Protein AF-0000000080483595 (afdb_homodimer)

pLDDT: mean 94.9, std 5.56, range [59.84, 98.88]

Solvent-accessible surface area (backbone atoms only — not comparable to full-atom values): 43414 Å² total; per-residue (Å²): 59,29,66,49,85,62,24,38,60,50,48,51,39,41,36,75,59,68,49,91,39,63,42,36,32,87,47,64,68,60,42,52,37,42,74,71,21,39,42,90,70,71,69,78,39,37,67,53,45,58,70,50,84,60,48,69,38,67,58,65,70,67,46,45,77,36,62,65,46,54,37,34,45,68,54,54,57,46,96,86,48,42,72,38,57,61,51,48,47,52,50,24,33,56,45,16,64,30,55,36,79,67,19,35,38,29,43,29,43,75,53,32,54,44,38,63,72,70,46,38,46,54,40,22,25,68,45,48,72,44,47,81,78,72,34,29,44,46,32,34,37,54,77,79,57,42,89,85,36,80,80,34,26,69,37,52,33,52,38,48,40,14,16,78,42,72,69,50,27,54,52,49,50,56,57,49,53,60,49,25,74,54,38,76,44,78,36,94,29,47,41,35,43,32,40,13,58,28,48,51,41,36,56,54,41,40,50,37,16,49,38,37,50,44,28,56,40,22,60,59,69,73,42,60,43,62,59,19,49,54,56,30,48,58,41,93,85,48,81,92,65,64,40,56,73,65,29,41,78,50,57,77,41,38,43,34,25,49,48,52,48,30,41,76,53,72,38,79,59,57,55,66,53,41,20,51,53,50,44,69,42,39,26,46,49,53,23,49,52,49,52,50,44,38,48,77,49,71,49,58,53,64,77,33,30,35,37,36,34,26,55,26,25,46,56,81,44,49,55,47,66,61,20,35,53,53,46,22,50,53,49,36,43,75,56,45,32,45,56,34,35,35,39,96,59,37,56,60,68,58,46,30,66,74,64,68,38,53,64,48,93,62,95,75,51,70,73,22,40,29,38,34,39,63,17,73,30,74,79,61,71,71,61,52,57,67,60,45,51,70,38,27,35,81,55,20,29,35,40,30,38,68,70,82,66,79,86,70,46,82,86,48,71,49,48,76,42,65,84,59,29,65,48,84,62,24,37,57,50,48,52,39,41,36,76,58,69,48,92,39,62,42,36,31,87,48,62,67,59,41,52,37,43,75,71,22,39,41,90,73,70,68,79,40,37,67,54,44,58,70,48,84,60,50,69,36,66,58,66,71,69,46,46,76,37,62,65,47,53,36,35,46,67,54,54,56,45,97,86,49,41,72,39,58,63,51,48,47,52,51,23,33,56,44,16,66,32,56,36,81,67,19,35,39,29,42,28,42,75,53,31,55,46,39,61,71,71,46,40,46,53,39,23,26,68,46,47,73,45,47,82,78,71,33,30,43,45,31,34,37,55,78,78,56,44,89,84,35,82,77,35,27,69,36,54,34,52,36,48,40,14,15,77,42,72,70,51,25,54,53,49,50,57,57,49,54,61,48,26,72,55,37,75,44,76,35,93,30,47,41,34,44,30,40,14,57,29,47,52,42,35,55,53,41,39,50,37,16,49,38,38,51,44,28,56,41,20,60,59,70,73,41,62,41,62,60,20,51,53,57,28,49,58,40,93,86,46,80,92,66,64,41,56,72,65,29,41,78,50,56,76,40,39,43,34,24,48,48,52,47,30,42,75,53,73,37,79,62,56,54,66,52,41,21,52,53,50,42,69,42,40,26,46,50,54,24,50,52,50,52,51,44,38,48,77,47,70,49,57,52,64,76,33,30,34,36,35,34,26,56,27,25,46,57,79,44,48,54,48,65,62,20,34,53,53,46,21,51,53,48,36,41,74,56,47,32,43,58,35,35,36,41,96,59,37,56,60,67,58,47,30,65,74,65,66,39,54,64,48,92,61,95,74,50,69,73,23,39,28,39,35,39,62,18,74,30,74,79,61,73,70,60,53,60,69,61,44,53,70,38,26,33,80,55,19,29,35,40,30,39,67,68,82,66,80,85,70,45,81,85,48,71,50,46,75,43,66,84

InterPro domains:
  IPR001732 UDP-glucose/GDP-mannose dehydrogenase, N-terminal [PF03721] (1-170)
  IPR008927 6-phosphogluconate dehydrogenase-like, C-terminal domain superfamily [SSF48179] (191-281)
  IPR014026 UDP-glucose/GDP-mannose dehydrogenase, dimerisation [PF00984] (192-280)
  IPR014027 UDP-glucose/GDP-mannose dehydrogenase, C-terminal [PF03720] (307-405)
  IPR014027 UDP-glucose/GDP-mannose dehydrogenase, C-terminal [SM00984] (307-407)
  IPR017476 UDP-glucose/GDP-mannose dehydrogenase [PIRSF000124] (1-412)
  IPR017476 UDP-glucose/GDP-mannose dehydrogenase [TIGR03026] (1-401)
  IPR028359 UDP-N-acetyl-D-mannosamine/glucosamine dehydrogenase [PIRSF500136] (1-414)
  IPR028359 UDP-N-acetyl-D-mannosamine/glucosamine dehydrogenase [PTHR43491] (1-405)
  IPR036220 UDP-glucose/GDP-mannose dehydrogenase, C-terminal domain superfamily [SSF52413] (299-407)
  IPR036291 NAD(P)-binding domain superfamily [SSF51735] (1-184)

Organism: Haloferax mediterranei (strain ATCC 33500 / DSM 1411 / JCM 8866 / NBRC 14739 / NCIMB 2177 / R-4) (NCBI:txid523841)

Nearest PDB structures (foldseek):
  4xrr-assembly1_A  TM=8.941E-01  e=2.251E-34  Micromonospora echinospora
  4xr9-assembly1_A  TM=8.999E-01  e=9.905E-34  Micromonospora echinospora
  4xr9-assembly1_B  TM=8.778E-01  e=1.914E-33  Micromonospora echinospora
  3g79-assembly1_B  TM=8.755E-01  e=2.988E-30  Methanosarcina mazei Go1
  3gg2-assembly1_C  TM=8.746E-01  e=1.848E-24  Porphyromonas gingivalis

Sequence (838 aa):
MGLGYVGLPLAVGFDQAGHNVRGYDISKATISRLEEGEDPTKDLGDDTIQNSDINFGTDPELITDAEYVIITVPTPVSDEKDPNLDYVKSAARTVGENLSPGSTVVLESTVFPGATREVLAPVIEEASNYTLGDEFSVGYSPERLVPGDEKHSLENVVKIVSGCNKETLDDLVELYSSVIDAGIHEAPSLEVAEAAKCIENIQRDINIALVNELAIACDYLGVDSNAVLEAAGTKWNFHDYRPGLVGGHCIPVDPFFFIYKAKKQGFNPNLIETAREVNEYIPEHVAKQTIKGLNLSGKVLQESKVLILGLTYKPNVEDIRTSAIGGTIKGLEEFGIEVTGHDPQADNDEVRCEFEIAVQNELDFDNFDAVILGAAHDEYESIDIKTMSEELGENPVFIDTEDIFEGDLKETNIKYYRLMGLGYVGLPLAVGFDQAGHNVRGYDISKATISRLEEGEDPTKDLGDDTIQNSDINFGTDPELITDAEYVIITVPTPVSDEKDPNLDYVKSAARTVGENLSPGSTVVLESTVFPGATREVLAPVIEEASNYTLGDEFSVGYSPERLVPGDEKHSLENVVKIVSGCNKETLDDLVELYSSVIDAGIHEAPSLEVAEAAKCIENIQRDINIALVNELAIACDYLGVDSNAVLEAAGTKWNFHDYRPGLVGGHCIPVDPFFFIYKAKKQGFNPNLIETAREVNEYIPEHVAKQTIKGLNLSGKVLQESKVLILGLTYKPNVEDIRTSAIGGTIKGLEEFGIEVTGHDPQADNDEVRCEFEIAVQNELDFDNFDAVILGAAHDEYESIDIKTMSEELGENPVFIDTEDIFEGDLKETNIKYYRL

Radius of gyration: 30.66 Å; Cα contacts (8 Å, |Δi|>4): 1768; chains: 2; bounding box: 79×86×60 Å

Secondary structure (DSSP, 8-state):
---STTHHHHHHHHHHTT---EEE-S-HHHHHHHHTT--TTSSS-HHHHHT---EEES-GGGGTT-SEEEE-----B-TT--B--HHHHHHHHHHHHHPPTT-EEEE-S---TTHIIIIIHHHHHHHH---BTTTBEEEE------TT-GGG-TTTSPEEEEESSHHHHHHHHHHHHTT-SS-EEE-SSHHHHHHHHHHHHHHHHHHHHHHHHHHHHHHHHT--HHHHHHHHTTSTT----------SSSTTTHHHHHHHHHHHTT---HHHHHHHHHHHHHHHHHHHHHHHHHHHTT--GGG-EEEEE--SSSTT----TT-THHHHHHHHHTTT-EEEEE-SSS-HHHHHHHH-SEE-SS---TT-SEEEE-S--GGGGG--HHHHHHHS-SS-EEEETT---GGG-TTSS-EEEE-/---STTHHHHHHHHHHTT---EEE-S-HHHHHHHHTT--TTSSS-HHHHHT---EEES-GGGGTT-SEEEE-----B-TT--B--HHHHHHHHHHHHHPPTT-EEEE-S---TTHIIIIIHHHHHHHH---BTTTBEEEE------TT-GGG-TTTSPEEEEESSHHHHHHHHHHHHTT-SS-EEE-SSHHHHHHHHHHHHHHHHHHHHHHHHHHHHHHHHT--HHHHHHHHTTSTT----------SSSTTTHHHHHHHHHHHTT---HHHHHHHHHHHHHHHHHHHHHHHHHHHTT--GGG-EEEEE--SSSTT----TT-THHHHHHHHHTTT-EEEEE-SSS-HHHHHHHH-SEEESS---TT-SEEEE-S--GGGGG--HHHHHHHS-SS-EEEETT---GGG-TTSS-EEEE-

Structure (mmCIF, N/CA/C/O backbone):
data_AF-0000000080483595-model_v1
#
loop_
_entity.id
_entity.type
_entity.pdbx_description
1 polymer 'UDP-N-acetyl-D-mannosamine dehydrogenase'
#
loop_
_atom_site.group_PDB
_atom_site.id
_atom_site.type_symbol
_atom_site.label_atom_id
_atom_site.label_alt_id
_atom_site.label_comp_id
_atom_site.label_asym_id
_atom_site.label_entity_id
_atom_site.label_seq_id
_atom_site.pdbx_PDB_ins_code
_atom_site.Cartn_x
_atom_site.Cartn_y
_atom_site.Cartn_z
_atom_site.occupancy
_atom_site.B_iso_or_equiv
_atom_site.auth_seq_id
_atom_site.auth_comp_id
_atom_site.auth_asym_id
_atom_site.auth_atom_id
_atom_site.pdbx_PDB_model_num
ATOM 1 N N . MET A 1 1 ? -17.781 -24.578 -18.547 1 96.06 1 MET A N 1
ATOM 2 C CA . MET A 1 1 ? -18.328 -25.156 -17.312 1 96.06 1 MET A CA 1
ATOM 3 C C . MET A 1 1 ? -18.484 -24.078 -16.234 1 96.06 1 MET A C 1
ATOM 5 O O . MET A 1 1 ? -17.516 -23.438 -15.844 1 96.06 1 MET A O 1
ATOM 9 N N . GLY A 1 2 ? -19.672 -23.859 -15.695 1 94.75 2 GLY A N 1
ATOM 10 C CA . GLY A 1 2 ? -20.031 -22.703 -14.898 1 94.75 2 GLY A CA 1
ATOM 11 C C . GLY A 1 2 ? -20.516 -21.531 -15.734 1 94.75 2 GLY A C 1
ATOM 12 O O . GLY A 1 2 ? -19.766 -20.984 -16.547 1 94.75 2 GLY A O 1
ATOM 13 N N . LEU A 1 3 ? -21.766 -21.172 -15.625 1 96.06 3 LEU A N 1
ATOM 14 C CA . LEU A 1 3 ? -22.359 -20.125 -16.453 1 96.06 3 LEU A CA 1
ATOM 15 C C . LEU A 1 3 ? -22.812 -18.953 -15.602 1 96.06 3 LEU A C 1
ATOM 17 O O . LEU A 1 3 ? -23.938 -18.453 -15.766 1 96.06 3 LEU A O 1
ATOM 21 N N . GLY A 1 4 ? -21.922 -18.578 -14.672 1 90.94 4 GLY A N 1
ATOM 22 C CA . GLY A 1 4 ? -22.141 -17.375 -13.867 1 90.94 4 GLY A CA 1
ATOM 23 C C . GLY A 1 4 ? -21.562 -16.125 -14.492 1 90.94 4 GLY A C 1
ATOM 24 O O . GLY A 1 4 ? -21.562 -15.984 -15.719 1 90.94 4 GLY A O 1
ATOM 25 N N . TYR A 1 5 ? -21.156 -15.219 -13.695 1 87.12 5 TYR A N 1
ATOM 26 C CA . TYR A 1 5 ? -20.719 -13.883 -14.094 1 87.12 5 TYR A CA 1
ATOM 27 C C . TYR A 1 5 ? -19.469 -13.945 -14.961 1 87.12 5 TYR A C 1
ATOM 29 O O . TYR A 1 5 ? -19.188 -13.023 -15.727 1 87.12 5 TYR A O 1
ATOM 37 N N . VAL A 1 6 ? -18.734 -15.055 -14.812 1 90.5 6 VAL A N 1
ATOM 38 C CA . VAL A 1 6 ? -17.484 -15.188 -15.57 1 90.5 6 VAL A CA 1
ATOM 39 C C . VAL A 1 6 ? -17.719 -16.078 -16.781 1 90.5 6 VAL A C 1
ATOM 41 O O . VAL A 1 6 ? -17.375 -15.719 -17.906 1 90.5 6 VAL A O 1
ATOM 44 N N . GLY A 1 7 ? -18.344 -17.156 -16.625 1 95.31 7 GLY A N 1
ATOM 45 C CA . GLY A 1 7 ? -18.484 -18.172 -17.641 1 95.31 7 GLY A CA 1
ATOM 46 C C . GLY A 1 7 ? -19.438 -17.781 -18.766 1 95.31 7 GLY A C 1
ATOM 47 O O . GLY A 1 7 ? -19.156 -18.062 -19.938 1 95.31 7 GLY A O 1
ATOM 48 N N . LEU A 1 8 ? -20.531 -17.125 -18.391 1 95.44 8 LEU A N 1
ATOM 49 C CA . LEU A 1 8 ? -21.531 -16.812 -19.406 1 95.44 8 LEU A CA 1
ATOM 50 C C . LEU A 1 8 ? -21 -15.766 -20.391 1 95.44 8 LEU A C 1
ATOM 52 O O . LEU A 1 8 ? -21.125 -15.945 -21.609 1 95.44 8 LEU A O 1
ATOM 56 N N . PRO A 1 9 ? -20.375 -14.688 -19.906 1 93.62 9 PRO A N 1
ATOM 57 C CA . PRO A 1 9 ? -19.781 -13.742 -20.859 1 93.62 9 PRO A CA 1
ATOM 58 C C . PRO A 1 9 ? -18.734 -14.398 -21.766 1 93.62 9 PRO A C 1
ATOM 60 O O . PRO A 1 9 ? -18.641 -14.062 -22.953 1 93.62 9 PRO A O 1
ATOM 63 N N . LEU A 1 10 ? -17.969 -15.297 -21.266 1 95.62 10 LEU A N 1
ATOM 64 C CA . LEU A 1 10 ? -16.969 -16.016 -22.047 1 95.62 10 LEU A CA 1
ATOM 65 C C . LEU A 1 10 ? -17.641 -16.875 -23.125 1 95.62 10 LEU A C 1
ATOM 67 O O . LEU A 1 10 ? -17.219 -16.875 -24.281 1 95.62 10 LEU A O 1
ATOM 71 N N . ALA A 1 11 ? -18.656 -17.641 -22.719 1 97.44 11 ALA A N 1
ATOM 72 C CA . ALA A 1 11 ? -19.391 -18.484 -23.641 1 97.44 11 ALA A CA 1
ATOM 73 C C . ALA A 1 11 ? -19.969 -17.672 -24.797 1 97.44 11 ALA A C 1
ATOM 75 O O . ALA A 1 11 ? -19.828 -18.047 -25.969 1 97.44 11 ALA A O 1
ATOM 76 N N . VAL A 1 12 ? -20.609 -16.562 -24.438 1 96.5 12 VAL A N 1
ATOM 77 C CA . VAL A 1 12 ? -21.219 -15.68 -25.422 1 96.5 12 VAL A CA 1
ATOM 78 C C . VAL A 1 12 ? -20.141 -15.102 -26.344 1 96.5 12 VAL A C 1
ATOM 80 O O . VAL A 1 12 ? -20.328 -15.031 -27.562 1 96.5 12 VAL A O 1
ATOM 83 N N . GLY A 1 13 ? -19.031 -14.664 -25.766 1 95.94 13 GLY A N 1
ATOM 84 C CA . GLY A 1 13 ? -17.938 -14.133 -26.562 1 95.94 13 GLY A CA 1
ATOM 85 C C . GLY A 1 13 ? -17.422 -15.117 -27.594 1 95.94 13 GLY A C 1
ATOM 86 O O . GLY A 1 13 ? -17.219 -14.758 -28.75 1 95.94 13 GLY A O 1
ATOM 87 N N . PHE A 1 14 ? -17.156 -16.344 -27.219 1 98 14 PHE A N 1
ATOM 88 C CA . PHE A 1 14 ? -16.656 -17.359 -28.125 1 98 14 PHE A CA 1
ATOM 89 C C . PHE A 1 14 ? -17.688 -17.703 -29.188 1 98 14 PHE A C 1
ATOM 91 O O . PHE A 1 14 ? -17.344 -17.938 -30.359 1 98 14 PHE A O 1
ATOM 98 N N . ASP A 1 15 ? -18.922 -17.75 -28.766 1 98.19 15 ASP A N 1
ATOM 99 C CA . ASP A 1 15 ? -20 -17.984 -29.719 1 98.19 15 ASP A CA 1
ATOM 100 C C . ASP A 1 15 ? -20.031 -16.906 -30.797 1 98.19 15 ASP A C 1
ATOM 102 O O . ASP A 1 15 ? -20.094 -17.203 -31.984 1 98.19 15 ASP A O 1
ATOM 106 N N . GLN A 1 16 ? -20 -15.68 -30.359 1 96.94 16 GLN A N 1
ATOM 107 C CA . GLN A 1 16 ? -20.031 -14.539 -31.266 1 96.94 16 GLN A CA 1
ATOM 108 C C . GLN A 1 16 ? -18.812 -14.523 -32.188 1 96.94 16 GLN A C 1
ATOM 110 O O . GLN A 1 16 ? -18.875 -14.031 -33.312 1 96.94 16 GLN A O 1
ATOM 115 N N . ALA A 1 17 ? -17.75 -15.07 -31.734 1 97.06 17 ALA A N 1
ATOM 116 C CA . ALA A 1 17 ? -16.516 -15.141 -32.531 1 97.06 17 ALA A CA 1
ATOM 117 C C . ALA A 1 17 ? -16.578 -16.297 -33.531 1 97.06 17 ALA A C 1
ATOM 119 O O . ALA A 1 17 ? -15.656 -16.469 -34.312 1 97.06 17 ALA A O 1
ATOM 120 N N . GLY A 1 18 ? -17.562 -17.141 -33.438 1 97.62 18 GLY A N 1
ATOM 121 C CA . GLY A 1 18 ? -17.781 -18.141 -34.469 1 97.62 18 GLY A CA 1
ATOM 122 C C . GLY A 1 18 ? -17.438 -19.547 -34 1 97.62 18 GLY A C 1
ATOM 123 O O . GLY A 1 18 ? -17.469 -20.484 -34.812 1 97.62 18 GLY A O 1
ATOM 124 N N . HIS A 1 19 ? -17.156 -19.734 -32.781 1 98.06 19 HIS A N 1
ATOM 125 C CA . HIS A 1 19 ? -16.844 -21.062 -32.25 1 98.06 19 HIS A CA 1
ATOM 126 C C . HIS A 1 19 ? -18.125 -21.828 -31.938 1 98.06 19 HIS A C 1
ATOM 128 O O . HIS A 1 19 ? -19.188 -21.234 -31.719 1 98.06 19 HIS A O 1
ATOM 134 N N . ASN A 1 20 ? -18.047 -23.125 -32.031 1 98.38 20 ASN A N 1
ATOM 135 C CA . ASN A 1 20 ? -19.109 -23.984 -31.5 1 98.38 20 ASN A CA 1
ATOM 136 C C . ASN A 1 20 ? -19.031 -24.109 -29.984 1 98.38 20 ASN A C 1
ATOM 138 O O . ASN A 1 20 ? -18.109 -24.75 -29.453 1 98.38 20 ASN A O 1
ATOM 142 N N . VAL A 1 21 ? -19.984 -23.516 -29.297 1 98.62 21 VAL A N 1
ATOM 143 C CA . VAL A 1 21 ? -19.875 -23.391 -27.844 1 98.62 21 VAL A CA 1
ATOM 144 C C . VAL A 1 21 ? -20.969 -24.219 -27.172 1 98.62 21 VAL A C 1
ATOM 146 O O . VAL A 1 21 ? -22.125 -24.188 -27.594 1 98.62 21 VAL A O 1
ATOM 149 N N . ARG A 1 22 ? -20.594 -25 -26.25 1 98.56 22 ARG A N 1
ATOM 150 C CA . ARG A 1 22 ? -21.484 -25.703 -25.344 1 98.56 22 ARG A CA 1
ATOM 151 C C . ARG A 1 22 ? -21.344 -25.156 -23.922 1 98.56 22 ARG A C 1
ATOM 153 O O . ARG A 1 22 ? -20.234 -24.969 -23.438 1 98.56 22 ARG A O 1
ATOM 160 N N . GLY A 1 23 ? -22.5 -24.812 -23.297 1 98.31 23 GLY A N 1
ATOM 161 C CA . GLY A 1 23 ? -22.5 -24.266 -21.953 1 98.31 23 GLY A CA 1
ATOM 162 C C . GLY A 1 23 ? -23.031 -25.234 -20.922 1 98.31 23 GLY A C 1
ATOM 163 O O . GLY A 1 23 ? -24.219 -25.562 -20.906 1 98.31 23 GLY A O 1
ATOM 164 N N . TYR A 1 24 ? -22.172 -25.688 -20 1 98.12 24 TYR A N 1
ATOM 165 C CA . TYR A 1 24 ? -22.531 -26.641 -18.953 1 98.12 24 TYR A CA 1
ATOM 166 C C . TYR A 1 24 ? -22.625 -25.938 -17.609 1 98.12 24 TYR A C 1
ATOM 168 O O . TYR A 1 24 ? -21.75 -25.156 -17.234 1 98.12 24 TYR A O 1
ATOM 176 N N . ASP A 1 25 ? -23.688 -26.203 -16.906 1 97.88 25 ASP A N 1
ATOM 177 C CA . ASP A 1 25 ? -23.859 -25.781 -15.516 1 97.88 25 ASP A CA 1
ATOM 178 C C . ASP A 1 25 ? -24.609 -26.844 -14.711 1 97.88 25 ASP A C 1
ATOM 180 O O . ASP A 1 25 ? -25.531 -27.5 -15.227 1 97.88 25 ASP A O 1
ATOM 184 N N . ILE A 1 26 ? -24.234 -26.969 -13.438 1 96.56 26 ILE A N 1
ATOM 185 C CA . ILE A 1 26 ? -24.875 -27.984 -12.594 1 96.56 26 ILE A CA 1
ATOM 186 C C . ILE A 1 26 ? -26.266 -27.5 -12.172 1 96.56 26 ILE A C 1
ATOM 188 O O . ILE A 1 26 ? -27.109 -28.297 -11.758 1 96.56 26 ILE A O 1
ATOM 192 N N . SER A 1 27 ? -26.453 -26.219 -12.164 1 96.12 27 SER A N 1
ATOM 193 C CA . SER A 1 27 ? -27.719 -25.625 -11.727 1 96.12 27 SER A CA 1
ATOM 194 C C . SER A 1 27 ? -28.781 -25.75 -12.805 1 96.12 27 SER A C 1
ATOM 196 O O . SER A 1 27 ? -28.766 -25.031 -13.797 1 96.12 27 SER A O 1
ATOM 198 N N . LYS A 1 28 ? -29.828 -26.531 -12.547 1 97 28 LYS A N 1
ATOM 199 C CA . LYS A 1 28 ? -30.953 -26.672 -13.469 1 97 28 LYS A CA 1
ATOM 200 C C . LYS A 1 28 ? -31.703 -25.359 -13.633 1 97 28 LYS A C 1
ATOM 202 O O . LYS A 1 28 ? -32.219 -25.062 -14.711 1 97 28 LYS A O 1
ATOM 207 N N . ALA A 1 29 ? -31.719 -24.672 -12.547 1 95.56 29 ALA A N 1
ATOM 208 C CA . ALA A 1 29 ? -32.406 -23.375 -12.57 1 95.56 29 ALA A CA 1
ATOM 209 C C . ALA A 1 29 ? -31.734 -22.406 -13.539 1 95.56 29 ALA A C 1
ATOM 211 O O . ALA A 1 29 ? -32.406 -21.719 -14.297 1 95.56 29 ALA A O 1
ATOM 212 N N . THR A 1 30 ? -30.422 -22.375 -13.461 1 96.06 30 THR A N 1
ATOM 213 C CA . THR A 1 30 ? -29.656 -21.516 -14.352 1 96.06 30 THR A CA 1
ATOM 214 C C . THR A 1 30 ? -29.891 -21.922 -15.812 1 96.06 30 THR A C 1
ATOM 216 O O . THR A 1 30 ? -30.156 -21.062 -16.656 1 96.06 30 THR A O 1
ATOM 219 N N . ILE A 1 31 ? -29.875 -23.172 -16.125 1 97.56 31 ILE A N 1
ATOM 220 C CA . ILE A 1 31 ? -30 -23.672 -17.5 1 97.56 31 ILE A CA 1
ATOM 221 C C . ILE A 1 31 ? -31.406 -23.375 -18.016 1 97.56 31 ILE A C 1
ATOM 223 O O . ILE A 1 31 ? -31.562 -22.969 -19.172 1 97.56 31 ILE A O 1
ATOM 227 N N . SER A 1 32 ? -32.375 -23.578 -17.141 1 97.56 32 SER A N 1
ATOM 228 C CA . SER A 1 32 ? -33.75 -23.312 -17.547 1 97.56 32 SER A CA 1
ATOM 229 C C . SER A 1 32 ? -33.938 -21.859 -17.969 1 97.56 32 SER A C 1
ATOM 231 O O . SER A 1 32 ? -34.562 -21.578 -18.984 1 97.56 32 SER A O 1
ATOM 233 N N . ARG A 1 33 ? -33.375 -20.969 -17.234 1 96.94 33 ARG A N 1
ATOM 234 C CA . ARG A 1 33 ? -33.469 -19.547 -17.562 1 96.94 33 ARG A CA 1
ATOM 235 C C . ARG A 1 33 ? -32.75 -19.234 -18.875 1 96.94 33 ARG A C 1
ATOM 237 O O . ARG A 1 33 ? -33.281 -18.5 -19.703 1 96.94 33 ARG A O 1
ATOM 244 N N . LEU A 1 34 ? -31.641 -19.812 -19.031 1 97.69 34 LEU A N 1
ATOM 245 C CA . LEU A 1 34 ? -30.875 -19.578 -20.25 1 97.69 34 LEU A CA 1
ATOM 246 C C . LEU A 1 34 ? -31.594 -20.141 -21.469 1 97.69 34 LEU A C 1
ATOM 248 O O . LEU A 1 34 ? -31.609 -19.516 -22.531 1 97.69 34 LEU A O 1
ATOM 252 N N . GLU A 1 35 ? -32.188 -21.297 -21.312 1 97 35 GLU A N 1
ATOM 253 C CA . GLU A 1 35 ? -32.938 -21.906 -22.422 1 97 35 GLU A CA 1
ATOM 254 C C . GLU A 1 35 ? -34.156 -21.078 -22.781 1 97 35 GLU A C 1
ATOM 256 O O . GLU A 1 35 ? -34.562 -21.078 -23.938 1 97 35 GLU A O 1
ATOM 261 N N . GLU A 1 36 ? -34.625 -20.359 -21.797 1 97 36 GLU A N 1
ATOM 262 C CA . GLU A 1 36 ? -35.781 -19.484 -22.031 1 97 36 GLU A CA 1
ATOM 263 C C . GLU A 1 36 ? -35.344 -18.125 -22.562 1 97 36 GLU A C 1
ATOM 265 O O . GLU A 1 36 ? -36.188 -17.25 -22.812 1 97 36 GLU A O 1
ATOM 270 N N . GLY A 1 37 ? -34.062 -17.984 -22.719 1 96.69 37 GLY A N 1
ATOM 271 C CA . GLY A 1 37 ? -33.531 -16.75 -23.297 1 96.69 37 GLY A CA 1
ATOM 272 C C . GLY A 1 37 ? -33.312 -15.656 -22.266 1 96.69 37 GLY A C 1
ATOM 273 O O . GLY A 1 37 ? -33.156 -14.492 -22.641 1 96.69 37 GLY A O 1
ATOM 274 N N . GLU A 1 38 ? -33.281 -16.047 -21.047 1 96.44 38 GLU A N 1
ATOM 275 C CA . GLU A 1 38 ? -33.062 -15.078 -19.969 1 96.44 38 GLU A CA 1
ATOM 276 C C . GLU A 1 38 ? -31.609 -15.062 -19.516 1 96.44 38 GLU A C 1
ATOM 278 O O . GLU A 1 38 ? -30.984 -16.109 -19.359 1 96.44 38 GLU A O 1
ATOM 283 N N . ASP A 1 39 ? -31.125 -13.867 -19.359 1 94.19 39 ASP A N 1
ATOM 284 C CA . ASP A 1 39 ? -29.797 -13.703 -18.797 1 94.19 39 ASP A CA 1
ATOM 285 C C . ASP A 1 39 ? -29.828 -13.703 -17.281 1 94.19 39 ASP A C 1
ATOM 287 O O . ASP A 1 39 ? -30.188 -12.703 -16.656 1 94.19 39 ASP A O 1
ATOM 291 N N . PRO A 1 40 ? -29.344 -14.727 -16.688 1 89.44 40 PRO A N 1
ATOM 292 C CA . PRO A 1 40 ? -29.406 -14.789 -15.227 1 89.44 40 PRO A CA 1
ATOM 293 C C . PRO A 1 40 ? -28.453 -13.812 -14.555 1 89.44 40 PRO A C 1
ATOM 295 O O . PRO A 1 40 ? -28.594 -13.516 -13.367 1 89.44 40 PRO A O 1
ATOM 298 N N . THR A 1 41 ? -27.406 -13.289 -15.195 1 84.75 41 THR A N 1
ATOM 299 C CA . THR A 1 41 ? -26.422 -12.398 -14.609 1 84.75 41 THR A CA 1
ATOM 300 C C . THR A 1 41 ? -26.875 -10.945 -14.711 1 84.75 41 THR A C 1
ATOM 302 O O . THR A 1 41 ? -26.328 -10.07 -14.039 1 84.75 41 THR A O 1
ATOM 305 N N . LYS A 1 42 ? -27.766 -10.633 -15.562 1 79.75 42 LYS A N 1
ATOM 306 C CA . LYS A 1 42 ? -28.281 -9.297 -15.82 1 79.75 42 LYS A CA 1
ATOM 307 C C . LYS A 1 42 ? -27.203 -8.359 -16.328 1 79.75 42 LYS A C 1
ATOM 309 O O . LYS A 1 42 ? -27.266 -7.145 -16.141 1 79.75 42 LYS A O 1
ATOM 314 N N . ASP A 1 43 ? -26.219 -8.906 -16.875 1 82.69 43 ASP A N 1
ATOM 315 C CA . ASP A 1 43 ? -25.078 -8.125 -17.344 1 82.69 43 ASP A CA 1
ATOM 316 C C . ASP A 1 43 ? -25.031 -8.078 -18.875 1 82.69 43 ASP A C 1
ATOM 318 O O . ASP A 1 43 ? -24.656 -7.062 -19.453 1 82.69 43 ASP A O 1
ATOM 322 N N . LEU A 1 44 ? -25.453 -9.156 -19.578 1 88.94 44 LEU A N 1
ATOM 323 C CA . LEU A 1 44 ? -25.344 -9.289 -21.031 1 88.94 44 LEU A CA 1
ATOM 324 C C . LEU A 1 44 ? -26.641 -8.883 -21.703 1 88.94 44 LEU A C 1
ATOM 326 O O . LEU A 1 44 ? -26.625 -8.453 -22.875 1 88.94 44 LEU A O 1
ATOM 330 N N . GLY A 1 45 ? -27.781 -9.055 -20.984 1 91.31 45 GLY A N 1
ATOM 331 C CA . GLY A 1 45 ? -29.094 -8.781 -21.547 1 91.31 45 GLY A CA 1
ATOM 332 C C . GLY A 1 45 ? -29.734 -10 -22.172 1 91.31 45 GLY A C 1
ATOM 333 O O . GLY A 1 45 ? -29.062 -10.844 -22.75 1 91.31 45 GLY A O 1
ATOM 334 N N . ASP A 1 46 ? -31.031 -10.031 -22.109 1 95.81 46 ASP A N 1
ATOM 335 C CA . ASP A 1 46 ? -31.797 -11.164 -22.594 1 95.81 46 ASP A CA 1
ATOM 336 C C . ASP A 1 46 ? -31.656 -11.32 -24.109 1 95.81 46 ASP A C 1
ATOM 338 O O . ASP A 1 46 ? -31.609 -12.445 -24.625 1 95.81 46 ASP A O 1
ATOM 342 N N . ASP A 1 47 ? -31.562 -10.258 -24.781 1 96.94 47 ASP A N 1
ATOM 343 C CA . ASP A 1 47 ? -31.422 -10.289 -26.234 1 96.94 47 ASP A CA 1
ATOM 344 C C . ASP A 1 47 ? -30.156 -11.047 -26.641 1 96.94 47 ASP A C 1
ATOM 346 O O . ASP A 1 47 ? -30.172 -11.812 -27.609 1 96.94 47 ASP A O 1
ATOM 350 N N . THR A 1 48 ? -29.156 -10.867 -25.906 1 96.25 48 THR A N 1
ATOM 351 C CA . THR A 1 48 ? -27.891 -11.523 -26.203 1 96.25 48 THR A CA 1
ATOM 352 C C . THR A 1 48 ? -28.016 -13.039 -26.047 1 96.25 48 THR A C 1
ATOM 354 O O . THR A 1 48 ? -27.484 -13.797 -26.859 1 96.25 48 THR A O 1
ATOM 357 N N . ILE A 1 49 ? -28.734 -13.469 -25.062 1 97.31 49 ILE A N 1
ATOM 358 C CA . ILE A 1 49 ? -28.922 -14.891 -24.797 1 97.31 49 ILE A CA 1
ATOM 359 C C . ILE A 1 49 ? -29.828 -15.492 -25.875 1 97.31 49 ILE A C 1
ATOM 361 O O . ILE A 1 49 ? -29.547 -16.578 -26.406 1 97.31 49 ILE A O 1
ATOM 365 N N . GLN A 1 50 ? -30.875 -14.75 -26.156 1 97.44 50 GLN A N 1
ATOM 366 C CA . GLN A 1 50 ? -31.859 -15.234 -27.141 1 97.44 50 GLN A CA 1
ATOM 367 C C . GLN A 1 50 ? -31.219 -15.391 -28.516 1 97.44 50 GLN A C 1
ATOM 369 O O . GLN A 1 50 ? -31.594 -16.281 -29.281 1 97.44 50 GLN A O 1
ATOM 374 N N . ASN A 1 51 ? -30.266 -14.617 -28.812 1 97.06 51 ASN A N 1
ATOM 375 C CA . ASN A 1 51 ? -29.641 -14.633 -30.125 1 97.06 51 ASN A CA 1
ATOM 376 C C . ASN A 1 51 ? -28.391 -15.516 -30.156 1 97.06 51 ASN A C 1
ATOM 378 O O . ASN A 1 51 ? -27.734 -15.625 -31.188 1 97.06 51 ASN A O 1
ATOM 382 N N . SER A 1 52 ? -28.078 -16.156 -29.062 1 97.19 52 SER A N 1
ATOM 383 C CA . SER A 1 52 ? -26.891 -17 -29.016 1 97.19 52 SER A CA 1
ATOM 384 C C . SER A 1 52 ? -27.172 -18.391 -29.578 1 97.19 52 SER A C 1
ATOM 386 O O . SER A 1 52 ? -28.312 -18.844 -29.578 1 97.19 52 SER A O 1
ATOM 388 N N . ASP A 1 53 ? -26.141 -19.047 -30.156 1 97.62 53 ASP A N 1
ATOM 389 C CA . ASP A 1 53 ? -26.25 -20.406 -30.656 1 97.62 53 ASP A CA 1
ATOM 390 C C . ASP A 1 53 ? -25.609 -21.391 -29.688 1 97.62 53 ASP A C 1
ATOM 392 O O . ASP A 1 53 ? -25.219 -22.5 -30.078 1 97.62 53 ASP A O 1
ATOM 396 N N . ILE A 1 54 ? -25.484 -21.016 -28.453 1 98.31 54 ILE A N 1
ATOM 397 C CA . ILE A 1 54 ? -24.844 -21.828 -27.422 1 98.31 54 ILE A CA 1
ATOM 398 C C . ILE A 1 54 ? -25.766 -22.984 -27.031 1 98.31 54 ILE A C 1
ATOM 400 O O . ILE A 1 54 ? -26.969 -22.797 -26.859 1 98.31 54 ILE A O 1
ATOM 404 N N . ASN A 1 55 ? -25.234 -24.172 -26.984 1 98.25 55 ASN A N 1
ATOM 405 C CA . ASN A 1 55 ? -25.969 -25.328 -26.484 1 98.25 55 ASN A CA 1
ATOM 406 C C . ASN A 1 55 ? -25.828 -25.453 -24.969 1 98.25 55 ASN A C 1
ATOM 408 O O . ASN A 1 55 ? -24.828 -26 -24.484 1 98.25 55 ASN A O 1
ATOM 412 N N . PHE A 1 56 ? -26.875 -25.016 -24.25 1 98.19 56 PHE A N 1
ATOM 413 C CA . PHE A 1 56 ? -26.859 -25.047 -22.781 1 98.19 56 PHE A CA 1
ATOM 414 C C . PHE A 1 56 ? -27.344 -26.391 -22.266 1 98.19 56 PHE A C 1
ATOM 416 O O . PHE A 1 56 ? -28.219 -27.016 -22.859 1 98.19 56 PHE A O 1
ATOM 423 N N . GLY A 1 57 ? -26.828 -26.844 -21.094 1 97.88 57 GLY A N 1
ATOM 424 C CA . GLY A 1 57 ? -27.344 -28.062 -20.5 1 97.88 57 GLY A CA 1
ATOM 425 C C . GLY A 1 57 ? -26.656 -28.422 -19.188 1 97.88 57 GLY A C 1
ATOM 426 O O . GLY A 1 57 ? -25.688 -27.766 -18.797 1 97.88 57 GLY A O 1
ATOM 427 N N . THR A 1 58 ? -27.188 -29.438 -18.547 1 98.12 58 THR A N 1
ATOM 428 C CA . THR A 1 58 ? -26.625 -29.922 -17.281 1 98.12 58 THR A CA 1
ATOM 429 C C . THR A 1 58 ? -25.984 -31.297 -17.469 1 98.12 58 THR A C 1
ATOM 431 O O . THR A 1 58 ? -25.438 -31.875 -16.531 1 98.12 58 THR A O 1
ATOM 434 N N . ASP A 1 59 ? -26.047 -31.828 -18.672 1 97.69 59 ASP A N 1
ATOM 435 C CA . ASP A 1 59 ? -25.5 -33.156 -18.953 1 97.69 59 ASP A CA 1
ATOM 436 C C . ASP A 1 59 ? -24.016 -33.062 -19.266 1 97.69 59 ASP A C 1
ATOM 438 O O . ASP A 1 59 ? -23.609 -32.438 -20.234 1 97.69 59 ASP A O 1
ATOM 442 N N . PRO A 1 60 ? -23.188 -33.844 -18.469 1 97.56 60 PRO A N 1
ATOM 443 C CA . PRO A 1 60 ? -21.75 -33.781 -18.672 1 97.56 60 PRO A CA 1
ATOM 444 C C . PRO A 1 60 ? -21.328 -34.25 -20.062 1 97.56 60 PRO A C 1
ATOM 446 O O . PRO A 1 60 ? -20.188 -34.031 -20.484 1 97.56 60 PRO A O 1
ATOM 449 N N . GLU A 1 61 ? -22.172 -34.906 -20.781 1 96.62 61 GLU A N 1
ATOM 450 C CA . GLU A 1 61 ? -21.891 -35.344 -22.156 1 96.62 61 GLU A CA 1
ATOM 451 C C . GLU A 1 61 ? -21.531 -34.156 -23.031 1 96.62 61 GLU A C 1
ATOM 453 O O . GLU A 1 61 ? -20.891 -34.312 -24.078 1 96.62 61 GLU A O 1
ATOM 458 N N . LEU A 1 62 ? -21.953 -32.969 -22.641 1 97.25 62 LEU A N 1
ATOM 459 C CA . LEU A 1 62 ? -21.641 -31.75 -23.359 1 97.25 62 LEU A CA 1
ATOM 460 C C . LEU A 1 62 ? -20.141 -31.531 -23.453 1 97.25 62 LEU A C 1
ATOM 462 O O . LEU A 1 62 ? -19.656 -30.797 -24.312 1 97.25 62 LEU A O 1
ATOM 466 N N . ILE A 1 63 ? -19.391 -32.219 -22.578 1 97.38 63 ILE A N 1
ATOM 467 C CA . ILE A 1 63 ? -17.938 -32.031 -22.5 1 97.38 63 ILE A CA 1
ATOM 468 C C . ILE A 1 63 ? -17.25 -32.938 -23.516 1 97.38 63 ILE A C 1
ATOM 470 O O . ILE A 1 63 ? -16.141 -32.656 -23.969 1 97.38 63 ILE A O 1
ATOM 474 N N . THR A 1 64 ? -17.922 -34 -23.891 1 96.69 64 THR A N 1
ATOM 475 C CA . THR A 1 64 ? -17.328 -35 -24.781 1 96.69 64 THR A CA 1
ATOM 476 C C . THR A 1 64 ? -16.969 -34.406 -26.125 1 96.69 64 THR A C 1
ATOM 478 O O . THR A 1 64 ? -17.75 -33.594 -26.688 1 96.69 64 THR A O 1
ATOM 481 N N . ASP A 1 65 ? -15.758 -34.656 -26.625 1 96.44 65 ASP A N 1
ATOM 482 C CA . ASP A 1 65 ? -15.227 -34.25 -27.922 1 96.44 65 ASP A CA 1
ATOM 483 C C . ASP A 1 65 ? -14.93 -32.75 -27.984 1 96.44 65 ASP A C 1
ATOM 485 O O . ASP A 1 65 ? -14.695 -32.219 -29.062 1 96.44 65 ASP A O 1
ATOM 489 N N . ALA A 1 66 ? -15.008 -32.094 -26.891 1 97.75 66 ALA A N 1
ATOM 490 C CA . ALA A 1 66 ? -14.617 -30.688 -26.859 1 97.75 66 ALA A CA 1
ATOM 491 C C . ALA A 1 66 ? -13.109 -30.531 -27.031 1 97.75 66 ALA A C 1
ATOM 493 O O . ALA A 1 66 ? -12.328 -31.312 -26.484 1 97.75 66 ALA A O 1
ATOM 494 N N . GLU A 1 67 ? -12.703 -29.531 -27.844 1 98.12 67 GLU A N 1
ATOM 495 C CA . GLU A 1 67 ? -11.289 -29.219 -28 1 98.12 67 GLU A CA 1
ATOM 496 C C . GLU A 1 67 ? -10.75 -28.469 -26.781 1 98.12 67 GLU A C 1
ATOM 498 O O . GLU A 1 67 ? -9.617 -28.703 -26.359 1 98.12 67 GLU A O 1
ATOM 503 N N . TYR A 1 68 ? -11.57 -27.562 -26.297 1 98.62 68 TYR A N 1
ATOM 504 C CA . TYR A 1 68 ? -11.258 -26.781 -25.094 1 98.62 68 TYR A CA 1
ATOM 505 C C . TYR A 1 68 ? -12.359 -26.906 -24.062 1 98.62 68 TYR A C 1
ATOM 507 O O . TYR A 1 68 ? -13.547 -26.906 -24.406 1 98.62 68 TYR A O 1
ATOM 515 N N . VAL A 1 69 ? -12.016 -27.047 -22.859 1 98.75 69 VAL A N 1
ATOM 516 C CA . VAL A 1 69 ? -12.945 -26.984 -21.734 1 98.75 69 VAL A CA 1
ATOM 517 C C . VAL A 1 69 ? -12.508 -25.875 -20.766 1 98.75 69 VAL A C 1
ATOM 519 O O . VAL A 1 69 ? -11.445 -25.969 -20.156 1 98.75 69 VAL A O 1
ATOM 522 N N . ILE A 1 70 ? -13.312 -24.828 -20.594 1 98.81 70 ILE A N 1
ATOM 523 C CA . ILE A 1 70 ? -13 -23.703 -19.719 1 98.81 70 ILE A CA 1
ATOM 524 C C . ILE A 1 70 ? -13.836 -23.797 -18.438 1 98.81 70 ILE A C 1
ATOM 526 O O . ILE A 1 70 ? -15.07 -23.844 -18.5 1 98.81 70 ILE A O 1
ATOM 530 N N . ILE A 1 71 ? -13.156 -23.859 -17.312 1 98.69 71 ILE A N 1
ATOM 531 C CA . ILE A 1 71 ? -13.812 -24.031 -16.016 1 98.69 71 ILE A CA 1
ATOM 532 C C . ILE A 1 71 ? -13.867 -22.688 -15.305 1 98.69 71 ILE A C 1
ATOM 534 O O . ILE A 1 71 ? -12.836 -22.047 -15.078 1 98.69 71 ILE A O 1
ATOM 538 N N . THR A 1 72 ? -15.047 -22.234 -14.922 1 97.69 72 THR A N 1
ATOM 539 C CA . THR A 1 72 ? -15.258 -20.969 -14.242 1 97.69 72 THR A CA 1
ATOM 540 C C . THR A 1 72 ? -16.125 -21.156 -13 1 97.69 72 THR A C 1
ATOM 542 O O . THR A 1 72 ? -17.094 -20.422 -12.805 1 97.69 72 THR A O 1
ATOM 545 N N . VAL A 1 73 ? -15.797 -22 -12.086 1 96.88 73 VAL A N 1
ATOM 546 C CA . VAL A 1 73 ? -16.578 -22.312 -10.891 1 96.88 73 VAL A CA 1
ATOM 547 C C . VAL A 1 73 ? -16.078 -21.469 -9.727 1 96.88 73 VAL A C 1
ATOM 549 O O . VAL A 1 73 ? -14.969 -20.922 -9.766 1 96.88 73 VAL A O 1
ATOM 552 N N . PRO A 1 74 ? -16.891 -21.297 -8.695 1 93.62 74 PRO A N 1
ATOM 553 C CA . PRO A 1 74 ? -16.5 -20.469 -7.551 1 93.62 74 PRO A CA 1
ATOM 554 C C . PRO A 1 74 ? -15.375 -21.109 -6.734 1 93.62 74 PRO A C 1
ATOM 556 O O . PRO A 1 74 ? -15.227 -22.328 -6.715 1 93.62 74 PRO A O 1
ATOM 559 N N . THR A 1 75 ? -14.609 -20.297 -6.172 1 95.69 75 THR A N 1
ATOM 560 C CA . THR A 1 75 ? -13.562 -20.688 -5.234 1 95.69 75 THR A CA 1
ATOM 561 C C . THR A 1 75 ? -13.695 -19.922 -3.924 1 95.69 75 THR A C 1
ATOM 563 O O . THR A 1 75 ? -12.898 -19.031 -3.633 1 95.69 75 THR A O 1
ATOM 566 N N . PRO A 1 76 ? -14.633 -20.297 -3.057 1 93.75 76 PRO A N 1
ATOM 567 C CA . PRO A 1 76 ? -14.836 -19.594 -1.791 1 93.75 76 PRO A CA 1
ATOM 568 C C . PRO A 1 76 ? -13.727 -19.859 -0.78 1 93.75 76 PRO A C 1
ATOM 570 O O . PRO A 1 76 ? -12.805 -20.625 -1.059 1 93.75 76 PRO A O 1
ATOM 573 N N . VAL A 1 77 ? -13.703 -19.109 0.308 1 93.31 77 VAL A N 1
ATOM 574 C CA . VAL A 1 77 ? -12.82 -19.375 1.439 1 93.31 77 VAL A CA 1
ATOM 575 C C . VAL A 1 77 ? -13.633 -19.875 2.631 1 93.31 77 VAL A C 1
ATOM 577 O O . VAL A 1 77 ? -14.82 -19.562 2.75 1 93.31 77 VAL A O 1
ATOM 580 N N . SER A 1 78 ? -13.008 -20.688 3.482 1 92.31 78 SER A N 1
ATOM 581 C CA . SER A 1 78 ? -13.648 -21.172 4.703 1 92.31 78 SER A CA 1
ATOM 582 C C . SER A 1 78 ? -13.781 -20.047 5.734 1 92.31 78 SER A C 1
ATOM 584 O O . SER A 1 78 ? -13.352 -18.922 5.496 1 92.31 78 SER A O 1
ATOM 586 N N . ASP A 1 79 ? -14.422 -20.359 6.824 1 86.75 79 ASP A N 1
ATOM 587 C CA . ASP A 1 79 ? -14.531 -19.422 7.941 1 86.75 79 ASP A CA 1
ATOM 588 C C . ASP A 1 79 ? -13.156 -19.062 8.492 1 86.75 79 ASP A C 1
ATOM 590 O O . ASP A 1 79 ? -12.953 -17.953 9 1 86.75 79 ASP A O 1
ATOM 594 N N . GLU A 1 80 ? -12.242 -19.969 8.352 1 90.94 80 GLU A N 1
ATOM 595 C CA . GLU A 1 80 ? -10.875 -19.75 8.805 1 90.94 80 GLU A CA 1
ATOM 596 C C . GLU A 1 80 ? -10.039 -19.062 7.727 1 90.94 80 GLU A C 1
ATOM 598 O O . GLU A 1 80 ? -8.828 -18.891 7.883 1 90.94 80 GLU A O 1
ATOM 603 N N . LYS A 1 81 ? -10.711 -18.688 6.574 1 92.06 81 LYS A N 1
ATOM 604 C CA . LYS A 1 81 ? -10.133 -17.922 5.48 1 92.06 81 LYS A CA 1
ATOM 605 C C . LYS A 1 81 ? -9.188 -18.766 4.641 1 92.06 81 LYS A C 1
ATOM 607 O O . LYS A 1 81 ? -8.305 -18.234 3.957 1 92.06 81 LYS A O 1
ATOM 612 N N . ASP A 1 82 ? -9.391 -20.062 4.711 1 95.38 82 ASP A N 1
ATOM 613 C CA . ASP A 1 82 ? -8.633 -20.953 3.836 1 95.38 82 ASP A CA 1
ATOM 614 C C . ASP A 1 82 ? -9.328 -21.125 2.49 1 95.38 82 ASP A C 1
ATOM 616 O O . ASP A 1 82 ? -10.555 -21.219 2.432 1 95.38 82 ASP A O 1
ATOM 620 N N . PRO A 1 83 ? -8.508 -21.203 1.431 1 96.44 83 PRO A N 1
ATOM 621 C CA . PRO A 1 83 ? -9.117 -21.469 0.126 1 96.44 83 PRO A CA 1
ATOM 622 C C . PRO A 1 83 ? -9.867 -22.797 0.086 1 96.44 83 PRO A C 1
ATOM 624 O O . PRO A 1 83 ? -9.367 -23.812 0.601 1 96.44 83 PRO A O 1
ATOM 627 N N . ASN A 1 84 ? -11.055 -22.797 -0.454 1 96.62 84 ASN A N 1
ATOM 628 C CA . ASN A 1 84 ? -11.844 -24 -0.72 1 96.62 84 ASN A CA 1
ATOM 629 C C . ASN A 1 84 ? -11.953 -24.281 -2.217 1 96.62 84 ASN A C 1
ATOM 631 O O . ASN A 1 84 ? -12.68 -23.594 -2.932 1 96.62 84 ASN A O 1
ATOM 635 N N . LEU A 1 85 ? -11.25 -25.391 -2.629 1 97.69 85 LEU A N 1
ATOM 636 C CA . LEU A 1 85 ? -11.211 -25.703 -4.055 1 97.69 85 LEU A CA 1
ATOM 637 C C . LEU A 1 85 ? -12.109 -26.891 -4.375 1 97.69 85 LEU A C 1
ATOM 639 O O . LEU A 1 85 ? -11.898 -27.578 -5.379 1 97.69 85 LEU A O 1
ATOM 643 N N . ASP A 1 86 ? -13.109 -27.141 -3.535 1 97.56 86 ASP A N 1
ATOM 644 C CA . ASP A 1 86 ? -13.984 -28.297 -3.727 1 97.56 86 ASP A CA 1
ATOM 645 C C . ASP A 1 86 ? -14.75 -28.188 -5.043 1 97.56 86 ASP A C 1
ATOM 647 O O . ASP A 1 86 ? -14.969 -29.203 -5.723 1 97.56 86 ASP A O 1
ATOM 651 N N . TYR A 1 87 ? -15.188 -27 -5.379 1 97.5 87 TYR A N 1
ATOM 652 C CA . TYR A 1 87 ? -15.914 -26.828 -6.629 1 97.5 87 TYR A CA 1
ATOM 653 C C . TYR A 1 87 ? -15 -27.031 -7.828 1 97.5 87 TYR A C 1
ATOM 655 O O . TYR A 1 87 ? -15.422 -27.594 -8.844 1 97.5 87 TYR A O 1
ATOM 663 N N . VAL A 1 88 ? -13.766 -26.625 -7.715 1 98.44 88 VAL A N 1
ATOM 664 C CA . VAL A 1 88 ? -12.781 -26.844 -8.766 1 98.44 88 VAL A CA 1
ATOM 665 C C . VAL A 1 88 ? -12.508 -28.328 -8.922 1 98.44 88 VAL A C 1
ATOM 667 O O . VAL A 1 88 ? -12.477 -28.859 -10.039 1 98.44 88 VAL A O 1
ATOM 670 N N . LYS A 1 89 ? -12.359 -29.016 -7.82 1 98.69 89 LYS A N 1
ATOM 671 C CA . LYS A 1 89 ? -12.117 -30.469 -7.84 1 98.69 89 LYS A CA 1
ATOM 672 C C . LYS A 1 89 ? -13.305 -31.203 -8.445 1 98.69 89 LYS A C 1
ATOM 674 O O . LYS A 1 89 ? -13.117 -32.156 -9.227 1 98.69 89 LYS A O 1
ATOM 679 N N . SER A 1 90 ? -14.453 -30.797 -7.98 1 98.5 90 SER A N 1
ATOM 680 C CA . SER A 1 90 ? -15.656 -31.422 -8.516 1 98.5 90 SER A CA 1
ATOM 681 C C . SER A 1 90 ? -15.766 -31.219 -10.023 1 98.5 90 SER A C 1
ATOM 683 O O . SER A 1 90 ? -16.078 -32.156 -10.758 1 98.5 90 SER A O 1
ATOM 685 N N . ALA A 1 91 ? -15.555 -30 -10.477 1 98.5 91 ALA A N 1
ATOM 686 C CA . ALA A 1 91 ? -15.555 -29.719 -11.906 1 98.5 91 ALA A CA 1
ATOM 687 C C . ALA A 1 91 ? -14.484 -30.531 -12.633 1 98.5 91 ALA A C 1
ATOM 689 O O . ALA A 1 91 ? -14.727 -31.078 -13.711 1 98.5 91 ALA A O 1
ATOM 690 N N . ALA A 1 92 ? -13.312 -30.609 -12.062 1 98.75 92 ALA A N 1
ATOM 691 C CA . ALA A 1 92 ? -12.203 -31.359 -12.641 1 98.75 92 ALA A CA 1
ATOM 692 C C . ALA A 1 92 ? -12.562 -32.844 -12.812 1 98.75 92 ALA A C 1
ATOM 694 O O . ALA A 1 92 ? -12.219 -33.438 -13.828 1 98.75 92 ALA A O 1
ATOM 695 N N . ARG A 1 93 ? -13.188 -33.406 -11.82 1 98.62 93 ARG A N 1
ATOM 696 C CA . ARG A 1 93 ? -13.609 -34.812 -11.891 1 98.62 93 ARG A CA 1
ATOM 697 C C . ARG A 1 93 ? -14.602 -35.031 -13.031 1 98.62 93 ARG A C 1
ATOM 699 O O . ARG A 1 93 ? -14.477 -35.969 -13.797 1 98.62 93 ARG A O 1
ATOM 706 N N . THR A 1 94 ? -15.586 -34.125 -13.062 1 98.56 94 THR A N 1
ATOM 707 C CA . THR A 1 94 ? -16.578 -34.188 -14.125 1 98.56 94 THR A CA 1
ATOM 708 C C . THR A 1 94 ? -15.906 -34.094 -15.492 1 98.56 94 THR A C 1
ATOM 710 O O . THR A 1 94 ? -16.234 -34.875 -16.406 1 98.56 94 THR A O 1
ATOM 713 N N . VAL A 1 95 ? -15 -33.188 -15.695 1 98.56 95 VAL A N 1
ATOM 714 C CA . VAL A 1 95 ? -14.273 -33.031 -16.953 1 98.56 95 VAL A CA 1
ATOM 715 C C . VAL A 1 95 ? -13.469 -34.281 -17.266 1 98.56 95 VAL A C 1
ATOM 717 O O . VAL A 1 95 ? -13.523 -34.812 -18.375 1 98.56 95 VAL A O 1
ATOM 720 N N . GLY A 1 96 ? -12.727 -34.781 -16.266 1 98.5 96 GLY A N 1
ATOM 721 C CA . GLY A 1 96 ? -11.906 -35.969 -16.469 1 98.5 96 GLY A CA 1
ATOM 722 C C . GLY A 1 96 ? -12.695 -37.156 -16.938 1 98.5 96 GLY A C 1
ATOM 723 O O . GLY A 1 96 ? -12.234 -37.906 -17.797 1 98.5 96 GLY A O 1
ATOM 724 N N . GLU A 1 97 ? -13.875 -37.375 -16.375 1 98.31 97 GLU A N 1
ATOM 725 C CA . GLU A 1 97 ? -14.719 -38.5 -16.672 1 98.31 97 GLU A CA 1
ATOM 726 C C . GLU A 1 97 ? -15.273 -38.438 -18.094 1 98.31 97 GLU A C 1
ATOM 728 O O . GLU A 1 97 ? -15.742 -39.438 -18.641 1 98.31 97 GLU A O 1
ATOM 733 N N . ASN A 1 98 ? -15.25 -37.25 -18.656 1 98.19 98 ASN A N 1
ATOM 734 C CA . ASN A 1 98 ? -15.914 -37.062 -19.953 1 98.19 98 ASN A CA 1
ATOM 735 C C . ASN A 1 98 ? -14.953 -36.5 -21 1 98.19 98 ASN A C 1
ATOM 737 O O . ASN A 1 98 ? -15.336 -36.281 -22.141 1 98.19 98 ASN A O 1
ATOM 741 N N . LEU A 1 99 ? -13.719 -36.312 -20.641 1 97 99 LEU A N 1
ATOM 742 C CA . LEU A 1 99 ? -12.711 -35.625 -21.453 1 97 99 LEU A CA 1
ATOM 743 C C . LEU A 1 99 ? -12.273 -36.531 -22.609 1 97 99 LEU A C 1
ATOM 745 O O . LEU A 1 99 ? -12.109 -37.75 -22.438 1 97 99 LEU A O 1
ATOM 749 N N . SER A 1 100 ? -12.062 -35.938 -23.75 1 97.38 100 SER A N 1
ATOM 750 C CA . SER A 1 100 ? -11.5 -36.656 -24.891 1 97.38 100 SER A CA 1
ATOM 751 C C . SER A 1 100 ? -10 -36.406 -25.016 1 97.38 100 SER A C 1
ATOM 753 O O . SER A 1 100 ? -9.516 -35.312 -24.672 1 97.38 100 SER A O 1
ATOM 755 N N . PRO A 1 101 ? -9.289 -37.406 -25.516 1 97.25 101 PRO A N 1
ATOM 756 C CA . PRO A 1 101 ? -7.852 -37.188 -25.703 1 97.25 101 PRO A CA 1
ATOM 757 C C . PRO A 1 101 ? -7.547 -36 -26.625 1 97.25 101 PRO A C 1
ATOM 759 O O . PRO A 1 101 ? -8.234 -35.812 -27.641 1 97.25 101 PRO A O 1
ATOM 762 N N . GLY A 1 102 ? -6.527 -35.219 -26.203 1 97.31 102 GLY A N 1
ATOM 763 C CA . GLY A 1 102 ? -6.109 -34.094 -27.016 1 97.31 102 GLY A CA 1
ATOM 764 C C . GLY A 1 102 ? -6.707 -32.781 -26.547 1 97.31 102 GLY A C 1
ATOM 765 O O . GLY A 1 102 ? -6.266 -31.719 -26.984 1 97.31 102 GLY A O 1
ATOM 766 N N . SER A 1 103 ? -7.645 -32.844 -25.641 1 98.06 103 SER A N 1
ATOM 767 C CA . SER A 1 103 ? -8.336 -31.641 -25.172 1 98.06 103 SER A CA 1
ATOM 768 C C . SER A 1 103 ? -7.441 -30.812 -24.266 1 98.06 103 SER A C 1
ATOM 770 O O . SER A 1 103 ? -6.523 -31.328 -23.641 1 98.06 103 SER A O 1
ATOM 772 N N . THR A 1 104 ? -7.676 -29.516 -24.297 1 98.75 104 THR A N 1
ATOM 773 C CA . THR A 1 104 ? -7.051 -28.578 -23.375 1 98.75 104 THR A CA 1
ATOM 774 C C . THR A 1 104 ? -8.062 -28.078 -22.344 1 98.75 104 THR A C 1
ATOM 776 O O . THR A 1 104 ? -9.141 -27.594 -22.719 1 98.75 104 THR A O 1
ATOM 779 N N . VAL A 1 105 ? -7.746 -28.25 -21.062 1 98.88 105 VAL A N 1
ATOM 780 C CA . VAL A 1 105 ? -8.602 -27.75 -19.984 1 98.88 105 VAL A CA 1
ATOM 781 C C . VAL A 1 105 ? -8.023 -26.453 -19.422 1 98.88 105 VAL A C 1
ATOM 783 O O . VAL A 1 105 ? -6.863 -26.406 -19.016 1 98.88 105 VAL A O 1
ATOM 786 N N . VAL A 1 106 ? -8.852 -25.391 -19.406 1 98.88 106 VAL A N 1
ATOM 787 C CA . VAL A 1 106 ? -8.398 -24.078 -18.938 1 98.88 106 VAL A CA 1
ATOM 788 C C . VAL A 1 106 ? -9.164 -23.688 -17.672 1 98.88 106 VAL A C 1
ATOM 790 O O . VAL A 1 106 ? -10.398 -23.703 -17.656 1 98.88 106 VAL A O 1
ATOM 793 N N . LEU A 1 107 ? -8.469 -23.422 -16.609 1 98.88 107 LEU A N 1
ATOM 794 C CA . LEU A 1 107 ? -9.078 -22.891 -15.398 1 98.88 107 LEU A CA 1
ATOM 795 C C . LEU A 1 107 ? -9.086 -21.359 -15.414 1 98.88 107 LEU A C 1
ATOM 797 O O . LEU A 1 107 ? -8.047 -20.734 -15.648 1 98.88 107 LEU A O 1
ATOM 801 N N . GLU A 1 108 ? -10.266 -20.75 -15.195 1 98.12 108 GLU A N 1
ATOM 802 C CA . GLU A 1 108 ? -10.375 -19.297 -15.117 1 98.12 108 GLU A CA 1
ATOM 803 C C . GLU A 1 108 ? -10.742 -18.844 -13.711 1 98.12 108 GLU A C 1
ATOM 805 O O . GLU A 1 108 ? -10.672 -17.656 -13.398 1 98.12 108 GLU A O 1
ATOM 810 N N . SER A 1 109 ? -11.094 -19.797 -12.852 1 97.12 109 SER A N 1
ATOM 811 C CA . SER A 1 109 ? -11.375 -19.484 -11.453 1 97.12 109 SER A CA 1
ATOM 812 C C . SER A 1 109 ? -10.133 -18.953 -10.742 1 97.12 109 SER A C 1
ATOM 814 O O . SER A 1 109 ? -9.016 -19.406 -11.016 1 97.12 109 SER A O 1
ATOM 816 N N . THR A 1 110 ? -10.344 -17.984 -9.844 1 96.75 110 THR A N 1
ATOM 817 C CA . THR A 1 110 ? -9.227 -17.469 -9.07 1 96.75 110 THR A CA 1
ATOM 818 C C . THR A 1 110 ? -8.75 -18.5 -8.055 1 96.75 110 THR A C 1
ATOM 820 O O . THR A 1 110 ? -9.547 -19.031 -7.281 1 96.75 110 THR A O 1
ATOM 823 N N . VAL A 1 111 ? -7.48 -18.766 -8.062 1 98.19 111 VAL A N 1
ATOM 824 C CA . VAL A 1 111 ? -6.906 -19.781 -7.191 1 98.19 111 VAL A CA 1
ATOM 825 C C . VAL A 1 111 ? -5.539 -19.328 -6.691 1 98.19 111 VAL A C 1
ATOM 827 O O . VAL A 1 111 ? -5.039 -18.281 -7.109 1 98.19 111 VAL A O 1
ATOM 830 N N . PHE A 1 112 ? -4.949 -20.109 -5.656 1 98.38 112 PHE A N 1
ATOM 831 C CA . PHE A 1 112 ? -3.596 -19.828 -5.203 1 98.38 112 PHE A CA 1
ATOM 832 C C . PHE A 1 112 ? -2.57 -20.281 -6.23 1 98.38 112 PHE A C 1
ATOM 834 O O . PHE A 1 112 ? -2.854 -21.172 -7.043 1 98.38 112 PHE A O 1
ATOM 841 N N . PRO A 1 113 ? -1.316 -19.641 -6.289 1 98.5 113 PRO A N 1
ATOM 842 C CA . PRO A 1 113 ? -0.279 -20.062 -7.23 1 98.5 113 PRO A CA 1
ATOM 843 C C . PRO A 1 113 ? 0.058 -21.547 -7.102 1 98.5 113 PRO A C 1
ATOM 845 O O . PRO A 1 113 ? 0.438 -22.016 -6.023 1 98.5 113 PRO A O 1
ATOM 848 N N . GLY A 1 114 ? -0.114 -22.219 -8.227 1 98.44 114 GLY A N 1
ATOM 849 C CA . GLY A 1 114 ? 0.183 -23.641 -8.234 1 98.44 114 GLY A CA 1
ATOM 850 C C . GLY A 1 114 ? -1.059 -24.5 -8.312 1 98.44 114 GLY A C 1
ATOM 851 O O . GLY A 1 114 ? -0.971 -25.703 -8.617 1 98.44 114 GLY A O 1
ATOM 852 N N . ALA A 1 115 ? -2.246 -23.984 -8.156 1 98.69 115 ALA A N 1
ATOM 853 C CA . ALA A 1 115 ? -3.484 -24.75 -8.031 1 98.69 115 ALA A CA 1
ATOM 854 C C . ALA A 1 115 ? -3.797 -25.516 -9.312 1 98.69 115 ALA A C 1
ATOM 856 O O . ALA A 1 115 ? -4.277 -26.641 -9.273 1 98.69 115 ALA A O 1
ATOM 857 N N . THR A 1 116 ? -3.602 -24.922 -10.469 1 98.81 116 THR A N 1
ATOM 858 C CA . THR A 1 116 ? -3.891 -25.594 -11.727 1 98.81 116 THR A CA 1
ATOM 859 C C . THR A 1 116 ? -3.035 -26.859 -11.883 1 98.81 116 THR A C 1
ATOM 861 O O . THR A 1 116 ? -3.547 -27.922 -12.227 1 98.81 116 THR A O 1
ATOM 864 N N . ARG A 1 117 ? -1.812 -26.734 -11.617 1 98.19 117 ARG A N 1
ATOM 865 C CA . ARG A 1 117 ? -0.875 -27.844 -11.789 1 98.19 117 ARG A CA 1
ATOM 866 C C . ARG A 1 117 ? -1.007 -28.859 -10.648 1 98.19 117 ARG A C 1
ATOM 868 O O . ARG A 1 117 ? -0.906 -30.062 -10.867 1 98.19 117 ARG A O 1
ATOM 875 N N . GLU A 1 118 ? -1.244 -28.359 -9.422 1 98.25 118 GLU A N 1
ATOM 876 C CA . GLU A 1 118 ? -1.136 -29.203 -8.234 1 98.25 118 GLU A CA 1
ATOM 877 C C . GLU A 1 118 ? -2.492 -29.797 -7.844 1 98.25 118 GLU A C 1
ATOM 879 O O . GLU A 1 118 ? -2.562 -30.75 -7.078 1 98.25 118 GLU A O 1
ATOM 884 N N . VAL A 1 119 ? -3.564 -29.203 -8.297 1 98.62 119 VAL A N 1
ATOM 885 C CA . VAL A 1 119 ? -4.887 -29.625 -7.84 1 98.62 119 VAL A CA 1
ATOM 886 C C . VAL A 1 119 ? -5.738 -30.031 -9.039 1 98.62 119 VAL A C 1
ATOM 888 O O . VAL A 1 119 ? -6.164 -31.188 -9.141 1 98.62 119 VAL A O 1
ATOM 891 N N . LEU A 1 120 ? -5.895 -29.156 -9.992 1 98.81 120 LEU A N 1
ATOM 892 C CA . LEU A 1 120 ? -6.77 -29.422 -11.133 1 98.81 120 LEU A CA 1
ATOM 893 C C . LEU A 1 120 ? -6.258 -30.609 -11.945 1 98.81 120 LEU A C 1
ATOM 895 O O . LEU A 1 120 ? -7.004 -31.547 -12.203 1 98.81 120 LEU A O 1
ATOM 899 N N . ALA A 1 121 ? -5.012 -30.578 -12.375 1 98.81 121 ALA A N 1
ATOM 900 C CA . ALA A 1 121 ? -4.438 -31.562 -13.289 1 98.81 121 ALA A CA 1
ATOM 901 C C . ALA A 1 121 ? -4.465 -32.969 -12.672 1 98.81 121 ALA A C 1
ATOM 903 O O . ALA A 1 121 ? -4.898 -33.906 -13.312 1 98.81 121 ALA A O 1
ATOM 904 N N . PRO A 1 122 ? -4.043 -33.094 -11.375 1 98.75 122 PRO A N 1
ATOM 905 C CA . PRO A 1 122 ? -4.062 -34.438 -10.781 1 98.75 122 PRO A CA 1
ATOM 906 C C . PRO A 1 122 ? -5.469 -35.031 -10.695 1 98.75 122 PRO A C 1
ATOM 908 O O . PRO A 1 122 ? -5.652 -36.25 -10.883 1 98.75 122 PRO A O 1
ATOM 911 N N . VAL A 1 123 ? -6.473 -34.219 -10.398 1 98.88 123 VAL A N 1
ATOM 912 C CA . VAL A 1 123 ? -7.844 -34.719 -10.312 1 98.88 123 VAL A CA 1
ATOM 913 C C . VAL A 1 123 ? -8.312 -35.188 -11.688 1 98.88 123 VAL A C 1
ATOM 915 O O . VAL A 1 123 ? -8.992 -36.219 -11.805 1 98.88 123 VAL A O 1
ATOM 918 N N . ILE A 1 124 ? -7.965 -34.438 -12.75 1 98.81 124 ILE A N 1
ATOM 919 C CA . ILE A 1 124 ? -8.328 -34.812 -14.109 1 98.81 124 ILE A CA 1
ATOM 920 C C . ILE A 1 124 ? -7.629 -36.125 -14.484 1 98.81 124 ILE A C 1
ATOM 922 O O . ILE A 1 124 ? -8.234 -37 -15.094 1 98.81 124 ILE A O 1
ATOM 926 N N . GLU A 1 125 ? -6.359 -36.219 -14.164 1 98.81 125 GLU A N 1
ATOM 927 C CA . GLU A 1 125 ? -5.617 -37.438 -14.438 1 98.81 125 GLU A CA 1
ATOM 928 C C . GLU A 1 125 ? -6.281 -38.656 -13.781 1 98.81 125 GLU A C 1
ATOM 930 O O . GLU A 1 125 ? -6.461 -39.688 -14.422 1 98.81 125 GLU A O 1
ATOM 935 N N . GLU A 1 126 ? -6.625 -38.5 -12.562 1 98.62 126 GLU A N 1
ATOM 936 C CA . GLU A 1 126 ? -7.238 -39.594 -11.812 1 98.62 126 GLU A CA 1
ATOM 937 C C . GLU A 1 126 ? -8.578 -40 -12.422 1 98.62 126 GLU A C 1
ATOM 939 O O . GLU A 1 126 ? -8.867 -41.188 -12.555 1 98.62 126 GLU A O 1
ATOM 944 N N . ALA A 1 127 ? -9.352 -39.031 -12.766 1 98.62 127 ALA A N 1
ATOM 945 C CA . ALA A 1 127 ? -10.711 -39.281 -13.242 1 98.62 127 ALA A CA 1
ATOM 946 C C . ALA A 1 127 ? -10.703 -39.781 -14.68 1 98.62 127 ALA A C 1
ATOM 948 O O . ALA A 1 127 ? -11.586 -40.562 -15.078 1 98.62 127 ALA A O 1
ATOM 949 N N . SER A 1 128 ? -9.773 -39.406 -15.492 1 98.12 128 SER A N 1
ATOM 950 C CA . SER A 1 128 ? -9.742 -39.719 -16.922 1 98.12 128 SER A CA 1
ATOM 951 C C . SER A 1 128 ? -8.805 -40.906 -17.203 1 98.12 128 SER A C 1
ATOM 953 O O . SER A 1 128 ? -8.898 -41.531 -18.266 1 98.12 128 SER A O 1
ATOM 955 N N . ASN A 1 129 ? -7.855 -41.156 -16.312 1 98 129 ASN A N 1
ATOM 956 C CA . ASN A 1 129 ? -6.734 -42.062 -16.531 1 98 129 ASN A CA 1
ATOM 957 C C . ASN A 1 129 ? -5.828 -41.562 -17.656 1 98 129 ASN A C 1
ATOM 959 O O . ASN A 1 129 ? -5.172 -42.375 -18.328 1 98 129 ASN A O 1
ATOM 963 N N . TYR A 1 130 ? -5.879 -40.281 -18 1 98.25 130 TYR A N 1
ATOM 964 C CA . TYR A 1 130 ? -4.984 -39.625 -18.953 1 98.25 130 TYR A CA 1
ATOM 965 C C . TYR A 1 130 ? -3.783 -39 -18.234 1 98.25 130 TYR A C 1
ATOM 967 O O . TYR A 1 130 ? -3.811 -38.812 -17.031 1 98.25 130 TYR A O 1
ATOM 975 N N . THR A 1 131 ? -2.74 -38.812 -19 1 98.19 131 THR A N 1
ATOM 976 C CA . THR A 1 131 ? -1.536 -38.188 -18.469 1 98.19 131 THR A CA 1
ATOM 977 C C . THR A 1 131 ? -1.386 -36.781 -19.031 1 98.19 131 THR A C 1
ATOM 979 O O . THR A 1 131 ? -1.496 -36.562 -20.234 1 98.19 131 THR A O 1
ATOM 982 N N . LEU A 1 132 ? -1.16 -35.844 -18.188 1 98.31 132 LEU A N 1
ATOM 983 C CA . LEU A 1 132 ? -0.912 -34.438 -18.578 1 98.31 132 LEU A CA 1
ATOM 984 C C . LEU A 1 132 ? 0.253 -34.375 -19.562 1 98.31 132 LEU A C 1
ATOM 986 O O . LEU A 1 132 ? 1.317 -34.938 -19.312 1 98.31 132 LEU A O 1
ATOM 990 N N . GLY A 1 133 ? 0.068 -33.594 -20.609 1 95.81 133 GLY A N 1
ATOM 991 C CA . GLY A 1 133 ? 1.115 -33.438 -21.609 1 95.81 133 GLY A CA 1
ATOM 992 C C . GLY A 1 133 ? 1.052 -34.469 -22.703 1 95.81 133 GLY A C 1
ATOM 993 O O . GLY A 1 133 ? 1.633 -34.281 -23.781 1 95.81 133 GLY A O 1
ATOM 994 N N . ASP A 1 134 ? 0.38 -35.594 -22.453 1 96.88 134 ASP A N 1
ATOM 995 C CA . ASP A 1 134 ? 0.22 -36.656 -23.438 1 96.88 134 ASP A CA 1
ATOM 996 C C . ASP A 1 134 ? -1.187 -36.625 -24.031 1 96.88 134 ASP A C 1
ATOM 998 O O . ASP A 1 134 ? -1.39 -36.156 -25.156 1 96.88 134 ASP A O 1
ATOM 1002 N N . GLU A 1 135 ? -2.168 -36.969 -23.172 1 97.62 135 GLU A N 1
ATOM 1003 C CA . GLU A 1 135 ? -3.527 -37.062 -23.688 1 97.62 135 GLU A CA 1
ATOM 1004 C C . GLU A 1 135 ? -4.293 -35.75 -23.5 1 97.62 135 GLU A C 1
ATOM 1006 O O . GLU A 1 135 ? -5.312 -35.531 -24.156 1 97.62 135 GLU A O 1
ATOM 1011 N N . PHE A 1 136 ? -3.891 -34.969 -22.594 1 98.44 136 PHE A N 1
ATOM 1012 C CA . PHE A 1 136 ? -4.559 -33.688 -22.406 1 98.44 136 PHE A CA 1
ATOM 1013 C C . PHE A 1 136 ? -3.578 -32.625 -21.891 1 98.44 136 PHE A C 1
ATOM 1015 O O . PHE A 1 136 ? -2.461 -32.969 -21.484 1 98.44 136 PHE A O 1
ATOM 1022 N N . SER A 1 137 ? -3.912 -31.312 -21.984 1 98.69 137 SER A N 1
ATOM 1023 C CA . SER A 1 137 ? -3.131 -30.188 -21.484 1 98.69 137 SER A CA 1
ATOM 1024 C C . SER A 1 137 ? -3.98 -29.266 -20.609 1 98.69 137 SER A C 1
ATOM 1026 O O . SER A 1 137 ? -5.207 -29.375 -20.594 1 98.69 137 SER A O 1
ATOM 1028 N N . VAL A 1 138 ? -3.271 -28.438 -19.828 1 98.88 138 VAL A N 1
ATOM 1029 C CA . VAL A 1 138 ? -4 -27.5 -18.969 1 98.88 138 VAL A CA 1
ATOM 1030 C C . VAL A 1 138 ? -3.471 -26.078 -19.188 1 98.88 138 VAL A C 1
ATOM 1032 O O . VAL A 1 138 ? -2.309 -25.891 -19.562 1 98.88 138 VAL A O 1
ATOM 1035 N N . GLY A 1 139 ? -4.305 -25.125 -19.078 1 98.88 139 GLY A N 1
ATOM 1036 C CA . GLY A 1 139 ? -3.98 -23.719 -19.078 1 98.88 139 GLY A CA 1
ATOM 1037 C C . GLY A 1 139 ? -4.668 -22.938 -17.969 1 98.88 139 GLY A C 1
ATOM 1038 O O . GLY A 1 139 ? -5.492 -23.484 -17.25 1 98.88 139 GLY A O 1
ATOM 1039 N N . TYR A 1 140 ? -4.199 -21.797 -17.766 1 98.81 140 TYR A N 1
ATOM 1040 C CA . TYR A 1 140 ? -4.805 -20.859 -16.828 1 98.81 140 TYR A CA 1
ATOM 1041 C C . TYR A 1 140 ? -4.934 -19.469 -17.453 1 98.81 140 TYR A C 1
ATOM 1043 O O . TYR A 1 140 ? -3.99 -18.969 -18.062 1 98.81 140 TYR A O 1
ATOM 1051 N N . SER A 1 141 ? -6.102 -18.875 -17.25 1 98.75 141 SER A N 1
ATOM 1052 C CA . SER A 1 141 ? -6.391 -17.531 -17.734 1 98.75 141 SER A CA 1
ATOM 1053 C C . SER A 1 141 ? -7.41 -16.828 -16.844 1 98.75 141 SER A C 1
ATOM 1055 O O . SER A 1 141 ? -8.617 -16.969 -17.047 1 98.75 141 SER A O 1
ATOM 1057 N N . PRO A 1 142 ? -6.961 -16.062 -15.906 1 97.06 142 PRO A N 1
ATOM 1058 C CA . PRO A 1 142 ? -7.879 -15.477 -14.922 1 97.06 142 PRO A CA 1
ATOM 1059 C C . PRO A 1 142 ? -8.82 -14.438 -15.539 1 97.06 142 PRO A C 1
ATOM 1061 O O . PRO A 1 142 ? -8.445 -13.758 -16.484 1 97.06 142 PRO A O 1
ATOM 1064 N N . GLU A 1 143 ? -9.984 -14.359 -14.953 1 92.75 143 GLU A N 1
ATOM 1065 C CA . GLU A 1 143 ? -10.922 -13.312 -15.328 1 92.75 143 GLU A CA 1
ATOM 1066 C C . GLU A 1 143 ? -10.492 -11.961 -14.773 1 92.75 143 GLU A C 1
ATOM 1068 O O . GLU A 1 143 ? -10.102 -11.852 -13.609 1 92.75 143 GLU A O 1
ATOM 1073 N N . ARG A 1 144 ? -10.57 -10.922 -15.625 1 91.94 144 ARG A N 1
ATOM 1074 C CA . ARG A 1 144 ? -10.133 -9.594 -15.219 1 91.94 144 ARG A CA 1
ATOM 1075 C C . ARG A 1 144 ? -11.172 -8.539 -15.586 1 91.94 144 ARG A C 1
ATOM 1077 O O . ARG A 1 144 ? -10.906 -7.34 -15.492 1 91.94 144 ARG A O 1
ATOM 1084 N N . LEU A 1 145 ? -12.336 -8.992 -16 1 84.12 145 LEU A N 1
ATOM 1085 C CA . LEU A 1 145 ? -13.391 -8.055 -16.391 1 84.12 145 LEU A CA 1
ATOM 1086 C C . LEU A 1 145 ? -14.109 -7.508 -15.156 1 84.12 145 LEU A C 1
ATOM 1088 O O . LEU A 1 145 ? -13.945 -8.031 -14.055 1 84.12 145 LEU A O 1
ATOM 1092 N N . VAL A 1 146 ? -14.742 -6.391 -15.273 1 77.88 146 VAL A N 1
ATOM 1093 C CA . VAL A 1 146 ? -15.594 -5.789 -14.25 1 77.88 146 VAL A CA 1
ATOM 1094 C C . VAL A 1 146 ? -17.047 -5.82 -14.711 1 77.88 146 VAL A C 1
ATOM 1096 O O . VAL A 1 146 ? -17.438 -5.102 -15.633 1 77.88 146 VAL A O 1
ATOM 1099 N N . PRO A 1 147 ? -17.766 -6.566 -13.992 1 72.44 147 PRO A N 1
ATOM 1100 C CA . PRO A 1 147 ? -19.172 -6.641 -14.398 1 72.44 147 PRO A CA 1
ATOM 1101 C C . PRO A 1 147 ? -19.859 -5.273 -14.43 1 72.44 147 PRO A C 1
ATOM 1103 O O . PRO A 1 147 ? -19.672 -4.465 -13.516 1 72.44 147 PRO A O 1
ATOM 1106 N N . GLY A 1 148 ? -20.531 -4.977 -15.453 1 69.88 148 GLY A N 1
ATOM 1107 C CA . GLY A 1 148 ? -21.297 -3.742 -15.562 1 69.88 148 GLY A CA 1
ATOM 1108 C C . GLY A 1 148 ? -20.469 -2.578 -16.062 1 69.88 148 GLY A C 1
ATOM 1109 O O . GLY A 1 148 ? -21 -1.493 -16.312 1 69.88 148 GLY A O 1
ATOM 1110 N N . ASP A 1 149 ? -19.188 -2.75 -16.188 1 78.69 149 ASP A N 1
ATOM 1111 C CA . ASP A 1 149 ? -18.281 -1.725 -16.688 1 78.69 149 ASP A CA 1
ATOM 1112 C C . ASP A 1 149 ? -18 -1.923 -18.172 1 78.69 149 ASP A C 1
ATOM 1114 O O . ASP A 1 149 ? -17.172 -2.754 -18.547 1 78.69 149 ASP A O 1
ATOM 1118 N N . GLU A 1 150 ? -18.609 -1.143 -18.922 1 78.19 150 GLU A N 1
ATOM 1119 C CA . GLU A 1 150 ? -18.484 -1.287 -20.375 1 78.19 150 GLU A CA 1
ATOM 1120 C C . GLU A 1 150 ? -17.078 -0.959 -20.844 1 78.19 150 GLU A C 1
ATOM 1122 O O . GLU A 1 150 ? -16.641 -1.445 -21.891 1 78.19 150 GLU A O 1
ATOM 1127 N N . LYS A 1 151 ? -16.375 -0.094 -20.109 1 85.12 151 LYS A N 1
ATOM 1128 C CA . LYS A 1 151 ? -15.016 0.289 -20.484 1 85.12 151 LYS A CA 1
ATOM 1129 C C . LYS A 1 151 ? -14.031 -0.851 -20.234 1 85.12 151 LYS A C 1
ATOM 1131 O O . LYS A 1 151 ? -13 -0.947 -20.891 1 85.12 151 LYS A O 1
ATOM 1136 N N . HIS A 1 152 ? -14.398 -1.708 -19.359 1 88.5 152 HIS A N 1
ATOM 1137 C CA . HIS A 1 152 ? -13.523 -2.814 -18.969 1 88.5 152 HIS A CA 1
ATOM 1138 C C . HIS A 1 152 ? -14.258 -4.148 -19.062 1 88.5 152 HIS A C 1
ATOM 1140 O O . HIS A 1 152 ? -14.375 -4.863 -18.062 1 88.5 152 HIS A O 1
ATOM 1146 N N . SER A 1 153 ? -14.672 -4.434 -20.297 1 87.75 153 SER A N 1
ATOM 1147 C CA . SER A 1 153 ? -15.367 -5.676 -20.625 1 87.75 153 SER A CA 1
ATOM 1148 C C . SER A 1 153 ? -14.391 -6.758 -21.062 1 87.75 153 SER A C 1
ATOM 1150 O O . SER A 1 153 ? -13.172 -6.547 -21.047 1 87.75 153 SER A O 1
ATOM 1152 N N . LEU A 1 154 ? -14.922 -7.902 -21.359 1 89.62 154 LEU A N 1
ATOM 1153 C CA . LEU A 1 154 ? -14.141 -9.062 -21.781 1 89.62 154 LEU A CA 1
ATOM 1154 C C . LEU A 1 154 ? -13.195 -8.703 -22.922 1 89.62 154 LEU A C 1
ATOM 1156 O O . LEU A 1 154 ? -12.016 -9.055 -22.891 1 89.62 154 LEU A O 1
ATOM 1160 N N . GLU A 1 155 ? -13.703 -7.875 -23.844 1 91.62 155 GLU A N 1
ATOM 1161 C CA . GLU A 1 155 ? -12.945 -7.578 -25.062 1 91.62 155 GLU A CA 1
ATOM 1162 C C . GLU A 1 155 ? -11.898 -6.5 -24.812 1 91.62 155 GLU A C 1
ATOM 1164 O O . GLU A 1 155 ? -10.883 -6.438 -25.5 1 91.62 155 GLU A O 1
ATOM 1169 N N . ASN A 1 156 ? -12.133 -5.691 -23.734 1 93.62 156 ASN A N 1
ATOM 1170 C CA . ASN A 1 156 ? -11.383 -4.441 -23.641 1 93.62 156 ASN A CA 1
ATOM 1171 C C . ASN A 1 156 ? -10.328 -4.496 -22.531 1 93.62 156 ASN A C 1
ATOM 1173 O O . ASN A 1 156 ? -9.672 -3.494 -22.25 1 93.62 156 ASN A O 1
ATOM 1177 N N . VAL A 1 157 ? -10.188 -5.621 -21.953 1 95.06 157 VAL A N 1
ATOM 1178 C CA . VAL A 1 157 ? -9.156 -5.777 -20.922 1 95.06 157 VAL A CA 1
ATOM 1179 C C . VAL A 1 157 ? -8.141 -6.82 -21.375 1 95.06 157 VAL A C 1
ATOM 1181 O O . VAL A 1 157 ? -8.508 -7.91 -21.812 1 95.06 157 VAL A O 1
ATOM 1184 N N . VAL A 1 158 ? -6.852 -6.43 -21.281 1 97.62 158 VAL A N 1
ATOM 1185 C CA . VAL A 1 158 ? -5.793 -7.367 -21.641 1 97.62 158 VAL A CA 1
ATOM 1186 C C . VAL A 1 158 ? -5.973 -8.672 -20.859 1 97.62 158 VAL A C 1
ATOM 1188 O O . VAL A 1 158 ? -6.203 -8.648 -19.641 1 97.62 158 VAL A O 1
ATOM 1191 N N . LYS A 1 159 ? -5.926 -9.781 -21.578 1 97.81 159 LYS A N 1
ATOM 1192 C CA . LYS A 1 159 ? -6.094 -11.094 -20.953 1 97.81 159 LYS A CA 1
ATOM 1193 C C . LYS A 1 159 ? -4.742 -11.742 -20.672 1 97.81 159 LYS A C 1
ATOM 1195 O O . LYS A 1 159 ? -3.832 -11.695 -21.5 1 97.81 159 LYS A O 1
ATOM 1200 N N . ILE A 1 160 ? -4.598 -12.203 -19.453 1 98.69 160 ILE A N 1
ATOM 1201 C CA . ILE A 1 160 ? -3.43 -13.016 -19.109 1 98.69 160 ILE A CA 1
ATOM 1202 C C . ILE A 1 160 ? -3.695 -14.477 -19.469 1 98.69 160 ILE A C 1
ATOM 1204 O O . ILE A 1 160 ? -4.742 -15.023 -19.125 1 98.69 160 ILE A O 1
ATOM 1208 N N . VAL A 1 161 ? -2.738 -15.102 -20.219 1 98.88 161 VAL A N 1
ATOM 1209 C CA . VAL A 1 161 ? -2.885 -16.5 -20.609 1 98.88 161 VAL A CA 1
ATOM 1210 C C . VAL A 1 161 ? -1.585 -17.25 -20.344 1 98.88 161 VAL A C 1
ATOM 1212 O O . VAL A 1 161 ? -0.495 -16.719 -20.562 1 98.88 161 VAL A O 1
ATOM 1215 N N . SER A 1 162 ? -1.749 -18.406 -19.75 1 98.81 162 SER A N 1
ATOM 1216 C CA . SER A 1 162 ? -0.606 -19.297 -19.594 1 98.81 162 SER A CA 1
ATOM 1217 C C . SER A 1 162 ? -0.987 -20.734 -19.891 1 98.81 162 SER A C 1
ATOM 1219 O O . SER A 1 162 ? -2.17 -21.078 -19.906 1 98.81 162 SER A O 1
ATOM 1221 N N . GLY A 1 163 ? -0.014 -21.562 -20.297 1 98.75 163 GLY A N 1
ATOM 1222 C CA . GLY A 1 163 ? -0.173 -22.984 -20.531 1 98.75 163 GLY A CA 1
ATOM 1223 C C . GLY A 1 163 ? 0.858 -23.828 -19.812 1 98.75 163 GLY A C 1
ATOM 1224 O O . GLY A 1 163 ? 1.886 -23.328 -19.359 1 98.75 163 GLY A O 1
ATOM 1225 N N . CYS A 1 164 ? 0.487 -25.094 -19.688 1 98.25 164 CYS A N 1
ATOM 1226 C CA . CYS A 1 164 ? 1.39 -26.016 -19.016 1 98.25 164 CYS A CA 1
ATOM 1227 C C . CYS A 1 164 ? 2.678 -26.219 -19.812 1 98.25 164 CYS A C 1
ATOM 1229 O O . CYS A 1 164 ? 3.678 -26.688 -19.266 1 98.25 164 CYS A O 1
ATOM 1231 N N . ASN A 1 165 ? 2.656 -25.891 -21.062 1 97.38 165 ASN A N 1
ATOM 1232 C CA . ASN A 1 165 ? 3.814 -25.859 -21.953 1 97.38 165 ASN A CA 1
ATOM 1233 C C . ASN A 1 165 ? 3.635 -24.828 -23.078 1 97.38 165 ASN A C 1
ATOM 1235 O O . ASN A 1 165 ? 2.582 -24.203 -23.188 1 97.38 165 ASN A O 1
ATOM 1239 N N . LYS A 1 166 ? 4.723 -24.594 -23.812 1 97.69 166 LYS A N 1
ATOM 1240 C CA . LYS A 1 166 ? 4.727 -23.547 -24.828 1 97.69 166 LYS A CA 1
ATOM 1241 C C . LYS A 1 166 ? 3.676 -23.828 -25.906 1 97.69 166 LYS A C 1
ATOM 1243 O O . LYS A 1 166 ? 3.008 -22.906 -26.375 1 97.69 166 LYS A O 1
ATOM 1248 N N . GLU A 1 167 ? 3.52 -25.062 -26.297 1 98 167 GLU A N 1
ATOM 1249 C CA . GLU A 1 167 ? 2.539 -25.438 -27.312 1 98 167 GLU A CA 1
ATOM 1250 C C . GLU A 1 167 ? 1.121 -25.094 -26.859 1 98 167 GLU A C 1
ATOM 1252 O O . GLU A 1 167 ? 0.335 -24.531 -27.625 1 98 167 GLU A O 1
ATOM 1257 N N . THR A 1 168 ? 0.82 -25.5 -25.641 1 98.56 168 THR A N 1
ATOM 1258 C CA . THR A 1 168 ? -0.49 -25.203 -25.078 1 98.56 168 THR A CA 1
ATOM 1259 C C . THR A 1 168 ? -0.708 -23.688 -24.984 1 98.56 168 THR A C 1
ATOM 1261 O O . THR A 1 168 ? -1.793 -23.188 -25.297 1 98.56 168 THR A O 1
ATOM 1264 N N . LEU A 1 169 ? 0.284 -22.969 -24.516 1 98.75 169 LEU A N 1
ATOM 1265 C CA . LEU A 1 169 ? 0.194 -21.516 -24.438 1 98.75 169 LEU A CA 1
ATOM 1266 C C . LEU A 1 169 ? -0.117 -20.906 -25.797 1 98.75 169 LEU A C 1
ATOM 1268 O O . LEU A 1 169 ? -1.007 -20.062 -25.922 1 98.75 169 LEU A O 1
ATOM 1272 N N . ASP A 1 170 ? 0.608 -21.312 -26.812 1 98.56 170 ASP A N 1
ATOM 1273 C CA . ASP A 1 170 ? 0.402 -20.781 -28.156 1 98.56 170 ASP A CA 1
ATOM 1274 C C . ASP A 1 170 ? -1.027 -21.031 -28.641 1 98.56 170 ASP A C 1
ATOM 1276 O O . ASP A 1 170 ? -1.654 -20.156 -29.234 1 98.56 170 ASP A O 1
ATOM 1280 N N . ASP A 1 171 ? -1.483 -22.234 -28.391 1 98.31 171 ASP A N 1
ATOM 1281 C CA . ASP A 1 171 ? -2.84 -22.609 -28.781 1 98.31 171 ASP A CA 1
ATOM 1282 C C . ASP A 1 171 ? -3.875 -21.75 -28.062 1 98.31 171 ASP A C 1
ATOM 1284 O O . ASP A 1 171 ? -4.844 -21.297 -28.672 1 98.31 171 ASP A O 1
ATOM 1288 N N . LEU A 1 172 ? -3.686 -21.547 -26.781 1 98.69 172 LEU A N 1
ATOM 1289 C CA . LEU A 1 172 ? -4.629 -20.766 -25.984 1 98.69 172 LEU A CA 1
ATOM 1290 C C . LEU A 1 172 ? -4.582 -19.297 -26.375 1 98.69 172 LEU A C 1
ATOM 1292 O O . LEU A 1 172 ? -5.605 -18.609 -26.328 1 98.69 172 LEU A O 1
ATOM 1296 N N . VAL A 1 173 ? -3.404 -18.797 -26.672 1 98.69 173 VAL A N 1
ATOM 1297 C CA . VAL A 1 173 ? -3.277 -17.422 -27.156 1 98.69 173 VAL A CA 1
ATOM 1298 C C . VAL A 1 173 ? -4.121 -17.234 -28.406 1 98.69 173 VAL A C 1
ATOM 1300 O O . VAL A 1 173 ? -4.824 -16.219 -28.547 1 98.69 173 VAL A O 1
ATOM 1303 N N . GLU A 1 174 ? -4.023 -18.172 -29.297 1 98.25 174 GLU A N 1
ATOM 1304 C CA . GLU A 1 174 ? -4.832 -18.109 -30.516 1 98.25 174 GLU A CA 1
ATOM 1305 C C . GLU A 1 174 ? -6.324 -18.141 -30.188 1 98.25 174 GLU A C 1
ATOM 1307 O O . GLU A 1 174 ? -7.098 -17.344 -30.734 1 98.25 174 GLU A O 1
ATOM 1312 N N . LEU A 1 175 ? -6.727 -19.016 -29.344 1 98.31 175 LEU A N 1
ATOM 1313 C CA . LEU A 1 175 ? -8.125 -19.125 -28.953 1 98.31 175 LEU A CA 1
ATOM 1314 C C . LEU A 1 175 ? -8.633 -17.812 -28.359 1 98.31 175 LEU A C 1
ATOM 1316 O O . LEU A 1 175 ? -9.633 -17.266 -28.844 1 98.31 175 LEU A O 1
ATOM 1320 N N . TYR A 1 176 ? -7.969 -17.328 -27.344 1 98.25 176 TYR A N 1
ATOM 1321 C CA . TYR A 1 176 ? -8.453 -16.156 -26.625 1 98.25 176 TYR A CA 1
ATOM 1322 C C . TYR A 1 176 ? -8.352 -14.906 -27.484 1 98.25 176 TYR A C 1
ATOM 1324 O O . TYR A 1 176 ? -9.148 -13.977 -27.344 1 98.25 176 TYR A O 1
ATOM 1332 N N . SER A 1 177 ? -7.375 -14.844 -28.406 1 97.94 177 SER A N 1
ATOM 1333 C CA . SER A 1 177 ? -7.242 -13.711 -29.312 1 97.94 177 SER A CA 1
ATOM 1334 C C . SER A 1 177 ? -8.492 -13.539 -30.188 1 97.94 177 SER A C 1
ATOM 1336 O O . SER A 1 177 ? -8.75 -12.453 -30.703 1 97.94 177 SER A O 1
ATOM 1338 N N . SER A 1 178 ? -9.211 -14.617 -30.344 1 97.38 178 SER A N 1
ATOM 1339 C CA . SER A 1 178 ? -10.422 -14.555 -31.156 1 97.38 178 SER A CA 1
ATOM 1340 C C . SER A 1 178 ? -11.523 -13.758 -30.469 1 97.38 178 SER A C 1
ATOM 1342 O O . SER A 1 178 ? -12.477 -13.32 -31.109 1 97.38 178 SER A O 1
ATOM 1344 N N . VAL A 1 179 ? -11.398 -13.508 -29.109 1 96.12 179 VAL A N 1
ATOM 1345 C CA . VAL A 1 179 ? -12.5 -12.875 -28.375 1 96.12 179 VAL A CA 1
ATOM 1346 C C . VAL A 1 179 ? -11.984 -11.648 -27.641 1 96.12 179 VAL A C 1
ATOM 1348 O O . VAL A 1 179 ? -12.773 -10.805 -27.203 1 96.12 179 VAL A O 1
ATOM 1351 N N . ILE A 1 180 ? -10.688 -11.531 -27.484 1 96.25 180 ILE A N 1
ATOM 1352 C CA . ILE A 1 180 ? -10.102 -10.414 -26.75 1 96.25 180 ILE A CA 1
ATOM 1353 C C . ILE A 1 180 ? -9.484 -9.422 -27.734 1 96.25 180 ILE A C 1
ATOM 1355 O O . ILE A 1 180 ? -8.5 -9.727 -28.406 1 96.25 180 ILE A O 1
ATOM 1359 N N . ASP A 1 181 ? -9.961 -8.188 -27.75 1 95.75 181 ASP A N 1
ATOM 1360 C CA . ASP A 1 181 ? -9.453 -7.164 -28.656 1 95.75 181 ASP A CA 1
ATOM 1361 C C . ASP A 1 181 ? -8.258 -6.434 -28.047 1 95.75 181 ASP A C 1
ATOM 1363 O O . ASP A 1 181 ? -7.348 -6.016 -28.766 1 95.75 181 ASP A O 1
ATOM 1367 N N . ALA A 1 182 ? -8.211 -6.266 -26.688 1 95.38 182 ALA A N 1
ATOM 1368 C CA . ALA A 1 182 ? -7.246 -5.43 -25.984 1 95.38 182 ALA A CA 1
ATOM 1369 C C . ALA A 1 182 ? -5.855 -6.059 -26.016 1 95.38 182 ALA A C 1
ATOM 1371 O O . ALA A 1 182 ? -4.855 -5.387 -25.75 1 95.38 182 ALA A O 1
ATOM 1372 N N . GLY A 1 183 ? -5.805 -7.402 -26.359 1 96.56 183 GLY A N 1
ATOM 1373 C CA . GL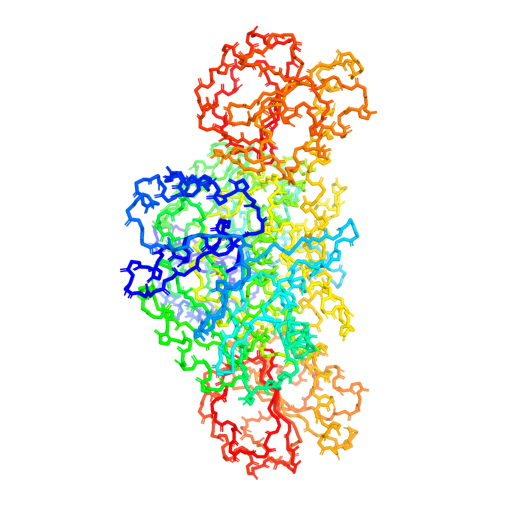Y A 1 183 ? -4.516 -8.078 -26.438 1 96.56 183 GLY A CA 1
ATOM 1374 C C . GLY A 1 183 ? -4.332 -9.133 -25.359 1 96.56 183 GLY A C 1
ATOM 1375 O O . GLY A 1 183 ? -5.133 -9.227 -24.438 1 96.56 183 GLY A O 1
ATOM 1376 N N . ILE A 1 184 ? -3.277 -9.992 -25.594 1 98.12 184 ILE A N 1
ATOM 1377 C CA . ILE A 1 184 ? -2.988 -11.109 -24.703 1 98.12 184 ILE A CA 1
ATOM 1378 C C . ILE A 1 184 ? -1.593 -10.953 -24.109 1 98.12 184 ILE A C 1
ATOM 1380 O O . ILE A 1 184 ? -0.642 -10.617 -24.812 1 98.12 184 ILE A O 1
ATOM 1384 N N . HIS A 1 185 ? -1.517 -11 -22.828 1 98.69 185 HIS A N 1
ATOM 1385 C CA . HIS A 1 185 ? -0.224 -11.133 -22.156 1 98.69 185 HIS A CA 1
ATOM 1386 C C . HIS A 1 185 ? 0.09 -12.594 -21.859 1 98.69 185 HIS A C 1
ATOM 1388 O O . HIS A 1 185 ? -0.641 -13.25 -21.109 1 98.69 185 HIS A O 1
ATOM 1394 N N . GLU A 1 186 ? 1.181 -13.023 -22.438 1 98.81 186 GLU A N 1
ATOM 1395 C CA . GLU A 1 186 ? 1.607 -14.406 -22.234 1 98.81 186 GLU A CA 1
ATOM 1396 C C . GLU A 1 186 ? 2.424 -14.539 -20.953 1 98.81 186 GLU A C 1
ATOM 1398 O O . GLU A 1 186 ? 3.584 -14.125 -20.906 1 98.81 186 GLU A O 1
ATOM 1403 N N . ALA A 1 187 ? 1.832 -15.07 -19.938 1 98.5 187 ALA A N 1
ATOM 1404 C CA . ALA A 1 187 ? 2.578 -15.344 -18.719 1 98.5 187 ALA A CA 1
ATOM 1405 C C . ALA A 1 187 ? 3.498 -16.547 -18.891 1 98.5 187 ALA A C 1
ATOM 1407 O O . ALA A 1 187 ? 3.1 -17.562 -19.469 1 98.5 187 ALA A O 1
ATOM 1408 N N . PRO A 1 188 ? 4.703 -16.516 -18.359 1 97.25 188 PRO A N 1
ATOM 1409 C CA . PRO A 1 188 ? 5.684 -17.562 -18.641 1 97.25 188 PRO A CA 1
ATOM 1410 C C . PRO A 1 188 ? 5.348 -18.875 -17.953 1 97.25 188 PRO A C 1
ATOM 1412 O O . PRO A 1 188 ? 5.895 -19.922 -18.312 1 97.25 188 PRO A O 1
ATOM 1415 N N . SER A 1 189 ? 4.496 -18.891 -16.938 1 98.12 189 SER A N 1
ATOM 1416 C CA . SER A 1 189 ? 4.066 -20.109 -16.281 1 98.12 189 SER A CA 1
ATOM 1417 C C . SER A 1 189 ? 2.662 -19.969 -15.703 1 98.12 189 SER A C 1
ATOM 1419 O O . SER A 1 189 ? 2.162 -18.859 -15.547 1 98.12 189 SER A O 1
ATOM 1421 N N . LEU A 1 190 ? 2.086 -21.156 -15.406 1 98.75 190 LEU A N 1
ATOM 1422 C CA . LEU A 1 190 ? 0.765 -21.156 -14.789 1 98.75 190 LEU A CA 1
ATOM 1423 C C . LEU A 1 190 ? 0.787 -20.422 -13.445 1 98.75 190 LEU A C 1
ATOM 1425 O O . LEU A 1 190 ? -0.121 -19.656 -13.148 1 98.75 190 LEU A O 1
ATOM 1429 N N . GLU A 1 191 ? 1.825 -20.625 -12.648 1 98.56 191 GLU A N 1
ATOM 1430 C CA . GLU A 1 191 ? 1.976 -20.047 -11.32 1 98.56 191 GLU A CA 1
ATOM 1431 C C . GLU A 1 191 ? 2.066 -18.516 -11.398 1 98.56 191 GLU A C 1
ATOM 1433 O O . GLU A 1 191 ? 1.516 -17.812 -10.547 1 98.56 191 GLU A O 1
ATOM 1438 N N . VAL A 1 192 ? 2.746 -17.984 -12.43 1 98.38 192 VAL A N 1
ATOM 1439 C CA . VAL A 1 192 ? 2.873 -16.547 -12.617 1 98.38 192 VAL A CA 1
ATOM 1440 C C . VAL A 1 192 ? 1.498 -15.938 -12.883 1 98.38 192 VAL A C 1
ATOM 1442 O O . VAL A 1 192 ? 1.14 -14.914 -12.297 1 98.38 192 VAL A O 1
ATOM 1445 N N . ALA A 1 193 ? 0.737 -16.578 -13.75 1 98.81 193 ALA A N 1
ATOM 1446 C CA . ALA A 1 193 ? -0.594 -16.078 -14.086 1 98.81 193 ALA A CA 1
ATOM 1447 C C . ALA A 1 193 ? -1.514 -16.109 -12.867 1 98.81 193 ALA A C 1
ATOM 1449 O O . ALA A 1 193 ? -2.266 -15.156 -12.625 1 98.81 193 ALA A O 1
ATOM 1450 N N . GLU A 1 194 ? -1.434 -17.219 -12.133 1 98.81 194 GLU A N 1
ATOM 1451 C CA . GLU A 1 194 ? -2.248 -17.359 -10.93 1 98.81 194 GLU A CA 1
ATOM 1452 C C . GLU A 1 194 ? -1.885 -16.297 -9.891 1 98.81 194 GLU A C 1
ATOM 1454 O O . GLU A 1 194 ? -2.768 -15.68 -9.289 1 98.81 194 GLU A O 1
ATOM 1459 N N . ALA A 1 195 ? -0.636 -16.078 -9.688 1 98.5 195 ALA A N 1
ATOM 1460 C CA . ALA A 1 195 ? -0.162 -15.078 -8.734 1 98.5 195 ALA A CA 1
ATOM 1461 C C . ALA A 1 195 ? -0.58 -13.672 -9.156 1 98.5 195 ALA A C 1
ATOM 1463 O O . ALA A 1 195 ? -0.95 -12.852 -8.312 1 98.5 195 ALA A O 1
ATOM 1464 N N . ALA A 1 196 ? -0.48 -13.398 -10.438 1 98.38 196 ALA A N 1
ATOM 1465 C CA . ALA A 1 196 ? -0.804 -12.07 -10.969 1 98.38 196 ALA A CA 1
ATOM 1466 C C . ALA A 1 196 ? -2.232 -11.672 -10.609 1 98.38 196 ALA A C 1
ATOM 1468 O O . ALA A 1 196 ? -2.482 -10.539 -10.203 1 98.38 196 ALA A O 1
ATOM 1469 N N . LYS A 1 197 ? -3.143 -12.586 -10.734 1 98 197 LYS A N 1
ATOM 1470 C CA . LYS A 1 197 ? -4.535 -12.297 -10.406 1 98 197 LYS A CA 1
ATOM 1471 C C . LYS A 1 197 ? -4.691 -11.977 -8.922 1 98 197 LYS A C 1
ATOM 1473 O O . LYS A 1 197 ? -5.41 -11.039 -8.555 1 98 197 LYS A O 1
ATOM 1478 N N . CYS A 1 198 ? -4.047 -12.758 -8.047 1 97.75 198 CYS A N 1
ATOM 1479 C CA . CYS A 1 198 ? -4.102 -12.492 -6.613 1 97.75 198 CYS A CA 1
ATOM 1480 C C . CYS A 1 198 ? -3.562 -11.102 -6.297 1 97.75 198 CYS A C 1
ATOM 1482 O O . CYS A 1 198 ? -4.172 -10.359 -5.527 1 97.75 198 CYS A O 1
ATOM 1484 N N . ILE A 1 199 ? -2.471 -10.742 -6.914 1 97.69 199 ILE A N 1
ATOM 1485 C CA . ILE A 1 199 ? -1.728 -9.531 -6.586 1 97.69 199 ILE A CA 1
ATOM 1486 C C . ILE A 1 199 ? -2.533 -8.305 -7 1 97.69 199 ILE A C 1
ATOM 1488 O O . ILE A 1 199 ? -2.5 -7.273 -6.32 1 97.69 199 ILE A O 1
ATOM 1492 N N . GLU A 1 200 ? -3.281 -8.391 -8.094 1 97.19 200 GLU A N 1
ATOM 1493 C CA . GLU A 1 200 ? -4.141 -7.293 -8.531 1 97.19 200 GLU A CA 1
ATOM 1494 C C . GLU A 1 200 ? -5.113 -6.887 -7.43 1 97.19 200 GLU A C 1
ATOM 1496 O O . GLU A 1 200 ? -5.207 -5.707 -7.082 1 97.19 200 GLU A O 1
ATOM 1501 N N . ASN A 1 201 ? -5.754 -7.805 -6.824 1 96.56 201 ASN A N 1
ATOM 1502 C CA . ASN A 1 201 ? -6.746 -7.516 -5.793 1 96.56 201 ASN A CA 1
ATOM 1503 C C . ASN A 1 201 ? -6.09 -7.219 -4.449 1 96.56 201 ASN A C 1
ATOM 1505 O O . ASN A 1 201 ? -6.621 -6.445 -3.65 1 96.56 201 ASN A O 1
ATOM 1509 N N . ILE A 1 202 ? -4.883 -7.785 -4.23 1 98.12 202 ILE A N 1
ATOM 1510 C CA . ILE A 1 202 ? -4.133 -7.5 -3.01 1 98.12 202 ILE A CA 1
ATOM 1511 C C . ILE A 1 202 ? -3.711 -6.035 -2.99 1 98.12 202 ILE A C 1
ATOM 1513 O O . ILE A 1 202 ? -3.797 -5.371 -1.956 1 98.12 202 ILE A O 1
ATOM 1517 N N . GLN A 1 203 ? -3.211 -5.527 -4.129 1 98.38 203 GLN A N 1
ATOM 1518 C CA . GLN A 1 203 ? -2.812 -4.125 -4.176 1 98.38 203 GLN A CA 1
ATOM 1519 C C . GLN A 1 203 ? -3.998 -3.205 -3.896 1 98.38 203 GLN A C 1
ATOM 1521 O O . GLN A 1 203 ? -3.867 -2.221 -3.164 1 98.38 203 GLN A O 1
ATOM 1526 N N . ARG A 1 204 ? -5.184 -3.484 -4.461 1 96.94 204 ARG A N 1
ATOM 1527 C CA . ARG A 1 204 ? -6.383 -2.703 -4.172 1 96.94 204 ARG A CA 1
ATOM 1528 C C . ARG A 1 204 ? -6.746 -2.779 -2.691 1 96.94 204 ARG A C 1
ATOM 1530 O O . ARG A 1 204 ? -7.066 -1.763 -2.072 1 96.94 204 ARG A O 1
ATOM 1537 N N . ASP A 1 205 ? -6.652 -3.979 -2.166 1 97.56 205 ASP A N 1
ATOM 1538 C CA . ASP A 1 205 ? -7.004 -4.219 -0.77 1 97.56 205 ASP A CA 1
ATOM 1539 C C . ASP A 1 205 ? -6.117 -3.4 0.167 1 97.56 205 ASP A C 1
ATOM 1541 O O . ASP A 1 205 ? -6.605 -2.791 1.12 1 97.56 205 ASP A O 1
ATOM 1545 N N . ILE A 1 206 ? -4.852 -3.391 -0.077 1 98.38 206 ILE A N 1
ATOM 1546 C CA . ILE A 1 206 ? -3.891 -2.715 0.791 1 98.38 206 ILE A CA 1
ATOM 1547 C C . ILE A 1 206 ? -4.109 -1.205 0.724 1 98.38 206 ILE A C 1
ATOM 1549 O O . ILE A 1 206 ? -4.008 -0.513 1.739 1 98.38 206 ILE A O 1
ATOM 1553 N N . ASN A 1 207 ? -4.34 -0.695 -0.439 1 98.38 207 ASN A N 1
ATOM 1554 C CA . ASN A 1 207 ? -4.559 0.742 -0.569 1 98.38 207 ASN A CA 1
ATOM 1555 C C . ASN A 1 207 ? -5.879 1.168 0.067 1 98.38 207 ASN A C 1
ATOM 1557 O O . ASN A 1 207 ? -5.977 2.256 0.638 1 98.38 207 ASN A O 1
ATOM 1561 N N . ILE A 1 208 ? -6.945 0.349 -0.034 1 97.44 208 ILE A N 1
ATOM 1562 C CA . ILE A 1 208 ? -8.188 0.629 0.679 1 97.44 208 ILE A CA 1
ATOM 1563 C C . ILE A 1 208 ? -7.941 0.577 2.186 1 97.44 208 ILE A C 1
ATOM 1565 O O . ILE A 1 208 ? -8.422 1.433 2.93 1 97.44 208 ILE A O 1
ATOM 1569 N N . ALA A 1 209 ? -7.176 -0.436 2.602 1 98.38 209 ALA A N 1
ATOM 1570 C CA . ALA A 1 209 ? -6.836 -0.56 4.016 1 98.38 209 ALA A CA 1
ATOM 1571 C C . ALA A 1 209 ? -6.098 0.68 4.516 1 98.38 209 ALA A C 1
ATOM 1573 O O . ALA A 1 209 ? -6.324 1.134 5.637 1 98.38 209 ALA A O 1
ATOM 1574 N N . LEU A 1 210 ? -5.184 1.198 3.699 1 98.56 210 LEU A N 1
ATOM 1575 C CA . LEU A 1 210 ? -4.426 2.385 4.082 1 98.56 210 LEU A CA 1
ATOM 1576 C C . LEU A 1 210 ? -5.359 3.555 4.371 1 98.56 210 LEU A C 1
ATOM 1578 O O . LEU A 1 210 ? -5.254 4.195 5.422 1 98.56 210 LEU A O 1
ATOM 1582 N N . VAL A 1 211 ? -6.258 3.863 3.434 1 98 211 VAL A N 1
ATOM 1583 C CA . VAL A 1 211 ? -7.121 5.023 3.617 1 98 211 VAL A CA 1
ATOM 1584 C C . VAL A 1 211 ? -8.117 4.758 4.742 1 98 211 VAL A C 1
ATOM 1586 O O . VAL A 1 211 ? -8.523 5.68 5.457 1 98 211 VAL A O 1
ATOM 1589 N N . ASN A 1 212 ? -8.492 3.465 4.961 1 97.88 212 ASN A N 1
ATOM 1590 C CA . ASN A 1 212 ? -9.32 3.113 6.113 1 97.88 212 ASN A CA 1
ATOM 1591 C C . ASN A 1 212 ? -8.578 3.367 7.426 1 97.88 212 ASN A C 1
ATOM 1593 O O . ASN A 1 212 ? -9.141 3.943 8.359 1 97.88 212 ASN A O 1
ATOM 1597 N N . GLU A 1 213 ? -7.363 2.928 7.484 1 98.25 213 GLU A N 1
ATOM 1598 C CA . GLU A 1 213 ? -6.562 3.18 8.68 1 98.25 213 GLU A CA 1
ATOM 1599 C C . GLU A 1 213 ? -6.363 4.676 8.906 1 98.25 213 GLU A C 1
ATOM 1601 O O . GLU A 1 213 ? -6.414 5.152 10.039 1 98.25 213 GLU A O 1
ATOM 1606 N N . LEU A 1 214 ? -6.129 5.395 7.828 1 97.69 214 LEU A N 1
ATOM 1607 C CA . LEU A 1 214 ? -5.992 6.848 7.902 1 97.69 214 LEU A CA 1
ATOM 1608 C C . LEU A 1 214 ? -7.262 7.484 8.453 1 97.69 214 LEU A C 1
ATOM 1610 O O . LEU A 1 214 ? -7.195 8.414 9.258 1 97.69 214 LEU A O 1
ATOM 1614 N N . ALA A 1 215 ? -8.398 7.004 7.953 1 95.88 215 ALA A N 1
ATOM 1615 C CA . ALA A 1 215 ? -9.672 7.535 8.43 1 95.88 215 ALA A CA 1
ATOM 1616 C C . ALA A 1 215 ? -9.812 7.375 9.938 1 95.88 215 ALA A C 1
ATOM 1618 O O . ALA A 1 215 ? -10.219 8.312 10.633 1 95.88 215 ALA A O 1
ATOM 1619 N N . ILE A 1 216 ? -9.492 6.23 10.469 1 96.31 216 ILE A N 1
ATOM 1620 C CA . ILE A 1 216 ? -9.555 5.973 11.906 1 96.31 216 ILE A CA 1
ATOM 1621 C C . ILE A 1 216 ? -8.57 6.879 12.633 1 96.31 216 ILE A C 1
ATOM 1623 O O . ILE A 1 216 ? -8.922 7.512 13.633 1 96.31 216 ILE A O 1
ATOM 1627 N N . ALA A 1 217 ? -7.324 6.941 12.102 1 97.25 217 ALA A N 1
ATOM 1628 C CA . ALA A 1 217 ? -6.289 7.766 12.719 1 97.25 217 ALA A CA 1
ATOM 1629 C C . ALA A 1 217 ? -6.715 9.227 12.781 1 97.25 217 ALA A C 1
ATOM 1631 O O . ALA A 1 217 ? -6.5 9.898 13.797 1 97.25 217 ALA A O 1
ATOM 1632 N N . CYS A 1 218 ? -7.258 9.719 11.68 1 95.38 218 CYS A N 1
ATOM 1633 C CA . CYS A 1 218 ? -7.676 11.117 11.602 1 95.38 218 CYS A CA 1
ATOM 1634 C C . CYS A 1 218 ? -8.766 11.414 12.625 1 95.38 218 CYS A C 1
ATOM 1636 O O . CYS A 1 218 ? -8.828 12.523 13.164 1 95.38 218 CYS A O 1
ATOM 1638 N N . ASP A 1 219 ? -9.656 10.422 12.867 1 91.88 219 ASP A N 1
ATOM 1639 C CA . ASP A 1 219 ? -10.656 10.586 13.914 1 91.88 219 ASP A CA 1
ATOM 1640 C C . ASP A 1 219 ? -10 10.844 15.266 1 91.88 219 ASP A C 1
ATOM 1642 O O . ASP A 1 219 ? -10.438 11.711 16.016 1 91.88 219 ASP A O 1
ATOM 1646 N N . TYR A 1 220 ? -8.969 10.102 15.602 1 93.12 220 TYR A N 1
ATOM 1647 C CA . TYR A 1 220 ? -8.234 10.266 16.844 1 93.12 220 TYR A CA 1
ATOM 1648 C C . TYR A 1 220 ? -7.516 11.609 16.891 1 93.12 220 TYR A C 1
ATOM 1650 O O . TYR A 1 220 ? -7.375 12.219 17.953 1 93.12 220 TYR A O 1
ATOM 1658 N N . LEU A 1 221 ? -7.098 12.141 15.719 1 95.56 221 LEU A N 1
ATOM 1659 C CA . LEU A 1 221 ? -6.332 13.375 15.617 1 95.56 221 LEU A CA 1
ATOM 1660 C C . LEU A 1 221 ? -7.254 14.586 15.586 1 95.56 221 LEU A C 1
ATOM 1662 O O . LEU A 1 221 ? -6.801 15.719 15.758 1 95.56 221 LEU A O 1
ATOM 1666 N N . GLY A 1 222 ? -8.547 14.352 15.344 1 92.19 222 GLY A N 1
ATOM 1667 C CA . GLY A 1 222 ? -9.484 15.453 15.172 1 92.19 222 GLY A CA 1
ATOM 1668 C C . GLY A 1 222 ? -9.312 16.172 13.844 1 92.19 222 GLY A C 1
ATOM 1669 O O . GLY A 1 222 ? -9.461 17.391 13.773 1 92.19 222 GLY A O 1
ATOM 1670 N N . VAL A 1 223 ? -8.875 15.469 12.859 1 94.88 223 VAL A N 1
ATOM 1671 C CA . VAL A 1 223 ? -8.633 16 11.523 1 94.88 223 VAL A CA 1
ATOM 1672 C C . VAL A 1 223 ? -9.586 15.352 10.523 1 94.88 223 VAL A C 1
ATOM 1674 O O . VAL A 1 223 ? -9.867 14.156 10.625 1 94.88 223 VAL A O 1
ATOM 1677 N N . ASP A 1 224 ? -10.078 16.078 9.539 1 91.88 224 ASP A N 1
ATOM 1678 C CA . ASP A 1 224 ? -10.961 15.562 8.508 1 91.88 224 ASP A CA 1
ATOM 1679 C C . ASP A 1 224 ? -10.18 14.742 7.484 1 91.88 224 ASP A C 1
ATOM 1681 O O . ASP A 1 224 ? -9.445 15.297 6.66 1 91.88 224 ASP A O 1
ATOM 1685 N N . SER A 1 225 ? -10.453 13.445 7.512 1 93.94 225 SER A N 1
ATOM 1686 C CA . SER A 1 225 ? -9.703 12.547 6.637 1 93.94 225 SER A CA 1
ATOM 1687 C C . SER A 1 225 ? -9.969 12.867 5.168 1 93.94 225 SER A C 1
ATOM 1689 O O . SER A 1 225 ? -9.07 12.734 4.328 1 93.94 225 SER A O 1
ATOM 1691 N N . ASN A 1 226 ? -11.195 13.227 4.836 1 92.75 226 ASN A N 1
ATOM 1692 C CA . ASN A 1 226 ? -11.508 13.57 3.453 1 92.75 226 ASN A CA 1
ATOM 1693 C C . ASN A 1 226 ? -10.727 14.797 2.984 1 92.75 226 ASN A C 1
ATOM 1695 O O . ASN A 1 226 ? -10.273 14.844 1.841 1 92.75 226 ASN A O 1
ATOM 1699 N N . ALA A 1 227 ? -10.617 15.781 3.861 1 95.31 227 ALA A N 1
ATOM 1700 C CA . ALA A 1 227 ? -9.828 16.953 3.531 1 95.31 227 ALA A CA 1
ATOM 1701 C C . ALA A 1 227 ? -8.359 16.594 3.314 1 95.31 227 ALA A C 1
ATOM 1703 O O . ALA A 1 227 ? -7.699 17.156 2.434 1 95.31 227 ALA A O 1
ATOM 1704 N N . VAL A 1 228 ? -7.871 15.695 4.129 1 97.62 228 VAL A N 1
ATOM 1705 C CA . VAL A 1 228 ? -6.492 15.234 4.004 1 97.62 228 VAL A CA 1
ATOM 1706 C C . VAL A 1 228 ? -6.293 14.555 2.652 1 97.62 228 VAL A C 1
ATOM 1708 O O . VAL A 1 228 ? -5.328 14.836 1.94 1 97.62 228 VAL A O 1
ATOM 1711 N N . LEU A 1 229 ? -7.203 13.68 2.305 1 97.12 229 LEU A N 1
ATOM 1712 C CA . LEU A 1 229 ? -7.109 12.922 1.059 1 97.12 229 LEU A CA 1
ATOM 1713 C C . LEU A 1 229 ? -7.254 13.844 -0.146 1 97.12 229 LEU A C 1
ATOM 1715 O O . LEU A 1 229 ? -6.594 13.648 -1.169 1 97.12 229 LEU A O 1
ATOM 1719 N N . GLU A 1 230 ? -8.141 14.797 -0.016 1 96.38 230 GLU A N 1
ATOM 1720 C CA . GLU A 1 230 ? -8.297 15.773 -1.086 1 96.38 230 GLU A CA 1
ATOM 1721 C C . GLU A 1 230 ? -7.008 16.562 -1.314 1 96.38 230 GLU A C 1
ATOM 1723 O O . GLU A 1 230 ? -6.59 16.75 -2.457 1 96.38 230 GLU A O 1
ATOM 1728 N N . ALA A 1 231 ? -6.387 17.016 -0.262 1 98.25 231 ALA A N 1
ATOM 1729 C CA . ALA A 1 231 ? -5.125 17.734 -0.352 1 98.25 231 ALA A CA 1
ATOM 1730 C C . ALA A 1 231 ? -4.02 16.859 -0.939 1 98.25 231 ALA A C 1
ATOM 1732 O O . ALA A 1 231 ? -3.355 17.25 -1.9 1 98.25 231 ALA A O 1
ATOM 1733 N N . ALA A 1 232 ? -3.842 15.656 -0.39 1 97.88 232 ALA A N 1
ATOM 1734 C CA . ALA A 1 232 ? -2.822 14.734 -0.883 1 97.88 232 ALA A CA 1
ATOM 1735 C C . ALA A 1 232 ? -3.074 14.367 -2.344 1 97.88 232 ALA A C 1
ATOM 1737 O O . ALA A 1 232 ? -2.131 14.211 -3.121 1 97.88 232 ALA A O 1
ATOM 1738 N N . GLY A 1 233 ? -4.367 14.297 -2.688 1 97.62 233 GLY A N 1
ATOM 1739 C CA . GLY A 1 233 ? -4.785 13.883 -4.02 1 97.62 233 GLY A CA 1
ATOM 1740 C C . GLY A 1 233 ? -4.406 14.883 -5.098 1 97.62 233 GLY A C 1
ATOM 1741 O O . GLY A 1 233 ? -4.441 14.57 -6.285 1 97.62 233 GLY A O 1
ATOM 1742 N N . THR A 1 234 ? -3.969 16.094 -4.738 1 97.25 234 THR A N 1
ATOM 1743 C CA . THR A 1 234 ? -3.574 17.109 -5.711 1 97.25 234 THR A CA 1
ATOM 1744 C C . THR A 1 234 ? -2.176 16.812 -6.254 1 97.25 234 THR A C 1
ATOM 1746 O O . THR A 1 234 ? -1.736 17.453 -7.215 1 97.25 234 THR A O 1
ATOM 1749 N N . LYS A 1 235 ? -1.476 15.906 -5.625 1 95.44 235 LYS A N 1
ATOM 1750 C CA . LYS A 1 235 ? -0.181 15.492 -6.16 1 95.44 235 LYS A CA 1
ATOM 1751 C C . LYS A 1 235 ? -0.352 14.539 -7.336 1 95.44 235 LYS A C 1
ATOM 1753 O O . LYS A 1 235 ? -1.212 13.656 -7.305 1 95.44 235 LYS A O 1
ATOM 1758 N N . TRP A 1 236 ? 0.519 14.562 -8.305 1 92 236 TRP A N 1
ATOM 1759 C CA . TRP A 1 236 ? 0.37 13.883 -9.586 1 92 236 TRP A CA 1
ATOM 1760 C C . TRP A 1 236 ? 0.507 12.375 -9.422 1 92 236 TRP A C 1
ATOM 1762 O O . TRP A 1 236 ? -0.007 11.602 -10.242 1 92 236 TRP A O 1
ATOM 1772 N N . ASN A 1 237 ? 1.184 11.938 -8.422 1 92.06 237 ASN A N 1
ATOM 1773 C CA . ASN A 1 237 ? 1.453 10.508 -8.297 1 92.06 237 ASN A CA 1
ATOM 1774 C C . ASN A 1 237 ? 0.702 9.898 -7.113 1 92.06 237 ASN A C 1
ATOM 1776 O O . ASN A 1 237 ? 1.024 8.789 -6.672 1 92.06 237 ASN A O 1
ATOM 1780 N N . PHE A 1 238 ? -0.203 10.633 -6.527 1 96.06 238 PHE A N 1
ATOM 1781 C CA . PHE A 1 238 ? -1.026 10.102 -5.441 1 96.06 238 PHE A CA 1
ATOM 1782 C C . PHE A 1 238 ? -2.221 9.336 -5.996 1 96.06 238 PHE A C 1
ATOM 1784 O O . PHE A 1 238 ? -2.893 9.805 -6.918 1 96.06 238 PHE A O 1
ATOM 1791 N N . HIS A 1 239 ? -2.467 8.109 -5.445 1 96.75 239 HIS A N 1
ATOM 1792 C CA . HIS A 1 239 ? -3.547 7.258 -5.934 1 96.75 239 HIS A CA 1
ATOM 1793 C C . HIS A 1 239 ? -4.848 7.539 -5.191 1 96.75 239 HIS A C 1
ATOM 1795 O O . HIS A 1 239 ? -4.863 7.605 -3.959 1 96.75 239 HIS A O 1
ATOM 1801 N N . ASP A 1 240 ? -5.883 7.664 -5.91 1 95.06 240 ASP A N 1
ATOM 1802 C CA . ASP A 1 240 ? -7.164 8.102 -5.359 1 95.06 240 ASP A CA 1
ATOM 1803 C C . ASP A 1 240 ? -7.957 6.91 -4.812 1 95.06 240 ASP A C 1
ATOM 1805 O O . ASP A 1 240 ? -8.648 6.223 -5.566 1 95.06 240 ASP A O 1
ATOM 1809 N N . TYR A 1 241 ? -7.875 6.594 -3.615 1 95.56 241 TYR A N 1
ATOM 1810 C CA . TYR A 1 241 ? -8.688 5.645 -2.863 1 95.56 241 TYR A CA 1
ATOM 1811 C C . TYR A 1 241 ? -9.484 6.355 -1.775 1 95.56 241 TYR A C 1
ATOM 1813 O O . TYR A 1 241 ? -9.086 7.418 -1.295 1 95.56 241 TYR A O 1
ATOM 1821 N N . ARG A 1 242 ? -10.594 5.867 -1.393 1 93.56 242 ARG A N 1
ATOM 1822 C CA . ARG A 1 242 ? -11.445 6.422 -0.35 1 93.56 242 ARG A CA 1
ATOM 1823 C C . ARG A 1 242 ? -11.797 5.367 0.69 1 93.56 242 ARG A C 1
ATOM 1825 O O . ARG A 1 242 ? -11.891 4.18 0.371 1 93.56 242 ARG A O 1
ATOM 1832 N N . PRO A 1 243 ? -11.938 5.84 1.884 1 94.69 243 PRO A N 1
ATOM 1833 C CA . PRO A 1 243 ? -12.328 4.875 2.916 1 94.69 243 PRO A CA 1
ATOM 1834 C C . PRO A 1 243 ? -13.734 4.316 2.695 1 94.69 243 PRO A C 1
ATOM 1836 O O . PRO A 1 243 ? -14.555 4.941 2.021 1 94.69 243 PRO A O 1
ATOM 1839 N N . GLY A 1 244 ? -13.992 3.154 3.221 1 93.25 244 GLY A N 1
ATOM 1840 C CA . GLY A 1 244 ? -15.32 2.562 3.115 1 93.25 244 GLY A CA 1
ATOM 1841 C C . GLY A 1 244 ? -15.359 1.109 3.549 1 93.25 244 GLY A C 1
ATOM 1842 O O . GLY A 1 244 ? -14.344 0.557 3.979 1 93.25 244 GLY A O 1
ATOM 1843 N N . LEU A 1 245 ? -16.547 0.593 3.533 1 92.94 245 LEU A N 1
ATOM 1844 C CA . LEU A 1 245 ? -16.781 -0.822 3.807 1 92.94 245 LEU A CA 1
ATOM 1845 C C . LEU A 1 245 ? -16.312 -1.683 2.635 1 92.94 245 LEU A C 1
ATOM 1847 O O . LEU A 1 245 ? -16.547 -1.33 1.475 1 92.94 245 LEU A O 1
ATOM 1851 N N . VAL A 1 246 ? -15.586 -2.67 2.973 1 88.38 246 VAL A N 1
ATOM 1852 C CA . VAL A 1 246 ? -15.078 -3.547 1.924 1 88.38 246 VAL A CA 1
ATOM 1853 C C . VAL A 1 246 ? -15.828 -4.875 1.95 1 88.38 246 VAL A C 1
ATOM 1855 O O . VAL A 1 246 ? -15.727 -5.637 2.916 1 88.38 246 VAL A O 1
ATOM 1858 N N . GLY A 1 247 ? -16.609 -5.152 0.912 1 87.5 247 GLY A N 1
ATOM 1859 C CA . GLY A 1 247 ? -17.344 -6.398 0.764 1 87.5 247 GLY A CA 1
ATOM 1860 C C . GLY A 1 247 ? -17.219 -7.008 -0.618 1 87.5 247 GLY A C 1
ATOM 1861 O O . GLY A 1 247 ? -16.281 -6.68 -1.362 1 87.5 247 GLY A O 1
ATOM 1862 N N . GLY A 1 248 ? -18 -8.086 -0.833 1 81.38 248 GLY A N 1
ATOM 1863 C CA . GLY A 1 248 ? -17.969 -8.742 -2.131 1 81.38 248 GLY A CA 1
ATOM 1864 C C . GLY A 1 248 ? -17.125 -10 -2.154 1 81.38 248 GLY A C 1
ATOM 1865 O O . GLY A 1 248 ? -16.703 -10.484 -1.105 1 81.38 248 GLY A O 1
ATOM 1866 N N . HIS A 1 249 ? -16.859 -10.438 -3.338 1 77.31 249 HIS A N 1
ATOM 1867 C CA . HIS A 1 249 ? -16.328 -11.789 -3.465 1 77.31 249 HIS A CA 1
ATOM 1868 C C . HIS A 1 249 ? -14.867 -11.781 -3.902 1 77.31 249 HIS A C 1
ATOM 1870 O O . HIS A 1 249 ? -14.219 -12.828 -3.92 1 77.31 249 HIS A O 1
ATOM 1876 N N . CYS A 1 250 ? -14.344 -10.68 -4.238 1 85.06 250 CYS A N 1
ATOM 1877 C CA . CYS A 1 250 ? -12.984 -10.664 -4.773 1 85.06 250 CYS A CA 1
ATOM 1878 C C . CYS A 1 250 ? -12 -10.148 -3.734 1 85.06 250 CYS A C 1
ATOM 1880 O O . CYS A 1 250 ? -11.156 -10.906 -3.242 1 85.06 250 CYS A O 1
ATOM 1882 N N . ILE A 1 251 ? -12.195 -8.953 -3.262 1 85.62 251 ILE A N 1
ATOM 1883 C CA . ILE A 1 251 ? -11.227 -8.305 -2.389 1 85.62 251 ILE A CA 1
ATOM 1884 C C . ILE A 1 251 ? -11.18 -9.016 -1.04 1 85.62 251 ILE A C 1
ATOM 1886 O O . ILE A 1 251 ? -10.102 -9.336 -0.533 1 85.62 251 ILE A O 1
ATOM 1890 N N . PRO A 1 252 ? -12.328 -9.422 -0.526 1 88.69 252 PRO A N 1
ATOM 1891 C CA . PRO A 1 252 ? -12.273 -10.078 0.782 1 88.69 252 PRO A CA 1
ATOM 1892 C C . PRO A 1 252 ? -11.82 -11.531 0.695 1 88.69 252 PRO A C 1
ATOM 1894 O O . PRO A 1 252 ? -11.617 -12.18 1.724 1 88.69 252 PRO A O 1
ATOM 1897 N N . VAL A 1 253 ? -11.609 -12.023 -0.509 1 91.38 253 VAL A N 1
ATOM 1898 C CA . VAL A 1 253 ? -11.359 -13.453 -0.662 1 91.38 253 VAL A CA 1
ATOM 1899 C C . VAL A 1 253 ? -10 -13.68 -1.313 1 91.38 253 VAL A C 1
ATOM 1901 O O . VAL A 1 253 ? -9.18 -14.461 -0.814 1 91.38 253 VAL A O 1
ATOM 1904 N N . ASP A 1 254 ? -9.656 -12.977 -2.316 1 94.38 254 ASP A N 1
ATOM 1905 C CA . ASP A 1 254 ? -8.523 -13.25 -3.197 1 94.38 254 ASP A CA 1
ATOM 1906 C C . ASP A 1 254 ? -7.203 -13.188 -2.432 1 94.38 254 ASP A C 1
ATOM 1908 O O . ASP A 1 254 ? -6.309 -14 -2.66 1 94.38 254 ASP A O 1
ATOM 1912 N N . PRO A 1 255 ? -7.039 -12.211 -1.533 1 96.75 255 PRO A N 1
ATOM 1913 C CA . PRO A 1 255 ? -5.758 -12.141 -0.827 1 96.75 255 PRO A CA 1
ATOM 1914 C C . PRO A 1 255 ? -5.438 -13.43 -0.063 1 96.75 255 PRO A C 1
ATOM 1916 O O . PRO A 1 255 ? -4.266 -13.789 0.071 1 96.75 255 PRO A O 1
ATOM 1919 N N . PHE A 1 256 ? -6.441 -14.133 0.371 1 96.81 256 PHE A N 1
ATOM 1920 C CA . PHE A 1 256 ? -6.234 -15.297 1.222 1 96.81 256 PHE A CA 1
ATOM 1921 C C . PHE A 1 256 ? -5.676 -16.469 0.414 1 96.81 256 PHE A C 1
ATOM 1923 O O . PHE A 1 256 ? -5.059 -17.375 0.974 1 96.81 256 PHE A O 1
ATOM 1930 N N . PHE A 1 257 ? -5.891 -16.469 -0.931 1 97.94 257 PHE A N 1
ATOM 1931 C CA . PHE A 1 257 ? -5.258 -17.484 -1.77 1 97.94 257 PHE A CA 1
ATOM 1932 C C . PHE A 1 257 ? -3.74 -17.344 -1.724 1 97.94 257 PHE A C 1
ATOM 1934 O O . PHE A 1 257 ? -3.033 -18.344 -1.533 1 97.94 257 PHE A O 1
ATOM 1941 N N . PHE A 1 258 ? -3.275 -16.141 -1.873 1 98.06 258 PHE A N 1
ATOM 1942 C CA . PHE A 1 258 ? -1.841 -15.875 -1.853 1 98.06 258 PHE A CA 1
ATOM 1943 C C . PHE A 1 258 ? -1.27 -16.094 -0.458 1 98.06 258 PHE A C 1
ATOM 1945 O O . PHE A 1 258 ? -0.2 -16.688 -0.308 1 98.06 258 PHE A O 1
ATOM 1952 N N . ILE A 1 259 ? -1.969 -15.609 0.594 1 97.94 259 ILE A N 1
ATOM 1953 C CA . ILE A 1 259 ? -1.549 -15.789 1.979 1 97.94 259 ILE A CA 1
ATOM 1954 C C . ILE A 1 259 ? -1.394 -17.281 2.279 1 97.94 259 ILE A C 1
ATOM 1956 O O . ILE A 1 259 ? -0.374 -17.703 2.826 1 97.94 259 ILE A O 1
ATOM 1960 N N . TYR A 1 260 ? -2.381 -18.078 1.938 1 97.88 260 TYR A N 1
ATOM 1961 C CA . TYR A 1 260 ? -2.4 -19.516 2.164 1 97.88 260 TYR A CA 1
ATOM 1962 C C . TYR A 1 260 ? -1.165 -20.172 1.567 1 97.88 260 TYR A C 1
ATOM 1964 O O . TYR A 1 260 ? -0.451 -20.906 2.258 1 97.88 260 TYR A O 1
ATOM 1972 N N . LYS A 1 261 ? -0.93 -19.891 0.259 1 98.12 261 LYS A N 1
ATOM 1973 C CA . LYS A 1 261 ? 0.168 -20.562 -0.433 1 98.12 261 LYS A CA 1
ATOM 1974 C C . LYS A 1 261 ? 1.52 -20.109 0.105 1 98.12 261 LYS A C 1
ATOM 1976 O O . LYS A 1 261 ? 2.443 -20.906 0.249 1 98.12 261 LYS A O 1
ATOM 1981 N N . ALA A 1 262 ? 1.695 -18.812 0.354 1 97.81 262 ALA A N 1
ATOM 1982 C CA . ALA A 1 262 ? 2.934 -18.281 0.919 1 97.81 262 ALA A CA 1
ATOM 1983 C C . ALA A 1 262 ? 3.256 -18.953 2.254 1 97.81 262 ALA A C 1
ATOM 1985 O O . ALA A 1 262 ? 4.387 -19.391 2.48 1 97.81 262 ALA A O 1
ATOM 1986 N N . LYS A 1 263 ? 2.262 -19.062 3.119 1 97.75 263 LYS A N 1
ATOM 1987 C CA . LYS A 1 263 ? 2.451 -19.688 4.426 1 97.75 263 LYS A CA 1
ATOM 1988 C C . LYS A 1 263 ? 2.818 -21.156 4.281 1 97.75 263 LYS A C 1
ATOM 1990 O O . LYS A 1 263 ? 3.68 -21.672 5.004 1 97.75 263 LYS A O 1
ATOM 1995 N N . LYS A 1 264 ? 2.141 -21.812 3.439 1 97.31 264 LYS A N 1
ATOM 1996 C CA . LYS A 1 264 ? 2.449 -23.219 3.186 1 97.31 264 LYS A CA 1
ATOM 1997 C C . LYS A 1 264 ? 3.906 -23.391 2.768 1 97.31 264 LYS A C 1
ATOM 1999 O O . LYS A 1 264 ? 4.523 -24.422 3.059 1 97.31 264 LYS A O 1
ATOM 2004 N N . GLN A 1 265 ? 4.438 -22.391 2.102 1 96.81 265 GLN A N 1
ATOM 2005 C CA . GLN A 1 265 ? 5.816 -22.453 1.633 1 96.81 265 GLN A CA 1
ATOM 2006 C C . GLN A 1 265 ? 6.777 -21.859 2.66 1 96.81 265 GLN A C 1
ATOM 2008 O O . GLN A 1 265 ? 7.969 -21.703 2.383 1 96.81 265 GLN A O 1
ATOM 2013 N N . GLY A 1 266 ? 6.281 -21.422 3.832 1 95.94 266 GLY A N 1
ATOM 2014 C CA . GLY A 1 266 ? 7.137 -21.047 4.945 1 95.94 266 GLY A CA 1
ATOM 2015 C C . GLY A 1 266 ? 7.32 -19.547 5.078 1 95.94 266 GLY A C 1
ATOM 2016 O O . GLY A 1 266 ? 8.219 -19.078 5.785 1 95.94 266 GLY A O 1
ATOM 2017 N N . PHE A 1 267 ? 6.562 -18.781 4.375 1 96.5 267 PHE A N 1
ATOM 2018 C CA . PHE A 1 267 ? 6.676 -17.328 4.469 1 96.5 267 PHE A CA 1
ATOM 2019 C C . PHE A 1 267 ? 5.363 -16.719 4.945 1 96.5 267 PHE A C 1
ATOM 2021 O O . PHE A 1 267 ? 4.305 -16.984 4.379 1 96.5 267 PHE A O 1
ATOM 2028 N N . ASN A 1 268 ? 5.438 -15.898 5.926 1 97.56 268 ASN A N 1
ATOM 2029 C CA . ASN A 1 268 ? 4.266 -15.172 6.406 1 97.56 268 ASN A CA 1
ATOM 2030 C C . ASN A 1 268 ? 4.199 -13.766 5.82 1 97.56 268 ASN A C 1
ATOM 2032 O O . ASN A 1 268 ? 4.992 -12.898 6.188 1 97.56 268 ASN A O 1
ATOM 2036 N N . PRO A 1 269 ? 3.23 -13.508 4.93 1 98.06 269 PRO A N 1
ATOM 2037 C CA . PRO A 1 269 ? 3.104 -12.164 4.363 1 98.06 269 PRO A CA 1
ATOM 2038 C C . PRO A 1 269 ? 2.391 -11.195 5.301 1 98.06 269 PRO A C 1
ATOM 2040 O O . PRO A 1 269 ? 1.229 -10.844 5.07 1 98.06 269 PRO A O 1
ATOM 2043 N N . ASN A 1 270 ? 3.041 -10.617 6.199 1 98.31 270 ASN A N 1
ATOM 2044 C CA . ASN A 1 270 ? 2.498 -9.852 7.32 1 98.31 270 ASN A CA 1
ATOM 2045 C C . ASN A 1 270 ? 1.774 -8.594 6.844 1 98.31 270 ASN A C 1
ATOM 2047 O O . ASN A 1 270 ? 0.751 -8.211 7.41 1 98.31 270 ASN A O 1
ATOM 2051 N N . LEU A 1 271 ? 2.355 -7.895 5.906 1 98.75 271 LEU A N 1
ATOM 2052 C CA . LEU A 1 271 ? 1.736 -6.664 5.418 1 98.75 271 LEU 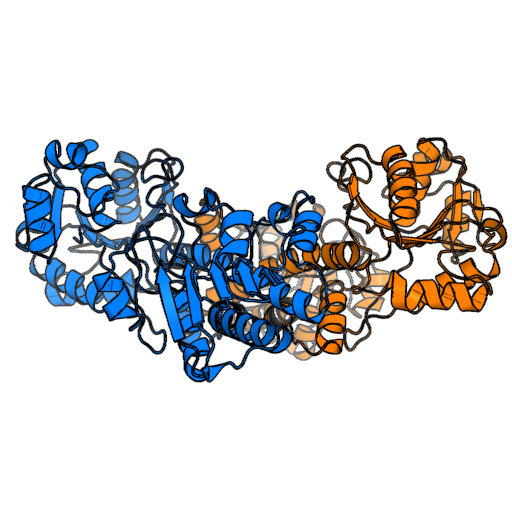A CA 1
ATOM 2053 C C . LEU A 1 271 ? 0.361 -6.949 4.824 1 98.75 271 LEU A C 1
ATOM 2055 O O . LEU A 1 271 ? -0.609 -6.25 5.129 1 98.75 271 LEU A O 1
ATOM 2059 N N . ILE A 1 272 ? 0.272 -7.977 3.936 1 98.62 272 ILE A N 1
ATOM 2060 C CA . ILE A 1 272 ? -0.979 -8.367 3.293 1 98.62 272 ILE A CA 1
ATOM 2061 C C . ILE A 1 272 ? -2 -8.773 4.352 1 98.62 272 ILE A C 1
ATOM 2063 O O . ILE A 1 272 ? -3.166 -8.375 4.285 1 98.62 272 ILE A O 1
ATOM 2067 N N . GLU A 1 273 ? -1.552 -9.523 5.34 1 98.38 273 GLU A N 1
ATOM 2068 C CA . GLU A 1 273 ? -2.439 -9.961 6.414 1 98.38 273 GLU A CA 1
ATOM 2069 C C . GLU A 1 273 ? -2.941 -8.773 7.23 1 98.38 273 GLU A C 1
ATOM 2071 O O . GLU A 1 273 ? -4.117 -8.719 7.594 1 98.38 273 GLU A O 1
ATOM 2076 N N . THR A 1 274 ? -2.066 -7.84 7.578 1 98.56 274 THR A N 1
ATOM 2077 C CA . THR A 1 274 ? -2.438 -6.664 8.352 1 98.56 274 THR A CA 1
ATOM 2078 C C . THR A 1 274 ? -3.467 -5.82 7.605 1 98.56 274 THR A C 1
ATOM 2080 O O . THR A 1 274 ? -4.375 -5.254 8.211 1 98.56 274 THR A O 1
ATOM 2083 N N . ALA A 1 275 ? -3.297 -5.707 6.27 1 98.44 275 ALA A N 1
ATOM 2084 C CA . ALA A 1 275 ? -4.273 -4.98 5.461 1 98.44 275 ALA A CA 1
ATOM 2085 C C . ALA A 1 275 ? -5.664 -5.594 5.594 1 98.44 275 ALA A C 1
ATOM 2087 O O . ALA A 1 275 ? -6.656 -4.871 5.73 1 98.44 275 ALA A O 1
ATOM 2088 N N . ARG A 1 276 ? -5.754 -6.949 5.547 1 97.06 276 ARG A N 1
ATOM 2089 C CA . ARG A 1 276 ? -7.023 -7.648 5.73 1 97.06 276 ARG A CA 1
ATOM 2090 C C . ARG A 1 276 ? -7.633 -7.324 7.09 1 97.06 276 ARG A C 1
ATOM 2092 O O . ARG A 1 276 ? -8.836 -7.062 7.191 1 97.06 276 ARG A O 1
ATOM 2099 N N . GLU A 1 277 ? -6.809 -7.285 8.102 1 97.12 277 GLU A N 1
ATOM 2100 C CA . GLU A 1 277 ? -7.273 -7.004 9.453 1 97.12 277 GLU A CA 1
ATOM 2101 C C . GLU A 1 277 ? -7.875 -5.605 9.555 1 97.12 277 GLU A C 1
ATOM 2103 O O . GLU A 1 277 ? -8.922 -5.414 10.172 1 97.12 277 GLU A O 1
ATOM 2108 N N . VAL A 1 278 ? -7.199 -4.629 8.969 1 97.88 278 VAL A N 1
ATOM 2109 C CA . VAL A 1 278 ? -7.672 -3.246 8.992 1 97.88 278 VAL A CA 1
ATOM 2110 C C . VAL A 1 278 ? -9.023 -3.146 8.297 1 97.88 278 VAL A C 1
ATOM 2112 O O . VAL A 1 278 ? -9.977 -2.584 8.852 1 97.88 278 VAL A O 1
ATOM 2115 N N . ASN A 1 279 ? -9.125 -3.693 7.109 1 97.19 279 ASN A N 1
ATOM 2116 C CA . ASN A 1 279 ? -10.367 -3.613 6.34 1 97.19 279 ASN A CA 1
ATOM 2117 C C . ASN A 1 279 ? -11.516 -4.324 7.051 1 97.19 279 ASN A C 1
ATOM 2119 O O . ASN A 1 279 ? -12.648 -3.85 7.027 1 97.19 279 ASN A O 1
ATOM 2123 N N . GLU A 1 280 ? -11.234 -5.461 7.691 1 95.38 280 GLU A N 1
ATOM 2124 C CA . GLU A 1 280 ? -12.258 -6.25 8.367 1 95.38 280 GLU A CA 1
ATOM 2125 C C . GLU A 1 280 ? -12.727 -5.57 9.656 1 95.38 280 GLU A C 1
ATOM 2127 O O . GLU A 1 280 ? -13.789 -5.898 10.188 1 95.38 280 GLU A O 1
ATOM 2132 N N . TYR A 1 281 ? -11.953 -4.633 10.141 1 96.44 281 TYR A N 1
ATOM 2133 C CA . TYR A 1 281 ? -12.273 -3.922 11.367 1 96.44 281 TYR A CA 1
ATOM 2134 C C . TYR A 1 281 ? -13.227 -2.766 11.102 1 96.44 281 TYR A C 1
ATOM 2136 O O . TYR A 1 281 ? -13.875 -2.264 12.023 1 96.44 281 TYR A O 1
ATOM 2144 N N . ILE A 1 282 ? -13.398 -2.273 9.875 1 96.75 282 ILE A N 1
ATOM 2145 C CA . ILE A 1 282 ? -14.086 -1.029 9.547 1 96.75 282 ILE A CA 1
ATOM 2146 C C . ILE A 1 282 ? -15.547 -1.12 9.977 1 96.75 282 ILE A C 1
ATOM 2148 O O . ILE A 1 282 ? -16.094 -0.171 10.547 1 96.75 282 ILE A O 1
ATOM 2152 N N . PRO A 1 283 ? -16.234 -2.277 9.734 1 96.94 283 PRO A N 1
ATOM 2153 C CA . PRO A 1 283 ? -17.609 -2.365 10.211 1 96.94 283 PRO A CA 1
ATOM 2154 C C . PRO A 1 283 ? -17.734 -2.127 11.711 1 96.94 283 PRO A C 1
ATOM 2156 O O . PRO A 1 283 ? -18.656 -1.429 12.156 1 96.94 283 PRO A O 1
ATOM 2159 N N . GLU A 1 284 ? -16.875 -2.684 12.445 1 96.5 284 GLU A N 1
ATOM 2160 C CA . GLU A 1 284 ? -16.859 -2.469 13.891 1 96.5 284 GLU A CA 1
ATOM 2161 C C . GLU A 1 284 ? -16.625 -1.001 14.227 1 96.5 284 GLU A C 1
ATOM 2163 O O . GLU A 1 284 ? -17.234 -0.461 15.148 1 96.5 284 GLU A O 1
ATOM 2168 N N . HIS A 1 285 ? -15.695 -0.397 13.523 1 95.5 285 HIS A N 1
ATOM 2169 C CA . HIS A 1 285 ? -15.414 1.02 13.734 1 95.5 285 HIS A CA 1
ATOM 2170 C C . HIS A 1 285 ? -16.656 1.869 13.469 1 95.5 285 HIS A C 1
ATOM 2172 O O . HIS A 1 285 ? -16.938 2.807 14.219 1 95.5 285 HIS A O 1
ATOM 2178 N N . VAL A 1 286 ? -17.391 1.598 12.406 1 96.62 286 VAL A N 1
ATOM 2179 C CA . VAL A 1 286 ? -18.609 2.32 12.062 1 96.62 286 VAL A CA 1
ATOM 2180 C C . VAL A 1 286 ? -19.641 2.168 13.188 1 96.62 286 VAL A C 1
ATOM 2182 O O . VAL A 1 286 ? -20.281 3.143 13.578 1 96.62 286 VAL A O 1
ATOM 2185 N N . ALA A 1 287 ? -19.797 0.959 13.719 1 97.81 287 ALA A N 1
ATOM 2186 C CA . ALA A 1 287 ? -20.688 0.73 14.852 1 97.81 287 ALA A CA 1
ATOM 2187 C C . ALA A 1 287 ? -20.281 1.563 16.062 1 97.81 287 ALA A C 1
ATOM 2189 O O . ALA A 1 287 ? -21.109 2.221 16.688 1 97.81 287 ALA A O 1
ATOM 2190 N N . LYS A 1 288 ? -19.016 1.546 16.328 1 96 288 LYS A N 1
ATOM 2191 C CA . LYS A 1 288 ? -18.5 2.295 17.469 1 96 288 LYS A CA 1
ATOM 2192 C C . LYS A 1 288 ? -18.734 3.793 17.297 1 96 288 LYS A C 1
ATOM 2194 O O . LYS A 1 288 ? -19.078 4.484 18.25 1 96 288 LYS A O 1
ATOM 2199 N N . GLN A 1 289 ? -18.469 4.266 16.109 1 94.75 289 GLN A N 1
ATOM 2200 C CA . GLN A 1 289 ? -18.719 5.676 15.828 1 94.75 289 GLN A CA 1
ATOM 2201 C C . GLN A 1 289 ? -20.188 6.035 16.031 1 94.75 289 GLN A C 1
ATOM 2203 O O . GLN A 1 289 ? -20.5 7.105 16.562 1 94.75 289 GLN A O 1
ATOM 2208 N N . THR A 1 290 ? -21.062 5.195 15.617 1 97.06 290 THR A N 1
ATOM 2209 C CA . THR A 1 290 ? -22.5 5.395 15.789 1 97.06 290 THR A CA 1
ATOM 2210 C C . THR A 1 290 ? -22.875 5.434 17.266 1 97.06 290 THR A C 1
ATOM 2212 O O . THR A 1 290 ? -23.594 6.328 17.703 1 97.06 290 THR A O 1
ATOM 2215 N N . ILE A 1 291 ? -22.375 4.484 18 1 97.44 291 ILE A N 1
ATOM 2216 C CA . ILE A 1 291 ? -22.641 4.379 19.438 1 97.44 291 ILE A CA 1
ATOM 2217 C C . ILE A 1 291 ? -22.141 5.641 20.141 1 97.44 291 ILE A C 1
ATOM 2219 O O . ILE A 1 291 ? -22.859 6.223 20.953 1 97.44 291 ILE A O 1
ATOM 2223 N N . LYS A 1 292 ? -20.953 6.02 19.797 1 95 292 LYS A N 1
ATOM 2224 C CA . LYS A 1 292 ? -20.391 7.238 20.359 1 95 292 LYS A CA 1
ATOM 2225 C C . LYS A 1 292 ? -21.25 8.453 20.031 1 95 292 LYS A C 1
ATOM 2227 O O . LYS A 1 292 ? -21.5 9.297 20.891 1 95 292 LYS A O 1
ATOM 2232 N N . GLY A 1 293 ? -21.625 8.547 18.75 1 95.06 293 GLY A N 1
ATOM 2233 C CA . GLY A 1 293 ? -22.484 9.641 18.344 1 95.06 293 GLY A CA 1
ATOM 2234 C C . GLY A 1 293 ? -23.797 9.688 19.094 1 95.06 293 GLY A C 1
ATOM 2235 O O . GLY A 1 293 ? -24.234 10.758 19.531 1 95.06 293 GLY A O 1
ATOM 2236 N N . LEU A 1 294 ? -24.438 8.555 19.234 1 96.88 294 LEU A N 1
ATOM 2237 C CA . LEU A 1 294 ? -25.688 8.453 19.969 1 96.88 294 LEU A CA 1
ATOM 2238 C C . LEU A 1 294 ? -25.516 8.891 21.422 1 96.88 294 LEU A C 1
ATOM 2240 O O . LEU A 1 294 ? -26.328 9.641 21.953 1 96.88 294 LEU A O 1
ATOM 2244 N N . ASN A 1 295 ? -24.453 8.438 22.016 1 95.88 295 ASN A N 1
ATOM 2245 C CA . ASN A 1 295 ? -24.156 8.797 23.391 1 95.88 295 ASN A CA 1
ATOM 2246 C C . ASN A 1 295 ? -23.969 10.297 23.562 1 95.88 295 ASN A C 1
ATOM 2248 O O . ASN A 1 295 ? -24.516 10.906 24.469 1 95.88 295 ASN A O 1
ATOM 2252 N N . LEU A 1 296 ? -23.203 10.875 22.719 1 94.06 296 LEU A N 1
ATOM 2253 C CA . LEU A 1 296 ? -22.906 12.305 22.781 1 94.06 296 LEU A CA 1
ATOM 2254 C C . LEU A 1 296 ? -24.172 13.125 22.531 1 94.06 296 LEU A C 1
ATOM 2256 O O . LEU A 1 296 ? -24.266 14.273 22.953 1 94.06 296 LEU A O 1
ATOM 2260 N N . SER A 1 297 ? -25.125 12.516 21.844 1 94.69 297 SER A N 1
ATOM 2261 C CA . SER A 1 297 ? -26.391 13.188 21.531 1 94.69 297 SER A CA 1
ATOM 2262 C C . SER A 1 297 ? -27.406 12.992 22.656 1 94.69 297 SER A C 1
ATOM 2264 O O . SER A 1 297 ? -28.562 13.414 22.516 1 94.69 297 SER A O 1
ATOM 2266 N N . GLY A 1 298 ? -27 12.328 23.688 1 94.75 298 GLY A N 1
ATOM 2267 C CA . GLY A 1 298 ? -27.844 12.172 24.875 1 94.75 298 GLY A CA 1
ATOM 2268 C C . GLY A 1 298 ? -28.859 11.047 24.734 1 94.75 298 GLY A C 1
ATOM 2269 O O . GLY A 1 298 ? -29.875 11.039 25.422 1 94.75 298 GLY A O 1
ATOM 2270 N N . LYS A 1 299 ? -28.578 10.102 23.875 1 95.12 299 LYS A N 1
ATOM 2271 C CA . LYS A 1 299 ? -29.516 8.992 23.672 1 95.12 299 LYS A CA 1
ATOM 2272 C C . LYS A 1 299 ? -29.172 7.809 24.562 1 95.12 299 LYS A C 1
ATOM 2274 O O . LYS A 1 299 ? -28 7.566 24.859 1 95.12 299 LYS A O 1
ATOM 2279 N N . VAL A 1 300 ? -30.266 7.125 24.984 1 95.69 300 VAL A N 1
ATOM 2280 C CA . VAL A 1 300 ? -30.078 5.832 25.641 1 95.69 300 VAL A CA 1
ATOM 2281 C C . VAL A 1 300 ? -29.953 4.738 24.578 1 95.69 300 VAL A C 1
ATOM 2283 O O . VAL A 1 300 ? -30.859 4.531 23.781 1 95.69 300 VAL A O 1
ATOM 2286 N N . LEU A 1 301 ? -28.859 4.031 24.609 1 96.56 301 LEU A N 1
ATOM 2287 C CA . LEU A 1 301 ? -28.516 3.1 23.531 1 96.56 301 LEU A CA 1
ATOM 2288 C C . LEU A 1 301 ? -29.578 2.02 23.391 1 96.56 301 LEU A C 1
ATOM 2290 O O . LEU A 1 301 ? -30.047 1.743 22.281 1 96.56 301 LEU A O 1
ATOM 2294 N N . GLN A 1 302 ? -30.031 1.423 24.469 1 95.88 302 GLN A N 1
ATOM 2295 C CA . GLN A 1 302 ? -30.984 0.316 24.438 1 95.88 302 GLN A CA 1
ATOM 2296 C C . GLN A 1 302 ? -32.344 0.777 23.922 1 95.88 302 GLN A C 1
ATOM 2298 O O . GLN A 1 302 ? -33.188 -0.044 23.547 1 95.88 302 GLN A O 1
ATOM 2303 N N . GLU A 1 303 ? -32.562 2.049 23.875 1 96.25 303 GLU A N 1
ATOM 2304 C CA . GLU A 1 303 ? -33.844 2.607 23.391 1 96.25 303 GLU A CA 1
ATOM 2305 C C . GLU A 1 303 ? -33.688 3.24 22.016 1 96.25 303 GLU A C 1
ATOM 2307 O O . GLU A 1 303 ? -34.625 3.758 21.453 1 96.25 303 GLU A O 1
ATOM 2312 N N . SER A 1 304 ? -32.469 3.172 21.516 1 97.5 304 SER A N 1
ATOM 2313 C CA . SER A 1 304 ? -32.156 3.855 20.266 1 97.5 304 SER A CA 1
ATOM 2314 C C . SER A 1 304 ? -32.531 2.998 19.062 1 97.5 304 SER A C 1
ATOM 2316 O O . SER A 1 304 ? -32.469 1.77 19.109 1 97.5 304 SER A O 1
ATOM 2318 N N . LYS A 1 305 ? -32.969 3.699 18 1 98.06 305 LYS A N 1
ATOM 2319 C CA . LYS A 1 305 ? -33.312 3.094 16.719 1 98.06 305 LYS A CA 1
ATOM 2320 C C . LYS A 1 305 ? -32.406 3.613 15.609 1 98.06 305 LYS A C 1
ATOM 2322 O O . LYS A 1 305 ? -32.281 4.824 15.422 1 98.06 305 LYS A O 1
ATOM 2327 N N . VAL A 1 306 ? -31.797 2.666 14.891 1 98.5 306 VAL A N 1
ATOM 2328 C CA . VAL A 1 306 ? -30.875 3.037 13.82 1 98.5 306 VAL A CA 1
ATOM 2329 C C . VAL A 1 306 ? -31.391 2.521 12.484 1 98.5 306 VAL A C 1
ATOM 2331 O O . VAL A 1 306 ? -31.797 1.361 12.375 1 98.5 306 VAL A O 1
ATOM 2334 N N . LEU A 1 307 ? -31.438 3.402 11.508 1 98.5 307 LEU A N 1
ATOM 2335 C CA . LEU A 1 307 ? -31.781 3.045 10.133 1 98.5 307 LEU A CA 1
ATOM 2336 C C . LEU A 1 307 ? -30.531 2.906 9.273 1 98.5 307 LEU A C 1
ATOM 2338 O O . LEU A 1 307 ? -29.703 3.822 9.219 1 98.5 307 LEU A O 1
ATOM 2342 N N . ILE A 1 308 ? -30.359 1.775 8.641 1 98.5 308 ILE A N 1
ATOM 2343 C CA . ILE A 1 308 ? -29.234 1.567 7.734 1 98.5 308 ILE A CA 1
ATOM 2344 C C . ILE A 1 308 ? -29.734 1.635 6.289 1 98.5 308 ILE A C 1
ATOM 2346 O O . ILE A 1 308 ? -30.625 0.884 5.895 1 98.5 308 ILE A O 1
ATOM 2350 N N . LEU A 1 309 ? -29.141 2.598 5.582 1 97.88 309 LEU A N 1
ATOM 2351 C CA . LEU A 1 309 ? -29.406 2.742 4.156 1 97.88 309 LEU A CA 1
ATOM 2352 C C . LEU A 1 309 ? -28.359 2.01 3.332 1 97.88 309 LEU A C 1
ATOM 2354 O O . LEU A 1 309 ? -27.156 2.27 3.473 1 97.88 309 LEU A O 1
ATOM 2358 N N . GLY A 1 310 ? -28.828 1.153 2.383 1 97.62 310 GLY A N 1
ATOM 2359 C CA . GLY A 1 310 ? -27.891 0.393 1.575 1 97.62 310 GLY A CA 1
ATOM 2360 C C . GLY A 1 310 ? -27.281 -0.78 2.316 1 97.62 310 GLY A C 1
ATOM 2361 O O . GLY A 1 310 ? -26.391 -0.597 3.158 1 97.62 310 GLY A O 1
ATOM 2362 N N . LEU A 1 311 ? -27.672 -1.995 1.935 1 97.56 311 LEU A N 1
ATOM 2363 C CA . LEU A 1 311 ? -27.234 -3.186 2.662 1 97.56 311 LEU A CA 1
ATOM 2364 C C . LEU A 1 311 ? -26.453 -4.121 1.757 1 97.56 311 LEU A C 1
ATOM 2366 O O . LEU A 1 311 ? -25.859 -5.102 2.229 1 97.56 311 LEU A O 1
ATOM 2370 N N . THR A 1 312 ? -26.328 -3.736 0.495 1 95.06 312 THR A N 1
ATOM 2371 C CA . THR A 1 312 ? -25.562 -4.539 -0.454 1 95.06 312 THR A CA 1
ATOM 2372 C C . THR A 1 312 ? -24.062 -4.336 -0.25 1 95.06 312 THR A C 1
ATOM 2374 O O . THR A 1 312 ? -23.656 -3.459 0.511 1 95.06 312 THR A O 1
ATOM 2377 N N . TYR A 1 313 ? -23.281 -5.23 -0.854 1 91.38 313 TYR A N 1
ATOM 2378 C CA . TYR A 1 313 ? -21.844 -5.148 -0.601 1 91.38 313 TYR A CA 1
ATOM 2379 C C . TYR A 1 313 ? -21.219 -3.975 -1.351 1 91.38 313 TYR A C 1
ATOM 2381 O O . TYR A 1 313 ? -20.109 -3.545 -1.035 1 91.38 313 TYR A O 1
ATOM 2389 N N . LYS A 1 314 ? -21.922 -3.432 -2.363 1 89.62 314 LYS A N 1
ATOM 2390 C CA . LYS A 1 314 ? -21.516 -2.225 -3.078 1 89.62 314 LYS A CA 1
ATOM 2391 C C . LYS A 1 314 ? -22.734 -1.491 -3.643 1 89.62 314 LYS A C 1
ATOM 2393 O O . LYS A 1 314 ? -23.828 -2.061 -3.732 1 89.62 314 LYS A O 1
ATOM 2398 N N . PRO A 1 315 ? -22.531 -0.198 -4.039 1 92.12 315 PRO A N 1
ATOM 2399 C CA . PRO A 1 315 ? -23.656 0.582 -4.559 1 92.12 315 PRO A CA 1
ATOM 2400 C C . PRO A 1 315 ? -24.188 0.035 -5.883 1 92.12 315 PRO A C 1
ATOM 2402 O O . PRO A 1 315 ? -23.406 -0.451 -6.711 1 92.12 315 PRO A O 1
ATOM 2405 N N . ASN A 1 316 ? -25.484 0.026 -6.062 1 89.69 316 ASN A N 1
ATOM 2406 C CA . ASN A 1 316 ? -26.219 -0.185 -7.309 1 89.69 316 ASN A CA 1
ATOM 2407 C C . ASN A 1 316 ? -26.141 -1.639 -7.766 1 89.69 316 ASN A C 1
ATOM 2409 O O . ASN A 1 316 ? -26.078 -1.913 -8.969 1 89.69 316 ASN A O 1
ATOM 2413 N N . VAL A 1 317 ? -26.016 -2.545 -6.812 1 86.06 317 VAL A N 1
ATOM 2414 C CA . VAL A 1 317 ? -26.156 -3.977 -7.043 1 86.06 317 VAL A CA 1
ATOM 2415 C C . VAL A 1 317 ? -27.188 -4.555 -6.078 1 86.06 317 VAL A C 1
ATOM 2417 O O . VAL A 1 317 ? -27.578 -3.895 -5.113 1 86.06 317 VAL A O 1
ATOM 2420 N N . GLU A 1 318 ? -27.625 -5.742 -6.316 1 88.69 318 GLU A N 1
ATOM 2421 C CA . GLU A 1 318 ? -28.641 -6.367 -5.48 1 88.69 318 GLU A CA 1
ATOM 2422 C C . GLU A 1 318 ? -28.031 -7.344 -4.488 1 88.69 318 GLU A C 1
ATOM 2424 O O . GLU A 1 318 ? -28.688 -7.777 -3.539 1 88.69 318 GLU A O 1
ATOM 2429 N N . ASP A 1 319 ? -26.734 -7.57 -4.66 1 87.25 319 ASP A N 1
ATOM 2430 C CA . ASP A 1 319 ? -26.062 -8.664 -3.965 1 87.25 319 ASP A CA 1
ATOM 2431 C C . ASP A 1 319 ? -25.734 -8.273 -2.525 1 87.25 319 ASP A C 1
ATOM 2433 O O . ASP A 1 319 ? -24.984 -7.316 -2.293 1 87.25 319 ASP A O 1
ATOM 2437 N N . ILE A 1 320 ? -26.281 -9.062 -1.609 1 91.56 320 ILE A N 1
ATOM 2438 C CA . ILE A 1 320 ? -26.031 -8.758 -0.204 1 91.56 320 ILE A CA 1
ATOM 2439 C C . ILE A 1 320 ? -25.016 -9.75 0.369 1 91.56 320 ILE A C 1
ATOM 2441 O O . ILE A 1 320 ? -24.609 -9.633 1.527 1 91.56 320 ILE A O 1
ATOM 2445 N N . ARG A 1 321 ? -24.672 -10.727 -0.394 1 81.44 321 ARG A N 1
ATOM 2446 C CA . ARG A 1 321 ? -23.719 -11.727 0.087 1 81.44 321 ARG A CA 1
ATOM 2447 C C . ARG A 1 321 ? -22.375 -11.094 0.399 1 81.44 321 ARG A C 1
ATOM 2449 O O . ARG A 1 321 ? -21.859 -10.289 -0.385 1 81.44 321 ARG A O 1
ATOM 2456 N N . THR A 1 322 ? -21.766 -11.391 1.579 1 85.62 322 THR A N 1
ATOM 2457 C CA . THR A 1 322 ? -20.469 -10.93 2.07 1 85.62 322 THR A CA 1
ATOM 2458 C C . THR A 1 322 ? -20.469 -9.406 2.225 1 85.62 322 THR A C 1
ATOM 2460 O O . THR A 1 322 ? -19.438 -8.766 2.057 1 85.62 322 THR A O 1
ATOM 2463 N N . SER A 1 323 ? -21.703 -8.844 2.395 1 93 323 SER A N 1
ATOM 2464 C CA . SER A 1 323 ? -21.75 -7.41 2.674 1 93 323 SER A CA 1
ATOM 2465 C C . SER A 1 323 ? -21.125 -7.094 4.035 1 93 323 SER A C 1
ATOM 2467 O O . SER A 1 323 ? -21.469 -7.727 5.035 1 93 323 SER A O 1
ATOM 2469 N N . ALA A 1 324 ? -20.297 -6.141 4.047 1 93.94 324 ALA A N 1
ATOM 2470 C CA . ALA A 1 324 ? -19.578 -5.773 5.266 1 93.94 324 ALA A CA 1
ATOM 2471 C C . ALA A 1 324 ? -20.516 -5.137 6.285 1 93.94 324 ALA A C 1
ATOM 2473 O O . ALA A 1 324 ? -20.219 -5.074 7.477 1 93.94 324 ALA A O 1
ATOM 2474 N N . ILE A 1 325 ? -21.719 -4.684 5.855 1 96.62 325 ILE A N 1
ATOM 2475 C CA . ILE A 1 325 ? -22.656 -3.979 6.711 1 96.62 325 ILE A CA 1
ATOM 2476 C C . ILE A 1 325 ? -23.125 -4.902 7.836 1 96.62 325 ILE A C 1
ATOM 2478 O O . ILE A 1 325 ? -23.594 -4.438 8.875 1 96.62 325 ILE A O 1
ATOM 2482 N N . GLY A 1 326 ? -23.078 -6.223 7.609 1 96.44 326 GLY A N 1
ATOM 2483 C CA . GLY A 1 326 ? -23.438 -7.188 8.633 1 96.44 326 GLY A CA 1
ATOM 2484 C C . GLY A 1 326 ? -22.656 -7.023 9.922 1 96.44 326 GLY A C 1
ATOM 2485 O O . GLY A 1 326 ? -23.203 -7.176 11.016 1 96.44 326 GLY A O 1
ATOM 2486 N N . GLY A 1 327 ? -21.344 -6.75 9.766 1 96.25 327 GLY A N 1
ATOM 2487 C CA . GLY A 1 327 ? -20.531 -6.508 10.938 1 96.25 327 GLY A CA 1
ATOM 2488 C C . GLY A 1 327 ? -20.953 -5.289 11.734 1 96.25 327 GLY A C 1
ATOM 2489 O O . GLY A 1 327 ? -20.891 -5.289 12.969 1 96.25 327 GLY A O 1
ATOM 2490 N N . THR A 1 328 ? -21.391 -4.25 11.047 1 98.06 328 THR A N 1
ATOM 2491 C CA . THR A 1 328 ? -21.891 -3.047 11.703 1 98.06 328 THR A CA 1
ATOM 2492 C C . THR A 1 328 ? -23.172 -3.348 12.484 1 98.06 328 THR A C 1
ATOM 2494 O O . THR A 1 328 ? -23.328 -2.928 13.633 1 98.06 328 THR A O 1
ATOM 2497 N N . ILE A 1 329 ? -24.047 -4.082 11.844 1 98.31 329 ILE A N 1
ATOM 2498 C CA . ILE A 1 329 ? -25.328 -4.449 12.445 1 98.31 329 ILE A CA 1
ATOM 2499 C C . ILE A 1 329 ? -25.078 -5.223 13.734 1 98.31 329 ILE A C 1
ATOM 2501 O O . ILE A 1 329 ? -25.641 -4.895 14.781 1 98.31 329 ILE A O 1
ATOM 2505 N N . LYS A 1 330 ? -24.219 -6.227 13.695 1 97.56 330 LYS A N 1
ATOM 2506 C CA . LYS A 1 330 ? -23.906 -7.043 14.867 1 97.56 330 LYS A CA 1
ATOM 2507 C C . LYS A 1 330 ? -23.328 -6.191 15.992 1 97.56 330 LYS A C 1
ATOM 2509 O O . LYS A 1 330 ? -23.672 -6.383 17.156 1 97.56 330 LYS A O 1
ATOM 2514 N N . GLY A 1 331 ? -22.438 -5.277 15.602 1 97.56 331 GLY A N 1
ATOM 2515 C CA . GLY A 1 331 ? -21.844 -4.387 16.578 1 97.56 331 GLY A CA 1
ATOM 2516 C C . GLY A 1 331 ? -22.859 -3.508 17.297 1 97.56 331 GLY A C 1
ATOM 2517 O O . GLY A 1 331 ? -22.75 -3.27 18.5 1 97.56 331 GLY A O 1
ATOM 2518 N N . LEU A 1 332 ? -23.844 -3.029 16.594 1 98.44 332 LEU A N 1
ATOM 2519 C CA . L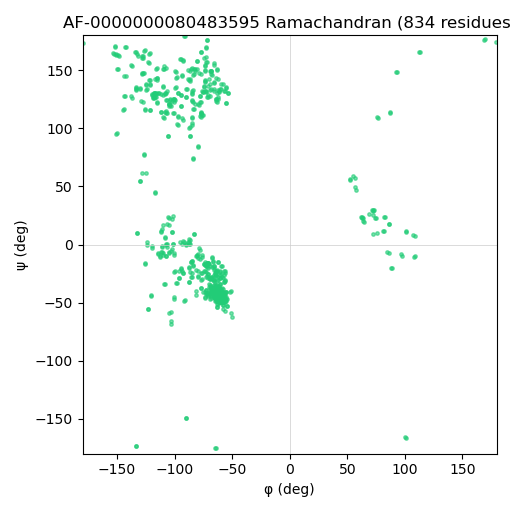EU A 1 332 ? -24.891 -2.189 17.172 1 98.44 332 LEU A CA 1
ATOM 2520 C C . LEU A 1 332 ? -25.828 -3.01 18.062 1 98.44 332 LEU A C 1
ATOM 2522 O O . LEU A 1 332 ? -26.172 -2.58 19.156 1 98.44 332 LEU A O 1
ATOM 2526 N N . GLU A 1 333 ? -26.156 -4.18 17.594 1 97.88 333 GLU A N 1
ATOM 2527 C CA . GLU A 1 333 ? -27.094 -5.039 18.312 1 97.88 333 GLU A CA 1
ATOM 2528 C C . GLU A 1 333 ? -26.5 -5.512 19.625 1 97.88 333 GLU A C 1
ATOM 2530 O O . GLU A 1 333 ? -27.234 -5.746 20.594 1 97.88 333 GLU A O 1
ATOM 2535 N N . GLU A 1 334 ? -25.25 -5.648 19.672 1 97 334 GLU A N 1
ATOM 2536 C CA . GLU A 1 334 ? -24.562 -6.027 20.906 1 97 334 GLU A CA 1
ATOM 2537 C C . GLU A 1 334 ? -24.875 -5.039 22.016 1 97 334 GLU A C 1
ATOM 2539 O O . GLU A 1 334 ? -24.812 -5.395 23.203 1 97 334 GLU A O 1
ATOM 2544 N N . PHE A 1 335 ? -25.203 -3.838 21.688 1 97.06 335 PHE A N 1
ATOM 2545 C CA . PHE A 1 335 ? -25.484 -2.807 22.688 1 97.06 335 PHE A CA 1
ATOM 2546 C C . PHE A 1 335 ? -27 -2.6 22.844 1 97.06 335 PHE A C 1
ATOM 2548 O O . PHE A 1 335 ? -27.438 -1.618 23.438 1 97.06 335 PHE A O 1
ATOM 2555 N N . GLY A 1 336 ? -27.75 -3.49 22.25 1 97.19 336 GLY A N 1
ATOM 2556 C CA . GLY A 1 336 ? -29.188 -3.457 22.406 1 97.19 336 GLY A CA 1
ATOM 2557 C C . GLY A 1 336 ? -29.859 -2.457 21.484 1 97.19 336 GLY A C 1
ATOM 2558 O O . GLY A 1 336 ? -31.031 -2.115 21.672 1 97.19 336 GLY A O 1
ATOM 2559 N N . ILE A 1 337 ? -29.172 -1.911 20.516 1 98.19 337 ILE A N 1
ATOM 2560 C CA . ILE A 1 337 ? -29.719 -0.941 19.562 1 98.19 337 ILE A CA 1
ATOM 2561 C C . ILE A 1 337 ? -30.594 -1.653 18.547 1 98.19 337 ILE A C 1
ATOM 2563 O O . ILE A 1 337 ? -30.234 -2.723 18.047 1 98.19 337 ILE A O 1
ATOM 2567 N N . GLU A 1 338 ? -31.797 -1.115 18.328 1 98.06 338 GLU A N 1
ATOM 2568 C CA . GLU A 1 338 ? -32.688 -1.655 17.297 1 98.06 338 GLU A CA 1
ATOM 2569 C C . GLU A 1 338 ? -32.25 -1.185 15.898 1 98.06 338 GLU A C 1
ATOM 2571 O O . GLU A 1 338 ? -32.062 0.014 15.672 1 98.06 338 GLU A O 1
ATOM 2576 N N . VAL A 1 339 ? -32.094 -2.15 15.016 1 98.56 339 VAL A N 1
ATOM 2577 C CA . VAL A 1 339 ? -31.609 -1.819 13.68 1 98.56 339 VAL A CA 1
ATOM 2578 C C . VAL A 1 339 ? -32.688 -2.156 12.648 1 98.56 339 VAL A C 1
ATOM 2580 O O . VAL A 1 339 ? -33.312 -3.219 12.711 1 98.56 339 VAL A O 1
ATOM 2583 N N . THR A 1 340 ? -33 -1.218 11.773 1 98.56 340 THR A N 1
ATOM 2584 C CA . THR A 1 340 ? -33.875 -1.404 10.617 1 98.56 340 THR A CA 1
ATOM 2585 C C . THR A 1 340 ? -33.125 -1.066 9.328 1 98.56 340 THR A C 1
ATOM 2587 O O . THR A 1 340 ? -32.344 -0.111 9.281 1 98.56 340 THR A O 1
ATOM 2590 N N . GLY A 1 341 ? -33.312 -1.893 8.305 1 98.31 341 GLY A N 1
ATOM 2591 C CA . GLY A 1 341 ? -32.656 -1.656 7.043 1 98.31 341 GLY A CA 1
ATOM 2592 C C . GLY A 1 341 ? -33.562 -1.172 5.941 1 98.31 341 GLY A C 1
ATOM 2593 O O . GLY A 1 341 ? -34.781 -1.385 6.004 1 98.31 341 GLY A O 1
ATOM 2594 N N . HIS A 1 342 ? -33.031 -0.461 5.047 1 98.31 342 HIS A N 1
ATOM 2595 C CA . HIS A 1 342 ? -33.656 -0.111 3.783 1 98.31 342 HIS A CA 1
ATOM 2596 C C . HIS A 1 342 ? -32.688 -0.234 2.621 1 98.31 342 HIS A C 1
ATOM 2598 O O . HIS A 1 342 ? -31.594 0.337 2.66 1 98.31 342 HIS A O 1
ATOM 2604 N N . ASP A 1 343 ? -33.062 -0.958 1.651 1 97.88 343 ASP A N 1
ATOM 2605 C CA . ASP A 1 343 ? -32.281 -1.083 0.425 1 97.88 343 ASP A CA 1
ATOM 2606 C C . ASP A 1 343 ? -33.188 -1.2 -0.796 1 97.88 343 ASP A C 1
ATOM 2608 O O . ASP A 1 343 ? -33.906 -2.189 -0.948 1 97.88 343 ASP A O 1
ATOM 2612 N N . PRO A 1 344 ? -33.094 -0.189 -1.688 1 96.38 344 PRO A N 1
ATOM 2613 C CA . PRO A 1 344 ? -34 -0.215 -2.846 1 96.38 344 PRO A CA 1
ATOM 2614 C C . PRO A 1 344 ? -33.594 -1.266 -3.879 1 96.38 344 PRO A C 1
ATOM 2616 O O . PRO A 1 344 ? -34.375 -1.583 -4.777 1 96.38 344 PRO A O 1
ATOM 2619 N N . GLN A 1 345 ? -32.375 -1.761 -3.766 1 94.06 345 GLN A N 1
ATOM 2620 C CA . GLN A 1 345 ? -31.859 -2.699 -4.758 1 94.06 345 GLN A CA 1
ATOM 2621 C C . GLN A 1 345 ? -31.984 -4.137 -4.262 1 94.06 345 GLN A C 1
ATOM 2623 O O . GLN A 1 345 ? -32.25 -5.051 -5.051 1 94.06 345 GLN A O 1
ATOM 2628 N N . ALA A 1 346 ? -31.859 -4.355 -3.027 1 95.31 346 ALA A N 1
ATOM 2629 C CA . ALA A 1 346 ? -31.812 -5.699 -2.457 1 95.31 346 ALA A CA 1
ATOM 2630 C C . ALA A 1 346 ? -33.219 -6.242 -2.221 1 95.31 346 ALA A C 1
ATOM 2632 O O . ALA A 1 346 ? -34.156 -5.477 -2.029 1 95.31 346 ALA A O 1
ATOM 2633 N N . ASP A 1 347 ? -33.312 -7.551 -2.281 1 94.38 347 ASP A N 1
ATOM 2634 C CA . ASP A 1 347 ? -34.562 -8.211 -1.931 1 94.38 347 ASP A CA 1
ATOM 2635 C C . ASP A 1 347 ? -34.812 -8.156 -0.425 1 94.38 347 ASP A C 1
ATOM 2637 O O . ASP A 1 347 ? -34 -8.633 0.363 1 94.38 347 ASP A O 1
ATOM 2641 N N . ASN A 1 348 ? -35.938 -7.691 -0.101 1 97.12 348 ASN A N 1
ATOM 2642 C CA . ASN A 1 348 ? -36.25 -7.469 1.308 1 97.12 348 ASN A CA 1
ATOM 2643 C C . ASN A 1 348 ? -36.25 -8.773 2.094 1 97.12 348 ASN A C 1
ATOM 2645 O O . ASN A 1 348 ? -35.781 -8.82 3.238 1 97.12 348 ASN A O 1
ATOM 2649 N N . ASP A 1 349 ? -36.781 -9.758 1.516 1 96 349 ASP A N 1
ATOM 2650 C CA . ASP A 1 349 ? -36.812 -11.039 2.209 1 96 349 ASP A CA 1
ATOM 2651 C C . ASP A 1 349 ? -35.438 -11.609 2.434 1 96 349 ASP A C 1
ATOM 2653 O O . ASP A 1 349 ? -35.125 -12.164 3.496 1 96 349 ASP A O 1
ATOM 2657 N N . GLU A 1 350 ? -34.625 -11.469 1.426 1 94.81 350 GLU A N 1
ATOM 2658 C CA . GLU A 1 350 ? -33.219 -11.914 1.564 1 94.81 350 GLU A CA 1
ATOM 2659 C C . GLU A 1 350 ? -32.5 -11.133 2.658 1 94.81 350 GLU A C 1
ATOM 2661 O O . GLU A 1 350 ? -31.734 -11.703 3.43 1 94.81 350 GLU A O 1
ATOM 2666 N N . VAL A 1 351 ? -32.781 -9.875 2.717 1 96.56 351 VAL A N 1
ATOM 2667 C CA . VAL A 1 351 ? -32.156 -9 3.705 1 96.56 351 VAL A CA 1
ATOM 2668 C C . VAL A 1 351 ? -32.594 -9.414 5.109 1 96.56 351 VAL A C 1
ATOM 2670 O O . VAL A 1 351 ? -31.75 -9.539 6.012 1 96.56 351 VAL A O 1
ATOM 2673 N N . ARG A 1 352 ? -33.906 -9.656 5.281 1 97.06 352 ARG A N 1
ATOM 2674 C CA . ARG A 1 352 ? -34.438 -10.062 6.578 1 97.06 352 ARG A CA 1
ATOM 2675 C C . ARG A 1 352 ? -33.812 -11.375 7.035 1 97.06 352 ARG A C 1
ATOM 2677 O O . ARG A 1 352 ? -33.469 -11.531 8.211 1 97.06 352 ARG A O 1
ATOM 2684 N N . CYS A 1 353 ? -33.656 -12.18 6.121 1 95.44 353 CYS A N 1
ATOM 2685 C CA . CYS A 1 353 ? -33.125 -13.5 6.434 1 95.44 353 CYS A CA 1
ATOM 2686 C C . CYS A 1 353 ? -31.625 -13.422 6.738 1 95.44 353 CYS A C 1
ATOM 2688 O O . CYS A 1 353 ? -31.156 -13.984 7.734 1 95.44 353 CYS A O 1
ATOM 2690 N N . GLU A 1 354 ? -30.875 -12.711 5.934 1 94.81 354 GLU A N 1
ATOM 2691 C CA . GLU A 1 354 ? -29.422 -12.672 6.023 1 94.81 354 GLU A CA 1
ATOM 2692 C C . GLU A 1 354 ? -28.969 -11.891 7.25 1 94.81 354 GLU A C 1
ATOM 2694 O O . GLU A 1 354 ? -28.047 -12.32 7.961 1 94.81 354 GLU A O 1
ATOM 2699 N N . PHE A 1 355 ? -29.609 -10.789 7.508 1 97 355 PHE A N 1
ATOM 2700 C CA . PHE A 1 355 ? -29.109 -9.898 8.547 1 97 355 PHE A CA 1
ATOM 2701 C C . PHE A 1 355 ? -30 -9.961 9.781 1 97 355 PHE A C 1
ATOM 2703 O O . PHE A 1 355 ? -29.656 -9.414 10.836 1 97 355 PHE A O 1
ATOM 2710 N N . GLU A 1 356 ? -31.156 -10.617 9.68 1 96.69 356 GLU A N 1
ATOM 2711 C CA . GLU A 1 356 ? -32.062 -10.805 10.797 1 96.69 356 GLU A CA 1
ATOM 2712 C C . GLU A 1 356 ? -32.5 -9.461 11.398 1 96.69 356 GLU A C 1
ATOM 2714 O O . GLU A 1 356 ? -32.406 -9.273 12.617 1 96.69 356 GLU A O 1
ATOM 2719 N N . ILE A 1 357 ? -32.875 -8.594 10.539 1 97.88 357 ILE A N 1
ATOM 2720 C CA . ILE A 1 357 ? -33.344 -7.277 10.961 1 97.88 357 ILE A CA 1
ATOM 2721 C C . ILE A 1 357 ? -34.656 -6.938 10.258 1 97.88 357 ILE A C 1
ATOM 2723 O O . ILE A 1 357 ? -35.031 -7.594 9.281 1 97.88 357 ILE A O 1
ATOM 2727 N N . ALA A 1 358 ? -35.375 -5.934 10.836 1 97.56 358 ALA A N 1
ATOM 2728 C CA . ALA A 1 358 ? -36.531 -5.387 10.125 1 97.56 358 ALA A CA 1
ATOM 2729 C C . ALA A 1 358 ? -36.094 -4.633 8.875 1 97.56 358 ALA A C 1
ATOM 2731 O O . ALA A 1 358 ? -34.969 -4.133 8.805 1 97.56 358 ALA A O 1
ATOM 2732 N N . VAL A 1 359 ? -36.906 -4.691 7.832 1 98.06 359 VAL A N 1
ATOM 2733 C CA . VAL A 1 359 ? -36.594 -4.016 6.578 1 98.06 359 VAL A CA 1
ATOM 2734 C C . VAL A 1 359 ? -37.812 -3.178 6.129 1 98.06 359 VAL A C 1
ATOM 2736 O O . VAL A 1 359 ? -38.938 -3.625 6.215 1 98.06 359 VAL A O 1
ATOM 2739 N N . GLN A 1 360 ? -37.469 -1.964 5.742 1 96.94 360 GLN A N 1
ATOM 2740 C CA . GLN A 1 360 ? -38.5 -1.087 5.207 1 96.94 360 GLN A CA 1
ATOM 2741 C C . GLN A 1 360 ? -38.688 -1.31 3.709 1 96.94 360 GLN A C 1
ATOM 2743 O O . GLN A 1 360 ? -37.719 -1.448 2.967 1 96.94 360 GLN A O 1
ATOM 2748 N N . ASN A 1 361 ? -39.969 -1.265 3.301 1 95.25 361 ASN A N 1
ATOM 2749 C CA . ASN A 1 361 ? -40.25 -1.294 1.869 1 95.25 361 ASN A CA 1
ATOM 2750 C C . ASN A 1 361 ? -40.094 0.087 1.238 1 95.25 361 ASN A C 1
ATOM 2752 O O . ASN A 1 361 ? -39.594 0.207 0.115 1 95.25 361 ASN A O 1
ATOM 2756 N N . GLU A 1 362 ? -40.562 1.076 1.974 1 95.5 362 GLU A N 1
ATOM 2757 C CA . GLU A 1 362 ? -40.406 2.467 1.559 1 95.5 362 GLU A CA 1
ATOM 2758 C C . GLU A 1 362 ? -39.562 3.254 2.553 1 95.5 362 GLU A C 1
ATOM 2760 O O . GLU A 1 362 ? -39.656 3.049 3.764 1 95.5 362 GLU A O 1
ATOM 2765 N N . LEU A 1 363 ? -38.812 4.066 1.987 1 95.81 363 LEU A N 1
ATOM 2766 C CA . LEU A 1 363 ? -37.906 4.848 2.822 1 95.81 363 LEU A CA 1
ATOM 2767 C C . LEU A 1 363 ? -38.688 5.754 3.768 1 95.81 363 LEU A C 1
ATOM 2769 O O . LEU A 1 363 ? -39.531 6.539 3.33 1 95.81 363 LEU A O 1
ATOM 2773 N N . ASP A 1 364 ? -38.469 5.633 5.043 1 94.62 364 ASP A N 1
ATOM 2774 C CA . ASP A 1 364 ? -39.094 6.398 6.117 1 94.62 364 ASP A CA 1
ATOM 2775 C C . ASP A 1 364 ? -38.094 6.68 7.242 1 94.62 364 ASP A C 1
ATOM 2777 O O . ASP A 1 364 ? -37.406 5.773 7.711 1 94.62 364 ASP A O 1
ATOM 2781 N N . PHE A 1 365 ? -37.969 7.926 7.625 1 96.56 365 PHE A N 1
ATOM 2782 C CA . PHE A 1 365 ? -36.969 8.312 8.625 1 96.56 365 PHE A CA 1
ATOM 2783 C C . PHE A 1 365 ? -37.656 8.492 9.992 1 96.56 365 PHE A C 1
ATOM 2785 O O . PHE A 1 365 ? -36.969 8.758 10.984 1 96.56 365 PHE A O 1
ATOM 2792 N N . ASP A 1 366 ? -38.875 8.305 10.109 1 93.5 366 ASP A N 1
ATOM 2793 C CA . ASP A 1 366 ? -39.656 8.625 11.305 1 93.5 366 ASP A CA 1
ATOM 2794 C C . ASP A 1 366 ? -39.188 7.809 12.5 1 93.5 366 ASP A C 1
ATOM 2796 O O . ASP A 1 366 ? -39.125 6.578 12.438 1 93.5 366 ASP A O 1
ATOM 2800 N N . ASN A 1 367 ? -38.844 8.516 13.578 1 88.44 367 ASN A N 1
ATOM 2801 C CA . ASN A 1 367 ? -38.562 7.977 14.898 1 88.44 367 ASN A CA 1
ATOM 2802 C C . ASN A 1 367 ? -37.219 7.25 14.922 1 88.44 367 ASN A C 1
ATOM 2804 O O . ASN A 1 367 ? -37.031 6.289 15.68 1 88.44 367 ASN A O 1
ATOM 2808 N N . PHE A 1 368 ? -36.281 7.523 14.102 1 97.38 368 PHE A N 1
ATOM 2809 C CA . PHE A 1 368 ? -34.938 6.973 14.188 1 97.38 368 PHE A CA 1
ATOM 2810 C C . PHE A 1 368 ? -34 7.965 14.859 1 97.38 368 PHE A C 1
ATOM 2812 O O . PHE A 1 368 ? -34.188 9.18 14.727 1 97.38 368 PHE A O 1
ATOM 2819 N N . ASP A 1 369 ? -33.125 7.41 15.609 1 97.31 369 ASP A N 1
ATOM 2820 C CA . ASP A 1 369 ? -32.156 8.219 16.328 1 97.31 369 ASP A CA 1
ATOM 2821 C C . ASP A 1 369 ? -30.875 8.391 15.523 1 97.31 369 ASP A C 1
ATOM 2823 O O . ASP A 1 369 ? -30.109 9.336 15.75 1 97.31 369 ASP A O 1
ATOM 2827 N N . ALA A 1 370 ? -30.609 7.461 14.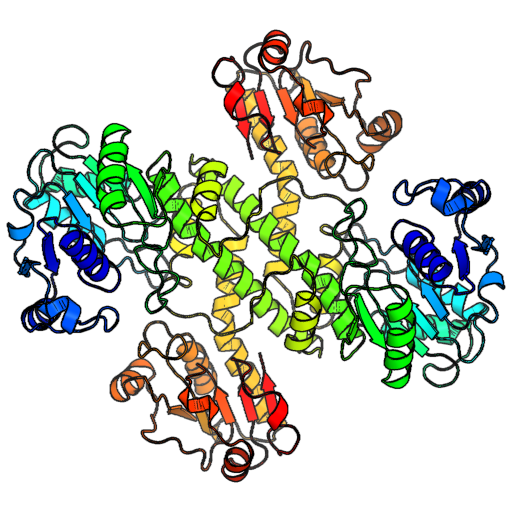617 1 97.56 370 ALA A N 1
ATOM 2828 C CA . ALA A 1 370 ? -29.422 7.523 13.781 1 97.56 370 ALA A CA 1
ATOM 2829 C C . ALA A 1 370 ? -29.672 6.879 12.422 1 97.56 370 ALA A C 1
ATOM 2831 O O . ALA A 1 370 ? -30.547 6.012 12.289 1 97.56 370 ALA A O 1
ATOM 2832 N N . VAL A 1 371 ? -28.953 7.395 11.477 1 97.06 371 VAL A N 1
ATOM 2833 C CA . VAL A 1 371 ? -28.938 6.828 10.125 1 97.06 371 VAL A CA 1
ATOM 2834 C C . VAL A 1 371 ? -27.516 6.492 9.719 1 97.06 371 VAL A C 1
ATOM 2836 O O . VAL A 1 371 ? -26.578 7.258 10 1 97.06 371 VAL A O 1
ATOM 2839 N N . ILE A 1 372 ? -27.297 5.312 9.156 1 97.38 372 ILE A N 1
ATOM 2840 C CA . ILE A 1 372 ? -26.016 4.91 8.586 1 97.38 372 ILE A CA 1
ATOM 2841 C C . ILE A 1 372 ? -26.188 4.668 7.086 1 97.38 372 ILE A C 1
ATOM 2843 O O . ILE A 1 372 ? -27.078 3.938 6.66 1 97.38 372 ILE A O 1
ATOM 2847 N N . LEU A 1 373 ? -25.359 5.309 6.324 1 96.5 373 LEU A N 1
ATOM 2848 C CA . LEU A 1 373 ? -25.312 5.004 4.898 1 96.5 373 LEU A CA 1
ATOM 2849 C C . LEU A 1 373 ? -24.234 3.961 4.605 1 96.5 373 LEU A C 1
ATOM 2851 O O . LEU A 1 373 ? -23.047 4.277 4.602 1 96.5 373 LEU A O 1
ATOM 2855 N N . GLY A 1 374 ? -24.672 2.764 4.277 1 95.94 374 GLY A N 1
ATOM 2856 C CA . GLY A 1 374 ? -23.766 1.658 4.047 1 95.94 374 GLY A CA 1
ATOM 2857 C C . GLY A 1 374 ? -23.344 1.515 2.592 1 95.94 374 GLY A C 1
ATOM 2858 O O . GLY A 1 374 ? -22.172 1.28 2.291 1 95.94 374 GLY A O 1
ATOM 2859 N N . ALA A 1 375 ? -24.281 1.538 1.707 1 95.5 375 ALA A N 1
ATOM 2860 C CA . ALA A 1 375 ? -24.047 1.523 0.267 1 95.5 375 ALA A CA 1
ATOM 2861 C C . ALA A 1 375 ? -24.781 2.662 -0.426 1 95.5 375 ALA A C 1
ATOM 2863 O O . ALA A 1 375 ? -26.016 2.75 -0.344 1 95.5 375 ALA A O 1
ATOM 2864 N N . ALA A 1 376 ? -24.062 3.498 -1.134 1 94.81 376 ALA A N 1
ATOM 2865 C CA . ALA A 1 376 ? -24.609 4.719 -1.716 1 94.81 376 ALA A CA 1
ATOM 2866 C C . ALA A 1 376 ? -25.281 4.434 -3.051 1 94.81 376 ALA A C 1
ATOM 2868 O O . ALA A 1 376 ? -24.828 4.883 -4.102 1 94.81 376 ALA A O 1
ATOM 2869 N N . HIS A 1 377 ? -26.484 3.805 -2.979 1 95.56 377 HIS A N 1
ATOM 2870 C CA . HIS A 1 377 ? -27.266 3.627 -4.195 1 95.56 377 HIS A CA 1
ATOM 2871 C C . HIS A 1 377 ? -27.672 4.973 -4.785 1 95.56 377 HIS A C 1
ATOM 2873 O O . HIS A 1 377 ? -27.891 5.938 -4.051 1 95.56 377 HIS A O 1
ATOM 2879 N N . ASP A 1 378 ? -27.828 4.969 -6.109 1 93.94 378 ASP A N 1
ATOM 2880 C CA . ASP A 1 378 ? -28.188 6.199 -6.801 1 93.94 378 ASP A CA 1
ATOM 2881 C C . ASP A 1 378 ? -29.5 6.773 -6.25 1 93.94 378 ASP A C 1
ATOM 2883 O O . ASP A 1 378 ? -29.672 7.992 -6.207 1 93.94 378 ASP A O 1
ATOM 2887 N N . GLU A 1 379 ? -30.406 5.941 -5.809 1 93.69 379 GLU A N 1
ATOM 2888 C CA . GLU A 1 379 ? -31.703 6.344 -5.27 1 93.69 379 GLU A CA 1
ATOM 2889 C C . GLU A 1 379 ? -31.531 7.234 -4.043 1 93.69 379 GLU A C 1
ATOM 2891 O O . GLU A 1 379 ? -32.406 8.07 -3.756 1 93.69 379 GLU A O 1
ATOM 2896 N N . TYR A 1 380 ? -30.469 7.152 -3.316 1 94.5 380 TYR A N 1
ATOM 2897 C CA . TYR A 1 380 ? -30.281 7.879 -2.068 1 94.5 380 TYR A CA 1
ATOM 2898 C C . TYR A 1 380 ? -29.75 9.289 -2.332 1 94.5 380 TYR A C 1
ATOM 2900 O O . TYR A 1 380 ? -29.75 10.133 -1.435 1 94.5 380 TYR A O 1
ATOM 2908 N N . GLU A 1 381 ? -29.281 9.508 -3.551 1 89.44 381 GLU A N 1
ATOM 2909 C CA . GLU A 1 381 ? -28.797 10.836 -3.912 1 89.44 381 GLU A CA 1
ATOM 2910 C C . GLU A 1 381 ? -29.922 11.867 -3.852 1 89.44 381 GLU A C 1
ATOM 2912 O O . GLU A 1 381 ? -29.672 13.062 -3.695 1 89.44 381 GLU A O 1
ATOM 2917 N N . SER A 1 382 ? -31.156 11.43 -3.949 1 88.44 382 SER A N 1
ATOM 2918 C CA . SER A 1 382 ? -32.312 12.32 -4.008 1 88.44 382 SER A CA 1
ATOM 2919 C C . SER A 1 382 ? -32.844 12.617 -2.615 1 88.44 382 SER A C 1
ATOM 2921 O O . SER A 1 382 ? -33.781 13.398 -2.463 1 88.44 382 SER A O 1
ATOM 2923 N N . ILE A 1 383 ? -32.219 12.062 -1.648 1 90.12 383 ILE A N 1
ATOM 2924 C CA . ILE A 1 383 ? -32.688 12.305 -0.289 1 90.12 383 ILE A CA 1
ATOM 2925 C C . ILE A 1 383 ? -32.531 13.781 0.062 1 90.12 383 ILE A C 1
ATOM 2927 O O . ILE A 1 383 ? -31.453 14.352 -0.099 1 90.12 383 ILE A O 1
ATOM 2931 N N . ASP A 1 384 ? -33.594 14.375 0.471 1 86.44 384 ASP A N 1
ATOM 2932 C CA . ASP A 1 384 ? -33.562 15.75 0.958 1 86.44 384 ASP A CA 1
ATOM 2933 C C . ASP A 1 384 ? -33.156 15.805 2.43 1 86.44 384 ASP A C 1
ATOM 2935 O O . ASP A 1 384 ? -33.906 15.367 3.303 1 86.44 384 ASP A O 1
ATOM 2939 N N . ILE A 1 385 ? -32.125 16.375 2.748 1 86.19 385 ILE A N 1
ATOM 2940 C CA . ILE A 1 385 ? -31.5 16.359 4.07 1 86.19 385 ILE A CA 1
ATOM 2941 C C . ILE A 1 385 ? -32.375 17.125 5.055 1 86.19 385 ILE A C 1
ATOM 2943 O O . ILE A 1 385 ? -32.469 16.75 6.227 1 86.19 385 ILE A O 1
ATOM 2947 N N . LYS A 1 386 ? -32.875 18.219 4.605 1 84.75 386 LYS A N 1
ATOM 2948 C CA . LYS A 1 386 ? -33.75 19 5.473 1 84.75 386 LYS A CA 1
ATOM 2949 C C . LYS A 1 386 ? -34.969 18.188 5.914 1 84.75 386 LYS A C 1
ATOM 2951 O O . LYS A 1 386 ? -35.312 18.156 7.102 1 84.75 386 LYS A O 1
ATOM 2956 N N . THR A 1 387 ? -35.594 17.578 4.918 1 87.19 387 THR A N 1
ATOM 2957 C CA . THR A 1 387 ? -36.75 16.734 5.227 1 87.19 387 THR A CA 1
ATOM 2958 C C . THR A 1 387 ? -36.344 15.594 6.16 1 87.19 387 THR A C 1
ATOM 2960 O O . THR A 1 387 ? -37.062 15.281 7.109 1 87.19 387 THR A O 1
ATOM 2963 N N . MET A 1 388 ? -35.25 14.93 5.902 1 91.19 388 MET A N 1
ATOM 2964 C CA . MET A 1 388 ? -34.719 13.867 6.758 1 91.19 388 MET A CA 1
ATOM 2965 C C . MET A 1 388 ? -34.531 14.367 8.188 1 91.19 388 MET A C 1
ATOM 2967 O O . MET A 1 388 ? -34.938 13.695 9.141 1 91.19 388 MET A O 1
ATOM 2971 N N . SER A 1 389 ? -33.938 15.531 8.266 1 89.62 389 SER A N 1
ATOM 2972 C CA . SER A 1 389 ? -33.656 16.109 9.57 1 89.62 389 SER A CA 1
ATOM 2973 C C . SER A 1 389 ? -34.938 16.344 10.367 1 89.62 389 SER A C 1
ATOM 2975 O O . SER A 1 389 ? -34.969 16.172 11.586 1 89.62 389 SER A O 1
ATOM 2977 N N . GLU A 1 390 ? -35.969 16.781 9.68 1 89.38 390 GLU A N 1
ATOM 2978 C CA . GLU A 1 390 ? -37.25 17.078 10.312 1 89.38 390 GLU A CA 1
ATOM 2979 C C . GLU A 1 390 ? -37.969 15.805 10.758 1 89.38 390 GLU A C 1
ATOM 2981 O O . GLU A 1 390 ? -38.719 15.82 11.727 1 89.38 390 GLU A O 1
ATOM 2986 N N . GLU A 1 391 ? -37.688 14.789 10.039 1 92.44 391 GLU A N 1
ATOM 2987 C CA . GLU A 1 391 ? -38.344 13.523 10.32 1 92.44 391 GLU A CA 1
ATOM 2988 C C . GLU A 1 391 ? -37.625 12.742 11.414 1 92.44 391 GLU A C 1
ATOM 2990 O O . GLU A 1 391 ? -38.25 12.031 12.195 1 92.44 391 GLU A O 1
ATOM 2995 N N . LEU A 1 392 ? -36.406 12.938 11.531 1 93.44 392 LEU A N 1
ATOM 2996 C CA . LEU A 1 392 ? -35.594 12.211 12.5 1 93.44 392 LEU A CA 1
ATOM 2997 C C . LEU A 1 392 ? -35.844 12.711 13.922 1 93.44 392 LEU A C 1
ATOM 2999 O O . LEU A 1 392 ? -36.5 13.75 14.102 1 93.44 392 LEU A O 1
ATOM 3003 N N . GLY A 1 393 ? -35.5 11.898 14.859 1 86 393 GLY A N 1
ATOM 3004 C CA . GLY A 1 393 ? -35.656 12.289 16.25 1 86 393 GLY A CA 1
ATOM 3005 C C . GLY A 1 393 ? -34.781 13.477 16.641 1 86 393 GLY A C 1
ATOM 3006 O O . GLY A 1 393 ? -34.219 14.141 15.773 1 86 393 GLY A O 1
ATOM 3007 N N . GLU A 1 394 ? -34.844 13.781 17.969 1 88.19 394 GLU A N 1
ATOM 3008 C CA . GLU A 1 394 ? -34.062 14.906 18.484 1 88.19 394 GLU A CA 1
ATOM 3009 C C . GLU A 1 394 ? -32.562 14.617 18.438 1 88.19 394 GLU A C 1
ATOM 3011 O O . GLU A 1 394 ? -32.156 13.523 18.797 1 88.19 394 GLU A O 1
ATOM 3016 N N . ASN A 1 395 ? -31.812 15.5 17.984 1 91.19 395 ASN A N 1
ATOM 3017 C CA . ASN A 1 395 ? -30.359 15.422 17.922 1 91.19 395 ASN A CA 1
ATOM 3018 C C . ASN A 1 395 ? -29.906 14.133 17.25 1 91.19 395 ASN A C 1
ATOM 3020 O O . ASN A 1 395 ? -29.094 13.391 17.812 1 91.19 395 ASN A O 1
ATOM 3024 N N . PRO A 1 396 ? -30.359 13.883 16.031 1 94.75 396 PRO A N 1
ATOM 3025 C CA . PRO A 1 396 ? -30.031 12.625 15.352 1 94.75 396 PRO A CA 1
ATOM 3026 C C . PRO A 1 396 ? -28.578 12.578 14.898 1 94.75 396 PRO A C 1
ATOM 3028 O O . PRO A 1 396 ? -27.922 13.617 14.773 1 94.75 396 PRO A O 1
ATOM 3031 N N . VAL A 1 397 ? -28.141 11.336 14.742 1 94.56 397 VAL A N 1
ATOM 3032 C CA . VAL A 1 397 ? -26.781 11.078 14.281 1 94.56 397 VAL A CA 1
ATOM 3033 C C . VAL A 1 397 ? -26.812 10.5 12.867 1 94.56 397 VAL A C 1
ATOM 3035 O O . VAL A 1 397 ? -27.672 9.688 12.547 1 94.56 397 VAL A O 1
ATOM 3038 N N . PHE A 1 398 ? -25.953 10.977 12.016 1 94.88 398 PHE A N 1
ATOM 3039 C CA . PHE A 1 398 ? -25.844 10.445 10.656 1 94.88 398 PHE A CA 1
ATOM 3040 C C . PHE A 1 398 ? -24.406 10.031 10.359 1 94.88 398 PHE A C 1
ATOM 3042 O O . PHE A 1 398 ? -23.5 10.867 10.398 1 94.88 398 PHE A O 1
ATOM 3049 N N . ILE A 1 399 ? -24.203 8.727 10.117 1 94.44 399 ILE A N 1
ATOM 3050 C CA . ILE A 1 399 ? -22.906 8.188 9.719 1 94.44 399 ILE A CA 1
ATOM 3051 C C . ILE A 1 399 ? -22.891 7.945 8.211 1 94.44 399 ILE A C 1
ATOM 3053 O O . ILE A 1 399 ? -23.578 7.051 7.711 1 94.44 399 ILE A O 1
ATOM 3057 N N . ASP A 1 400 ? -22.094 8.695 7.484 1 92.94 400 ASP A N 1
ATOM 3058 C CA . ASP A 1 400 ? -21.969 8.586 6.035 1 92.94 400 ASP A CA 1
ATOM 3059 C C . ASP A 1 400 ? -20.656 7.902 5.645 1 92.94 400 ASP A C 1
ATOM 3061 O O . ASP A 1 400 ? -19.656 8.57 5.418 1 92.94 400 ASP A O 1
ATOM 3065 N N . THR A 1 401 ? -20.719 6.57 5.461 1 93 401 THR A N 1
ATOM 3066 C CA . THR A 1 401 ? -19.5 5.82 5.172 1 93 401 THR A CA 1
ATOM 3067 C C . THR A 1 401 ? -19.062 6.023 3.723 1 93 401 THR A C 1
ATOM 3069 O O . THR A 1 401 ? -17.938 5.695 3.354 1 93 401 THR A O 1
ATOM 3072 N N . GLU A 1 402 ? -19.938 6.641 2.893 1 90.81 402 GLU A N 1
ATOM 3073 C CA . GLU A 1 402 ? -19.703 6.762 1.455 1 90.81 402 GLU A CA 1
ATOM 3074 C C . GLU A 1 402 ? -19.422 8.211 1.061 1 90.81 402 GLU A C 1
ATOM 3076 O O . GLU A 1 402 ? -19.047 8.484 -0.079 1 90.81 402 GLU A O 1
ATOM 3081 N N . ASP A 1 403 ? -19.547 9.062 1.943 1 85.81 403 ASP A N 1
ATOM 3082 C CA . ASP A 1 403 ? -19.219 10.477 1.802 1 85.81 403 ASP A CA 1
ATOM 3083 C C . ASP A 1 403 ? -19.984 11.102 0.629 1 85.81 403 ASP A C 1
ATOM 3085 O O . ASP A 1 403 ? -19.375 11.719 -0.251 1 85.81 403 ASP A O 1
ATOM 3089 N N . ILE A 1 404 ? -21.312 11.023 0.663 1 82.44 404 ILE A N 1
ATOM 3090 C CA . ILE A 1 404 ? -22.031 11.555 -0.488 1 82.44 404 ILE A CA 1
ATOM 3091 C C . ILE A 1 404 ? -22.859 12.766 -0.065 1 82.44 404 ILE A C 1
ATOM 3093 O O . ILE A 1 404 ? -23.406 13.477 -0.91 1 82.44 404 ILE A O 1
ATOM 3097 N N . PHE A 1 405 ? -23.016 13.141 1.254 1 79.44 405 PHE A N 1
ATOM 3098 C CA . PHE A 1 405 ? -23.906 14.195 1.718 1 79.44 405 PHE A CA 1
ATOM 3099 C C . PHE A 1 405 ? -23.125 15.406 2.209 1 79.44 405 PHE A C 1
ATOM 3101 O O . PHE A 1 405 ? -23.672 16.297 2.848 1 79.44 405 PHE A O 1
ATOM 3108 N N . GLU A 1 406 ? -21.938 15.781 2.057 1 64.75 406 GLU A N 1
ATOM 3109 C CA . GLU A 1 406 ? -21.062 16.766 2.688 1 64.75 406 GLU A CA 1
ATOM 3110 C C . GLU A 1 406 ? -21.734 18.125 2.775 1 64.75 406 GLU A C 1
ATOM 3112 O O . GLU A 1 406 ? -21.812 18.734 3.854 1 64.75 406 GLU A O 1
ATOM 3117 N N . GLY A 1 407 ? -22.141 18.891 1.911 1 59.84 407 GLY A N 1
ATOM 3118 C CA . GLY A 1 407 ? -22.453 20.312 1.871 1 59.84 407 GLY A CA 1
ATOM 3119 C C . GLY A 1 407 ? -23.828 20.641 2.436 1 59.84 407 GLY A C 1
ATOM 3120 O O . GLY A 1 407 ? -24.047 21.734 2.941 1 59.84 407 GLY A O 1
ATOM 3121 N N . ASP A 1 408 ? -24.641 19.656 2.703 1 63.62 408 ASP A N 1
ATOM 3122 C CA . ASP A 1 408 ? -26.047 19.984 2.898 1 63.62 408 ASP A CA 1
ATOM 3123 C C . ASP A 1 408 ? -26.438 19.891 4.375 1 63.62 408 ASP A C 1
ATOM 3125 O O . ASP A 1 408 ? -27.547 20.266 4.754 1 63.62 408 ASP A O 1
ATOM 3129 N N . LEU A 1 409 ? -25.391 19.531 5.273 1 74.5 409 LEU A N 1
ATOM 3130 C CA . LEU A 1 409 ? -25.812 19.172 6.621 1 74.5 409 LEU A CA 1
ATOM 3131 C C . LEU A 1 409 ? -25.531 20.312 7.598 1 74.5 409 LEU A C 1
ATOM 3133 O O . LEU A 1 409 ? -26.016 20.297 8.734 1 74.5 409 LEU A O 1
ATOM 3137 N N . LYS A 1 410 ? -24.906 21.375 7.258 1 67.25 410 LYS A N 1
ATOM 3138 C CA . LYS A 1 410 ? -24.516 22.469 8.133 1 67.25 410 LYS A CA 1
ATOM 3139 C C . LYS A 1 410 ? -25.734 23.203 8.703 1 67.25 410 LYS A C 1
ATOM 3141 O O . LYS A 1 410 ? -25.672 23.766 9.797 1 67.25 410 LYS A O 1
ATOM 3146 N N . GLU A 1 411 ? -26.781 23.078 8.133 1 74.19 411 GLU A N 1
ATOM 3147 C CA . GLU A 1 411 ? -27.969 23.844 8.57 1 74.19 411 GLU A CA 1
ATOM 3148 C C . GLU A 1 411 ? -28.969 22.938 9.289 1 74.19 411 GLU A C 1
ATOM 3150 O O . GLU A 1 411 ? -30.109 23.328 9.531 1 74.19 411 GLU A O 1
ATOM 3155 N N . THR A 1 412 ? -28.469 21.812 9.703 1 84.19 412 THR A N 1
ATOM 3156 C CA . THR A 1 412 ? -29.391 20.875 10.352 1 84.19 412 THR A CA 1
ATOM 3157 C C . THR A 1 412 ? -28.906 20.547 11.766 1 84.19 412 THR A C 1
ATOM 3159 O O . THR A 1 412 ? -27.828 20.984 12.18 1 84.19 412 THR A O 1
ATOM 3162 N N . ASN A 1 413 ? -29.797 19.984 12.555 1 86.25 413 ASN A N 1
ATOM 3163 C CA . ASN A 1 413 ? -29.422 19.531 13.891 1 86.25 413 ASN A CA 1
ATOM 3164 C C . ASN A 1 413 ? -28.781 18.141 13.859 1 86.25 413 ASN A C 1
ATOM 3166 O O . ASN A 1 413 ? -28.562 17.531 14.906 1 86.25 413 ASN A O 1
ATOM 3170 N N . ILE A 1 414 ? -28.5 17.672 12.703 1 91.69 414 ILE A N 1
ATOM 3171 C CA . ILE A 1 414 ? -27.922 16.344 12.523 1 91.69 414 ILE A CA 1
ATOM 3172 C C . ILE A 1 414 ? -26.438 16.375 12.859 1 91.69 414 ILE A C 1
ATOM 3174 O O . ILE A 1 414 ? -25.703 17.234 12.359 1 91.69 414 ILE A O 1
ATOM 3178 N N . LYS A 1 415 ? -26.062 15.547 13.797 1 91.56 415 LYS A N 1
ATOM 3179 C CA . LYS A 1 415 ? -24.641 15.32 14 1 91.56 415 LYS A CA 1
ATOM 3180 C C . LYS A 1 415 ? -24.078 14.391 12.922 1 91.56 415 LYS A C 1
ATOM 3182 O O . LYS A 1 415 ? -24.391 13.195 12.906 1 91.56 415 LYS A O 1
ATOM 3187 N N . TYR A 1 416 ? -23.25 14.938 12.117 1 90.5 416 TYR A N 1
ATOM 3188 C CA . TYR A 1 416 ? -22.797 14.266 10.906 1 90.5 416 TYR A CA 1
ATOM 3189 C C . TYR A 1 416 ? -21.375 13.734 11.086 1 90.5 416 TYR A C 1
ATOM 3191 O O . TYR A 1 416 ? -20.484 14.469 11.523 1 90.5 416 TYR A O 1
ATOM 3199 N N . TYR A 1 417 ? -21.234 12.461 10.852 1 88.88 417 TYR A N 1
ATOM 3200 C CA . TYR A 1 417 ? -19.938 11.812 10.867 1 88.88 417 TYR A CA 1
ATOM 3201 C C . TYR A 1 417 ? -19.656 11.141 9.523 1 88.88 417 TYR A C 1
ATOM 3203 O O . TYR A 1 417 ? -20.562 10.664 8.852 1 88.88 417 TYR A O 1
ATOM 3211 N N . ARG A 1 418 ? -18.484 11.227 9.125 1 88.25 418 ARG A N 1
ATOM 3212 C CA . ARG A 1 418 ? -18.031 10.5 7.945 1 88.25 418 ARG A CA 1
ATOM 3213 C C . ARG A 1 418 ? -16.844 9.594 8.289 1 88.25 418 ARG A C 1
ATOM 3215 O O . ARG A 1 418 ? -16.203 9.766 9.32 1 88.25 418 ARG A O 1
ATOM 3222 N N . LEU A 1 419 ? -16.766 8.625 7.422 1 86.75 419 LEU A N 1
ATOM 3223 C CA . LEU A 1 419 ? -15.562 7.805 7.555 1 86.75 419 LEU A CA 1
ATOM 3224 C C . LEU A 1 419 ? -14.352 8.539 7 1 86.75 419 LEU A C 1
ATOM 3226 O O . LEU A 1 419 ? -14.406 9.117 5.914 1 86.75 419 LEU A O 1
ATOM 3230 N N . MET B 1 1 ? 14.633 30.984 5.617 1 96 1 MET B N 1
ATOM 3231 C CA . MET B 1 1 ? 15.539 30.375 6.598 1 96 1 MET B CA 1
ATOM 3232 C C . MET B 1 1 ? 15.812 28.922 6.27 1 96 1 MET B C 1
ATOM 3234 O O . MET B 1 1 ? 14.891 28.109 6.207 1 96 1 MET B O 1
ATOM 3238 N N . GLY B 1 2 ? 17.078 28.5 6.074 1 94.81 2 GLY B N 1
ATOM 3239 C CA . GLY B 1 2 ? 17.469 27.234 5.469 1 94.81 2 GLY B CA 1
ATOM 3240 C C . GLY B 1 2 ? 17.562 27.312 3.959 1 94.81 2 GLY B C 1
ATOM 3241 O O . GLY B 1 2 ? 16.562 27.531 3.271 1 94.81 2 GLY B O 1
ATOM 3242 N N . LEU B 1 3 ? 18.734 27.172 3.428 1 96.12 3 LEU B N 1
ATOM 3243 C CA . LEU B 1 3 ? 18.969 27.312 1.996 1 96.12 3 LEU B CA 1
ATOM 3244 C C . LEU B 1 3 ? 19.469 26.016 1.385 1 96.12 3 LEU B C 1
ATOM 3246 O O . LEU B 1 3 ? 20.453 26 0.635 1 96.12 3 LEU B O 1
ATOM 3250 N N . GLY B 1 4 ? 18.781 24.938 1.792 1 91.19 4 GLY B N 1
ATOM 3251 C CA . GLY B 1 4 ? 19.031 23.625 1.2 1 91.19 4 GLY B CA 1
ATOM 3252 C C . GLY B 1 4 ? 18.156 23.344 -0.006 1 91.19 4 GLY B C 1
ATOM 3253 O O . GLY B 1 4 ? 17.844 24.25 -0.776 1 91.19 4 GLY B O 1
ATOM 3254 N N . TYR B 1 5 ? 17.844 22.125 -0.212 1 87.56 5 TYR B N 1
ATOM 3255 C CA . TYR B 1 5 ? 17.156 21.625 -1.403 1 87.56 5 TYR B CA 1
ATOM 3256 C C . TYR B 1 5 ? 15.758 22.203 -1.506 1 87.56 5 TYR B C 1
ATOM 3258 O O . TYR B 1 5 ? 15.172 22.25 -2.594 1 87.56 5 TYR B O 1
ATOM 3266 N N . VAL B 1 6 ? 15.219 22.625 -0.356 1 90.75 6 VAL B N 1
ATOM 3267 C CA . VAL B 1 6 ? 13.859 23.156 -0.354 1 90.75 6 VAL B CA 1
ATOM 3268 C C . VAL B 1 6 ? 13.906 24.672 -0.328 1 90.75 6 VAL B C 1
ATOM 3270 O O . VAL B 1 6 ? 13.25 25.344 -1.14 1 90.75 6 VAL B O 1
ATOM 3273 N N . GLY B 1 7 ? 14.703 25.234 0.484 1 95.44 7 GLY B N 1
ATOM 3274 C CA . GLY B 1 7 ? 14.719 26.672 0.736 1 95.44 7 GLY B CA 1
ATOM 3275 C C . GLY B 1 7 ? 15.297 27.469 -0.415 1 95.44 7 GLY B C 1
ATOM 3276 O O . GLY B 1 7 ? 14.789 28.547 -0.744 1 95.44 7 GLY B O 1
ATOM 3277 N N . LEU B 1 8 ? 16.328 26.938 -1.022 1 95.5 8 LEU B N 1
ATOM 3278 C CA . LEU B 1 8 ? 17.016 27.703 -2.064 1 95.5 8 LEU B CA 1
ATOM 3279 C C . LEU B 1 8 ? 16.125 27.828 -3.301 1 95.5 8 LEU B C 1
ATOM 3281 O O . LEU B 1 8 ? 15.969 28.938 -3.838 1 95.5 8 LEU B O 1
ATOM 3285 N N . PRO B 1 9 ? 15.516 26.75 -3.764 1 93.75 9 PRO B N 1
ATOM 3286 C CA . PRO B 1 9 ? 14.586 26.906 -4.883 1 93.75 9 PRO B CA 1
ATOM 3287 C C . PRO B 1 9 ? 13.445 27.875 -4.578 1 93.75 9 PRO B C 1
ATOM 3289 O O . PRO B 1 9 ? 13.016 28.625 -5.453 1 93.75 9 PRO B O 1
ATOM 3292 N N . LEU B 1 10 ? 12.945 27.875 -3.412 1 95.75 10 LEU B N 1
ATOM 3293 C CA . LEU B 1 10 ? 11.891 28.797 -3.006 1 95.75 10 LEU B CA 1
ATOM 3294 C C . LEU B 1 10 ? 12.375 30.25 -3.041 1 95.75 10 LEU B C 1
ATOM 3296 O O . LEU B 1 10 ? 11.688 31.125 -3.553 1 95.75 10 LEU B O 1
ATOM 3300 N N . ALA B 1 11 ? 13.555 30.484 -2.445 1 97.5 11 ALA B N 1
ATOM 3301 C CA . ALA B 1 11 ? 14.141 31.812 -2.432 1 97.5 11 ALA B CA 1
ATOM 3302 C C . ALA B 1 11 ? 14.312 32.344 -3.85 1 97.5 11 ALA B C 1
ATOM 3304 O O . ALA B 1 11 ? 13.938 33.5 -4.137 1 97.5 11 ALA B O 1
ATOM 3305 N N . VAL B 1 12 ? 14.859 31.516 -4.715 1 96.56 12 VAL B N 1
ATOM 3306 C CA . VAL B 1 12 ? 15.094 31.891 -6.105 1 96.56 12 VAL B CA 1
ATOM 3307 C C . VAL B 1 12 ? 13.766 32.156 -6.797 1 96.56 12 VAL B C 1
ATOM 3309 O O . VAL B 1 12 ? 13.633 33.125 -7.547 1 96.56 12 VAL B O 1
ATOM 3312 N N . GLY B 1 13 ? 12.805 31.297 -6.574 1 96 13 GLY B N 1
ATOM 3313 C CA . GLY B 1 13 ? 11.484 31.484 -7.16 1 96 13 GLY B CA 1
ATOM 3314 C C . GLY B 1 13 ? 10.859 32.812 -6.789 1 96 13 GLY B C 1
ATOM 3315 O O . GLY B 1 13 ? 10.344 33.531 -7.652 1 96 13 GLY B O 1
ATOM 3316 N N . PHE B 1 14 ? 10.852 33.188 -5.52 1 98 14 PHE B N 1
ATOM 3317 C CA . PHE B 1 14 ? 10.273 34.438 -5.059 1 98 14 PHE B CA 1
ATOM 3318 C C . PHE B 1 14 ? 11.055 35.625 -5.613 1 98 14 PHE B C 1
ATOM 3320 O O . PHE B 1 14 ? 10.469 36.656 -5.949 1 98 14 PHE B O 1
ATOM 3327 N N . ASP B 1 15 ? 12.352 35.469 -5.652 1 98.19 15 ASP B N 1
ATOM 3328 C CA . ASP B 1 15 ? 13.188 36.531 -6.242 1 98.19 15 ASP B CA 1
ATOM 3329 C C . ASP B 1 15 ? 12.805 36.781 -7.695 1 98.19 15 ASP B C 1
ATOM 3331 O O . ASP B 1 15 ? 12.617 37.938 -8.102 1 98.19 15 ASP B O 1
ATOM 3335 N N . GLN B 1 16 ? 12.711 35.719 -8.438 1 96.94 16 GLN B N 1
ATOM 3336 C CA . GLN B 1 16 ? 12.367 35.812 -9.859 1 96.94 16 GLN B CA 1
ATOM 3337 C C . GLN B 1 16 ? 10.969 36.375 -10.055 1 96.94 16 GLN B C 1
ATOM 3339 O O . GLN B 1 16 ? 10.695 37.031 -11.07 1 96.94 16 GLN B O 1
ATOM 3344 N N . ALA B 1 17 ? 10.133 36.188 -9.117 1 97.06 17 ALA B N 1
ATOM 3345 C CA . ALA B 1 17 ? 8.773 36.719 -9.172 1 97.06 17 ALA B CA 1
ATOM 3346 C C . ALA B 1 17 ? 8.734 38.188 -8.797 1 97.06 17 ALA B C 1
ATOM 3348 O O . ALA B 1 17 ? 7.676 38.812 -8.852 1 97.06 17 ALA B O 1
ATOM 3349 N N . GLY B 1 18 ? 9.82 38.75 -8.32 1 97.62 18 GLY B N 1
ATOM 3350 C CA . GLY B 1 18 ? 9.914 40.188 -8.102 1 97.62 18 GLY B CA 1
ATOM 3351 C C . GLY B 1 18 ? 9.875 40.562 -6.633 1 97.62 18 GLY B C 1
ATOM 3352 O O . GLY B 1 18 ? 9.828 41.75 -6.297 1 97.62 18 GLY B O 1
ATOM 3353 N N . HIS B 1 19 ? 9.922 39.625 -5.75 1 98.12 19 HIS B N 1
ATOM 3354 C CA . HIS B 1 19 ? 9.938 39.906 -4.32 1 98.12 19 HIS B CA 1
ATOM 3355 C C . HIS B 1 19 ? 11.344 40.281 -3.852 1 98.12 19 HIS B C 1
ATOM 3357 O O . HIS B 1 19 ? 12.336 39.906 -4.477 1 98.12 19 HIS B O 1
ATOM 3363 N N . ASN B 1 20 ? 11.414 41.094 -2.824 1 98.31 20 ASN B N 1
ATOM 3364 C CA . ASN B 1 20 ? 12.672 41.281 -2.117 1 98.31 20 ASN B CA 1
ATOM 3365 C C . ASN B 1 20 ? 12.984 40.125 -1.184 1 98.31 20 ASN B C 1
ATOM 3367 O O . ASN B 1 20 ? 12.328 39.969 -0.158 1 98.31 20 ASN B O 1
ATOM 3371 N N . VAL B 1 21 ? 14 39.344 -1.527 1 98.62 21 VAL B N 1
ATOM 3372 C CA . VAL B 1 21 ? 14.234 38.094 -0.827 1 98.62 21 VAL B CA 1
ATOM 3373 C C . VAL B 1 21 ? 15.555 38.188 -0.064 1 98.62 21 VAL B C 1
ATOM 3375 O O . VAL B 1 21 ? 16.562 38.625 -0.601 1 98.62 21 VAL B O 1
ATOM 3378 N N . ARG B 1 22 ? 15.523 37.844 1.155 1 98.56 22 ARG B N 1
ATOM 3379 C CA . ARG B 1 22 ? 16.688 37.594 1.992 1 98.56 22 ARG B CA 1
ATOM 3380 C C . ARG B 1 22 ? 16.844 36.125 2.344 1 98.56 22 ARG B C 1
ATOM 3382 O O . ARG B 1 22 ? 15.859 35.469 2.713 1 98.56 22 ARG B O 1
ATOM 3389 N N . GLY B 1 23 ? 18.047 35.562 2.111 1 98.31 23 GLY B N 1
ATOM 3390 C CA . GLY B 1 23 ? 18.312 34.156 2.383 1 98.31 23 GLY B CA 1
ATOM 3391 C C . GLY B 1 23 ? 19.203 33.969 3.596 1 98.31 23 GLY B C 1
ATOM 3392 O O . GLY B 1 23 ? 20.391 34.281 3.564 1 98.31 23 GLY B O 1
ATOM 3393 N N . TYR B 1 24 ? 18.656 33.344 4.664 1 98.12 24 TYR B N 1
ATOM 3394 C CA . TYR B 1 24 ? 19.375 33.094 5.906 1 98.12 24 TYR B CA 1
ATOM 3395 C C . TYR B 1 24 ? 19.703 31.625 6.043 1 98.12 24 TYR B C 1
ATOM 3397 O O . TYR B 1 24 ? 18.859 30.766 5.82 1 98.12 24 TYR B O 1
ATOM 3405 N N . ASP B 1 25 ? 20.953 31.328 6.344 1 97.88 25 ASP B N 1
ATOM 3406 C CA . ASP B 1 25 ? 21.406 29.984 6.703 1 97.88 25 ASP B CA 1
ATOM 3407 C C . ASP B 1 25 ? 22.453 30.047 7.805 1 97.88 25 ASP B C 1
ATOM 3409 O O . ASP B 1 25 ? 23.297 30.953 7.82 1 97.88 25 ASP B O 1
ATOM 3413 N N . ILE B 1 26 ? 22.406 29.031 8.695 1 96.5 26 ILE B N 1
ATOM 3414 C CA . ILE B 1 26 ? 23.359 29.016 9.797 1 96.5 26 ILE B CA 1
ATOM 3415 C C . ILE B 1 26 ? 24.734 28.578 9.289 1 96.5 26 ILE B C 1
ATOM 3417 O O . ILE B 1 26 ? 25.75 28.797 9.953 1 96.5 26 ILE B O 1
ATOM 3421 N N . SER B 1 27 ? 24.75 27.859 8.211 1 96.12 27 SER B N 1
ATOM 3422 C CA . SER B 1 27 ? 26 27.328 7.652 1 96.12 27 SER B CA 1
ATOM 3423 C C . SER B 1 27 ? 26.781 28.406 6.922 1 96.12 27 SER B C 1
ATOM 3425 O O . SER B 1 27 ? 26.422 28.797 5.809 1 96.12 27 SER B O 1
ATOM 3427 N N . LYS B 1 28 ? 27.938 28.781 7.43 1 97 28 LYS B N 1
ATOM 3428 C CA . LYS B 1 28 ? 28.812 29.75 6.781 1 97 28 LYS B CA 1
ATOM 3429 C C . LYS B 1 28 ? 29.328 29.234 5.441 1 97 28 LYS B C 1
ATOM 3431 O O . LYS B 1 28 ? 29.516 30 4.496 1 97 28 LYS B O 1
ATOM 3436 N N . ALA B 1 29 ? 29.531 27.953 5.457 1 95.62 29 ALA B N 1
ATOM 3437 C CA . ALA B 1 29 ? 30.016 27.328 4.227 1 95.62 29 ALA B CA 1
ATOM 3438 C C . ALA B 1 29 ? 28.984 27.469 3.102 1 95.62 29 ALA B C 1
ATOM 3440 O O . ALA B 1 29 ? 29.359 27.781 1.962 1 95.62 29 ALA B O 1
ATOM 3441 N N . THR B 1 30 ? 27.766 27.219 3.424 1 96.12 30 THR B N 1
ATOM 3442 C CA . THR B 1 30 ? 26.688 27.359 2.441 1 96.12 30 THR B CA 1
ATOM 3443 C C . THR B 1 30 ? 26.609 28.797 1.929 1 96.12 30 THR B C 1
ATOM 3445 O O . THR B 1 30 ? 26.547 29.031 0.719 1 96.12 30 THR B O 1
ATOM 3448 N N . ILE B 1 31 ? 26.656 29.781 2.803 1 97.56 31 ILE B N 1
ATOM 3449 C CA . ILE B 1 31 ? 26.516 31.188 2.445 1 97.56 31 ILE B CA 1
ATOM 3450 C C . ILE B 1 31 ? 27.703 31.625 1.586 1 97.56 31 ILE B C 1
ATOM 3452 O O . ILE B 1 31 ? 27.516 32.344 0.604 1 97.56 31 ILE B O 1
ATOM 3456 N N . SER B 1 32 ? 28.891 31.141 1.963 1 97.56 32 SER B N 1
ATOM 3457 C CA . SER B 1 32 ? 30.078 31.5 1.193 1 97.56 32 SER B CA 1
ATOM 3458 C C . SER B 1 32 ? 29.953 31.031 -0.255 1 97.56 32 SER B C 1
ATOM 3460 O O . SER B 1 32 ? 30.266 31.781 -1.18 1 97.56 32 SER B O 1
ATOM 3462 N N . ARG B 1 33 ? 29.484 29.859 -0.443 1 96.94 33 ARG B N 1
ATOM 3463 C CA . ARG B 1 33 ? 29.297 29.312 -1.788 1 96.94 33 ARG B CA 1
ATOM 3464 C C . ARG B 1 33 ? 28.266 30.125 -2.562 1 96.94 33 ARG B C 1
ATOM 3466 O O . ARG B 1 33 ? 28.469 30.453 -3.732 1 96.94 33 ARG B O 1
ATOM 3473 N N . LEU B 1 34 ? 27.219 30.438 -1.915 1 97.75 34 LEU B N 1
ATOM 3474 C CA . LEU B 1 34 ? 26.141 31.188 -2.561 1 97.75 34 LEU B CA 1
ATOM 3475 C C . LEU B 1 34 ? 26.609 32.594 -2.932 1 97.75 34 LEU B C 1
ATOM 3477 O O . LEU B 1 34 ? 26.281 33.094 -4.012 1 97.75 34 LEU B O 1
ATOM 3481 N N . GLU B 1 35 ? 27.375 33.219 -2.041 1 97.06 35 GLU B N 1
ATOM 3482 C CA . GLU B 1 35 ? 27.891 34.531 -2.307 1 97.06 35 GLU B CA 1
ATOM 3483 C C . GLU B 1 35 ? 28.875 34.531 -3.479 1 97.06 35 GLU B C 1
ATOM 3485 O O . GLU B 1 35 ? 28.984 35.531 -4.203 1 97.06 35 GLU B O 1
ATOM 3490 N N . GLU B 1 36 ? 29.469 33.375 -3.674 1 97 36 GLU B N 1
ATOM 3491 C CA . GLU B 1 36 ? 30.406 33.219 -4.785 1 97 36 GLU B CA 1
ATOM 3492 C C . GLU B 1 36 ? 29.672 32.812 -6.066 1 97 36 GLU B C 1
ATOM 3494 O O . GLU B 1 36 ? 30.312 32.625 -7.109 1 97 36 GLU B O 1
ATOM 3499 N N . GLY B 1 37 ? 28.406 32.688 -5.945 1 96.69 37 GLY B N 1
ATOM 3500 C CA . GLY B 1 37 ? 27.594 32.375 -7.117 1 96.69 37 GLY B CA 1
ATOM 3501 C C . GLY B 1 37 ? 27.484 30.906 -7.406 1 96.69 37 GLY B C 1
ATOM 3502 O O . GLY B 1 37 ? 27.094 30.5 -8.508 1 96.69 37 GLY B O 1
ATOM 3503 N N . GLU B 1 38 ? 27.797 30.125 -6.426 1 96.44 38 GLU B N 1
ATOM 3504 C CA . GLU B 1 38 ? 27.75 28.672 -6.59 1 96.44 38 GLU B CA 1
ATOM 3505 C C . GLU B 1 38 ? 26.453 28.109 -6.004 1 96.44 38 GLU B C 1
ATOM 3507 O O . GLU B 1 38 ? 26.031 28.5 -4.914 1 96.44 38 GLU B O 1
ATOM 3512 N N . ASP B 1 39 ? 25.875 27.234 -6.781 1 94.19 39 ASP B N 1
ATOM 3513 C CA . ASP B 1 39 ? 24.703 26.516 -6.289 1 94.19 39 ASP B CA 1
ATOM 3514 C C . ASP B 1 39 ? 25.109 25.297 -5.48 1 94.19 39 ASP B C 1
ATOM 3516 O O . ASP B 1 39 ? 25.484 24.266 -6.051 1 94.19 39 ASP B O 1
ATOM 3520 N N . PRO B 1 40 ? 24.906 25.344 -4.207 1 89.56 40 PRO B N 1
ATOM 3521 C CA . PRO B 1 40 ? 25.344 24.203 -3.395 1 89.56 40 PRO B CA 1
ATOM 3522 C C . PRO B 1 40 ? 24.469 22.969 -3.598 1 89.56 40 PRO B C 1
ATOM 3524 O O . PRO B 1 40 ? 24.859 21.859 -3.232 1 89.56 40 PRO B O 1
ATOM 3527 N N . THR B 1 41 ? 23.234 23.062 -4.121 1 84.81 41 THR B N 1
ATOM 3528 C CA . THR B 1 41 ? 22.312 21.938 -4.289 1 84.81 41 THR B CA 1
ATOM 3529 C C . THR B 1 41 ? 22.547 21.25 -5.633 1 84.81 41 THR B C 1
ATOM 3531 O O . THR B 1 41 ? 22.062 20.141 -5.848 1 84.81 41 THR B O 1
ATOM 3534 N N . LYS B 1 42 ? 23.141 21.875 -6.551 1 79.88 42 LYS B N 1
ATOM 3535 C CA . LYS B 1 42 ? 23.406 21.391 -7.898 1 79.88 42 LYS B CA 1
ATOM 3536 C C . LYS B 1 42 ? 22.109 21.141 -8.664 1 79.88 42 LYS B C 1
ATOM 3538 O O . LYS B 1 42 ? 22.078 20.312 -9.578 1 79.88 42 LYS B O 1
ATOM 3543 N N . ASP B 1 43 ? 21.109 21.75 -8.273 1 83 43 ASP B N 1
ATOM 3544 C CA . ASP B 1 43 ? 19.797 21.531 -8.875 1 83 43 ASP B CA 1
ATOM 3545 C C . ASP B 1 43 ? 19.375 22.734 -9.711 1 83 43 ASP B C 1
ATOM 3547 O O . ASP B 1 43 ? 18.719 22.594 -10.742 1 83 43 ASP B O 1
ATOM 3551 N N . LEU B 1 44 ? 19.75 23.984 -9.32 1 89.12 44 LEU B N 1
ATOM 3552 C CA . LEU B 1 44 ? 19.312 25.219 -9.953 1 89.12 44 LEU B CA 1
ATOM 3553 C C . LEU B 1 44 ? 20.344 25.703 -10.969 1 89.12 44 LEU B C 1
ATOM 3555 O O . LEU B 1 44 ? 19.984 26.406 -11.922 1 89.12 44 LEU B O 1
ATOM 3559 N N . GLY B 1 45 ? 21.641 25.359 -10.711 1 91.44 45 GLY B N 1
ATOM 3560 C CA . GLY B 1 45 ? 22.719 25.828 -11.562 1 91.44 45 GLY B CA 1
ATOM 3561 C C . GLY B 1 45 ? 23.344 27.125 -11.062 1 91.44 45 GLY B C 1
ATOM 3562 O O . GLY B 1 45 ? 22.656 27.984 -10.523 1 91.44 45 GLY B O 1
ATOM 3563 N N . ASP B 1 46 ? 24.609 27.25 -11.328 1 95.81 46 ASP B N 1
ATOM 3564 C CA . ASP B 1 46 ? 25.375 28.406 -10.859 1 95.81 46 ASP B CA 1
ATOM 3565 C C . ASP B 1 46 ? 24.875 29.703 -11.5 1 95.81 46 ASP B C 1
ATOM 3567 O O . ASP B 1 46 ? 24.859 30.75 -10.852 1 95.81 46 ASP B O 1
ATOM 3571 N N . ASP B 1 47 ? 24.484 29.609 -12.695 1 96.94 47 ASP B N 1
ATOM 3572 C CA . ASP B 1 47 ? 24 30.797 -13.414 1 96.94 47 ASP B CA 1
ATOM 3573 C C . ASP B 1 47 ? 22.781 31.406 -12.711 1 96.94 47 ASP B C 1
ATOM 3575 O O . ASP B 1 47 ? 22.672 32.625 -12.617 1 96.94 47 ASP B O 1
ATOM 3579 N N . THR B 1 48 ? 21.984 30.578 -12.227 1 96.31 48 THR B N 1
ATOM 3580 C CA . THR B 1 48 ? 20.781 31.016 -11.531 1 96.31 48 THR B CA 1
ATOM 3581 C C . THR B 1 48 ? 21.125 31.781 -10.258 1 96.31 48 THR B C 1
ATOM 3583 O O . THR B 1 48 ? 20.516 32.812 -9.953 1 96.31 48 THR B O 1
ATOM 3586 N N . ILE B 1 49 ? 22.125 31.312 -9.555 1 97.31 49 ILE B N 1
ATOM 3587 C CA . ILE B 1 49 ? 22.547 31.938 -8.312 1 97.31 49 ILE B CA 1
ATOM 3588 C C . ILE B 1 49 ? 23.234 33.281 -8.602 1 97.31 49 ILE B C 1
ATOM 3590 O O . ILE B 1 49 ? 22.969 34.281 -7.945 1 97.31 49 ILE B O 1
ATOM 3594 N N . GLN B 1 50 ? 24.062 33.219 -9.617 1 97.38 50 GLN B N 1
ATOM 3595 C CA . GLN B 1 50 ? 24.828 34.406 -9.984 1 97.38 50 GLN B CA 1
ATOM 3596 C C . GLN B 1 50 ? 23.891 35.531 -10.43 1 97.38 50 GLN B C 1
ATOM 3598 O O . GLN B 1 50 ? 24.188 36.719 -10.211 1 97.38 50 GLN B O 1
ATOM 3603 N N . ASN B 1 51 ? 22.812 35.219 -10.992 1 97 51 ASN B N 1
ATOM 3604 C CA . ASN B 1 51 ? 21.891 36.188 -11.531 1 97 51 ASN B CA 1
ATOM 3605 C C . ASN B 1 51 ? 20.812 36.562 -10.523 1 97 51 ASN B C 1
ATOM 3607 O O . ASN B 1 51 ? 19.938 37.375 -10.82 1 97 51 ASN B O 1
ATOM 3611 N N . SER B 1 52 ? 20.844 36 -9.352 1 97.19 52 SER B N 1
ATOM 3612 C CA . SER B 1 52 ? 19.828 36.281 -8.352 1 97.19 52 SER B CA 1
ATOM 3613 C C . SER B 1 52 ? 20.125 37.562 -7.59 1 97.19 52 SER B C 1
ATOM 3615 O O . SER B 1 52 ? 21.281 37.969 -7.504 1 97.19 52 SER B O 1
ATOM 3617 N N . ASP B 1 53 ? 19.109 38.281 -7.121 1 97.62 53 ASP B N 1
ATOM 3618 C CA . ASP B 1 53 ? 19.25 39.469 -6.301 1 97.62 53 ASP B CA 1
ATOM 3619 C C . ASP B 1 53 ? 18.984 39.156 -4.828 1 97.62 53 ASP B C 1
ATOM 3621 O O . ASP B 1 53 ? 18.594 40.062 -4.066 1 97.62 53 ASP B O 1
ATOM 3625 N N . ILE B 1 54 ? 19.156 37.969 -4.434 1 98.31 54 ILE B N 1
ATOM 3626 C CA . ILE B 1 54 ? 18.891 37.5 -3.072 1 98.31 54 ILE B CA 1
ATOM 3627 C C . ILE B 1 54 ? 20.031 37.969 -2.148 1 98.31 54 ILE B C 1
ATOM 3629 O O . ILE B 1 54 ? 21.203 37.875 -2.506 1 98.31 54 ILE B O 1
ATOM 3633 N N . ASN B 1 55 ? 19.703 38.531 -1.037 1 98.25 55 ASN B N 1
ATOM 3634 C CA . ASN B 1 55 ? 20.672 38.906 -0.007 1 98.25 55 ASN B CA 1
ATOM 3635 C C . ASN B 1 55 ? 20.922 37.719 0.941 1 98.25 55 ASN B C 1
ATOM 3637 O O . ASN B 1 55 ? 20.172 37.5 1.89 1 98.25 55 ASN B O 1
ATOM 3641 N N . PHE B 1 56 ? 22.062 37.031 0.698 1 98.25 56 PHE B N 1
ATOM 3642 C CA . PHE B 1 56 ? 22.391 35.844 1.505 1 98.25 56 PHE B CA 1
ATOM 3643 C C . PHE B 1 56 ? 23.172 36.281 2.752 1 98.25 56 PHE B C 1
ATOM 3645 O O . PHE B 1 56 ? 23.953 37.219 2.719 1 98.25 56 PHE B O 1
ATOM 3652 N N . GLY B 1 57 ? 23.016 35.5 3.863 1 97.88 57 GLY B N 1
ATOM 3653 C CA . GLY B 1 57 ? 23.828 35.781 5.047 1 97.88 57 GLY B CA 1
ATOM 3654 C C . GLY B 1 57 ? 23.531 34.844 6.195 1 97.88 57 GLY B C 1
ATOM 3655 O O . GLY B 1 57 ? 22.609 34.031 6.117 1 97.88 57 GLY B O 1
ATOM 3656 N N . THR B 1 58 ? 24.312 34.969 7.234 1 98.12 58 THR B N 1
ATOM 3657 C CA . THR B 1 58 ? 24.156 34.156 8.438 1 98.12 58 THR B CA 1
ATOM 3658 C C . THR B 1 58 ? 23.672 35 9.602 1 98.12 58 THR B C 1
ATOM 3660 O O . THR B 1 58 ? 23.453 34.5 10.703 1 98.12 58 THR B O 1
ATOM 3663 N N . ASP B 1 59 ? 23.5 36.312 9.383 1 97.69 59 ASP B N 1
ATOM 3664 C CA . ASP B 1 59 ? 23.078 37.219 10.438 1 97.69 59 ASP B CA 1
ATOM 3665 C C . ASP B 1 59 ? 21.562 37.219 10.578 1 97.69 59 ASP B C 1
ATOM 3667 O O . ASP B 1 59 ? 20.859 37.594 9.641 1 97.69 59 ASP B O 1
ATOM 3671 N N . PRO B 1 60 ? 21.078 36.906 11.805 1 97.56 60 PRO B N 1
ATOM 3672 C CA . PRO B 1 60 ? 19.625 36.844 11.992 1 97.56 60 PRO B CA 1
ATOM 3673 C C . PRO B 1 60 ? 18.953 38.188 11.75 1 97.56 60 PRO B C 1
ATOM 3675 O O . PRO B 1 60 ? 17.719 38.281 11.625 1 97.56 60 PRO B O 1
ATOM 3678 N N . GLU B 1 61 ? 19.672 39.281 11.703 1 96.62 61 GLU B N 1
ATOM 3679 C CA . GLU B 1 61 ? 19.125 40.594 11.391 1 96.62 61 GLU B CA 1
ATOM 3680 C C . GLU B 1 61 ? 18.406 40.562 10.039 1 96.62 61 GLU B C 1
ATOM 3682 O O . GLU B 1 61 ? 17.547 41.406 9.789 1 96.62 61 GLU B O 1
ATOM 3687 N N . LEU B 1 62 ? 18.75 39.625 9.195 1 97.25 62 LEU B N 1
ATOM 3688 C CA . LEU B 1 62 ? 18.109 39.469 7.898 1 97.25 62 LEU B CA 1
ATOM 3689 C C . LEU B 1 62 ? 16.609 39.219 8.055 1 97.25 62 LEU B C 1
ATOM 3691 O O . LEU B 1 62 ? 15.844 39.438 7.117 1 97.25 62 LEU B O 1
ATOM 3695 N N . ILE B 1 63 ? 16.188 38.812 9.234 1 97.38 63 ILE B N 1
ATOM 3696 C CA . ILE B 1 63 ? 14.797 38.469 9.492 1 97.38 63 ILE B CA 1
ATOM 3697 C C . ILE B 1 63 ? 14.008 39.719 9.844 1 97.38 63 ILE B C 1
ATOM 3699 O O . ILE B 1 63 ? 12.789 39.781 9.648 1 97.38 63 ILE B O 1
ATOM 3703 N N . THR B 1 64 ? 14.695 40.75 10.344 1 96.81 64 THR B N 1
ATOM 3704 C CA . THR B 1 64 ? 14.047 41.938 10.828 1 96.81 64 THR B CA 1
ATOM 3705 C C . THR B 1 64 ? 13.289 42.656 9.703 1 96.81 64 THR B C 1
ATOM 3707 O O . THR B 1 64 ? 13.789 42.75 8.586 1 96.81 64 THR B O 1
ATOM 3710 N N . ASP B 1 65 ? 12.023 43 9.938 1 96.44 65 ASP B N 1
ATOM 3711 C CA . ASP B 1 65 ? 11.141 43.781 9.062 1 96.44 65 ASP B CA 1
ATOM 3712 C C . ASP B 1 65 ? 10.648 42.938 7.898 1 96.44 65 ASP B C 1
ATOM 3714 O O . ASP B 1 65 ? 10.094 43.438 6.93 1 96.44 65 ASP B O 1
ATOM 3718 N N . ALA B 1 66 ? 10.891 41.656 7.934 1 97.69 66 ALA B N 1
ATOM 3719 C CA . ALA B 1 66 ? 10.344 40.781 6.91 1 97.69 66 ALA B CA 1
ATOM 3720 C C . ALA B 1 66 ? 8.828 40.625 7.055 1 97.69 66 ALA B C 1
ATOM 3722 O O . ALA B 1 66 ? 8.312 40.562 8.172 1 97.69 66 ALA B O 1
ATOM 3723 N N . GLU B 1 67 ? 8.133 40.688 5.906 1 98.12 67 GLU B N 1
ATOM 3724 C CA . GLU B 1 67 ? 6.691 40.438 5.906 1 98.12 67 GLU B CA 1
ATOM 3725 C C . GLU B 1 67 ? 6.379 38.969 6.082 1 98.12 67 GLU B C 1
ATOM 3727 O O . GLU B 1 67 ? 5.43 38.594 6.777 1 98.12 67 GLU B O 1
ATOM 3732 N N . TYR B 1 68 ? 7.156 38.156 5.41 1 98.69 68 TYR B N 1
ATOM 3733 C CA . TYR B 1 68 ? 7.047 36.688 5.492 1 98.69 68 TYR B CA 1
ATOM 3734 C C . TYR B 1 68 ? 8.383 36.062 5.875 1 98.69 68 TYR B C 1
ATOM 3736 O O . TYR B 1 68 ? 9.438 36.5 5.41 1 98.69 68 TYR B O 1
ATOM 3744 N N . VAL B 1 69 ? 8.375 35.125 6.73 1 98.75 69 VAL B N 1
ATOM 3745 C CA . VAL B 1 69 ? 9.539 34.312 7.039 1 98.75 69 VAL B CA 1
ATOM 3746 C C . VAL B 1 69 ? 9.211 32.844 6.773 1 98.75 69 VAL B C 1
ATOM 3748 O O . VAL B 1 69 ? 8.344 32.25 7.438 1 98.75 69 VAL B O 1
ATOM 3751 N N . ILE B 1 70 ? 9.875 32.188 5.805 1 98.81 70 ILE B N 1
ATOM 3752 C CA . ILE B 1 70 ? 9.641 30.797 5.441 1 98.81 70 ILE B CA 1
ATOM 3753 C C . ILE B 1 70 ? 10.766 29.922 5.988 1 98.81 70 ILE B C 1
ATOM 3755 O O . ILE B 1 70 ? 11.945 30.172 5.691 1 98.81 70 ILE B O 1
ATOM 3759 N N . ILE B 1 71 ? 10.406 28.969 6.82 1 98.69 71 ILE B N 1
ATOM 3760 C CA . ILE B 1 71 ? 11.367 28.094 7.484 1 98.69 71 ILE B CA 1
ATOM 3761 C C . ILE B 1 71 ? 11.43 26.75 6.77 1 98.69 71 ILE B C 1
ATOM 3763 O O . ILE B 1 71 ? 10.406 26.078 6.621 1 98.69 71 ILE B O 1
ATOM 3767 N N . THR B 1 72 ? 12.594 26.344 6.312 1 97.69 72 THR B N 1
ATOM 3768 C CA . THR B 1 72 ? 12.797 25.094 5.59 1 97.69 72 THR B CA 1
ATOM 3769 C C . THR B 1 72 ? 13.961 24.312 6.188 1 97.69 72 THR B C 1
ATOM 3771 O O . THR B 1 72 ? 14.852 23.844 5.465 1 97.69 72 THR B O 1
ATOM 3774 N N . VAL B 1 73 ? 13.977 24.016 7.465 1 96.94 73 VAL B N 1
ATOM 3775 C CA . VAL B 1 73 ? 15.062 23.312 8.156 1 96.94 73 VAL B CA 1
ATOM 3776 C C . VAL B 1 73 ? 14.758 21.828 8.211 1 96.94 73 VAL B C 1
ATOM 3778 O O . VAL B 1 73 ? 13.617 21.406 8.031 1 96.94 73 VAL B O 1
ATOM 3781 N N . PRO B 1 74 ? 15.781 21 8.422 1 93.69 74 PRO B N 1
ATOM 3782 C CA . PRO B 1 74 ? 15.57 19.562 8.469 1 93.69 74 PRO B CA 1
ATOM 3783 C C . PRO B 1 74 ? 14.773 19.109 9.688 1 93.69 74 PRO B C 1
ATOM 3785 O O . PRO B 1 74 ? 14.805 19.781 10.727 1 93.69 74 PRO B O 1
ATOM 3788 N N . THR B 1 75 ? 14.07 18.109 9.523 1 95.62 75 THR B N 1
ATOM 3789 C CA . THR B 1 75 ? 13.344 17.438 10.594 1 95.62 75 THR B CA 1
ATOM 3790 C C . THR B 1 75 ? 13.695 15.945 10.633 1 95.62 75 THR B C 1
ATOM 3792 O O . THR B 1 75 ? 12.883 15.102 10.266 1 95.62 75 THR B O 1
ATOM 3795 N N . PRO B 1 76 ? 14.867 15.586 11.18 1 93.75 76 PRO B N 1
ATOM 3796 C CA . PRO B 1 76 ? 15.281 14.188 11.234 1 93.75 76 PRO B CA 1
ATOM 3797 C C . PRO B 1 76 ? 14.492 13.375 12.258 1 93.75 76 PRO B C 1
ATOM 3799 O O . PRO B 1 76 ? 13.641 13.922 12.961 1 93.75 76 PRO B O 1
ATOM 3802 N N . VAL B 1 77 ? 14.633 12.055 12.25 1 93.31 77 VAL B N 1
ATOM 3803 C CA . VAL B 1 77 ? 14.094 11.18 13.273 1 93.31 77 VAL B CA 1
ATOM 3804 C C . VAL B 1 77 ? 15.234 10.594 14.109 1 93.31 77 VAL B C 1
ATOM 3806 O O . VAL B 1 77 ? 16.359 10.477 13.633 1 93.31 77 VAL B O 1
ATOM 3809 N N . SER B 1 78 ? 14.945 10.289 15.375 1 92.31 78 SER B N 1
ATOM 3810 C CA . SER B 1 78 ? 15.93 9.664 16.266 1 92.31 78 SER B CA 1
ATOM 3811 C C . SER B 1 78 ? 16.172 8.211 15.875 1 92.31 78 SER B C 1
ATOM 3813 O O . SER B 1 78 ? 15.547 7.699 14.938 1 92.31 78 SER B O 1
ATOM 3815 N N . ASP B 1 79 ? 17.094 7.574 16.547 1 86.75 79 ASP B N 1
ATOM 3816 C CA . ASP B 1 79 ? 17.344 6.148 16.359 1 86.75 79 ASP B CA 1
ATOM 3817 C C . ASP B 1 79 ? 16.109 5.316 16.688 1 86.75 79 ASP B C 1
ATOM 3819 O O . ASP B 1 79 ? 15.898 4.246 16.109 1 86.75 79 ASP B O 1
ATOM 3823 N N . GLU B 1 80 ? 15.312 5.828 17.578 1 90.88 80 GLU B N 1
ATOM 3824 C CA . GLU B 1 80 ? 14.078 5.152 17.969 1 90.88 80 GLU B CA 1
ATOM 3825 C C . GLU B 1 80 ? 12.922 5.531 17.047 1 90.88 80 GLU B C 1
ATOM 3827 O O . GLU B 1 80 ? 11.773 5.156 17.297 1 90.88 80 GLU B O 1
ATOM 3832 N N . LYS B 1 81 ? 13.227 6.344 15.961 1 92.06 81 LYS B N 1
ATOM 3833 C CA . LYS B 1 81 ? 12.297 6.711 14.898 1 92.06 81 LYS B CA 1
ATOM 3834 C C . LYS B 1 81 ? 11.297 7.758 15.375 1 92.06 81 LYS B C 1
ATOM 3836 O O . LYS B 1 81 ? 10.219 7.902 14.797 1 92.06 81 LYS B O 1
ATOM 3841 N N . ASP B 1 82 ? 11.688 8.469 16.406 1 95.38 82 ASP B N 1
ATOM 3842 C CA . ASP B 1 82 ? 10.867 9.594 16.859 1 95.38 82 ASP B CA 1
ATOM 3843 C C . ASP B 1 82 ? 11.227 10.875 16.109 1 95.38 82 ASP B C 1
ATOM 3845 O O . ASP B 1 82 ? 12.406 11.133 15.859 1 95.38 82 ASP B O 1
ATOM 3849 N N . PRO B 1 83 ? 10.18 11.672 15.797 1 96.44 83 PRO B N 1
ATOM 3850 C CA . PRO B 1 83 ? 10.484 12.961 15.172 1 96.44 83 PRO B CA 1
ATOM 3851 C C . PRO B 1 83 ? 11.367 13.844 16.047 1 96.44 83 PRO B C 1
ATOM 3853 O O . PRO B 1 83 ? 11.156 13.938 17.25 1 96.44 83 PRO B O 1
ATOM 3856 N N . ASN B 1 84 ? 12.391 14.438 15.469 1 96.62 84 ASN B N 1
ATOM 3857 C CA . ASN B 1 84 ? 13.242 15.445 16.094 1 96.62 84 ASN B CA 1
ATOM 3858 C C . ASN B 1 84 ? 13.016 16.828 15.5 1 96.62 84 ASN B C 1
ATOM 3860 O O . ASN B 1 84 ? 13.453 17.109 14.383 1 96.62 84 ASN B O 1
ATOM 3864 N N . LEU B 1 85 ? 12.375 17.703 16.344 1 97.69 85 LEU B N 1
ATOM 3865 C CA . LEU B 1 85 ? 12.031 19.031 15.852 1 97.69 85 LEU B CA 1
ATOM 3866 C C . LEU B 1 85 ? 12.969 20.094 16.422 1 97.69 85 LEU B C 1
ATOM 3868 O O . LEU B 1 85 ? 12.617 21.266 16.484 1 97.69 85 LEU B O 1
ATOM 3872 N N . ASP B 1 86 ? 14.172 19.688 16.844 1 97.56 86 ASP B N 1
ATOM 3873 C CA . ASP B 1 86 ? 15.117 20.609 17.453 1 97.56 86 ASP B CA 1
ATOM 3874 C C . ASP B 1 86 ? 15.516 21.719 16.469 1 97.56 86 ASP B C 1
ATOM 3876 O O . ASP B 1 86 ? 15.688 22.875 16.875 1 97.56 86 ASP B O 1
ATOM 3880 N N . TYR B 1 87 ? 15.703 21.359 15.227 1 97.5 87 TYR B N 1
ATOM 3881 C CA . TYR B 1 87 ? 16.062 22.359 14.227 1 97.5 87 TYR B CA 1
ATOM 3882 C C . TYR B 1 87 ? 14.922 23.344 13.992 1 97.5 87 TYR B C 1
ATOM 3884 O O . TYR B 1 87 ? 15.148 24.531 13.789 1 97.5 87 TYR B O 1
ATOM 3892 N N . VAL B 1 88 ? 13.703 22.859 14.016 1 98.44 88 VAL B N 1
ATOM 3893 C CA . VAL B 1 88 ? 12.531 23.703 13.867 1 98.44 88 VAL B CA 1
ATOM 3894 C C . VAL B 1 88 ? 12.422 24.641 15.062 1 98.44 88 VAL B C 1
ATOM 3896 O O . VAL B 1 88 ? 12.188 25.844 14.898 1 98.44 88 VAL B O 1
ATOM 3899 N N . LYS B 1 89 ? 12.648 24.125 16.25 1 98.69 89 LYS B N 1
ATOM 3900 C CA . LYS B 1 89 ? 12.594 24.938 17.469 1 98.69 89 LYS B CA 1
ATOM 3901 C C . LYS B 1 89 ? 13.68 26 17.453 1 98.69 89 LYS B C 1
ATOM 3903 O O . LYS B 1 89 ? 13.438 27.141 17.844 1 98.69 89 LYS B O 1
ATOM 3908 N N . SER B 1 90 ? 14.844 25.547 17.062 1 98.5 90 SER B N 1
ATOM 3909 C CA . SER B 1 90 ? 15.953 26.484 17 1 98.5 90 SER B CA 1
ATOM 3910 C C . SER B 1 90 ? 15.664 27.609 16 1 98.5 90 SER B C 1
ATOM 3912 O O . SER B 1 90 ? 15.906 28.781 16.297 1 98.5 90 SER B O 1
ATOM 3914 N N . ALA B 1 91 ? 15.188 27.25 14.836 1 98.5 91 ALA B N 1
ATOM 3915 C CA . ALA B 1 91 ? 14.805 28.25 13.844 1 98.5 91 ALA B CA 1
ATOM 3916 C C . ALA B 1 91 ? 13.703 29.156 14.383 1 98.5 91 ALA B C 1
ATOM 3918 O O . ALA B 1 91 ? 13.75 30.375 14.188 1 98.5 91 ALA B O 1
ATOM 3919 N N . ALA B 1 92 ? 12.727 28.594 15.016 1 98.75 92 ALA B N 1
ATOM 3920 C CA . ALA B 1 92 ? 11.617 29.359 15.594 1 98.75 92 ALA B CA 1
ATOM 3921 C C . ALA B 1 92 ? 12.109 30.375 16.609 1 98.75 92 ALA B C 1
ATOM 3923 O O . ALA B 1 92 ? 11.617 31.516 16.641 1 98.75 92 ALA B O 1
ATOM 3924 N N . ARG B 1 93 ? 13.031 29.984 17.453 1 98.62 93 ARG B N 1
ATOM 3925 C CA . ARG B 1 93 ? 13.602 30.891 18.438 1 98.62 93 ARG B CA 1
ATOM 3926 C C . ARG B 1 93 ? 14.297 32.062 17.766 1 98.62 93 ARG B C 1
ATOM 3928 O O . ARG B 1 93 ? 14.109 33.219 18.156 1 98.62 93 ARG B O 1
ATOM 3935 N N . THR B 1 94 ? 15.117 31.719 16.781 1 98.56 94 THR B N 1
ATOM 3936 C CA . THR B 1 94 ? 15.82 32.75 16.031 1 98.56 94 THR B CA 1
ATOM 3937 C C . THR B 1 94 ? 14.828 33.719 15.383 1 98.56 94 THR B C 1
ATOM 3939 O O . THR B 1 94 ? 15.016 34.938 15.438 1 98.56 94 THR B O 1
ATOM 3942 N N . VAL B 1 95 ? 13.789 33.25 14.766 1 98.56 95 VAL B N 1
ATOM 3943 C CA . VAL B 1 95 ? 12.758 34.062 14.141 1 98.56 95 VAL B CA 1
ATOM 3944 C C . VAL B 1 95 ? 12.078 34.938 15.195 1 98.56 95 VAL B C 1
ATOM 3946 O O . VAL B 1 95 ? 11.914 36.156 15 1 98.56 95 VAL B O 1
ATOM 3949 N N . GLY B 1 96 ? 11.672 34.312 16.297 1 98.5 96 GLY B N 1
ATOM 3950 C CA . GLY B 1 96 ? 10.977 35.031 17.344 1 98.5 96 GLY B CA 1
ATOM 3951 C C . GLY B 1 96 ? 11.773 36.219 17.875 1 98.5 96 GLY B C 1
ATOM 3952 O O . GLY B 1 96 ? 11.219 37.281 18.141 1 98.5 96 GLY B O 1
ATOM 3953 N N . GLU B 1 97 ? 13.094 36.031 18.047 1 98.31 97 GLU B N 1
ATOM 3954 C CA . GLU B 1 97 ? 13.977 37.031 18.609 1 98.31 97 GLU B CA 1
ATOM 3955 C C . GLU B 1 97 ? 14.148 38.219 17.656 1 98.31 97 GLU B C 1
ATOM 3957 O O . GLU B 1 97 ? 14.586 39.281 18.062 1 98.31 97 GLU B O 1
ATOM 3962 N N . ASN B 1 98 ? 13.828 38 16.406 1 98.25 98 ASN B N 1
ATOM 3963 C CA . ASN B 1 98 ? 14.117 39.031 15.398 1 98.25 98 ASN B CA 1
ATOM 3964 C C . ASN B 1 98 ? 12.867 39.438 14.633 1 98.25 98 ASN B C 1
ATOM 3966 O O . ASN B 1 98 ? 12.93 40.281 13.75 1 98.25 98 ASN B O 1
ATOM 3970 N N . LEU B 1 99 ? 11.742 38.844 14.953 1 97.06 99 LEU B N 1
ATOM 3971 C CA . LEU B 1 99 ? 10.484 39 14.227 1 97.06 99 LEU B CA 1
ATOM 3972 C C . LEU B 1 99 ? 9.906 40.406 14.438 1 97.06 99 LEU B C 1
ATOM 3974 O O . LEU B 1 99 ? 9.945 40.938 15.547 1 97.06 99 LEU B O 1
ATOM 3978 N N . SER B 1 100 ? 9.344 40.938 13.43 1 97.38 100 SER B N 1
ATOM 3979 C CA . SER B 1 100 ? 8.617 42.219 13.531 1 97.38 100 SER B CA 1
ATOM 3980 C C . SER B 1 100 ? 7.113 41.969 13.633 1 97.38 100 SER B C 1
ATOM 3982 O O . SER B 1 100 ? 6.59 41 13.055 1 97.38 100 SER B O 1
ATOM 3984 N N . PRO B 1 101 ? 6.445 42.875 14.328 1 97.25 101 PRO B N 1
ATOM 3985 C CA . PRO B 1 101 ? 4.992 42.719 14.406 1 97.25 101 PRO B CA 1
ATOM 3986 C C . PRO B 1 101 ? 4.32 42.75 13.039 1 97.25 101 PRO B C 1
ATOM 3988 O O . PRO B 1 101 ? 4.703 43.531 12.18 1 97.25 101 PRO B O 1
ATOM 3991 N N . GLY B 1 102 ? 3.338 41.812 12.898 1 97.31 102 GLY B N 1
ATOM 3992 C CA . GLY B 1 102 ? 2.59 41.75 11.648 1 97.31 102 GLY B CA 1
ATOM 3993 C C . GLY B 1 102 ? 3.107 40.719 10.688 1 97.31 102 GLY B C 1
ATOM 3994 O O . GLY B 1 102 ? 2.441 40.406 9.703 1 97.31 102 GLY B O 1
ATOM 3995 N N . SER B 1 103 ? 4.25 40.125 10.992 1 98.06 103 SER B N 1
ATOM 3996 C CA . SER B 1 103 ? 4.875 39.156 10.102 1 98.06 103 SER B CA 1
ATOM 3997 C C . SER B 1 103 ? 4.125 37.844 10.117 1 98.06 103 SER B C 1
ATOM 3999 O O . SER B 1 103 ? 3.461 37.5 11.102 1 98.06 103 SER B O 1
ATOM 4001 N N . THR B 1 104 ? 4.156 37.156 8.992 1 98.75 104 THR B N 1
ATOM 4002 C CA . THR B 1 104 ? 3.664 35.781 8.891 1 98.75 104 THR B CA 1
ATOM 4003 C C . THR B 1 104 ? 4.824 34.781 8.781 1 98.75 104 THR B C 1
ATOM 4005 O O . THR B 1 104 ? 5.707 34.969 7.934 1 98.75 104 THR B O 1
ATOM 4008 N N . VAL B 1 105 ? 4.863 33.812 9.688 1 98.88 105 VAL B N 1
ATOM 4009 C CA . VAL B 1 105 ? 5.883 32.781 9.656 1 98.88 105 VAL B CA 1
ATOM 4010 C C . VAL B 1 105 ? 5.301 31.5 9.039 1 98.88 105 VAL B C 1
ATOM 4012 O O . VAL B 1 105 ? 4.281 30.984 9.508 1 98.88 105 VAL B O 1
ATOM 4015 N N . VAL B 1 106 ? 5.945 30.969 7.984 1 98.88 106 VAL B N 1
ATOM 4016 C CA . VAL B 1 106 ? 5.461 29.797 7.277 1 98.88 106 VAL B CA 1
ATOM 4017 C C . VAL B 1 106 ? 6.449 28.641 7.449 1 98.88 106 VAL B C 1
ATOM 4019 O O . VAL B 1 106 ? 7.645 28.797 7.172 1 98.88 106 VAL B O 1
ATOM 4022 N N . LEU B 1 107 ? 6.016 27.531 7.98 1 98.88 107 LEU B N 1
ATOM 4023 C CA . LEU B 1 107 ? 6.828 26.328 8.055 1 98.88 107 LEU B CA 1
ATOM 4024 C C . LEU B 1 107 ? 6.633 25.469 6.809 1 98.88 107 LEU B C 1
ATOM 4026 O O . LEU B 1 107 ? 5.5 25.156 6.43 1 98.88 107 LEU B O 1
ATOM 4030 N N . GLU B 1 108 ? 7.734 25.094 6.145 1 98.12 108 GLU B N 1
ATOM 4031 C CA . GLU B 1 108 ? 7.664 24.219 4.984 1 98.12 108 GLU B CA 1
ATOM 4032 C C . GLU B 1 108 ? 8.305 22.859 5.281 1 98.12 108 GLU B C 1
ATOM 4034 O O . GLU B 1 108 ? 8.141 21.906 4.516 1 98.12 108 GLU B O 1
ATOM 4039 N N . SER B 1 109 ? 9 22.766 6.414 1 97.19 109 SER B N 1
ATOM 4040 C CA . SER B 1 109 ? 9.578 21.484 6.84 1 97.19 109 SER B CA 1
ATOM 4041 C C . SER B 1 109 ? 8.492 20.453 7.094 1 97.19 109 SER B C 1
ATOM 4043 O O . SER B 1 109 ? 7.41 20.781 7.594 1 97.19 109 SER B O 1
ATOM 4045 N N . THR B 1 110 ? 8.781 19.203 6.719 1 96.81 110 THR B N 1
ATOM 4046 C CA . THR B 1 110 ? 7.832 18.125 6.988 1 96.81 110 THR B CA 1
ATOM 4047 C C . THR B 1 110 ? 7.754 17.844 8.484 1 96.81 110 THR B C 1
ATOM 4049 O O . THR B 1 110 ? 8.781 17.625 9.133 1 96.81 110 THR B O 1
ATOM 4052 N N . VAL B 1 111 ? 6.562 17.828 9.039 1 98.19 111 VAL B N 1
ATOM 4053 C CA . VAL B 1 111 ? 6.355 17.625 10.469 1 98.19 111 VAL B CA 1
ATOM 4054 C C . VAL B 1 111 ? 5.105 16.781 10.695 1 98.19 111 VAL B C 1
ATOM 4056 O O . VAL B 1 111 ? 4.391 16.453 9.742 1 98.19 111 VAL B O 1
ATOM 4059 N N . PHE B 1 112 ? 4.898 16.328 11.984 1 98.38 112 PHE B N 1
ATOM 4060 C CA . PHE B 1 112 ? 3.672 15.609 12.328 1 98.38 112 PHE B CA 1
ATOM 4061 C C . PHE B 1 112 ? 2.492 16.578 12.398 1 98.38 112 PHE B C 1
ATOM 4063 O O . PHE B 1 112 ? 2.676 17.781 12.609 1 98.38 112 PHE B O 1
ATOM 4070 N N . PRO B 1 113 ? 1.188 16.094 12.172 1 98.5 113 PRO B N 1
ATOM 4071 C CA . PRO B 1 113 ? 0.015 16.953 12.266 1 98.5 113 PRO B CA 1
ATOM 4072 C C . PRO B 1 113 ? -0.086 17.656 13.617 1 98.5 113 PRO B C 1
ATOM 4074 O O . PRO B 1 113 ? -0.129 17 14.664 1 98.5 113 PRO B O 1
ATOM 4077 N N . GLY B 1 114 ? -0.105 18.969 13.516 1 98.44 114 GLY B N 1
ATOM 4078 C CA . GLY B 1 114 ? -0.209 19.75 14.742 1 98.44 114 GLY B CA 1
ATOM 4079 C C . GLY B 1 114 ? 1.078 20.469 15.102 1 98.44 114 GLY B C 1
ATOM 4080 O O . GLY B 1 114 ? 1.075 21.391 15.93 1 98.44 114 GLY B O 1
ATOM 4081 N N . ALA B 1 115 ? 2.197 20.203 14.461 1 98.69 115 ALA B N 1
ATOM 4082 C CA . ALA B 1 115 ? 3.518 20.703 14.852 1 98.69 115 ALA B CA 1
ATOM 4083 C C . ALA B 1 115 ? 3.6 22.219 14.703 1 98.69 115 ALA B C 1
ATOM 4085 O O . ALA B 1 115 ? 4.219 22.891 15.523 1 98.69 115 ALA B O 1
ATOM 4086 N N . THR B 1 116 ? 3.049 22.797 13.664 1 98.81 116 THR B N 1
ATOM 4087 C CA . THR B 1 116 ? 3.104 24.234 13.461 1 98.81 116 THR B CA 1
ATOM 4088 C C . THR B 1 116 ? 2.408 24.969 14.609 1 98.81 116 THR B C 1
ATOM 4090 O O . THR B 1 116 ? 2.955 25.922 15.164 1 98.81 116 THR B O 1
ATOM 4093 N N . ARG B 1 117 ? 1.283 24.531 14.945 1 98.19 117 ARG B N 1
ATOM 4094 C CA . ARG B 1 117 ? 0.486 25.188 15.984 1 98.19 117 ARG B CA 1
ATOM 4095 C C . ARG B 1 117 ? 1.021 24.859 17.375 1 98.19 117 ARG B C 1
ATOM 4097 O O . ARG B 1 117 ? 1.042 25.719 18.25 1 98.19 117 ARG B O 1
ATOM 4104 N N . GLU B 1 118 ? 1.49 23.609 17.578 1 98.25 118 GLU B N 1
ATOM 4105 C CA . GLU B 1 118 ? 1.785 23.109 18.922 1 98.25 118 GLU B CA 1
ATOM 4106 C C . GLU B 1 118 ? 3.258 23.312 19.266 1 98.25 118 GLU B C 1
ATOM 4108 O O . GLU B 1 118 ? 3.639 23.25 20.438 1 98.25 118 GLU B O 1
ATOM 4113 N N . VAL B 1 119 ? 4.094 23.469 18.281 1 98.62 119 VAL B N 1
ATOM 4114 C CA . VAL B 1 119 ? 5.527 23.516 18.547 1 98.62 119 VAL B CA 1
ATOM 4115 C C . VAL B 1 119 ? 6.109 24.828 18.016 1 98.62 119 VAL B C 1
ATOM 4117 O O . VAL B 1 119 ? 6.641 25.625 18.797 1 98.62 119 VAL B O 1
ATOM 4120 N N . LEU B 1 120 ? 5.926 25.109 16.781 1 98.81 120 LEU B N 1
ATOM 4121 C CA . LEU B 1 120 ? 6.52 26.297 16.172 1 98.81 120 LEU B CA 1
ATOM 4122 C C . LEU B 1 120 ? 5.984 27.578 16.812 1 98.81 120 LEU B C 1
ATOM 4124 O O . LEU B 1 120 ? 6.762 28.422 17.266 1 98.81 120 LEU B O 1
ATOM 4128 N N . ALA B 1 121 ? 4.668 27.75 16.859 1 98.81 121 ALA B N 1
ATOM 4129 C CA . ALA B 1 121 ? 4.02 28.984 17.312 1 98.81 121 ALA B CA 1
ATOM 4130 C C . ALA B 1 121 ? 4.379 29.281 18.766 1 98.81 121 ALA B C 1
ATOM 4132 O O . ALA B 1 121 ? 4.766 30.406 19.094 1 98.81 121 ALA B O 1
ATOM 4133 N N . PRO B 1 122 ? 4.32 28.266 19.688 1 98.75 122 PRO B N 1
ATOM 4134 C CA . PRO B 1 122 ? 4.66 28.547 21.078 1 98.75 122 PRO B CA 1
ATOM 4135 C C . PRO B 1 122 ? 6.105 29 21.25 1 98.75 122 PRO B C 1
ATOM 4137 O O . PRO B 1 122 ? 6.391 29.875 22.094 1 98.75 122 PRO B O 1
ATOM 4140 N N . VAL B 1 123 ? 7.035 28.438 20.516 1 98.88 123 VAL B N 1
ATOM 4141 C CA . VAL B 1 123 ? 8.438 28.828 20.625 1 98.88 123 VAL B CA 1
ATOM 4142 C C . VAL B 1 123 ? 8.617 30.266 20.156 1 98.88 123 VAL B C 1
ATOM 4144 O O . VAL B 1 123 ? 9.367 31.031 20.75 1 98.88 123 VAL B O 1
ATOM 4147 N N . ILE B 1 124 ? 7.926 30.641 19.062 1 98.81 124 ILE B N 1
ATOM 4148 C CA . ILE B 1 124 ? 7.988 32 18.547 1 98.81 124 ILE B CA 1
ATOM 4149 C C . ILE B 1 124 ? 7.391 32.969 19.578 1 98.81 124 ILE B C 1
ATOM 4151 O O . ILE B 1 124 ? 7.945 34.031 19.828 1 98.81 124 ILE B O 1
ATOM 4155 N N . GLU B 1 125 ? 6.258 32.625 20.156 1 98.81 125 GLU B N 1
ATOM 4156 C CA . GLU B 1 125 ? 5.637 33.438 21.188 1 98.81 125 GLU B CA 1
ATOM 4157 C C . GLU B 1 125 ? 6.594 33.688 22.344 1 98.81 125 GLU B C 1
ATOM 4159 O O . GLU B 1 125 ? 6.746 34.812 22.797 1 98.81 125 GLU B O 1
ATOM 4164 N N . GLU B 1 126 ? 7.215 32.656 22.781 1 98.62 126 GLU B N 1
ATOM 4165 C CA . GLU B 1 126 ? 8.133 32.75 23.922 1 98.62 126 GLU B CA 1
ATOM 4166 C C . GLU B 1 126 ? 9.32 33.656 23.594 1 98.62 126 GLU B C 1
ATOM 4168 O O . GLU B 1 126 ? 9.711 34.469 24.422 1 98.62 126 GLU B O 1
ATOM 4173 N N . ALA B 1 127 ? 9.852 33.469 22.438 1 98.62 127 ALA B N 1
ATOM 4174 C CA . ALA B 1 127 ? 11.07 34.188 22.062 1 98.62 127 ALA B CA 1
ATOM 4175 C C . ALA B 1 127 ? 10.773 35.656 21.703 1 98.62 127 ALA B C 1
ATOM 4177 O O . ALA B 1 127 ? 11.625 36.531 21.891 1 98.62 127 ALA B O 1
ATOM 4178 N N . SER B 1 128 ? 9.641 35.969 21.203 1 98.06 128 SER B N 1
ATOM 4179 C CA . SER B 1 128 ? 9.305 37.281 20.703 1 98.06 128 SER B CA 1
ATOM 4180 C C . SER B 1 128 ? 8.484 38.062 21.734 1 98.06 128 SER B C 1
ATOM 4182 O O . SER B 1 128 ? 8.391 39.312 21.656 1 98.06 128 SER B O 1
ATOM 4184 N N . ASN B 1 129 ? 7.812 37.375 22.641 1 98 129 ASN B N 1
ATOM 4185 C CA . ASN B 1 129 ? 6.797 37.938 23.531 1 98 129 ASN B CA 1
ATOM 4186 C C . ASN B 1 129 ? 5.586 38.438 22.766 1 98 129 ASN B C 1
ATOM 4188 O O . ASN B 1 129 ? 4.895 39.344 23.219 1 98 129 ASN B O 1
ATOM 4192 N N . TYR B 1 130 ? 5.391 37.969 21.516 1 98.25 130 TYR B N 1
ATOM 4193 C CA . TYR B 1 130 ? 4.211 38.25 20.703 1 98.25 130 TYR B CA 1
ATOM 4194 C C . TYR B 1 130 ? 3.152 37.188 20.875 1 98.25 130 TYR B C 1
ATOM 4196 O O . TYR B 1 130 ? 3.449 36.094 21.359 1 98.25 130 TYR B O 1
ATOM 4204 N N . THR B 1 131 ? 1.936 37.531 20.562 1 98.19 131 THR B N 1
ATOM 4205 C CA . THR B 1 131 ? 0.826 36.594 20.625 1 98.19 131 THR B CA 1
ATOM 4206 C C . THR B 1 131 ? 0.361 36.219 19.219 1 98.19 131 THR B C 1
ATOM 4208 O O . THR B 1 131 ? 0.141 37.094 18.375 1 98.19 131 THR B O 1
ATOM 4211 N N . LEU B 1 132 ? 0.238 34.969 18.969 1 98.25 132 LEU B N 1
ATOM 4212 C CA . LEU B 1 132 ? -0.281 34.469 17.688 1 98.25 132 LEU B CA 1
ATOM 4213 C C . LEU B 1 132 ? -1.651 35.062 17.391 1 98.25 132 LEU B C 1
ATOM 4215 O O . LEU B 1 132 ? -2.537 35.062 18.25 1 98.25 132 LEU B O 1
ATOM 4219 N N . GLY B 1 133 ? -1.837 35.5 16.156 1 95.81 133 GLY B N 1
ATOM 4220 C CA . GLY B 1 133 ? -3.107 36.062 15.75 1 95.81 133 GLY B CA 1
ATOM 4221 C C . GLY B 1 133 ? -3.18 37.562 15.992 1 95.81 133 GLY B C 1
ATOM 4222 O O . GLY B 1 133 ? -4.02 38.25 15.406 1 95.81 133 GLY B O 1
ATOM 4223 N N . ASP B 1 134 ? -2.322 38.094 16.891 1 96.81 134 ASP B N 1
ATOM 4224 C CA . ASP B 1 134 ? -2.275 39.531 17.188 1 96.81 134 ASP B CA 1
ATOM 4225 C C . ASP B 1 134 ? -1.071 40.188 16.516 1 96.81 134 ASP B C 1
ATOM 4227 O O . ASP B 1 134 ? -1.218 40.844 15.492 1 96.81 134 ASP B O 1
ATOM 4231 N N . GLU B 1 135 ? 0.116 39.781 16.984 1 97.62 135 GLU B N 1
ATOM 4232 C CA . GLU B 1 135 ? 1.309 40.438 16.453 1 97.62 135 GLU B CA 1
ATOM 4233 C C . GLU B 1 135 ? 1.919 39.625 15.312 1 97.62 135 GLU B C 1
ATOM 4235 O O . GLU B 1 135 ? 2.697 40.156 14.516 1 97.62 135 GLU B O 1
ATOM 4240 N N . PHE B 1 136 ? 1.658 38.375 15.25 1 98.44 136 PHE B N 1
ATOM 4241 C CA . PHE B 1 136 ? 2.178 37.562 14.148 1 98.44 136 PHE B CA 1
ATOM 4242 C C . PHE B 1 136 ? 1.228 36.438 13.812 1 98.44 136 PHE B C 1
ATOM 4244 O O . PHE B 1 136 ? 0.294 36.156 14.57 1 98.44 136 PHE B O 1
ATOM 4251 N N . SER B 1 137 ? 1.343 35.812 12.602 1 98.69 137 SER B N 1
ATOM 4252 C CA . SER B 1 137 ? 0.568 34.656 12.148 1 98.69 137 SER B CA 1
ATOM 4253 C C . SER B 1 137 ? 1.479 33.531 11.664 1 98.69 137 SER B C 1
ATOM 4255 O O . SER B 1 137 ? 2.676 33.75 11.461 1 98.69 137 SER B O 1
ATOM 4257 N N . VAL B 1 138 ? 0.885 32.344 11.586 1 98.88 138 VAL B N 1
ATOM 4258 C CA . VAL B 1 138 ? 1.675 31.203 11.102 1 98.88 138 VAL B CA 1
ATOM 4259 C C . VAL B 1 138 ? 0.931 30.5 9.969 1 98.88 138 VAL B C 1
ATOM 4261 O O . VAL B 1 138 ? -0.3 30.547 9.906 1 98.88 138 VAL B O 1
ATOM 4264 N N . GLY B 1 139 ? 1.633 29.969 9.07 1 98.88 139 GLY B N 1
ATOM 4265 C CA . GLY B 1 139 ? 1.138 29.109 7.996 1 98.88 139 GLY B CA 1
ATOM 4266 C C . GLY B 1 139 ? 1.972 27.859 7.793 1 98.88 139 GLY B C 1
ATOM 4267 O O . GLY B 1 139 ? 3.018 27.703 8.422 1 98.88 139 GLY B O 1
ATOM 4268 N N . TYR B 1 140 ? 1.424 26.984 7.09 1 98.81 140 TYR B N 1
ATOM 4269 C CA . TYR B 1 140 ? 2.119 25.766 6.684 1 98.81 140 TYR B CA 1
ATOM 4270 C C . TYR B 1 140 ? 1.912 25.484 5.199 1 98.81 140 TYR B C 1
ATOM 4272 O O . TYR B 1 140 ? 0.788 25.562 4.699 1 98.81 140 TYR B O 1
ATOM 4280 N N . SER B 1 141 ? 2.992 25.156 4.543 1 98.75 141 SER B N 1
ATOM 4281 C CA . SER B 1 141 ? 2.977 24.797 3.125 1 98.75 141 SER B CA 1
ATOM 4282 C C . SER B 1 141 ? 4.086 23.812 2.787 1 98.75 141 SER B C 1
ATOM 4284 O O . SER B 1 141 ? 5.211 24.219 2.48 1 98.75 141 SER B O 1
ATOM 4286 N N . PRO B 1 142 ? 3.781 22.562 2.771 1 97.12 142 PRO B N 1
ATOM 4287 C CA . PRO B 1 142 ? 4.832 21.547 2.6 1 97.12 142 PRO B CA 1
ATOM 4288 C C . PRO B 1 142 ? 5.441 21.578 1.2 1 97.12 142 PRO B C 1
ATOM 4290 O O . PRO B 1 142 ? 4.762 21.906 0.229 1 97.12 142 PRO B O 1
ATOM 4293 N N . GLU B 1 143 ? 6.703 21.203 1.179 1 92.94 143 GLU B N 1
ATOM 4294 C CA . GLU B 1 143 ? 7.375 21.047 -0.105 1 92.94 143 GLU B CA 1
ATOM 4295 C C . GLU B 1 143 ? 6.918 19.766 -0.804 1 92.94 143 GLU B C 1
ATOM 4297 O O . GLU B 1 143 ? 6.812 18.703 -0.174 1 92.94 143 GLU B O 1
ATOM 4302 N N . ARG B 1 144 ? 6.656 19.859 -2.121 1 92 144 ARG B N 1
ATOM 4303 C CA . ARG B 1 144 ? 6.16 18.719 -2.881 1 92 144 ARG B CA 1
ATOM 4304 C C . ARG B 1 144 ? 6.938 18.562 -4.184 1 92 144 ARG B C 1
ATOM 4306 O O . ARG B 1 144 ? 6.547 17.766 -5.047 1 92 144 ARG B O 1
ATOM 4313 N N . LEU B 1 145 ? 8.016 19.297 -4.328 1 84.62 145 LEU B N 1
ATOM 4314 C CA . LEU B 1 145 ? 8.812 19.219 -5.547 1 84.62 145 LEU B CA 1
ATOM 4315 C C . LEU B 1 145 ? 9.734 18 -5.512 1 84.62 145 LEU B C 1
ATOM 4317 O O . LEU B 1 145 ? 9.914 17.391 -4.461 1 84.62 145 LEU B O 1
ATOM 4321 N N . VAL B 1 146 ? 10.18 17.531 -6.637 1 78.38 146 VAL B N 1
ATOM 4322 C CA . VAL B 1 146 ? 11.164 16.469 -6.785 1 78.38 146 VAL B CA 1
ATOM 4323 C C . VAL B 1 146 ? 12.461 17.047 -7.367 1 78.38 146 VAL B C 1
ATOM 4325 O O . VAL B 1 146 ? 12.5 17.438 -8.539 1 78.38 146 VAL B O 1
ATOM 4328 N N . PRO B 1 147 ? 13.422 17 -6.555 1 72.88 147 PRO B N 1
ATOM 4329 C CA . PRO B 1 147 ? 14.688 17.547 -7.059 1 72.88 147 PRO B CA 1
ATOM 4330 C C . PRO B 1 147 ? 15.148 16.875 -8.344 1 72.88 147 PRO B C 1
ATOM 4332 O O . PRO B 1 147 ? 15.086 15.648 -8.461 1 72.88 147 PRO B O 1
ATOM 4335 N N . GLY B 1 148 ? 15.516 17.609 -9.297 1 70.31 148 GLY B N 1
ATOM 4336 C CA . GLY B 1 148 ? 16.047 17.094 -10.547 1 70.31 148 GLY B CA 1
ATOM 4337 C C . GLY B 1 148 ? 14.977 16.719 -11.555 1 70.31 148 GLY B C 1
ATOM 4338 O O . GLY B 1 148 ? 15.281 16.359 -12.688 1 70.31 148 GLY B O 1
ATOM 4339 N N . ASP B 1 149 ? 13.758 16.766 -11.172 1 79.19 149 ASP B N 1
ATOM 4340 C CA . ASP B 1 149 ? 12.625 16.469 -12.047 1 79.19 149 ASP B CA 1
ATOM 4341 C C . ASP B 1 149 ? 12.023 17.766 -12.602 1 79.19 149 ASP B C 1
ATOM 4343 O O . ASP B 1 149 ? 11.227 18.422 -11.93 1 79.19 149 ASP B O 1
ATOM 4347 N N . GLU B 1 150 ? 12.312 18 -13.781 1 78.56 150 GLU B N 1
ATOM 4348 C CA . GLU B 1 150 ? 11.867 19.25 -14.398 1 78.56 150 GLU B CA 1
ATOM 4349 C C . GLU B 1 150 ? 10.344 19.266 -14.57 1 78.56 150 GLU B C 1
ATOM 4351 O O . GLU B 1 150 ? 9.734 20.344 -14.602 1 78.56 150 GLU B O 1
ATOM 4356 N N . LYS B 1 151 ? 9.766 18.094 -14.711 1 85.38 151 LYS B N 1
ATOM 4357 C CA . LYS B 1 151 ? 8.32 18 -14.883 1 85.38 151 LYS B CA 1
ATOM 4358 C C . LYS B 1 151 ? 7.586 18.312 -13.578 1 85.38 151 LYS B C 1
ATOM 4360 O O . LYS B 1 151 ? 6.457 18.797 -13.602 1 85.38 151 LYS B O 1
ATOM 4365 N N . HIS B 1 152 ? 8.234 18.078 -12.508 1 89.81 152 HIS B N 1
ATOM 4366 C CA . HIS B 1 152 ? 7.637 18.297 -11.203 1 89.81 152 HIS B CA 1
ATOM 4367 C C . HIS B 1 152 ? 8.492 19.219 -10.344 1 89.81 152 HIS B C 1
ATOM 4369 O O . HIS B 1 152 ? 8.93 18.844 -9.25 1 89.81 152 HIS B O 1
ATOM 4375 N N . SER B 1 153 ? 8.633 20.453 -10.883 1 88.31 153 SER B N 1
ATOM 4376 C CA . SER B 1 153 ? 9.375 21.516 -10.219 1 88.31 153 SER B CA 1
ATOM 4377 C C . SER B 1 153 ? 8.469 22.359 -9.336 1 88.31 153 SER B C 1
ATOM 4379 O O . SER B 1 153 ? 7.277 22.062 -9.203 1 88.31 153 SER B O 1
ATOM 4381 N N . LEU B 1 154 ? 9.07 23.328 -8.695 1 90.06 154 LEU B N 1
ATOM 4382 C CA . LEU B 1 154 ? 8.367 24.219 -7.781 1 90.06 154 LEU B CA 1
ATOM 4383 C C . LEU B 1 154 ? 7.129 24.812 -8.445 1 90.06 154 LEU B C 1
ATOM 4385 O O . LEU B 1 154 ? 6.043 24.828 -7.855 1 90.06 154 LEU B O 1
ATOM 4389 N N . GLU B 1 155 ? 7.266 25.188 -9.719 1 92.06 155 GLU B N 1
ATOM 4390 C CA . GLU B 1 155 ? 6.203 25.891 -10.422 1 92.06 155 GLU B CA 1
ATOM 4391 C C . GLU B 1 155 ? 5.117 24.938 -10.898 1 92.06 155 GLU B C 1
ATOM 4393 O O . GLU B 1 155 ? 3.961 25.328 -11.07 1 92.06 155 GLU B O 1
ATOM 4398 N N . ASN B 1 156 ? 5.523 23.641 -11.039 1 93.81 156 ASN B N 1
ATOM 4399 C CA . ASN B 1 156 ? 4.668 22.766 -11.828 1 93.81 156 ASN B CA 1
ATOM 4400 C C . ASN B 1 156 ? 3.943 21.75 -10.945 1 93.81 156 ASN B C 1
ATOM 4402 O O . ASN B 1 156 ? 3.289 20.844 -11.453 1 93.81 156 ASN B O 1
ATOM 4406 N N . VAL B 1 157 ? 4.07 21.891 -9.695 1 95.19 157 VAL B N 1
ATOM 4407 C CA . VAL B 1 157 ? 3.352 21.016 -8.773 1 95.19 157 VAL B CA 1
ATOM 4408 C C . VAL B 1 157 ? 2.391 21.844 -7.918 1 95.19 157 VAL B C 1
ATOM 4410 O O . VAL B 1 157 ? 2.773 22.875 -7.359 1 95.19 157 VAL B O 1
ATOM 4413 N N . VAL B 1 158 ? 1.131 21.391 -7.863 1 97.62 158 VAL B N 1
ATOM 4414 C CA . VAL B 1 158 ? 0.144 22.078 -7.035 1 97.62 158 VAL B CA 1
ATOM 4415 C C . VAL B 1 158 ? 0.672 22.219 -5.609 1 97.62 158 VAL B C 1
ATOM 4417 O O . VAL B 1 158 ? 1.184 21.25 -5.031 1 97.62 158 VAL B O 1
ATOM 4420 N N . LYS B 1 159 ? 0.597 23.422 -5.082 1 97.88 159 LYS B N 1
ATOM 4421 C CA . LYS B 1 159 ? 1.079 23.688 -3.729 1 97.88 159 LYS B CA 1
ATOM 4422 C C . LYS B 1 159 ? -0.065 23.641 -2.719 1 97.88 159 LYS B C 1
ATOM 4424 O O . LYS B 1 159 ? -1.146 24.172 -2.975 1 97.88 159 LYS B O 1
ATOM 4429 N N . ILE B 1 160 ? 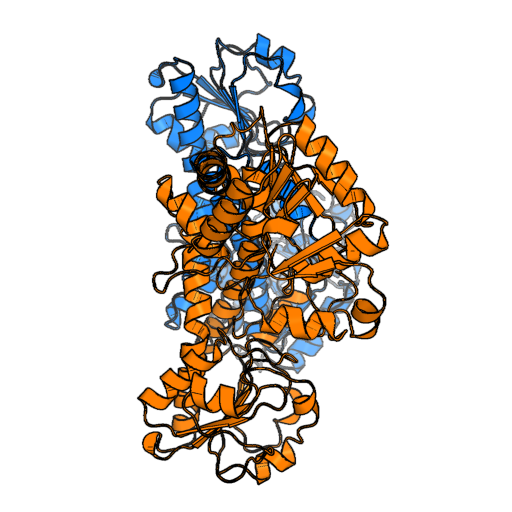0.147 22.906 -1.661 1 98.69 160 ILE B N 1
ATOM 4430 C CA . ILE B 1 160 ? -0.791 22.953 -0.544 1 98.69 160 ILE B CA 1
ATOM 4431 C C . ILE B 1 160 ? -0.437 24.109 0.38 1 98.69 160 ILE B C 1
ATOM 4433 O O . ILE B 1 160 ? 0.725 24.281 0.757 1 98.69 160 ILE B O 1
ATOM 4437 N N . VAL B 1 161 ? -1.446 24.953 0.733 1 98.88 161 VAL B N 1
ATOM 4438 C CA . VAL B 1 161 ? -1.222 26.094 1.617 1 98.88 161 VAL B CA 1
ATOM 4439 C C . VAL B 1 161 ? -2.307 26.141 2.691 1 98.88 161 VAL B C 1
ATOM 4441 O O . VAL B 1 161 ? -3.48 25.875 2.408 1 98.88 161 VAL B O 1
ATOM 4444 N N . SER B 1 162 ? -1.868 26.328 3.879 1 98.81 162 SER B N 1
ATOM 4445 C CA . SER B 1 162 ? -2.809 26.547 4.969 1 98.81 162 SER B CA 1
ATOM 4446 C C . SER B 1 162 ? -2.33 27.672 5.891 1 98.81 162 SER B C 1
ATOM 4448 O O . SER B 1 162 ? -1.152 28.031 5.875 1 98.81 162 SER B O 1
ATOM 4450 N N . GLY B 1 163 ? -3.244 28.359 6.578 1 98.75 163 GLY B N 1
ATOM 4451 C CA . GLY B 1 163 ? -2.973 29.391 7.562 1 98.75 163 GLY B CA 1
ATOM 4452 C C . GLY B 1 163 ? -3.676 29.156 8.883 1 98.75 163 GLY B C 1
ATOM 4453 O O . GLY B 1 163 ? -4.613 28.359 8.961 1 98.75 163 GLY B O 1
ATOM 4454 N N . CYS B 1 164 ? -3.127 29.828 9.875 1 98.25 164 CYS B N 1
ATOM 4455 C CA . CYS B 1 164 ? -3.709 29.688 11.203 1 98.25 164 CYS B CA 1
ATOM 4456 C C . CYS B 1 164 ? -5.117 30.266 11.25 1 98.25 164 CYS B C 1
ATOM 4458 O O . CYS B 1 164 ? -5.887 29.969 12.172 1 98.25 164 CYS B O 1
ATOM 4460 N N . ASN B 1 165 ? -5.469 31.094 10.32 1 97.38 165 ASN B N 1
ATOM 4461 C CA . ASN B 1 165 ? -6.805 31.641 10.102 1 97.38 165 ASN B CA 1
ATOM 4462 C C . ASN B 1 165 ? -7.035 31.984 8.633 1 97.38 165 ASN B C 1
ATOM 4464 O O . ASN B 1 165 ? -6.133 31.844 7.809 1 97.38 165 ASN B O 1
ATOM 4468 N N . LYS B 1 166 ? -8.273 32.312 8.312 1 97.62 166 LYS B N 1
ATOM 4469 C CA . LYS B 1 166 ? -8.664 32.531 6.922 1 97.62 166 LYS B CA 1
ATOM 4470 C C . LYS B 1 166 ? -7.879 33.688 6.316 1 97.62 166 LYS B C 1
ATOM 4472 O O . LYS B 1 166 ? -7.473 33.656 5.152 1 97.62 166 LYS B O 1
ATOM 4477 N N . GLU B 1 167 ? -7.672 34.75 7.082 1 98 167 GLU B N 1
ATOM 4478 C CA . GLU B 1 167 ? -6.934 35.906 6.598 1 98 167 GLU B CA 1
ATOM 4479 C C . GLU B 1 167 ? -5.5 35.531 6.223 1 98 167 GLU B C 1
ATOM 4481 O O . GLU B 1 167 ? -5.004 35.938 5.168 1 98 167 GLU B O 1
ATOM 4486 N N . THR B 1 168 ? -4.867 34.812 7.121 1 98.56 168 THR B N 1
ATOM 4487 C CA . THR B 1 168 ? -3.51 34.375 6.855 1 98.56 168 THR B CA 1
ATOM 4488 C C . THR B 1 168 ? -3.473 33.469 5.629 1 98.56 168 THR B C 1
ATOM 4490 O O . THR B 1 168 ? -2.568 33.562 4.797 1 98.56 168 THR B O 1
ATOM 4493 N N . LEU B 1 169 ? -4.398 32.531 5.543 1 98.75 169 LEU B N 1
ATOM 4494 C CA . LEU B 1 169 ? -4.473 31.641 4.391 1 98.75 169 LEU B CA 1
ATOM 4495 C C . LEU B 1 169 ? -4.586 32.438 3.094 1 98.75 169 LEU B C 1
ATOM 4497 O O . LEU B 1 169 ? -3.861 32.188 2.133 1 98.75 169 LEU B O 1
ATOM 4501 N N . ASP B 1 170 ? -5.492 33.406 3.049 1 98.56 170 ASP B N 1
ATOM 4502 C CA . ASP B 1 170 ? -5.691 34.219 1.852 1 98.56 170 ASP B CA 1
ATOM 4503 C C . ASP B 1 170 ? -4.406 34.938 1.456 1 98.56 170 ASP B C 1
ATOM 4505 O O . ASP B 1 170 ? -4.059 34.969 0.275 1 98.56 170 ASP B O 1
ATOM 4509 N N . ASP B 1 171 ? -3.771 35.469 2.453 1 98.38 171 ASP B N 1
ATOM 4510 C CA . ASP B 1 171 ? -2.516 36.188 2.23 1 98.38 171 ASP B CA 1
ATOM 4511 C C . ASP B 1 171 ? -1.449 35.25 1.664 1 98.38 171 ASP B C 1
ATOM 4513 O O . ASP B 1 171 ? -0.73 35.625 0.73 1 98.38 171 ASP B O 1
ATOM 4517 N N . LEU B 1 172 ? -1.331 34.094 2.219 1 98.69 172 LEU B N 1
ATOM 4518 C CA . LEU B 1 172 ? -0.324 33.125 1.789 1 98.69 172 LEU B CA 1
ATOM 4519 C C . LEU B 1 172 ? -0.649 32.562 0.401 1 98.69 172 LEU B C 1
ATOM 4521 O O . LEU B 1 172 ? 0.256 32.281 -0.384 1 98.69 172 LEU B O 1
ATOM 4525 N N . VAL B 1 173 ? -1.919 32.375 0.127 1 98.69 173 VAL B N 1
ATOM 4526 C CA . VAL B 1 173 ? -2.332 31.953 -1.206 1 98.69 173 VAL B CA 1
ATOM 4527 C C . VAL B 1 173 ? -1.854 32.969 -2.242 1 98.69 173 VAL B C 1
ATOM 4529 O O . VAL B 1 173 ? -1.342 32.594 -3.299 1 98.69 173 VAL B O 1
ATOM 4532 N N . GLU B 1 174 ? -2.051 34.219 -1.935 1 98.31 174 GLU B N 1
ATOM 4533 C CA . GLU B 1 174 ? -1.578 35.281 -2.83 1 98.31 174 GLU B CA 1
ATOM 4534 C C . GLU B 1 174 ? -0.063 35.219 -3.002 1 98.31 174 GLU B C 1
ATOM 4536 O O . GLU B 1 174 ? 0.443 35.312 -4.121 1 98.31 174 GLU B O 1
ATOM 4541 N N . LEU B 1 175 ? 0.647 35.094 -1.932 1 98.38 175 LEU B N 1
ATOM 4542 C CA . LEU B 1 175 ? 2.104 35 -1.971 1 98.38 175 LEU B CA 1
ATOM 4543 C C . LEU B 1 175 ? 2.564 33.844 -2.85 1 98.38 175 LEU B C 1
ATOM 4545 O O . LEU B 1 175 ? 3.334 34.062 -3.793 1 98.38 175 LEU B O 1
ATOM 4549 N N . TYR B 1 176 ? 2.121 32.656 -2.529 1 98.31 176 TYR B N 1
ATOM 4550 C CA . TYR B 1 176 ? 2.607 31.453 -3.213 1 98.31 176 TYR B CA 1
ATOM 4551 C C . TYR B 1 176 ? 2.135 31.422 -4.664 1 98.31 176 TYR B C 1
ATOM 4553 O O . TYR B 1 176 ? 2.816 30.875 -5.531 1 98.31 176 TYR B O 1
ATOM 4561 N N . SER B 1 177 ? 0.961 32.031 -4.969 1 98 177 SER B N 1
ATOM 4562 C CA . SER B 1 177 ? 0.463 32.094 -6.34 1 98 177 SER B CA 1
ATOM 4563 C C . SER B 1 177 ? 1.425 32.844 -7.242 1 98 177 SER B C 1
ATOM 4565 O O . SER B 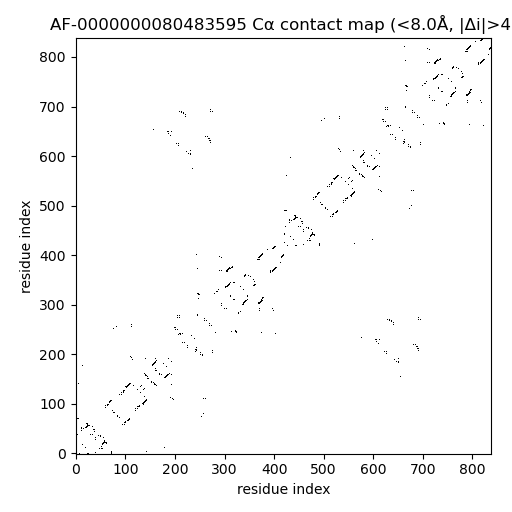1 177 ? 1.406 32.688 -8.461 1 98 177 SER B O 1
ATOM 4567 N N . SER B 1 178 ? 2.221 33.688 -6.637 1 97.44 178 SER B N 1
ATOM 4568 C CA . SER B 1 178 ? 3.172 34.469 -7.422 1 97.44 178 SER B CA 1
ATOM 4569 C C . SER B 1 178 ? 4.297 33.594 -7.961 1 97.44 178 SER B C 1
ATOM 4571 O O . SER B 1 178 ? 4.996 33.969 -8.898 1 97.44 178 SER B O 1
ATOM 4573 N N . VAL B 1 179 ? 4.48 32.344 -7.402 1 96.19 179 VAL B N 1
ATOM 4574 C CA . VAL B 1 179 ? 5.633 31.547 -7.801 1 96.19 179 VAL B CA 1
ATOM 4575 C C . VAL B 1 179 ? 5.164 30.172 -8.281 1 96.19 179 VAL B C 1
ATOM 4577 O O . VAL B 1 179 ? 5.918 29.438 -8.938 1 96.19 179 VAL B O 1
ATOM 4580 N N . ILE B 1 180 ? 3.945 29.797 -7.973 1 96.38 180 ILE B N 1
ATOM 4581 C CA . ILE B 1 180 ? 3.418 28.5 -8.344 1 96.38 180 ILE B CA 1
ATOM 4582 C C . ILE B 1 180 ? 2.467 28.641 -9.531 1 96.38 180 ILE B C 1
ATOM 4584 O O . ILE B 1 180 ? 1.391 29.219 -9.406 1 96.38 180 ILE B O 1
ATOM 4588 N N . ASP B 1 181 ? 2.756 28.016 -10.641 1 95.81 181 ASP B N 1
ATOM 4589 C CA . ASP B 1 181 ? 1.922 28.094 -11.836 1 95.81 181 ASP B CA 1
ATOM 4590 C C . ASP B 1 181 ? 0.827 27.031 -11.812 1 95.81 181 ASP B C 1
ATOM 4592 O O . ASP B 1 181 ? -0.276 27.25 -12.312 1 95.81 181 ASP B O 1
ATOM 4596 N N . ALA B 1 182 ? 1.097 25.844 -11.211 1 95.56 182 ALA B N 1
ATOM 4597 C CA . ALA B 1 182 ? 0.23 24.672 -11.273 1 95.56 182 ALA B CA 1
ATOM 4598 C C . ALA B 1 182 ? -1.029 24.875 -10.438 1 95.56 182 ALA B C 1
ATOM 4600 O O . ALA B 1 182 ? -2.012 24.141 -10.594 1 95.56 182 ALA B O 1
ATOM 4601 N N . GLY B 1 183 ? -0.989 25.906 -9.531 1 96.62 183 GLY B N 1
ATOM 4602 C CA . GLY B 1 183 ? -2.158 26.188 -8.711 1 96.62 183 GLY B CA 1
ATOM 4603 C C . GLY B 1 183 ? -1.941 25.906 -7.238 1 96.62 183 GLY B C 1
ATOM 4604 O O . GLY B 1 183 ? -0.934 25.297 -6.859 1 96.62 183 GLY B O 1
ATOM 4605 N N . ILE B 1 184 ? -2.9 26.453 -6.406 1 98.12 184 ILE B N 1
ATOM 4606 C CA . ILE B 1 184 ? -2.818 26.328 -4.953 1 98.12 184 ILE B CA 1
ATOM 4607 C C . ILE B 1 184 ? -4.031 25.562 -4.43 1 98.12 184 ILE B C 1
ATOM 4609 O O . ILE B 1 184 ? -5.164 25.812 -4.852 1 98.12 184 ILE B O 1
ATOM 4613 N N . HIS B 1 185 ? -3.795 24.547 -3.684 1 98.69 185 HIS B N 1
ATOM 4614 C CA . HIS B 1 185 ? -4.855 23.922 -2.904 1 98.69 185 HIS B CA 1
ATOM 4615 C C . HIS B 1 185 ? -4.898 24.469 -1.484 1 98.69 185 HIS B C 1
ATOM 4617 O O . HIS B 1 185 ? -3.932 24.344 -0.733 1 98.69 185 HIS B O 1
ATOM 4623 N N . GLU B 1 186 ? -6.027 25.047 -1.177 1 98.81 186 GLU B N 1
ATOM 4624 C CA . GLU B 1 186 ? -6.207 25.625 0.155 1 98.81 186 GLU B CA 1
ATOM 4625 C C . GLU B 1 186 ? -6.656 24.562 1.153 1 98.81 186 GLU B C 1
ATOM 4627 O O . GLU B 1 186 ? -7.812 24.125 1.134 1 98.81 186 GLU B O 1
ATOM 4632 N N . ALA B 1 187 ? -5.785 24.109 1.961 1 98.5 187 ALA B N 1
ATOM 4633 C CA . ALA B 1 187 ? -6.168 23.172 3.021 1 98.5 187 ALA B CA 1
ATOM 4634 C C . ALA B 1 187 ? -6.938 23.891 4.129 1 98.5 187 ALA B C 1
ATOM 4636 O O . ALA B 1 187 ? -6.566 24.984 4.535 1 98.5 187 ALA B O 1
ATOM 4637 N N . PRO B 1 188 ? -7.949 23.297 4.68 1 97.25 188 PRO B N 1
ATOM 4638 C CA . PRO B 1 188 ? -8.828 24 5.617 1 97.25 188 PRO B CA 1
ATOM 4639 C C . PRO B 1 188 ? -8.164 24.234 6.973 1 97.25 188 PRO B C 1
ATOM 4641 O O . PRO B 1 188 ? -8.648 25.047 7.762 1 97.25 188 PRO B O 1
ATOM 4644 N N . SER B 1 189 ? -7.105 23.516 7.309 1 98.06 189 SER B N 1
ATOM 4645 C CA . SER B 1 189 ? -6.375 23.75 8.555 1 98.06 189 SER B CA 1
ATOM 4646 C C . SER B 1 189 ? -4.902 23.375 8.398 1 98.06 189 SER B C 1
ATOM 4648 O O . SER B 1 189 ? -4.523 22.688 7.453 1 98.06 189 SER B O 1
ATOM 4650 N N . LEU B 1 190 ? -4.121 23.891 9.375 1 98.75 190 LEU B N 1
ATOM 4651 C CA . LEU B 1 190 ? -2.699 23.562 9.391 1 98.75 190 LEU B CA 1
ATOM 4652 C C . LEU B 1 190 ? -2.488 22.062 9.516 1 98.75 190 LEU B C 1
ATOM 4654 O O . LEU B 1 190 ? -1.645 21.484 8.82 1 98.75 190 LEU B O 1
ATOM 4658 N N . GLU B 1 191 ? -3.268 21.391 10.344 1 98.56 191 GLU B N 1
ATOM 4659 C CA . GLU B 1 191 ? -3.162 19.969 10.617 1 98.56 191 GLU B CA 1
ATOM 4660 C C . GLU B 1 191 ? -3.467 19.141 9.367 1 98.56 191 GLU B C 1
ATOM 4662 O O . GLU B 1 191 ? -2.822 18.125 9.117 1 98.56 191 GLU B O 1
ATOM 4667 N N . VAL B 1 192 ? -4.438 19.594 8.562 1 98.38 192 VAL B N 1
ATOM 4668 C CA . VAL B 1 192 ? -4.789 18.906 7.328 1 98.38 192 VAL B CA 1
ATOM 4669 C C . VAL B 1 192 ? -3.611 18.953 6.359 1 98.38 192 VAL B C 1
ATOM 4671 O O . VAL B 1 192 ? -3.254 17.938 5.758 1 98.38 192 VAL B O 1
ATOM 4674 N N . ALA B 1 193 ? -3.023 20.109 6.215 1 98.81 193 ALA B N 1
ATOM 4675 C CA . ALA B 1 193 ? -1.893 20.266 5.305 1 98.81 193 ALA B CA 1
ATOM 4676 C C . ALA B 1 193 ? -0.708 19.422 5.75 1 98.81 193 ALA B C 1
ATOM 4678 O O . ALA B 1 193 ? -0.053 18.766 4.926 1 98.81 193 ALA B O 1
ATOM 4679 N N . GLU B 1 194 ? -0.444 19.438 7.066 1 98.81 194 GLU B N 1
ATOM 4680 C CA . GLU B 1 194 ? 0.651 18.656 7.625 1 98.81 194 GLU B CA 1
ATOM 4681 C C . GLU B 1 194 ? 0.418 17.156 7.414 1 98.81 194 GLU B C 1
ATOM 4683 O O . GLU B 1 194 ? 1.33 16.438 7.012 1 98.81 194 GLU B O 1
ATOM 4688 N N . ALA B 1 195 ? -0.769 16.703 7.641 1 98.5 195 ALA B N 1
ATOM 4689 C CA . ALA B 1 195 ? -1.119 15.305 7.457 1 98.5 195 ALA B CA 1
ATOM 4690 C C . ALA B 1 195 ? -1.004 14.898 5.992 1 98.5 195 ALA B C 1
ATOM 4692 O O . ALA B 1 195 ? -0.545 13.797 5.684 1 98.5 195 ALA B O 1
ATOM 4693 N N . ALA B 1 196 ? -1.455 15.766 5.125 1 98.38 196 ALA B N 1
ATOM 4694 C CA . ALA B 1 196 ? -1.445 15.469 3.693 1 98.38 196 ALA B CA 1
ATOM 4695 C C . ALA B 1 196 ? -0.036 15.133 3.213 1 98.38 196 ALA B C 1
ATOM 4697 O O . ALA B 1 196 ? 0.157 14.18 2.451 1 98.38 196 ALA B O 1
ATOM 4698 N N . LYS B 1 197 ? 0.926 15.891 3.646 1 97.94 197 LYS B N 1
ATOM 4699 C CA . LYS B 1 197 ? 2.307 15.633 3.246 1 97.94 197 LYS B CA 1
ATOM 4700 C C . LYS B 1 197 ? 2.781 14.273 3.738 1 97.94 197 LYS B C 1
ATOM 4702 O O . LYS B 1 197 ? 3.439 13.531 3.002 1 97.94 197 LYS B O 1
ATOM 4707 N N . CYS B 1 198 ? 2.488 13.93 5.008 1 97.75 198 CYS B N 1
ATOM 4708 C CA . CYS B 1 198 ? 2.855 12.625 5.547 1 97.75 198 CYS B CA 1
ATOM 4709 C C . CYS B 1 198 ? 2.238 11.5 4.723 1 97.75 198 CYS B C 1
ATOM 4711 O O . CYS B 1 198 ? 2.916 10.531 4.379 1 97.75 198 CYS B O 1
ATOM 4713 N N . ILE B 1 199 ? 0.983 11.656 4.359 1 97.69 199 ILE B N 1
ATOM 4714 C CA . ILE B 1 199 ? 0.196 10.594 3.736 1 97.69 199 ILE B CA 1
ATOM 4715 C C . ILE B 1 199 ? 0.71 10.336 2.322 1 97.69 199 ILE B C 1
ATOM 4717 O O . ILE B 1 199 ? 0.715 9.195 1.856 1 97.69 199 ILE B O 1
ATOM 4721 N N . GLU B 1 200 ? 1.171 11.375 1.63 1 97.19 200 GLU B N 1
ATOM 4722 C CA . GLU B 1 200 ? 1.745 11.203 0.298 1 97.19 200 GLU B CA 1
ATOM 4723 C C . GLU B 1 200 ? 2.896 10.203 0.315 1 97.19 200 GLU B C 1
ATOM 4725 O O . GLU B 1 200 ? 2.918 9.266 -0.481 1 97.19 200 GLU B O 1
ATOM 4730 N N . ASN B 1 201 ? 3.777 10.32 1.226 1 96.56 201 ASN B N 1
ATOM 4731 C CA . ASN B 1 201 ? 4.945 9.453 1.299 1 96.56 201 ASN B CA 1
ATOM 4732 C C . ASN B 1 201 ? 4.598 8.109 1.933 1 96.56 201 ASN B C 1
ATOM 4734 O O . ASN B 1 201 ? 5.203 7.086 1.599 1 96.56 201 ASN B O 1
ATOM 4738 N N . ILE B 1 202 ? 3.578 8.094 2.816 1 98.12 202 ILE B N 1
ATOM 4739 C CA . ILE B 1 202 ? 3.119 6.852 3.42 1 98.12 202 ILE B CA 1
ATOM 4740 C C . ILE B 1 202 ? 2.525 5.945 2.346 1 98.12 202 ILE B C 1
ATOM 4742 O O . ILE B 1 202 ? 2.775 4.734 2.336 1 98.12 202 ILE B O 1
ATOM 4746 N N . GLN B 1 203 ? 1.696 6.512 1.445 1 98.31 203 GLN B N 1
ATOM 4747 C CA . GLN B 1 203 ? 1.12 5.691 0.383 1 98.31 203 GLN B CA 1
ATOM 4748 C C . GLN B 1 203 ? 2.209 5.098 -0.503 1 98.31 203 GLN B C 1
ATOM 4750 O O . GLN B 1 203 ? 2.139 3.924 -0.878 1 98.31 203 GLN B O 1
ATOM 4755 N N . ARG B 1 204 ? 3.238 5.867 -0.865 1 97 204 ARG B N 1
ATOM 4756 C CA . ARG B 1 204 ? 4.355 5.34 -1.64 1 97 204 ARG B CA 1
ATOM 4757 C C . ARG B 1 204 ? 5.078 4.23 -0.879 1 97 204 ARG B C 1
ATOM 4759 O O . ARG B 1 204 ? 5.398 3.188 -1.451 1 97 204 ARG B O 1
ATOM 4766 N N . ASP B 1 205 ? 5.285 4.484 0.391 1 97.62 205 ASP B N 1
ATOM 4767 C CA . ASP B 1 205 ? 5.992 3.535 1.243 1 97.62 205 ASP B CA 1
ATOM 4768 C C . ASP B 1 205 ? 5.262 2.195 1.297 1 97.62 205 ASP B C 1
ATOM 4770 O O . ASP B 1 205 ? 5.887 1.137 1.193 1 97.62 205 ASP B O 1
ATOM 4774 N N . ILE B 1 206 ? 3.98 2.217 1.47 1 98.38 206 ILE B N 1
ATOM 4775 C CA . ILE B 1 206 ? 3.189 1.001 1.621 1 98.38 206 ILE B CA 1
ATOM 4776 C C . ILE B 1 206 ? 3.184 0.221 0.309 1 98.38 206 ILE B C 1
ATOM 4778 O O . ILE B 1 206 ? 3.25 -1.011 0.311 1 98.38 206 ILE B O 1
ATOM 4782 N N . ASN B 1 207 ? 3.053 0.908 -0.78 1 98.38 207 ASN B N 1
ATOM 4783 C CA . ASN B 1 207 ? 3.043 0.214 -2.062 1 98.38 207 ASN B CA 1
ATOM 4784 C C . ASN B 1 207 ? 4.41 -0.375 -2.393 1 98.38 207 ASN B C 1
ATOM 4786 O O . ASN B 1 207 ? 4.504 -1.45 -2.988 1 98.38 207 ASN B O 1
ATOM 4790 N N . ILE B 1 208 ? 5.516 0.315 -2.057 1 97.5 208 ILE B N 1
ATOM 4791 C CA . ILE B 1 208 ? 6.848 -0.262 -2.207 1 97.5 208 ILE B CA 1
ATOM 4792 C C . ILE B 1 208 ? 6.984 -1.484 -1.303 1 97.5 208 ILE B C 1
ATOM 4794 O O . ILE B 1 208 ? 7.52 -2.516 -1.72 1 97.5 208 ILE B O 1
ATOM 4798 N N . ALA B 1 209 ? 6.5 -1.335 -0.068 1 98.44 209 ALA B N 1
ATOM 4799 C CA . ALA B 1 209 ? 6.539 -2.453 0.871 1 98.44 209 ALA B CA 1
ATOM 4800 C C . ALA B 1 209 ? 5.785 -3.66 0.315 1 98.44 209 ALA B C 1
ATOM 4802 O O . ALA B 1 209 ? 6.215 -4.801 0.494 1 98.44 209 ALA B O 1
ATOM 4803 N N . LEU B 1 210 ? 4.637 -3.428 -0.312 1 98.56 210 LEU B N 1
ATOM 4804 C CA . LEU B 1 210 ? 3.85 -4.516 -0.883 1 98.56 210 LEU B CA 1
ATOM 4805 C C . LEU B 1 210 ? 4.668 -5.297 -1.907 1 98.56 210 LEU B C 1
ATOM 4807 O O . LEU B 1 210 ? 4.738 -6.527 -1.843 1 98.56 210 LEU B O 1
ATOM 4811 N N . VAL B 1 211 ? 5.262 -4.59 -2.875 1 98.06 211 VAL B N 1
ATOM 4812 C CA . VAL B 1 211 ? 5.98 -5.297 -3.93 1 98.06 211 VAL B CA 1
ATOM 4813 C C . VAL B 1 211 ? 7.246 -5.93 -3.354 1 98.06 211 VAL B C 1
ATOM 4815 O O . VAL B 1 211 ? 7.684 -6.988 -3.816 1 98.06 211 VAL B O 1
ATOM 4818 N N . ASN B 1 212 ? 7.84 -5.309 -2.291 1 97.94 212 ASN B N 1
ATOM 4819 C CA . ASN B 1 212 ? 8.961 -5.938 -1.595 1 97.94 212 ASN B CA 1
ATOM 4820 C C . ASN B 1 212 ? 8.539 -7.238 -0.917 1 97.94 212 ASN B C 1
ATOM 4822 O O . ASN B 1 212 ? 9.227 -8.25 -1.022 1 97.94 212 ASN B O 1
ATOM 4826 N N . GLU B 1 213 ? 7.434 -7.195 -0.219 1 98.31 213 GLU B N 1
ATOM 4827 C CA . GLU B 1 213 ? 6.926 -8.406 0.409 1 98.31 213 GLU B CA 1
ATOM 4828 C C . GLU B 1 213 ? 6.594 -9.477 -0.633 1 98.31 213 GLU B C 1
ATOM 4830 O O . GLU B 1 213 ? 6.863 -10.656 -0.423 1 98.31 213 GLU B O 1
ATOM 4835 N N . LEU B 1 214 ? 6.008 -9.047 -1.732 1 97.75 214 LEU B N 1
ATOM 4836 C CA . LEU B 1 214 ? 5.703 -9.961 -2.832 1 97.75 214 LEU B CA 1
ATOM 4837 C C . LEU B 1 214 ? 6.977 -10.609 -3.367 1 97.75 214 LEU B C 1
ATOM 4839 O O . LEU B 1 214 ? 6.992 -11.805 -3.67 1 97.75 214 LEU B O 1
ATOM 4843 N N . ALA B 1 215 ? 8.016 -9.781 -3.529 1 95.94 215 ALA B N 1
ATOM 4844 C CA . ALA B 1 215 ? 9.281 -10.297 -4.023 1 95.94 215 ALA B CA 1
ATOM 4845 C C . ALA B 1 215 ? 9.805 -11.414 -3.123 1 95.94 215 ALA B C 1
ATOM 4847 O O . ALA B 1 215 ? 10.25 -12.461 -3.607 1 95.94 215 ALA B O 1
ATOM 4848 N N . ILE B 1 216 ? 9.797 -11.227 -1.837 1 96.44 216 ILE B N 1
ATOM 4849 C CA . ILE B 1 216 ? 10.242 -12.227 -0.881 1 96.44 216 ILE B CA 1
ATOM 4850 C C . ILE B 1 216 ? 9.359 -13.469 -0.98 1 96.44 216 ILE B C 1
ATOM 4852 O O . ILE B 1 216 ? 9.859 -14.594 -1.045 1 96.44 216 ILE B O 1
ATOM 4856 N N . ALA B 1 217 ? 8.016 -13.242 -0.997 1 97.25 217 ALA B N 1
ATOM 4857 C CA . ALA B 1 217 ? 7.066 -14.352 -1.079 1 97.25 217 ALA B CA 1
ATOM 4858 C C . ALA B 1 217 ? 7.305 -15.18 -2.336 1 97.25 217 ALA B C 1
ATOM 4860 O O . ALA B 1 217 ? 7.258 -16.406 -2.289 1 97.25 217 ALA B O 1
ATOM 4861 N N . CYS B 1 218 ? 7.484 -14.5 -3.471 1 95.38 218 CYS B N 1
ATOM 4862 C CA . CYS B 1 218 ? 7.684 -15.188 -4.742 1 95.38 218 CYS B CA 1
ATOM 4863 C C . CYS B 1 218 ? 8.945 -16.047 -4.707 1 95.38 218 CYS B C 1
ATOM 4865 O O . CYS B 1 218 ? 8.992 -17.109 -5.324 1 95.38 218 CYS B O 1
ATOM 4867 N N . ASP B 1 219 ? 10 -15.539 -3.98 1 91.88 219 ASP B N 1
ATOM 4868 C CA . ASP B 1 219 ? 11.195 -16.359 -3.799 1 91.88 219 ASP B CA 1
ATOM 4869 C C . ASP B 1 219 ? 10.859 -17.688 -3.123 1 91.88 219 ASP B C 1
ATOM 4871 O O . ASP B 1 219 ? 11.352 -18.734 -3.537 1 91.88 219 ASP B O 1
ATOM 4875 N N . TYR B 1 220 ? 10.047 -17.672 -2.086 1 93.19 220 TYR B N 1
ATOM 4876 C CA . TYR B 1 220 ? 9.633 -18.875 -1.373 1 93.19 220 TYR B CA 1
ATOM 4877 C C . TYR B 1 220 ? 8.773 -19.766 -2.264 1 93.19 220 TYR B C 1
ATOM 4879 O O . TYR B 1 220 ? 8.828 -20.984 -2.154 1 93.19 220 TYR B O 1
ATOM 4887 N N . LEU B 1 221 ? 8.008 -19.188 -3.223 1 95.5 221 LEU B N 1
ATOM 4888 C CA . LEU B 1 221 ? 7.086 -19.906 -4.09 1 95.5 221 LEU B CA 1
ATOM 4889 C C . LEU B 1 221 ? 7.809 -20.453 -5.312 1 95.5 221 LEU B C 1
ATOM 4891 O O . LEU B 1 221 ? 7.273 -21.312 -6.027 1 95.5 221 LEU B O 1
ATOM 4895 N N . GLY B 1 222 ? 9.031 -19.953 -5.566 1 92.19 222 GLY B N 1
ATOM 4896 C CA . GLY B 1 222 ? 9.742 -20.312 -6.781 1 92.19 222 GLY B CA 1
ATOM 4897 C C . GLY B 1 222 ? 9.164 -19.688 -8.031 1 92.19 222 GLY B C 1
ATOM 4898 O O . GLY B 1 222 ? 9.125 -20.297 -9.094 1 92.19 222 GLY B O 1
ATOM 4899 N N . VAL B 1 223 ? 8.586 -18.531 -7.875 1 94.88 223 VAL B N 1
ATOM 4900 C CA . VAL B 1 223 ? 7.957 -17.797 -8.969 1 94.88 223 VAL B CA 1
ATOM 4901 C C . VAL B 1 223 ? 8.711 -16.484 -9.203 1 94.88 223 VAL B C 1
ATOM 4903 O O . VAL B 1 223 ? 9.164 -15.844 -8.25 1 94.88 223 VAL B O 1
ATOM 4906 N N . ASP B 1 224 ? 8.852 -16.047 -10.445 1 91.94 224 ASP B N 1
ATOM 4907 C CA . ASP B 1 224 ? 9.508 -14.797 -10.789 1 91.94 224 ASP B CA 1
ATOM 4908 C C . ASP B 1 224 ? 8.617 -13.602 -10.477 1 91.94 224 ASP B C 1
ATOM 4910 O O . ASP B 1 224 ? 7.645 -13.344 -11.188 1 91.94 224 ASP B O 1
ATOM 4914 N N . SER B 1 225 ? 9.047 -12.859 -9.484 1 94 225 SER B N 1
ATOM 4915 C CA . SER B 1 225 ? 8.227 -11.727 -9.047 1 94 225 SER B CA 1
ATOM 4916 C C . SER B 1 225 ? 8.078 -10.688 -10.148 1 94 225 SER B C 1
ATOM 4918 O O . SER B 1 225 ? 7.035 -10.047 -10.273 1 94 225 SER B O 1
ATOM 4920 N N . ASN B 1 226 ? 9.141 -10.453 -10.922 1 92.88 226 ASN B N 1
ATOM 4921 C CA . ASN B 1 226 ? 9.062 -9.492 -12.016 1 92.88 226 ASN B CA 1
ATOM 4922 C C . ASN B 1 226 ? 8.039 -9.914 -13.062 1 92.88 226 ASN B C 1
ATOM 4924 O O . ASN B 1 226 ? 7.316 -9.078 -13.602 1 92.88 226 ASN B O 1
ATOM 4928 N N . ALA B 1 227 ? 8.016 -11.203 -13.352 1 95.31 227 ALA B N 1
ATOM 4929 C CA . ALA B 1 227 ? 7.023 -11.719 -14.297 1 95.31 227 ALA B CA 1
ATOM 4930 C C . ALA B 1 227 ? 5.605 -11.523 -13.758 1 95.31 227 ALA B C 1
ATOM 4932 O O . ALA B 1 227 ? 4.684 -11.211 -14.516 1 95.31 227 ALA B O 1
ATOM 4933 N N . VAL B 1 228 ? 5.457 -11.734 -12.477 1 97.69 228 VAL B N 1
ATOM 4934 C CA . VAL B 1 228 ? 4.16 -11.547 -11.836 1 97.69 228 VAL B CA 1
ATOM 4935 C C . VAL B 1 228 ? 3.727 -10.086 -11.945 1 97.69 228 VAL B C 1
ATOM 4937 O O . VAL B 1 228 ? 2.586 -9.797 -12.32 1 97.69 228 VAL B O 1
ATOM 4940 N N . LEU B 1 229 ? 4.633 -9.18 -11.656 1 97.12 229 LEU B N 1
ATOM 4941 C CA . LEU B 1 229 ? 4.336 -7.754 -11.688 1 97.12 229 LEU B CA 1
ATOM 4942 C C . LEU B 1 229 ? 4.059 -7.289 -13.109 1 97.12 229 LEU B C 1
ATOM 4944 O O . LEU B 1 229 ? 3.197 -6.434 -13.336 1 97.12 229 LEU B O 1
ATOM 4948 N N . GLU B 1 230 ? 4.809 -7.836 -14.023 1 96.44 230 GLU B N 1
ATOM 4949 C CA . GLU B 1 230 ? 4.574 -7.508 -15.422 1 96.44 230 GLU B CA 1
ATOM 4950 C C . GLU B 1 230 ? 3.178 -7.938 -15.859 1 96.44 230 GLU B C 1
ATOM 4952 O O . GLU B 1 230 ? 2.471 -7.18 -16.531 1 96.44 230 GLU B O 1
ATOM 4957 N N . ALA B 1 231 ? 2.789 -9.117 -15.516 1 98.25 231 ALA B N 1
ATOM 4958 C CA . ALA B 1 231 ? 1.462 -9.633 -15.852 1 98.25 231 ALA B CA 1
ATOM 4959 C C . ALA B 1 231 ? 0.37 -8.797 -15.188 1 98.25 231 ALA B C 1
ATOM 4961 O O . ALA B 1 231 ? -0.559 -8.336 -15.852 1 98.25 231 ALA B O 1
ATOM 4962 N N . ALA B 1 232 ? 0.484 -8.578 -13.875 1 97.88 232 ALA B N 1
ATOM 4963 C CA . ALA B 1 232 ? -0.495 -7.781 -13.141 1 97.88 232 ALA B CA 1
ATOM 4964 C C . ALA B 1 232 ? -0.565 -6.355 -13.688 1 97.88 232 ALA B C 1
ATOM 4966 O O . ALA B 1 232 ? -1.642 -5.758 -13.742 1 97.88 232 ALA B O 1
ATOM 4967 N N . GLY B 1 233 ? 0.605 -5.852 -14.133 1 97.62 233 GLY B N 1
ATOM 4968 C CA . GLY B 1 233 ? 0.732 -4.484 -14.617 1 97.62 233 GLY B CA 1
ATOM 4969 C C . GLY B 1 233 ? -0.021 -4.238 -15.906 1 97.62 233 GLY B C 1
ATOM 4970 O O . GLY B 1 233 ? -0.236 -3.088 -16.297 1 97.62 233 GLY B O 1
ATOM 4971 N N . THR B 1 234 ? -0.522 -5.285 -16.578 1 97.19 234 THR B N 1
ATOM 4972 C CA . THR B 1 234 ? -1.27 -5.129 -17.828 1 97.19 234 THR B CA 1
ATOM 4973 C C . THR B 1 234 ? -2.709 -4.707 -17.531 1 97.19 234 THR B C 1
ATOM 4975 O O . THR B 1 234 ? -3.447 -4.344 -18.453 1 97.19 234 THR B O 1
ATOM 4978 N N . LYS B 1 235 ? -3.096 -4.781 -16.281 1 95.44 235 LYS B N 1
ATOM 4979 C CA . LYS B 1 235 ? -4.418 -4.277 -15.922 1 95.44 235 LYS B CA 1
ATOM 4980 C C . LYS B 1 235 ? -4.418 -2.756 -15.812 1 95.44 235 LYS B C 1
ATOM 4982 O O . LYS B 1 235 ? -3.463 -2.164 -15.305 1 95.44 235 LYS B O 1
ATOM 4987 N N . TRP B 1 236 ? -5.5 -2.1 -16.141 1 92.06 236 TRP B N 1
ATOM 4988 C CA . TRP B 1 236 ? -5.582 -0.652 -16.312 1 92.06 236 TRP B CA 1
ATOM 4989 C C . TRP B 1 236 ? -5.477 0.057 -14.969 1 92.06 236 TRP B C 1
ATOM 4991 O O . TRP B 1 236 ? -5.082 1.224 -14.898 1 92.06 236 TRP B O 1
ATOM 5001 N N . ASN B 1 237 ? -5.832 -0.597 -13.898 1 92 237 ASN B N 1
ATOM 5002 C CA . ASN B 1 237 ? -5.879 0.079 -12.609 1 92 237 ASN B CA 1
ATOM 5003 C C . ASN B 1 237 ? -4.797 -0.437 -11.664 1 92 237 ASN B C 1
ATOM 5005 O O . ASN B 1 237 ? -4.863 -0.215 -10.453 1 92 237 ASN B O 1
ATOM 5009 N N . PHE B 1 238 ? -3.865 -1.202 -12.172 1 96.12 238 PHE B N 1
ATOM 5010 C CA . PHE B 1 238 ? -2.742 -1.674 -11.367 1 96.12 238 PHE B CA 1
ATOM 5011 C C . PHE B 1 238 ? -1.626 -0.636 -11.336 1 96.12 238 PHE B C 1
ATOM 5013 O O . PHE B 1 238 ? -1.261 -0.077 -12.375 1 96.12 238 PHE B O 1
ATOM 5020 N N . HIS B 1 239 ? -1.109 -0.332 -10.109 1 96.69 239 HIS B N 1
ATOM 5021 C CA . HIS B 1 239 ? -0.08 0.69 -9.953 1 96.69 239 HIS B CA 1
ATOM 5022 C C . HIS B 1 239 ? 1.315 0.094 -10.102 1 96.69 239 HIS B C 1
ATOM 5024 O O . HIS B 1 239 ? 1.622 -0.941 -9.508 1 96.69 239 HIS B O 1
ATOM 5030 N N . ASP B 1 240 ? 2.113 0.738 -10.836 1 95.12 240 ASP B N 1
ATOM 5031 C CA . ASP B 1 240 ? 3.424 0.215 -11.211 1 95.12 240 ASP B CA 1
ATOM 5032 C C . ASP B 1 240 ? 4.473 0.554 -10.156 1 95.12 240 ASP B C 1
ATOM 5034 O O . ASP B 1 240 ? 5.035 1.65 -10.164 1 95.12 240 ASP B O 1
ATOM 5038 N N . TYR B 1 241 ? 4.727 -0.262 -9.25 1 95.5 241 TYR B N 1
ATOM 5039 C CA . TYR B 1 241 ? 5.816 -0.224 -8.281 1 95.5 241 TYR B CA 1
ATOM 5040 C C . TYR B 1 241 ? 6.758 -1.41 -8.469 1 95.5 241 TYR B C 1
ATOM 5042 O O . TYR B 1 241 ? 6.352 -2.457 -8.977 1 95.5 241 TYR B O 1
ATOM 5050 N N . ARG B 1 242 ? 7.988 -1.266 -8.141 1 93.62 242 ARG B N 1
ATOM 5051 C CA . ARG B 1 242 ? 8.984 -2.322 -8.234 1 93.62 242 ARG B CA 1
ATOM 5052 C C . ARG B 1 242 ? 9.711 -2.516 -6.91 1 93.62 242 ARG B C 1
ATOM 5054 O O . ARG B 1 242 ? 9.875 -1.565 -6.141 1 93.62 242 ARG B O 1
ATOM 5061 N N . PRO B 1 243 ? 10.086 -3.756 -6.68 1 94.69 243 PRO B N 1
ATOM 5062 C CA . PRO B 1 243 ? 10.844 -3.988 -5.449 1 94.69 243 PRO B CA 1
ATOM 5063 C C . PRO B 1 243 ? 12.211 -3.311 -5.457 1 94.69 243 PRO B C 1
ATOM 5065 O O . PRO B 1 243 ? 12.758 -3.02 -6.523 1 94.69 243 PRO B O 1
ATOM 5068 N N . GLY B 1 244 ? 12.734 -3.02 -4.305 1 93.44 244 GLY B N 1
ATOM 5069 C CA . GLY B 1 244 ? 14.062 -2.428 -4.207 1 93.44 244 GLY B CA 1
ATOM 5070 C C . GLY B 1 244 ? 14.391 -1.936 -2.811 1 93.44 244 GLY B C 1
ATOM 5071 O O . GLY B 1 244 ? 13.594 -2.096 -1.885 1 93.44 244 GLY B O 1
ATOM 5072 N N . LEU B 1 245 ? 15.602 -1.473 -2.697 1 93.06 245 LEU B N 1
ATOM 5073 C CA . LEU B 1 245 ? 16.062 -0.851 -1.464 1 93.06 245 LEU B CA 1
ATOM 5074 C C . LEU B 1 245 ? 15.445 0.53 -1.282 1 93.06 245 LEU B C 1
ATOM 5076 O O . LEU B 1 245 ? 15.32 1.29 -2.244 1 93.06 245 LEU B O 1
ATOM 5080 N N . VAL B 1 246 ? 14.961 0.737 -0.115 1 88.56 246 VAL B N 1
ATOM 5081 C CA . VAL B 1 246 ? 14.328 2.025 0.156 1 88.56 246 VAL B CA 1
ATOM 5082 C C . VAL B 1 246 ? 15.227 2.861 1.063 1 88.56 246 VAL B C 1
ATOM 5084 O O . VAL B 1 246 ? 15.461 2.5 2.219 1 88.56 246 VAL B O 1
ATOM 5087 N N . GLY B 1 247 ? 15.758 3.951 0.548 1 87.75 247 GLY B N 1
ATOM 5088 C CA . GLY B 1 247 ? 16.594 4.879 1.296 1 87.75 247 GLY B CA 1
ATOM 5089 C C . GLY B 1 247 ? 16.203 6.332 1.085 1 87.75 247 GLY B C 1
ATOM 5090 O O . GLY B 1 247 ? 15.086 6.625 0.66 1 87.75 247 GLY B O 1
ATOM 5091 N N . GLY B 1 248 ? 17.047 7.215 1.645 1 82.06 248 GLY B N 1
ATOM 5092 C CA . GLY B 1 248 ? 16.797 8.641 1.486 1 82.06 248 GLY B CA 1
ATOM 5093 C C . GLY B 1 248 ? 16.141 9.266 2.705 1 82.06 248 GLY B C 1
ATOM 5094 O O . GLY B 1 248 ? 16.062 8.641 3.764 1 82.06 248 GLY B O 1
ATOM 5095 N N . HIS B 1 249 ? 15.648 10.445 2.506 1 77.81 249 HIS B N 1
ATOM 5096 C CA . HIS B 1 249 ? 15.297 11.25 3.666 1 77.81 249 HIS B CA 1
ATOM 5097 C C . HIS B 1 249 ? 13.781 11.406 3.791 1 77.81 249 HIS B C 1
ATOM 5099 O O . HIS B 1 249 ? 13.289 11.922 4.797 1 77.81 249 HIS B O 1
ATOM 5105 N N . CYS B 1 250 ? 13.039 11.008 2.83 1 85.31 250 CYS B N 1
ATOM 5106 C CA . CYS B 1 250 ? 11.609 11.258 2.869 1 85.31 250 CYS B CA 1
ATOM 5107 C C . CYS B 1 250 ? 10.844 10 3.248 1 85.31 250 CYS B C 1
ATOM 5109 O O . CYS B 1 250 ? 10.258 9.922 4.332 1 85.31 250 CYS B O 1
ATOM 5111 N N . ILE B 1 251 ? 11 8.945 2.486 1 85.69 251 ILE B N 1
ATOM 5112 C CA . ILE B 1 251 ? 10.188 7.742 2.66 1 85.69 251 ILE B CA 1
ATOM 5113 C C . ILE B 1 251 ? 10.57 7.047 3.965 1 85.69 251 ILE B C 1
ATOM 5115 O O . ILE B 1 251 ? 9.695 6.676 4.754 1 85.69 251 ILE B O 1
ATOM 5119 N N . PRO B 1 252 ? 11.844 7.004 4.281 1 88.88 252 PRO B N 1
ATOM 5120 C CA . PRO B 1 252 ? 12.203 6.309 5.523 1 88.88 252 PRO B CA 1
ATOM 5121 C C . PRO B 1 252 ? 11.922 7.148 6.77 1 88.88 252 PRO B C 1
ATOM 5123 O O . PRO B 1 252 ? 12.062 6.656 7.891 1 88.88 252 PRO B O 1
ATOM 5126 N N . VAL B 1 253 ? 11.5 8.391 6.59 1 91.5 253 VAL B N 1
ATOM 5127 C CA . VAL B 1 253 ? 11.406 9.289 7.734 1 91.5 253 VAL B CA 1
ATOM 5128 C C . VAL B 1 253 ? 9.969 9.773 7.902 1 91.5 253 VAL B C 1
ATOM 5130 O O . VAL B 1 253 ? 9.414 9.711 9 1 91.5 253 VAL B O 1
ATOM 5133 N N . ASP B 1 254 ? 9.305 10.133 6.859 1 94.38 254 ASP B N 1
ATOM 5134 C CA . ASP B 1 254 ? 8.039 10.859 6.887 1 94.38 254 ASP B CA 1
ATOM 5135 C C . ASP B 1 254 ? 6.953 10.039 7.57 1 94.38 254 ASP B C 1
ATOM 5137 O O . ASP B 1 254 ? 6.141 10.578 8.328 1 94.38 254 ASP B O 1
ATOM 5141 N N . PRO B 1 255 ? 6.891 8.727 7.316 1 96.69 255 PRO B N 1
ATOM 5142 C CA . PRO B 1 255 ? 5.824 7.945 7.949 1 96.69 255 PRO B CA 1
ATOM 5143 C C . PRO B 1 255 ? 5.867 8.023 9.477 1 96.69 255 PRO B C 1
ATOM 5145 O O . PRO B 1 255 ? 4.82 7.973 10.125 1 96.69 255 PRO B O 1
ATOM 5148 N N . PHE B 1 256 ? 7.02 8.227 10.031 1 96.88 256 PHE B N 1
ATOM 5149 C CA . PHE B 1 256 ? 7.184 8.18 11.477 1 96.88 256 PHE B CA 1
ATOM 5150 C C . PHE B 1 256 ? 6.602 9.422 12.125 1 96.88 256 PHE B C 1
ATOM 5152 O O . PHE B 1 256 ? 6.27 9.414 13.312 1 96.88 256 PHE B O 1
ATOM 5159 N N . PHE B 1 257 ? 6.484 10.531 11.352 1 98 257 PHE B N 1
ATOM 5160 C CA . PHE B 1 257 ? 5.801 11.703 11.875 1 98 257 PHE B CA 1
ATOM 5161 C C . PHE B 1 257 ? 4.34 11.398 12.172 1 98 257 PHE B C 1
ATOM 5163 O O . PHE B 1 257 ? 3.836 11.719 13.25 1 98 257 PHE B O 1
ATOM 5170 N N . PHE B 1 258 ? 3.693 10.773 11.227 1 98.06 258 PHE B N 1
ATOM 5171 C CA . PHE B 1 258 ? 2.285 10.422 11.375 1 98.06 258 PHE B CA 1
ATOM 5172 C C . PHE B 1 258 ? 2.104 9.352 12.438 1 98.06 258 PHE B C 1
ATOM 5174 O O . PHE B 1 258 ? 1.189 9.43 13.266 1 98.06 258 PHE B O 1
ATOM 5181 N N . ILE B 1 259 ? 2.975 8.305 12.43 1 97.94 259 ILE B N 1
ATOM 5182 C CA . ILE B 1 259 ? 2.932 7.234 13.422 1 97.94 259 ILE B CA 1
ATOM 5183 C C . ILE B 1 259 ? 3.049 7.824 14.828 1 97.94 259 ILE B C 1
ATOM 5185 O O . ILE B 1 259 ? 2.258 7.492 15.711 1 97.94 259 ILE B O 1
ATOM 5189 N N . TYR B 1 260 ? 4.016 8.68 15.039 1 97.88 260 TYR B N 1
ATOM 5190 C CA . TYR B 1 260 ? 4.273 9.32 16.328 1 97.88 260 TYR B CA 1
ATOM 5191 C C . TYR B 1 260 ? 3.025 10.023 16.844 1 97.88 260 TYR B C 1
ATOM 5193 O O . TYR B 1 260 ? 2.604 9.797 17.969 1 97.88 260 TYR B O 1
ATOM 5201 N N . LYS B 1 261 ? 2.443 10.898 15.977 1 98.12 261 LYS B N 1
ATOM 5202 C CA . LYS B 1 261 ? 1.307 11.703 16.422 1 98.12 261 LYS B CA 1
ATOM 5203 C C . LYS B 1 261 ? 0.079 10.828 16.656 1 98.12 261 LYS B C 1
ATOM 5205 O O . LYS B 1 261 ? -0.669 11.055 17.609 1 98.12 261 LYS B O 1
ATOM 5210 N N . ALA B 1 262 ? -0.186 9.844 15.789 1 97.75 262 ALA B N 1
ATOM 5211 C CA . ALA B 1 262 ? -1.307 8.93 15.969 1 97.75 262 ALA B CA 1
ATOM 5212 C C . ALA B 1 262 ? -1.203 8.188 17.297 1 97.75 262 ALA B C 1
ATOM 5214 O O . ALA B 1 262 ? -2.178 8.109 18.047 1 97.75 262 ALA B O 1
ATOM 5215 N N . LYS B 1 263 ? -0.037 7.688 17.609 1 97.75 263 LYS B N 1
ATOM 5216 C CA . LYS B 1 263 ? 0.18 6.965 18.844 1 97.75 263 LYS B CA 1
ATOM 5217 C C . LYS B 1 263 ? -0.018 7.875 20.062 1 97.75 263 LYS B C 1
ATOM 5219 O O . LYS B 1 263 ? -0.604 7.465 21.062 1 97.75 263 LYS B O 1
ATOM 5224 N N . LYS B 1 264 ? 0.524 9.031 19.969 1 97.31 264 LYS B N 1
ATOM 5225 C CA . LYS B 1 264 ? 0.347 10 21.047 1 97.31 264 LYS B CA 1
ATOM 5226 C C . LYS B 1 264 ? -1.133 10.25 21.312 1 97.31 264 LYS B C 1
ATOM 5228 O O . LYS B 1 264 ? -1.519 10.523 22.453 1 97.31 264 LYS B O 1
ATOM 5233 N N . GLN B 1 265 ? -1.943 10.141 20.281 1 96.81 265 GLN B N 1
ATOM 5234 C CA . GLN B 1 265 ? -3.375 10.383 20.438 1 96.81 265 GLN B CA 1
ATOM 5235 C C . GLN B 1 265 ? -4.125 9.094 20.734 1 96.81 265 GLN B C 1
ATOM 5237 O O . GLN B 1 265 ? -5.355 9.07 20.766 1 96.81 265 GLN B O 1
ATOM 5242 N N . GLY B 1 266 ? -3.414 7.945 20.875 1 95.94 266 GLY B N 1
ATOM 5243 C CA . GLY B 1 266 ? -4.012 6.719 21.391 1 95.94 266 GLY B CA 1
ATOM 5244 C C . GLY B 1 266 ? -4.355 5.73 20.281 1 95.94 266 GLY B C 1
ATOM 5245 O O . GLY B 1 266 ? -5.102 4.777 20.516 1 95.94 266 GLY B O 1
ATOM 5246 N N . PHE B 1 267 ? -3.902 5.961 19.109 1 96.5 267 PHE B N 1
ATOM 5247 C CA . PHE B 1 267 ? -4.172 5.039 18.016 1 96.5 267 PHE B CA 1
ATOM 5248 C C . PHE B 1 267 ? -2.877 4.473 17.438 1 96.5 267 PHE B C 1
ATOM 5250 O 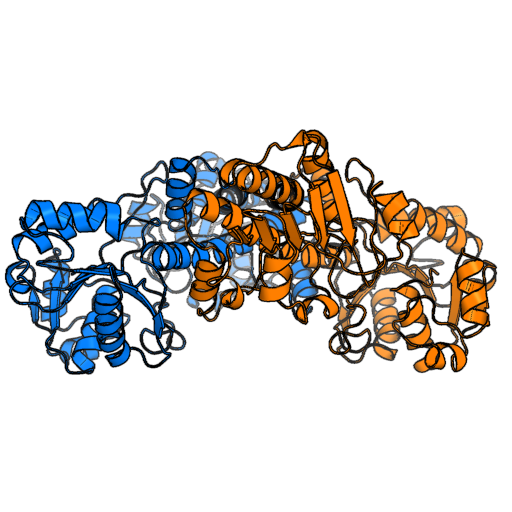O . PHE B 1 267 ? -1.962 5.223 17.109 1 96.5 267 PHE B O 1
ATOM 5257 N N . ASN B 1 268 ? -2.812 3.191 17.328 1 97.56 268 ASN B N 1
ATOM 5258 C CA . ASN B 1 268 ? -1.662 2.539 16.703 1 97.56 268 ASN B CA 1
ATOM 5259 C C . ASN B 1 268 ? -1.921 2.213 15.242 1 97.56 268 ASN B C 1
ATOM 5261 O O . ASN B 1 268 ? -2.701 1.312 14.93 1 97.56 268 ASN B O 1
ATOM 5265 N N . PRO B 1 269 ? -1.238 2.928 14.312 1 98.06 269 PRO B N 1
ATOM 5266 C CA . PRO B 1 269 ? -1.429 2.627 12.891 1 98.06 269 PRO B CA 1
ATOM 5267 C C . PRO B 1 269 ? -0.635 1.406 12.438 1 98.06 269 PRO B C 1
ATOM 5269 O O . PRO B 1 269 ? 0.378 1.546 11.75 1 98.06 269 PRO B O 1
ATOM 5272 N N . ASN B 1 270 ? -1.129 0.241 12.602 1 98.25 270 ASN B N 1
ATOM 5273 C CA . ASN B 1 270 ? -0.426 -1.028 12.453 1 98.25 270 ASN B CA 1
ATOM 5274 C C . ASN B 1 270 ? -0.008 -1.268 11 1 98.25 270 ASN B C 1
ATOM 5276 O O . ASN B 1 270 ? 1.067 -1.812 10.742 1 98.25 270 ASN B O 1
ATOM 5280 N N . LEU B 1 271 ? -0.885 -0.977 10.07 1 98.75 271 LEU B N 1
ATOM 5281 C CA . LEU B 1 271 ? -0.569 -1.209 8.672 1 98.75 271 LEU B CA 1
ATOM 5282 C C . LEU B 1 271 ? 0.644 -0.388 8.242 1 98.75 271 LEU B C 1
ATOM 5284 O O . LEU B 1 271 ? 1.56 -0.912 7.605 1 98.75 271 LEU B O 1
ATOM 5288 N N . ILE B 1 272 ? 0.641 0.931 8.578 1 98.62 272 ILE B N 1
ATOM 5289 C CA . ILE B 1 272 ? 1.735 1.833 8.234 1 98.62 272 ILE B CA 1
ATOM 5290 C C . ILE B 1 272 ? 3.029 1.339 8.883 1 98.62 272 ILE B C 1
ATOM 5292 O O . ILE B 1 272 ? 4.082 1.314 8.234 1 98.62 272 ILE B O 1
ATOM 5296 N N . GLU B 1 273 ? 2.945 0.927 10.133 1 98.31 273 GLU B N 1
ATOM 5297 C CA . GLU B 1 273 ? 4.117 0.421 10.836 1 98.31 273 GLU B CA 1
ATOM 5298 C C . GLU B 1 273 ? 4.645 -0.856 10.188 1 98.31 273 GLU B C 1
ATOM 5300 O O . GLU B 1 273 ? 5.855 -1.032 10.047 1 98.31 273 GLU B O 1
ATOM 5305 N N . THR B 1 274 ? 3.762 -1.794 9.836 1 98.56 274 THR B N 1
ATOM 5306 C CA . THR B 1 274 ? 4.16 -3.049 9.211 1 98.56 274 THR B CA 1
ATOM 5307 C C . THR B 1 274 ? 4.855 -2.789 7.875 1 98.56 274 THR B C 1
ATOM 5309 O O . THR B 1 274 ? 5.805 -3.488 7.52 1 98.56 274 THR B O 1
ATOM 5312 N N . ALA B 1 275 ? 4.344 -1.79 7.109 1 98.44 275 ALA B N 1
ATOM 5313 C CA . ALA B 1 275 ? 4.988 -1.428 5.848 1 98.44 275 ALA B CA 1
ATOM 5314 C C . ALA B 1 275 ? 6.438 -1.007 6.074 1 98.44 275 ALA B C 1
ATOM 5316 O O . ALA B 1 275 ? 7.328 -1.402 5.324 1 98.44 275 ALA B O 1
ATOM 5317 N N . ARG B 1 276 ? 6.68 -0.186 7.121 1 97.06 276 ARG B N 1
ATOM 5318 C CA . ARG B 1 276 ? 8.039 0.228 7.473 1 97.06 276 ARG B CA 1
ATOM 5319 C C . ARG B 1 276 ? 8.914 -0.979 7.785 1 97.06 276 ARG B C 1
ATOM 5321 O O . ARG B 1 276 ? 10.055 -1.055 7.332 1 97.06 276 ARG B O 1
ATOM 5328 N N . GLU B 1 277 ? 8.383 -1.901 8.492 1 97.19 277 GLU B N 1
ATOM 5329 C CA . GLU B 1 277 ? 9.125 -3.102 8.875 1 97.19 277 GLU B CA 1
ATOM 5330 C C . GLU B 1 277 ? 9.547 -3.902 7.645 1 97.19 277 GLU B C 1
ATOM 5332 O O . GLU B 1 277 ? 10.68 -4.379 7.566 1 97.19 277 GLU B O 1
ATOM 5337 N N . VAL B 1 278 ? 8.625 -4.098 6.715 1 97.88 278 VAL B N 1
ATOM 5338 C CA . VAL B 1 278 ? 8.906 -4.852 5.496 1 97.88 278 VAL B CA 1
ATOM 5339 C C . VAL B 1 278 ? 10.023 -4.172 4.715 1 97.88 278 VAL B C 1
ATOM 5341 O O . VAL B 1 278 ? 11 -4.82 4.328 1 97.88 278 VAL B O 1
ATOM 5344 N N . ASN B 1 279 ? 9.898 -2.865 4.496 1 97.19 279 ASN B N 1
ATOM 5345 C CA . ASN B 1 279 ? 10.891 -2.129 3.719 1 97.19 279 ASN B CA 1
ATOM 5346 C C . ASN B 1 279 ? 12.258 -2.148 4.391 1 97.19 279 ASN B C 1
ATOM 5348 O O . ASN B 1 279 ? 13.281 -2.246 3.719 1 97.19 279 ASN B O 1
ATOM 5352 N N . GLU B 1 280 ? 12.297 -2.062 5.711 1 95.44 280 GLU B N 1
ATOM 5353 C CA . GLU B 1 280 ? 13.547 -2.025 6.461 1 95.44 280 GLU B CA 1
ATOM 5354 C C . GLU B 1 280 ? 14.219 -3.395 6.484 1 95.44 280 GLU B C 1
ATOM 5356 O O . GLU B 1 280 ? 15.414 -3.504 6.777 1 95.44 280 GLU B O 1
ATOM 5361 N N . TYR B 1 281 ? 13.477 -4.414 6.176 1 96.56 281 TYR B N 1
ATOM 5362 C CA . TYR B 1 281 ? 13.992 -5.781 6.184 1 96.56 281 TYR B CA 1
ATOM 5363 C C . TYR B 1 281 ? 14.695 -6.105 4.871 1 96.56 281 TYR B C 1
ATOM 5365 O O . TYR B 1 281 ? 15.477 -7.055 4.797 1 96.56 281 TYR B O 1
ATOM 5373 N N . ILE B 1 282 ? 14.5 -5.387 3.779 1 96.81 282 ILE B N 1
ATOM 5374 C CA . ILE B 1 282 ? 14.922 -5.746 2.43 1 96.81 282 ILE B CA 1
ATOM 5375 C C . ILE B 1 282 ? 16.438 -5.852 2.377 1 96.81 282 ILE B C 1
ATOM 5377 O O . ILE B 1 282 ? 16.984 -6.785 1.776 1 96.81 282 ILE B O 1
ATOM 5381 N N . PRO B 1 283 ? 17.188 -4.902 3.023 1 96.94 283 PRO B N 1
ATOM 5382 C CA . PRO B 1 283 ? 18.641 -5.055 3.006 1 96.94 283 PRO B CA 1
ATOM 5383 C C . PRO B 1 283 ? 19.094 -6.391 3.582 1 96.94 283 PRO B C 1
ATOM 5385 O O . PRO B 1 283 ? 20 -7.031 3.029 1 96.94 283 PRO B O 1
ATOM 5388 N N . GLU B 1 284 ? 18.516 -6.777 4.633 1 96.5 284 GLU B N 1
ATOM 5389 C CA . GLU B 1 284 ? 18.828 -8.07 5.234 1 96.5 284 GLU B CA 1
ATOM 5390 C C . GLU B 1 284 ? 18.484 -9.219 4.281 1 96.5 284 GLU B C 1
ATOM 5392 O O . GLU B 1 284 ? 19.234 -10.188 4.18 1 96.5 284 GLU B O 1
ATOM 5397 N N . HIS B 1 285 ? 17.344 -9.117 3.646 1 95.56 285 HIS B N 1
ATOM 5398 C CA . HIS B 1 285 ? 16.953 -10.133 2.678 1 95.56 285 HIS B CA 1
ATOM 5399 C C . HIS B 1 285 ? 17.969 -10.242 1.548 1 95.56 285 HIS B C 1
ATOM 5401 O O . HIS B 1 285 ? 18.312 -11.352 1.118 1 95.56 285 HIS B O 1
ATOM 5407 N N . VAL B 1 286 ? 18.438 -9.133 1.013 1 96.62 286 VAL B N 1
ATOM 5408 C CA . VAL B 1 286 ? 19.438 -9.109 -0.054 1 96.62 286 VAL B CA 1
ATOM 5409 C C . VAL B 1 286 ? 20.719 -9.797 0.417 1 96.62 286 VAL B C 1
ATOM 5411 O O . VAL B 1 286 ? 21.312 -10.594 -0.32 1 96.62 286 VAL B O 1
ATOM 5414 N N . ALA B 1 287 ? 21.172 -9.508 1.645 1 97.81 287 ALA B N 1
ATOM 5415 C CA . ALA B 1 287 ? 22.344 -10.18 2.213 1 97.81 287 ALA B CA 1
ATOM 5416 C C . ALA B 1 287 ? 22.125 -11.688 2.285 1 97.81 287 ALA B C 1
ATOM 5418 O O . ALA B 1 287 ? 23 -12.461 1.887 1 97.81 287 ALA B O 1
ATOM 5419 N N . LYS B 1 288 ? 20.969 -12.078 2.766 1 96 288 LYS B N 1
ATOM 5420 C CA . LYS B 1 288 ? 20.641 -13.5 2.895 1 96 288 LYS B CA 1
ATOM 5421 C C . LYS B 1 288 ? 20.641 -14.188 1.531 1 96 288 LYS B C 1
ATOM 5423 O O . LYS B 1 288 ? 21.125 -15.312 1.396 1 96 288 LYS B O 1
ATOM 5428 N N . GLN B 1 289 ? 20.062 -13.508 0.557 1 94.75 289 GLN B N 1
ATOM 5429 C CA . GLN B 1 289 ? 20.047 -14.055 -0.797 1 94.75 289 GLN B CA 1
ATOM 5430 C C . GLN B 1 289 ? 21.469 -14.234 -1.336 1 94.75 289 GLN B C 1
ATOM 5432 O O . GLN B 1 289 ? 21.766 -15.234 -1.998 1 94.75 289 GLN B O 1
ATOM 5437 N N . THR B 1 290 ? 22.297 -13.312 -1.081 1 97.06 290 THR B N 1
ATOM 5438 C CA . THR B 1 290 ? 23.688 -13.375 -1.507 1 97.06 290 THR B CA 1
ATOM 5439 C C . THR B 1 290 ? 24.406 -14.547 -0.841 1 97.06 290 THR B C 1
ATOM 5441 O O . THR B 1 290 ? 25.094 -15.32 -1.509 1 97.06 290 THR B O 1
ATOM 5444 N N . ILE B 1 291 ? 24.25 -14.656 0.427 1 97.44 291 ILE B N 1
ATOM 5445 C CA . ILE B 1 291 ? 24.859 -15.727 1.214 1 97.44 291 ILE B CA 1
ATOM 5446 C C . ILE B 1 291 ? 24.391 -17.078 0.692 1 97.44 291 ILE B C 1
ATOM 5448 O O . ILE B 1 291 ? 25.203 -17.984 0.485 1 97.44 291 ILE B O 1
ATOM 5452 N N . LYS B 1 292 ? 23.094 -17.203 0.514 1 95 292 LYS B N 1
ATOM 5453 C CA . LYS B 1 292 ? 22.531 -18.438 -0.032 1 95 292 LYS B CA 1
ATOM 5454 C C . LYS B 1 292 ? 23.125 -18.75 -1.404 1 95 292 LYS B C 1
ATOM 5456 O O . LYS B 1 292 ? 23.484 -19.891 -1.688 1 95 292 LYS B O 1
ATOM 5461 N N . GLY B 1 293 ? 23.188 -17.703 -2.271 1 95.06 293 GLY B N 1
ATOM 5462 C CA . GLY B 1 293 ? 23.766 -17.875 -3.592 1 95.06 293 GLY B CA 1
ATOM 5463 C C . GLY B 1 293 ? 25.203 -18.344 -3.549 1 95.06 293 GLY B C 1
ATOM 5464 O O . GLY B 1 293 ? 25.594 -19.25 -4.281 1 95.06 293 GLY B O 1
ATOM 5465 N N . LEU B 1 294 ? 26 -17.75 -2.691 1 96.88 294 LEU B N 1
ATOM 5466 C CA . LEU B 1 294 ? 27.406 -18.109 -2.529 1 96.88 294 LEU B CA 1
ATOM 5467 C C . LEU B 1 294 ? 27.531 -19.562 -2.064 1 96.88 294 LEU B C 1
ATOM 5469 O O . LEU B 1 294 ? 28.359 -20.312 -2.582 1 96.88 294 LEU B O 1
ATOM 5473 N N . ASN B 1 295 ? 26.703 -19.906 -1.126 1 95.75 295 ASN B N 1
ATOM 5474 C CA . ASN B 1 295 ? 26.719 -21.281 -0.604 1 95.75 295 ASN B CA 1
ATOM 5475 C C . ASN B 1 295 ? 26.375 -22.297 -1.688 1 95.75 295 ASN B C 1
ATOM 5477 O O . ASN B 1 295 ? 27.062 -23.312 -1.824 1 95.75 295 ASN B O 1
ATOM 5481 N N . LEU B 1 296 ? 25.359 -22.062 -2.418 1 94 296 LEU B N 1
ATOM 5482 C CA . LEU B 1 296 ? 24.922 -22.953 -3.473 1 94 296 LEU B CA 1
ATOM 5483 C C . LEU B 1 296 ? 25.953 -23.062 -4.582 1 94 296 LEU B C 1
ATOM 5485 O O . LEU B 1 296 ? 26 -24.047 -5.305 1 94 296 LEU B O 1
ATOM 5489 N N . SER B 1 297 ? 26.797 -22.031 -4.68 1 94.69 297 SER B N 1
ATOM 5490 C CA . SER B 1 297 ? 27.844 -22 -5.695 1 94.69 297 SER B CA 1
ATOM 5491 C C . SER B 1 297 ? 29.109 -22.656 -5.191 1 94.69 297 SER B C 1
ATOM 5493 O O . SER B 1 297 ? 30.141 -22.641 -5.875 1 94.69 297 SER B O 1
ATOM 5495 N N . GLY B 1 298 ? 29.062 -23.172 -3.994 1 94.75 298 GLY B N 1
ATOM 5496 C CA . GLY B 1 298 ? 30.172 -23.938 -3.441 1 94.75 298 GLY B CA 1
ATOM 5497 C C . GLY B 1 298 ? 31.25 -23.047 -2.848 1 94.75 298 GLY B C 1
ATOM 5498 O O . GLY B 1 298 ? 32.406 -23.469 -2.727 1 94.75 298 GLY B O 1
ATOM 5499 N N . LYS B 1 299 ? 30.922 -21.844 -2.465 1 95.06 299 LYS B N 1
ATOM 5500 C CA . LYS B 1 299 ? 31.906 -20.922 -1.91 1 95.06 299 LYS B CA 1
ATOM 5501 C C . LYS B 1 299 ? 31.938 -21 -0.387 1 95.06 299 LYS B C 1
ATOM 5503 O O . LYS B 1 299 ? 30.922 -21.25 0.25 1 95.06 299 LYS B O 1
ATOM 5508 N N . VAL B 1 300 ? 33.188 -20.828 0.12 1 95.62 300 VAL B N 1
ATOM 5509 C CA . VAL B 1 300 ? 33.344 -20.625 1.559 1 95.62 300 VAL B CA 1
ATOM 5510 C C . VAL B 1 300 ? 33.094 -19.156 1.908 1 95.62 300 VAL B C 1
ATOM 5512 O O . VAL B 1 300 ? 33.781 -18.266 1.417 1 95.62 300 VAL B O 1
ATOM 5515 N N . LEU B 1 301 ? 32.125 -18.906 2.768 1 96.44 301 LEU B N 1
ATOM 5516 C CA . LEU B 1 301 ? 31.672 -17.547 3.029 1 96.44 301 LEU B CA 1
ATOM 5517 C C . LEU B 1 301 ? 32.781 -16.672 3.562 1 96.44 301 LEU B C 1
ATOM 5519 O O . LEU B 1 301 ? 33 -15.562 3.08 1 96.44 301 LEU B O 1
ATOM 5523 N N . GLN B 1 302 ? 33.562 -17.141 4.527 1 95.88 302 GLN B N 1
ATOM 5524 C CA . GLN B 1 302 ? 34.625 -16.359 5.168 1 95.88 302 GLN B CA 1
ATOM 5525 C C . GLN B 1 302 ? 35.75 -16.047 4.188 1 95.88 302 GLN B C 1
ATOM 5527 O O . GLN B 1 302 ? 36.562 -15.148 4.438 1 95.88 302 GLN B O 1
ATOM 5532 N N . GLU B 1 303 ? 35.812 -16.688 3.062 1 96.19 303 GLU B N 1
ATOM 5533 C CA . GLU B 1 303 ? 36.812 -16.469 2.045 1 96.19 303 GLU B CA 1
ATOM 5534 C C . GLU B 1 303 ? 36.25 -15.727 0.838 1 96.19 303 GLU B C 1
ATOM 5536 O O . GLU B 1 303 ? 36.969 -15.445 -0.121 1 96.19 303 GLU B O 1
ATOM 5541 N N . SER B 1 304 ? 34.969 -15.461 0.918 1 97.44 304 SER B N 1
ATOM 5542 C CA . SER B 1 304 ? 34.281 -14.875 -0.23 1 97.44 304 SER B CA 1
ATOM 5543 C C . SER B 1 304 ? 34.469 -13.367 -0.27 1 97.44 304 SER B C 1
ATOM 5545 O O . SER B 1 304 ? 34.562 -12.719 0.774 1 97.44 304 SER B O 1
ATOM 5547 N N . LYS B 1 305 ? 34.531 -12.852 -1.504 1 98.06 305 LYS B N 1
ATOM 5548 C CA . LYS B 1 305 ? 34.625 -11.422 -1.785 1 98.06 305 LYS B CA 1
ATOM 5549 C C . LYS B 1 305 ? 33.406 -10.93 -2.58 1 98.06 305 LYS B C 1
ATOM 5551 O O . LYS B 1 305 ? 33.062 -11.5 -3.625 1 98.06 305 LYS B O 1
ATOM 5556 N N . VAL B 1 306 ? 32.75 -9.891 -2.051 1 98.5 306 VAL B N 1
ATOM 5557 C CA . VAL B 1 306 ? 31.562 -9.359 -2.693 1 98.5 306 VAL B CA 1
ATOM 5558 C C . VAL B 1 306 ? 31.797 -7.918 -3.121 1 98.5 306 VAL B C 1
ATOM 5560 O O . VAL B 1 306 ? 32.312 -7.109 -2.34 1 98.5 306 VAL B O 1
ATOM 5563 N N . LEU B 1 307 ? 31.484 -7.613 -4.359 1 98.5 307 LEU B N 1
ATOM 5564 C CA . LEU B 1 307 ? 31.531 -6.254 -4.887 1 98.5 307 LEU B CA 1
ATOM 5565 C C . LEU B 1 307 ? 30.125 -5.641 -4.93 1 98.5 307 LEU B C 1
ATOM 5567 O O . LEU B 1 307 ? 29.203 -6.23 -5.5 1 98.5 307 LEU B O 1
ATOM 5571 N N . ILE B 1 308 ? 29.969 -4.52 -4.32 1 98.5 308 ILE B N 1
ATOM 5572 C CA . ILE B 1 308 ? 28.688 -3.811 -4.363 1 98.5 308 ILE B CA 1
ATOM 5573 C C . ILE B 1 308 ? 28.797 -2.615 -5.309 1 98.5 308 ILE B C 1
ATOM 5575 O O . ILE B 1 308 ? 29.656 -1.748 -5.129 1 98.5 308 ILE B O 1
ATOM 5579 N N . LEU B 1 309 ? 27.938 -2.666 -6.312 1 97.88 309 LEU B N 1
ATOM 5580 C CA . LEU B 1 309 ? 27.812 -1.558 -7.254 1 97.88 309 LEU B CA 1
ATOM 5581 C C . LEU B 1 309 ? 26.703 -0.607 -6.844 1 97.88 309 LEU B C 1
ATOM 5583 O O . LEU B 1 309 ? 25.547 -1.025 -6.688 1 97.88 309 LEU B O 1
ATOM 5587 N N . GLY B 1 310 ? 27.031 0.707 -6.785 1 97.62 310 GLY B N 1
ATOM 5588 C CA . GLY B 1 310 ? 26.031 1.676 -6.371 1 97.62 310 GLY B CA 1
ATOM 5589 C C . GLY B 1 310 ? 25.766 1.667 -4.875 1 97.62 310 GLY B C 1
ATOM 5590 O O . GLY B 1 310 ? 25.109 0.759 -4.359 1 97.62 310 GLY B O 1
ATOM 5591 N N . LEU B 1 311 ? 26.203 2.721 -4.188 1 97.56 311 LEU B N 1
ATOM 5592 C CA . LEU B 1 311 ? 26.125 2.758 -2.73 1 97.56 311 LEU B CA 1
ATOM 5593 C C . LEU B 1 311 ? 25.266 3.924 -2.26 1 97.56 311 LEU B C 1
ATOM 5595 O O . LEU B 1 311 ? 24.953 4.031 -1.071 1 97.56 311 LEU B O 1
ATOM 5599 N N . THR B 1 312 ? 24.797 4.715 -3.213 1 95.19 312 THR B N 1
ATOM 5600 C CA . THR B 1 312 ? 23.938 5.844 -2.885 1 95.19 312 THR B CA 1
ATOM 5601 C C . THR B 1 312 ? 22.516 5.371 -2.57 1 95.19 312 THR B C 1
ATOM 5603 O O . THR B 1 312 ? 22.188 4.199 -2.766 1 95.19 312 THR B O 1
ATOM 5606 N N . TYR B 1 313 ? 21.734 6.281 -1.975 1 91.5 313 TYR B N 1
ATOM 5607 C CA . TYR B 1 313 ? 20.406 5.848 -1.554 1 91.5 313 TYR B CA 1
ATOM 5608 C C . TYR B 1 313 ? 19.469 5.703 -2.75 1 91.5 313 TYR B C 1
ATOM 5610 O O . TYR B 1 313 ? 18.422 5.062 -2.654 1 91.5 313 TYR B O 1
ATOM 5618 N N . LYS B 1 314 ? 19.828 6.285 -3.91 1 89.69 314 LYS B N 1
ATOM 5619 C CA . LYS B 1 314 ? 19.109 6.117 -5.168 1 89.69 314 LYS B CA 1
ATOM 5620 C C . LYS B 1 314 ? 20.047 6.312 -6.363 1 89.69 314 LYS B C 1
ATOM 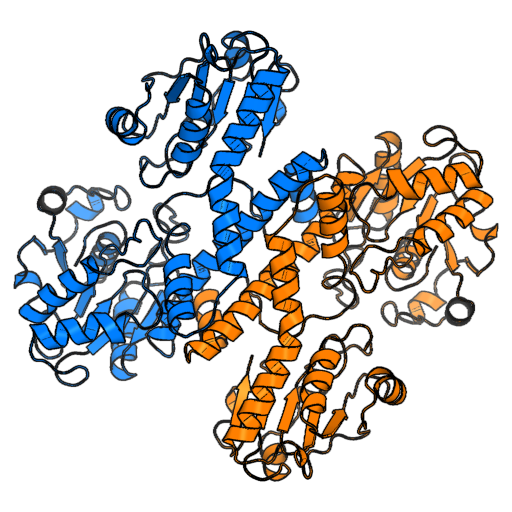5622 O O . LYS B 1 314 ? 21.141 6.852 -6.219 1 89.69 314 LYS B O 1
ATOM 5627 N N . PRO B 1 315 ? 19.578 5.871 -7.566 1 92.19 315 PRO B N 1
ATOM 5628 C CA . PRO B 1 315 ? 20.422 5.992 -8.758 1 92.19 315 PRO B CA 1
ATOM 5629 C C . PRO B 1 315 ? 20.688 7.445 -9.148 1 92.19 315 PRO B C 1
ATOM 5631 O O . PRO B 1 315 ? 19.812 8.297 -9.008 1 92.19 315 PRO B O 1
ATOM 5634 N N . ASN B 1 316 ? 21.906 7.762 -9.547 1 89.94 316 ASN B N 1
ATOM 5635 C CA . ASN B 1 316 ? 22.328 8.984 -10.219 1 89.94 316 ASN B CA 1
ATOM 5636 C C . ASN B 1 316 ? 22.328 10.172 -9.266 1 89.94 316 ASN B C 1
ATOM 5638 O O . ASN B 1 316 ? 22.031 11.297 -9.672 1 89.94 316 ASN B O 1
ATOM 5642 N N . VAL B 1 317 ? 22.547 9.914 -8 1 86.25 317 VAL B N 1
ATOM 5643 C CA . VAL B 1 317 ? 22.828 10.938 -6.996 1 86.25 317 VAL B CA 1
ATOM 5644 C C . VAL B 1 317 ? 24.125 10.617 -6.266 1 86.25 317 VAL B C 1
ATOM 5646 O O . VAL B 1 317 ? 24.641 9.508 -6.375 1 86.25 317 VAL B O 1
ATOM 5649 N N . GLU B 1 318 ? 24.641 11.531 -5.539 1 88.88 318 GLU B N 1
ATOM 5650 C CA . GLU B 1 318 ? 25.906 11.344 -4.84 1 88.88 318 GLU B CA 1
ATOM 5651 C C . GLU B 1 318 ? 25.688 11.016 -3.363 1 88.88 318 GLU B C 1
ATOM 5653 O O . GLU B 1 318 ? 26.609 10.586 -2.668 1 88.88 318 GLU B O 1
ATOM 5658 N N . ASP B 1 319 ? 24.438 11.141 -2.949 1 87.44 319 ASP B N 1
ATOM 5659 C CA . ASP B 1 319 ? 24.094 11.109 -1.528 1 87.44 319 ASP B CA 1
ATOM 5660 C C . ASP B 1 319 ? 24.078 9.68 -0.994 1 87.44 319 ASP B C 1
ATOM 5662 O O . ASP B 1 319 ? 23.297 8.844 -1.464 1 87.44 319 ASP B O 1
ATOM 5666 N N . ILE B 1 320 ? 24.938 9.461 -0.008 1 91.62 320 ILE B N 1
ATOM 5667 C CA . ILE B 1 320 ? 25 8.117 0.559 1 91.62 320 ILE B CA 1
ATOM 5668 C C . ILE B 1 320 ? 24.312 8.094 1.918 1 91.62 320 ILE B C 1
ATOM 5670 O O . ILE B 1 320 ? 24.188 7.039 2.539 1 91.62 320 ILE B O 1
ATOM 5674 N N . ARG B 1 321 ? 23.922 9.234 2.396 1 81.56 321 ARG B N 1
ATOM 5675 C CA . ARG B 1 321 ? 23.25 9.297 3.697 1 81.56 321 ARG B CA 1
ATOM 5676 C C . ARG B 1 321 ? 21.953 8.516 3.686 1 81.56 321 ARG B C 1
ATOM 5678 O O . ARG B 1 321 ? 21.156 8.625 2.75 1 81.56 321 ARG B O 1
ATOM 5685 N N . THR B 1 322 ? 21.703 7.641 4.699 1 85.75 322 THR B N 1
ATOM 5686 C CA . THR B 1 322 ? 20.516 6.812 4.906 1 85.75 322 THR B CA 1
ATOM 5687 C C . THR B 1 322 ? 20.344 5.812 3.762 1 85.75 322 THR B C 1
ATOM 5689 O O . THR B 1 322 ? 19.234 5.438 3.422 1 85.75 322 THR B O 1
ATOM 5692 N N . SER B 1 323 ? 21.5 5.52 3.072 1 93.06 323 SER B N 1
ATOM 5693 C CA . SER B 1 323 ? 21.406 4.477 2.055 1 93.06 323 SER B CA 1
ATOM 5694 C C . SER B 1 323 ? 21.109 3.117 2.678 1 93.06 323 SER B C 1
ATOM 5696 O O . SER B 1 323 ? 21.766 2.715 3.641 1 93.06 323 SER B O 1
ATOM 5698 N N . ALA B 1 324 ? 20.203 2.447 2.104 1 94.06 324 ALA B N 1
ATOM 5699 C CA . ALA B 1 324 ? 19.766 1.158 2.637 1 94.06 324 ALA B CA 1
ATOM 5700 C C . ALA B 1 324 ? 20.828 0.089 2.43 1 94.06 324 ALA B C 1
ATOM 5702 O O . ALA B 1 324 ? 20.812 -0.952 3.09 1 94.06 324 ALA B O 1
ATOM 5703 N N . ILE B 1 325 ? 21.797 0.343 1.565 1 96.69 325 ILE B N 1
ATOM 5704 C CA . ILE B 1 325 ? 22.828 -0.632 1.22 1 96.69 325 ILE B CA 1
ATOM 5705 C C . ILE B 1 325 ? 23.672 -0.955 2.453 1 96.69 325 ILE B C 1
ATOM 5707 O O . ILE B 1 325 ? 24.312 -2.006 2.516 1 96.69 325 ILE B O 1
ATOM 5711 N N . GLY B 1 326 ? 23.75 -0.034 3.391 1 96.5 326 GLY B N 1
ATOM 5712 C CA . GLY B 1 326 ? 24.484 -0.266 4.629 1 96.5 326 GLY B CA 1
ATOM 5713 C C . GLY B 1 326 ? 24.016 -1.503 5.371 1 96.5 326 GLY B C 1
ATOM 5714 O O . GLY B 1 326 ? 24.828 -2.229 5.953 1 96.5 326 GLY B O 1
ATOM 5715 N N . GLY B 1 327 ? 22.672 -1.702 5.402 1 96.25 327 GLY B N 1
ATOM 5716 C CA . GLY B 1 327 ? 22.125 -2.896 6.031 1 96.25 327 GLY B CA 1
ATOM 5717 C C . GLY B 1 327 ? 22.594 -4.18 5.363 1 96.25 327 GLY B C 1
ATOM 5718 O O . GLY B 1 327 ? 22.828 -5.188 6.035 1 96.25 327 GLY B O 1
ATOM 5719 N N . THR B 1 328 ? 22.719 -4.168 4.043 1 98.06 328 THR B N 1
ATOM 5720 C CA . THR B 1 328 ? 23.203 -5.32 3.297 1 98.06 328 THR B CA 1
ATOM 5721 C C . THR B 1 328 ? 24.656 -5.613 3.645 1 98.06 328 THR B C 1
ATOM 5723 O O . THR B 1 328 ? 25.031 -6.766 3.879 1 98.06 328 THR B O 1
ATOM 5726 N N . ILE B 1 329 ? 25.438 -4.555 3.684 1 98.31 329 ILE B N 1
ATOM 5727 C CA . ILE B 1 329 ? 26.859 -4.668 3.994 1 98.31 329 ILE B CA 1
ATOM 5728 C C . ILE B 1 329 ? 27.031 -5.305 5.371 1 98.31 329 ILE B C 1
ATOM 5730 O O . ILE B 1 329 ? 27.797 -6.266 5.523 1 98.31 329 ILE B O 1
ATOM 5734 N N . LYS B 1 330 ? 26.344 -4.812 6.371 1 97.56 330 LYS B N 1
ATOM 5735 C CA . LYS B 1 330 ? 26.438 -5.332 7.73 1 97.56 330 LYS B CA 1
ATOM 5736 C C . LYS B 1 330 ? 26.047 -6.809 7.781 1 97.56 330 LYS B C 1
ATOM 5738 O O . LYS B 1 330 ? 26.688 -7.602 8.477 1 97.56 330 LYS B O 1
ATOM 5743 N N . GLY B 1 331 ? 24.984 -7.129 7.051 1 97.62 331 GLY B N 1
ATOM 5744 C CA . GLY B 1 331 ? 24.531 -8.508 6.996 1 97.62 331 GLY B CA 1
ATOM 5745 C C . GLY B 1 331 ? 25.562 -9.453 6.41 1 97.62 331 GLY B C 1
ATOM 5746 O O . GLY B 1 331 ? 25.719 -10.578 6.883 1 97.62 331 GLY B O 1
ATOM 5747 N N . LEU B 1 332 ? 26.281 -9.039 5.426 1 98.44 332 LEU B N 1
ATOM 5748 C CA . LEU B 1 332 ? 27.312 -9.852 4.797 1 98.44 332 LEU B CA 1
ATOM 5749 C C . LEU B 1 332 ? 28.531 -9.977 5.707 1 98.44 332 LEU B C 1
ATOM 5751 O O . LEU B 1 332 ? 29.078 -11.07 5.859 1 98.44 332 LEU B O 1
ATOM 5755 N N . GLU B 1 333 ? 28.891 -8.891 6.309 1 97.88 333 GLU B N 1
ATOM 5756 C CA . GLU B 1 333 ? 30.078 -8.859 7.156 1 97.88 333 GLU B CA 1
ATOM 5757 C C . GLU B 1 333 ? 29.891 -9.734 8.391 1 97.88 333 GLU B C 1
ATOM 5759 O O . GLU B 1 333 ? 30.859 -10.289 8.922 1 97.88 333 GLU B O 1
ATOM 5764 N N . GLU B 1 334 ? 28.703 -9.836 8.844 1 96.94 334 GLU B N 1
ATOM 5765 C CA . GLU B 1 334 ? 28.406 -10.711 9.977 1 96.94 334 GLU B CA 1
ATOM 5766 C C . GLU B 1 334 ? 28.844 -12.148 9.703 1 96.94 334 GLU B C 1
ATOM 5768 O O . GLU B 1 334 ? 29.125 -12.906 10.633 1 96.94 334 GLU B O 1
ATOM 5773 N N . PHE B 1 335 ? 28.938 -12.531 8.469 1 97.06 335 PHE B N 1
ATOM 5774 C CA . PHE B 1 335 ? 29.328 -13.883 8.094 1 97.06 335 PHE B CA 1
ATOM 5775 C C . PHE B 1 335 ? 30.781 -13.93 7.637 1 97.06 335 PHE B C 1
ATOM 5777 O O . PHE B 1 335 ? 31.219 -14.922 7.059 1 97.06 335 PHE B O 1
ATOM 5784 N N . GLY B 1 336 ? 31.484 -12.844 7.859 1 97.12 336 GLY B N 1
ATOM 5785 C CA . GLY B 1 336 ? 32.906 -12.789 7.559 1 97.12 336 GLY B CA 1
ATOM 5786 C C . GLY B 1 336 ? 33.188 -12.531 6.094 1 97.12 336 GLY B C 1
ATOM 5787 O O . GLY B 1 336 ? 34.312 -12.727 5.637 1 97.12 336 GLY B O 1
ATOM 5788 N N . ILE B 1 337 ? 32.219 -12.156 5.305 1 98.19 337 ILE B N 1
ATOM 5789 C CA . ILE B 1 337 ? 32.375 -11.875 3.883 1 98.19 337 ILE B CA 1
ATOM 5790 C C . ILE B 1 337 ? 33.062 -10.523 3.697 1 98.19 337 ILE B C 1
ATOM 5792 O O . ILE B 1 337 ? 32.75 -9.555 4.383 1 98.19 337 ILE B O 1
ATOM 5796 N N . GLU B 1 338 ? 34.094 -10.5 2.852 1 98.06 338 GLU B N 1
ATOM 5797 C CA . GLU B 1 338 ? 34.75 -9.242 2.525 1 98.06 338 GLU B CA 1
ATOM 5798 C C . GLU B 1 338 ? 33.938 -8.438 1.506 1 98.06 338 GLU B C 1
ATOM 5800 O O . GLU B 1 338 ? 33.562 -8.961 0.456 1 98.06 338 GLU B O 1
ATOM 5805 N N . VAL B 1 339 ? 33.688 -7.195 1.844 1 98.56 339 VAL B N 1
ATOM 5806 C CA . VAL B 1 339 ? 32.844 -6.363 0.979 1 98.56 339 VAL B CA 1
ATOM 5807 C C . VAL B 1 339 ? 33.688 -5.199 0.435 1 98.56 339 VAL B C 1
ATOM 5809 O O . VAL B 1 339 ? 34.438 -4.566 1.176 1 98.56 339 VAL B O 1
ATOM 5812 N N . THR B 1 340 ? 33.656 -4.984 -0.853 1 98.56 340 THR B N 1
ATOM 5813 C CA . THR B 1 340 ? 34.219 -3.83 -1.535 1 98.56 340 THR B CA 1
ATOM 5814 C C . THR B 1 340 ? 33.156 -3.078 -2.316 1 98.56 340 THR B C 1
ATOM 5816 O O . THR B 1 340 ? 32.25 -3.691 -2.914 1 98.56 340 THR B O 1
ATOM 5819 N N . GLY B 1 341 ? 33.188 -1.759 -2.262 1 98.31 341 GLY B N 1
ATOM 5820 C CA . GLY B 1 341 ? 32.188 -0.965 -2.959 1 98.31 341 GLY B CA 1
ATOM 5821 C C . GLY B 1 341 ? 32.75 -0.228 -4.164 1 98.31 341 GLY B C 1
ATOM 5822 O O . GLY B 1 341 ? 33.969 -0 -4.254 1 98.31 341 GLY B O 1
ATOM 5823 N N . HIS B 1 342 ? 31.922 0.027 -5.062 1 98.38 342 HIS B N 1
ATOM 5824 C CA . HIS B 1 342 ? 32.188 0.933 -6.176 1 98.38 342 HIS B CA 1
ATOM 5825 C C . HIS B 1 342 ? 30.984 1.82 -6.457 1 98.38 342 HIS B C 1
ATOM 5827 O O . HIS B 1 342 ? 29.859 1.323 -6.625 1 98.38 342 HIS B O 1
ATOM 5833 N N . ASP B 1 343 ? 31.188 3.057 -6.5 1 97.88 343 ASP B N 1
ATOM 5834 C CA . ASP B 1 343 ? 30.156 4.023 -6.867 1 97.88 343 ASP B CA 1
ATOM 5835 C C . ASP B 1 343 ? 30.75 5.195 -7.645 1 97.88 343 ASP B C 1
ATOM 5837 O O . ASP B 1 343 ? 31.531 5.977 -7.102 1 97.88 343 ASP B O 1
ATOM 5841 N N . PRO B 1 344 ? 30.344 5.332 -8.898 1 96.38 344 PRO B N 1
ATOM 5842 C CA . PRO B 1 344 ? 30.922 6.402 -9.719 1 96.38 344 PRO B CA 1
ATOM 5843 C C . PRO B 1 344 ? 30.422 7.789 -9.32 1 96.38 344 PRO B C 1
ATOM 5845 O O . PRO B 1 344 ? 30.984 8.797 -9.734 1 96.38 344 PRO B O 1
ATOM 5848 N N . GLN B 1 345 ? 29.328 7.816 -8.57 1 94.06 345 GLN B N 1
ATOM 5849 C CA . GLN B 1 345 ? 28.703 9.094 -8.211 1 94.06 345 GLN B CA 1
ATOM 5850 C C . GLN B 1 345 ? 29.125 9.531 -6.812 1 94.06 345 GLN B C 1
ATOM 5852 O O . GLN B 1 345 ? 29.297 10.719 -6.555 1 94.06 345 GLN B O 1
ATOM 5857 N N . ALA B 1 346 ? 29.344 8.633 -5.934 1 95.38 346 ALA B N 1
ATOM 5858 C CA . ALA B 1 346 ? 29.609 8.938 -4.531 1 95.38 346 ALA B CA 1
ATOM 5859 C C . ALA B 1 346 ? 31.094 9.227 -4.305 1 95.38 346 ALA B C 1
ATOM 5861 O O . ALA B 1 346 ? 31.953 8.742 -5.051 1 95.38 346 ALA B O 1
ATOM 5862 N N . ASP B 1 347 ? 31.344 10.055 -3.311 1 94.44 347 ASP B N 1
ATOM 5863 C CA . ASP B 1 347 ? 32.719 10.305 -2.896 1 94.44 347 ASP B CA 1
ATOM 5864 C C . ASP B 1 347 ? 33.312 9.086 -2.203 1 94.44 347 ASP B C 1
ATOM 5866 O O . ASP B 1 347 ? 32.781 8.609 -1.198 1 94.44 347 ASP B O 1
ATOM 5870 N N . ASN B 1 348 ? 34.406 8.695 -2.678 1 97.12 348 ASN B N 1
ATOM 5871 C CA . ASN B 1 348 ? 35 7.465 -2.184 1 97.12 348 ASN B CA 1
ATOM 5872 C C . ASN B 1 348 ? 35.375 7.578 -0.706 1 97.12 348 ASN B C 1
ATOM 5874 O O . ASN B 1 348 ? 35.219 6.617 0.049 1 97.12 348 ASN B O 1
ATOM 5878 N N . ASP B 1 349 ? 35.875 8.672 -0.348 1 96.06 349 ASP B N 1
ATOM 5879 C CA . ASP B 1 349 ? 36.281 8.852 1.047 1 96.06 349 ASP B CA 1
ATOM 5880 C C . ASP B 1 349 ? 35.062 8.82 1.969 1 96.06 349 ASP B C 1
ATOM 5882 O O . ASP B 1 349 ? 35.125 8.242 3.057 1 96.06 349 ASP B O 1
ATOM 5886 N N . GLU B 1 350 ? 34 9.453 1.528 1 94.88 350 GLU B N 1
ATOM 5887 C CA . GLU B 1 350 ? 32.781 9.414 2.299 1 94.88 350 GLU B CA 1
ATOM 5888 C C . GLU B 1 350 ? 32.25 7.992 2.424 1 94.88 350 GLU B C 1
ATOM 5890 O O . GLU B 1 350 ? 31.766 7.598 3.488 1 94.88 350 GLU B O 1
ATOM 5895 N N . VAL B 1 351 ? 32.344 7.258 1.362 1 96.62 351 VAL B N 1
ATOM 5896 C CA . VAL B 1 351 ? 31.859 5.879 1.336 1 96.62 351 VAL B CA 1
ATOM 5897 C C . VAL B 1 351 ? 32.688 5.031 2.307 1 96.62 351 VAL B C 1
ATOM 5899 O O . VAL B 1 351 ? 32.125 4.262 3.094 1 96.62 351 VAL B O 1
ATOM 5902 N N . ARG B 1 352 ? 34.031 5.199 2.268 1 97.12 352 ARG B N 1
ATOM 5903 C CA . ARG B 1 352 ? 34.906 4.449 3.16 1 97.12 352 ARG B CA 1
ATOM 5904 C C . ARG B 1 352 ? 34.562 4.746 4.621 1 97.12 352 ARG B C 1
ATOM 5906 O O . ARG B 1 352 ? 34.562 3.836 5.453 1 97.12 352 ARG B O 1
ATOM 5913 N N . CYS B 1 353 ? 34.312 5.922 4.836 1 95.5 353 CYS B N 1
ATOM 5914 C CA . CYS B 1 353 ? 34.062 6.355 6.203 1 95.5 353 CYS B CA 1
ATOM 5915 C C . CYS B 1 353 ? 32.688 5.879 6.672 1 95.5 353 CYS B C 1
ATOM 5917 O O . CYS B 1 353 ? 32.562 5.332 7.766 1 95.5 353 CYS B O 1
ATOM 5919 N N . GLU B 1 354 ? 31.672 6.039 5.852 1 94.81 354 GLU B N 1
ATOM 5920 C CA . GLU B 1 354 ? 30.297 5.762 6.223 1 94.81 354 GLU B CA 1
ATOM 5921 C C . GLU B 1 354 ? 30.047 4.262 6.359 1 94.81 354 GLU B C 1
ATOM 5923 O O . GLU B 1 354 ? 29.391 3.818 7.305 1 94.81 354 GLU B O 1
ATOM 5928 N N . PHE B 1 355 ? 30.594 3.504 5.453 1 96.94 355 PHE B N 1
ATOM 5929 C CA . PHE B 1 355 ? 30.25 2.086 5.402 1 96.94 355 PHE B CA 1
ATOM 5930 C C . PHE B 1 355 ? 31.422 1.235 5.898 1 96.94 355 PHE B C 1
ATOM 5932 O O . PHE B 1 355 ? 31.266 0.029 6.102 1 96.94 355 PHE B O 1
ATOM 5939 N N . GLU B 1 356 ? 32.562 1.842 6.09 1 96.69 356 GLU B N 1
ATOM 5940 C CA . GLU B 1 356 ? 33.75 1.164 6.609 1 96.69 356 GLU B CA 1
ATOM 5941 C C . GLU B 1 356 ? 34.125 -0.038 5.746 1 96.69 356 GLU B C 1
ATOM 5943 O O . GLU B 1 356 ? 34.312 -1.141 6.262 1 96.69 356 GLU B O 1
ATOM 5948 N N . ILE B 1 357 ? 34.188 0.211 4.48 1 97.88 357 ILE B N 1
ATOM 5949 C CA . ILE B 1 357 ? 34.594 -0.825 3.525 1 97.88 357 ILE B CA 1
ATOM 5950 C C . ILE B 1 357 ? 35.625 -0.276 2.557 1 97.88 357 ILE B C 1
ATOM 5952 O O . ILE B 1 357 ? 35.844 0.938 2.477 1 97.88 357 ILE B O 1
ATOM 5956 N N . ALA B 1 358 ? 36.312 -1.224 1.87 1 97.56 358 ALA B N 1
ATOM 5957 C CA . ALA B 1 358 ? 37.188 -0.81 0.762 1 97.56 358 ALA B CA 1
ATOM 5958 C C . ALA B 1 358 ? 36.344 -0.285 -0.407 1 97.56 358 ALA B C 1
ATOM 5960 O O . ALA B 1 358 ? 35.188 -0.671 -0.577 1 97.56 358 ALA B O 1
ATOM 5961 N N . VAL B 1 359 ? 36.906 0.694 -1.119 1 98.06 359 VAL B N 1
ATOM 5962 C CA . VAL B 1 359 ? 36.219 1.283 -2.258 1 98.06 359 VAL B CA 1
ATOM 5963 C C . VAL B 1 359 ? 37.125 1.318 -3.469 1 98.06 359 VAL B C 1
ATOM 5965 O O . VAL B 1 359 ? 38.312 1.649 -3.344 1 98.06 359 VAL B O 1
ATOM 5968 N N . GLN B 1 360 ? 36.531 0.909 -4.566 1 96.94 360 GLN B N 1
ATOM 5969 C CA . GLN B 1 360 ? 37.312 0.971 -5.812 1 96.94 360 GLN B CA 1
ATOM 5970 C C . GLN B 1 360 ? 37.156 2.334 -6.48 1 96.94 360 GLN B C 1
ATOM 5972 O O . GLN B 1 360 ? 36.031 2.887 -6.531 1 96.94 360 GLN B O 1
ATOM 5977 N N . ASN B 1 361 ? 38.25 2.787 -7.051 1 95.38 361 ASN B N 1
ATOM 5978 C CA . ASN B 1 361 ? 38.188 3.998 -7.863 1 95.38 361 ASN B CA 1
ATOM 5979 C C . ASN B 1 361 ? 37.688 3.695 -9.273 1 95.38 361 ASN B C 1
ATOM 5981 O O . ASN B 1 361 ? 36.938 4.469 -9.852 1 95.38 361 ASN B O 1
ATOM 5985 N N . GLU B 1 362 ? 38.219 2.615 -9.789 1 95.56 362 GLU B N 1
ATOM 5986 C CA . GLU B 1 362 ? 37.812 2.133 -11.102 1 95.56 362 GLU B CA 1
ATOM 5987 C C . GLU B 1 362 ? 37.125 0.768 -11 1 95.56 362 GLU B C 1
ATOM 5989 O O . GLU B 1 362 ? 37.562 -0.081 -10.219 1 95.56 362 GLU B O 1
ATOM 5994 N N . LEU B 1 363 ? 36.156 0.656 -11.781 1 95.88 363 LEU B N 1
ATOM 5995 C CA . LEU B 1 363 ? 35.375 -0.583 -11.742 1 95.88 363 LEU B CA 1
ATOM 5996 C C . LEU B 1 363 ? 36.25 -1.77 -12.164 1 95.88 363 LEU B C 1
ATOM 5998 O O . LEU B 1 363 ? 36.844 -1.752 -13.242 1 95.88 363 LEU B O 1
ATOM 6002 N N . ASP B 1 364 ? 36.344 -2.748 -11.328 1 94.75 364 ASP B N 1
ATOM 6003 C CA . ASP B 1 364 ? 37.125 -3.973 -11.539 1 94.75 364 ASP B CA 1
ATOM 6004 C C . ASP B 1 364 ? 36.406 -5.176 -10.922 1 94.75 364 ASP B C 1
ATOM 6006 O O . ASP B 1 364 ? 36 -5.125 -9.758 1 94.75 364 ASP B O 1
ATOM 6010 N N . PHE B 1 365 ? 36.219 -6.234 -11.703 1 96.5 365 PHE B N 1
ATOM 6011 C CA . PHE B 1 365 ? 35.469 -7.398 -11.234 1 96.5 365 PHE B CA 1
ATOM 6012 C C . PHE B 1 365 ? 36.406 -8.516 -10.82 1 96.5 365 PHE B C 1
ATOM 6014 O O . PHE B 1 365 ? 35.969 -9.562 -10.344 1 96.5 365 PHE B O 1
ATOM 6021 N N . ASP B 1 366 ? 37.656 -8.32 -10.914 1 93.44 366 ASP B N 1
ATOM 6022 C CA . ASP B 1 366 ? 38.656 -9.367 -10.727 1 93.44 366 ASP B CA 1
ATOM 6023 C C . ASP B 1 366 ? 38.594 -9.938 -9.312 1 93.44 366 ASP B C 1
ATOM 6025 O O . ASP B 1 366 ? 38.719 -9.195 -8.336 1 93.44 366 ASP B O 1
ATOM 6029 N N . ASN B 1 367 ? 38.469 -11.273 -9.242 1 88.44 367 ASN B N 1
ATOM 6030 C CA . ASN B 1 367 ? 38.562 -12.086 -8.039 1 88.44 367 ASN B CA 1
ATOM 6031 C C . ASN B 1 367 ? 37.375 -11.852 -7.094 1 88.44 367 ASN B C 1
ATOM 6033 O O . ASN B 1 367 ? 37.531 -11.938 -5.875 1 88.44 367 ASN B O 1
ATOM 6037 N N . PHE B 1 368 ? 36.25 -11.453 -7.52 1 97.31 368 PHE B N 1
ATOM 6038 C CA . PHE B 1 368 ? 35.062 -11.383 -6.691 1 97.31 368 PHE B CA 1
ATOM 6039 C C . PHE B 1 368 ? 34.188 -12.617 -6.898 1 97.31 368 PHE B C 1
ATOM 6041 O O . PHE B 1 368 ? 34.156 -13.188 -7.992 1 97.31 368 PHE B O 1
ATOM 6048 N N . ASP B 1 369 ? 33.594 -13.016 -5.836 1 97.25 369 ASP B N 1
ATOM 6049 C CA . ASP B 1 369 ? 32.75 -14.195 -5.859 1 97.25 369 ASP B CA 1
ATOM 6050 C C . ASP B 1 369 ? 31.281 -13.797 -6.121 1 97.25 369 ASP B C 1
ATOM 6052 O O . ASP B 1 369 ? 30.484 -14.625 -6.57 1 97.25 369 ASP B O 1
ATOM 6056 N N . ALA B 1 370 ? 30.938 -12.578 -5.793 1 97.5 370 ALA B N 1
ATOM 6057 C CA . ALA B 1 370 ? 29.578 -12.094 -6 1 97.5 370 ALA B CA 1
ATOM 6058 C C . ALA B 1 370 ? 29.578 -10.586 -6.27 1 97.5 370 ALA B C 1
ATOM 6060 O O . ALA B 1 370 ? 30.484 -9.875 -5.855 1 97.5 370 ALA B O 1
ATOM 6061 N N . VAL B 1 371 ? 28.578 -10.188 -7.016 1 97.06 371 VAL B N 1
ATOM 6062 C CA . VAL B 1 371 ? 28.312 -8.781 -7.277 1 97.06 371 VAL B CA 1
ATOM 6063 C C . VAL B 1 371 ? 26.875 -8.445 -6.871 1 97.06 371 VAL B C 1
ATOM 6065 O O . VAL B 1 371 ? 25.953 -9.227 -7.117 1 97.06 371 VAL B O 1
ATOM 6068 N N . ILE B 1 372 ? 26.703 -7.355 -6.152 1 97.38 372 ILE B N 1
ATOM 6069 C CA . ILE B 1 372 ? 25.375 -6.824 -5.82 1 97.38 372 ILE B CA 1
ATOM 6070 C C . ILE B 1 372 ? 25.203 -5.453 -6.465 1 97.38 372 ILE B C 1
ATOM 6072 O O . ILE B 1 372 ? 26.047 -4.574 -6.316 1 97.38 372 ILE B O 1
ATOM 6076 N N . LEU B 1 373 ? 24.141 -5.301 -7.199 1 96.56 373 LEU B N 1
ATOM 6077 C CA . LEU B 1 373 ? 23.781 -3.979 -7.699 1 96.56 373 LEU B CA 1
ATOM 6078 C C . LEU B 1 373 ? 22.812 -3.283 -6.75 1 96.56 373 LEU B C 1
ATOM 6080 O O . LEU B 1 373 ? 21.625 -3.607 -6.723 1 96.56 373 LEU B O 1
ATOM 6084 N N . GLY B 1 374 ? 23.297 -2.293 -6.047 1 96.06 374 GLY B N 1
ATOM 6085 C CA . GLY B 1 374 ? 22.516 -1.594 -5.047 1 96.06 374 GLY B CA 1
ATOM 6086 C C . GLY B 1 374 ? 21.781 -0.388 -5.602 1 96.06 374 GLY B C 1
ATOM 6087 O O . GLY B 1 374 ? 20.609 -0.162 -5.277 1 96.06 374 GLY B O 1
ATOM 6088 N N . ALA B 1 375 ? 22.438 0.434 -6.344 1 95.44 375 ALA B N 1
ATOM 6089 C CA . ALA B 1 375 ? 21.859 1.577 -7.035 1 95.44 375 ALA B CA 1
ATOM 6090 C C . ALA B 1 375 ? 22.25 1.59 -8.508 1 95.44 375 ALA B C 1
ATOM 6092 O O . ALA B 1 375 ? 23.438 1.628 -8.836 1 95.44 375 ALA B O 1
ATOM 6093 N N . ALA B 1 376 ? 21.281 1.6 -9.383 1 94.88 376 ALA B N 1
ATOM 6094 C CA . ALA B 1 376 ? 21.5 1.447 -10.82 1 94.88 376 ALA B CA 1
ATOM 6095 C C . ALA B 1 376 ? 21.859 2.783 -11.461 1 94.88 376 ALA B C 1
ATOM 6097 O O . ALA B 1 376 ? 21.094 3.322 -12.266 1 94.88 376 ALA B O 1
ATOM 6098 N N . HIS B 1 377 ? 23.109 3.244 -11.211 1 95.56 377 HIS B N 1
ATOM 6099 C CA . HIS B 1 377 ? 23.594 4.434 -11.914 1 95.56 377 HIS B CA 1
ATOM 6100 C C . HIS B 1 377 ? 23.672 4.188 -13.414 1 95.56 377 HIS B C 1
ATOM 6102 O O . HIS B 1 377 ? 23.922 3.064 -13.852 1 95.56 377 HIS B O 1
ATOM 6108 N N . ASP B 1 378 ? 23.484 5.273 -14.156 1 93.94 378 ASP B N 1
ATOM 6109 C CA . ASP B 1 378 ? 23.5 5.168 -15.609 1 93.94 378 ASP B CA 1
ATOM 6110 C C . ASP B 1 378 ? 24.828 4.566 -16.094 1 93.94 378 ASP B C 1
ATOM 6112 O O . ASP B 1 378 ? 24.844 3.854 -17.109 1 93.94 378 ASP B O 1
ATOM 6116 N N . GLU B 1 379 ? 25.906 4.809 -15.414 1 93.69 379 GLU B N 1
ATOM 6117 C CA . GLU B 1 379 ? 27.234 4.309 -15.766 1 93.69 379 GLU B CA 1
ATOM 6118 C C . GLU B 1 379 ? 27.266 2.783 -15.797 1 93.69 379 GLU B C 1
ATOM 6120 O O . GLU B 1 379 ? 28.047 2.186 -16.531 1 93.69 379 GLU B O 1
ATOM 6125 N N . TYR B 1 380 ? 26.422 2.102 -15.086 1 94.44 380 TYR B N 1
ATOM 6126 C CA . TYR B 1 380 ? 26.453 0.648 -14.961 1 94.44 380 TYR B CA 1
ATOM 6127 C C . TYR B 1 380 ? 25.703 -0.011 -16.109 1 94.44 380 TYR B C 1
ATOM 6129 O O . TYR B 1 380 ? 25.812 -1.223 -16.328 1 94.44 380 TYR B O 1
ATOM 6137 N N . GLU B 1 381 ? 24.922 0.795 -16.828 1 89.44 381 GLU B N 1
ATOM 6138 C CA . GLU B 1 381 ? 24.203 0.262 -17.969 1 89.44 381 GLU B CA 1
ATOM 6139 C C . GLU B 1 381 ? 25.156 -0.235 -19.047 1 89.44 381 GLU B C 1
ATOM 6141 O O . GLU B 1 381 ? 24.797 -1.078 -19.875 1 89.44 381 GLU B O 1
ATOM 6146 N N . SER B 1 382 ? 26.375 0.25 -19.062 1 88.31 382 SER B N 1
ATOM 6147 C CA . SER B 1 382 ? 27.344 -0.062 -20.094 1 88.31 382 SER B CA 1
ATOM 6148 C C . SER B 1 382 ? 28.172 -1.285 -19.719 1 88.31 382 SER B C 1
ATOM 6150 O O . SER B 1 382 ? 29.016 -1.733 -20.5 1 88.31 382 SER B O 1
ATOM 6152 N N . ILE B 1 383 ? 27.891 -1.843 -18.594 1 90 383 ILE B N 1
ATOM 6153 C CA . ILE B 1 383 ? 28.641 -3.014 -18.188 1 90 383 ILE B CA 1
ATOM 6154 C C . ILE B 1 383 ? 28.391 -4.164 -19.156 1 90 383 ILE B C 1
ATOM 6156 O O . ILE B 1 383 ? 27.25 -4.508 -19.438 1 90 383 ILE B O 1
ATOM 6160 N N . ASP B 1 384 ? 29.469 -4.672 -19.672 1 86.38 384 ASP B N 1
ATOM 6161 C CA . ASP B 1 384 ? 29.391 -5.859 -20.516 1 86.38 384 ASP B CA 1
ATOM 6162 C C . ASP B 1 384 ? 29.359 -7.133 -19.672 1 86.38 384 ASP B C 1
ATOM 6164 O O . ASP B 1 384 ? 30.344 -7.496 -19.031 1 86.38 384 ASP B O 1
ATOM 6168 N N . ILE B 1 385 ? 28.359 -7.875 -19.703 1 86.06 385 ILE B N 1
ATOM 6169 C CA . ILE B 1 385 ? 28.078 -9.023 -18.844 1 86.06 385 ILE B CA 1
ATOM 6170 C C . ILE B 1 385 ? 29.062 -10.141 -19.141 1 86.06 385 ILE B C 1
ATOM 6172 O O . ILE B 1 385 ? 29.5 -10.859 -18.234 1 86.06 385 ILE B O 1
ATOM 6176 N N . LYS B 1 386 ? 29.297 -10.312 -20.406 1 84.81 386 LYS B N 1
ATOM 6177 C CA . LYS B 1 386 ? 30.25 -11.352 -20.781 1 84.81 386 LYS B CA 1
ATOM 6178 C C . LYS B 1 386 ? 31.625 -11.078 -20.188 1 84.81 386 LYS B C 1
ATOM 6180 O O . LYS B 1 386 ? 32.25 -11.984 -19.609 1 84.81 386 LYS B O 1
ATOM 6185 N N . THR B 1 387 ? 32.094 -9.867 -20.375 1 87.31 387 THR B N 1
ATOM 6186 C CA . THR B 1 387 ? 33.375 -9.477 -19.797 1 87.31 387 THR B CA 1
ATOM 6187 C C . THR B 1 387 ? 33.344 -9.633 -18.281 1 87.31 387 THR B C 1
ATOM 6189 O O . THR B 1 387 ? 34.312 -10.117 -17.688 1 87.31 387 THR B O 1
ATOM 6192 N N . MET B 1 388 ? 32.312 -9.18 -17.609 1 91.19 388 MET B N 1
ATOM 6193 C CA . MET B 1 388 ? 32.156 -9.328 -16.172 1 91.19 388 MET B CA 1
ATOM 6194 C C . MET B 1 388 ? 32.25 -10.789 -15.758 1 91.19 388 MET B C 1
ATOM 6196 O O . MET B 1 388 ? 32.938 -11.125 -14.797 1 91.19 388 MET B O 1
ATOM 6200 N N . SER B 1 389 ? 31.562 -11.617 -16.516 1 89.62 389 SER B N 1
ATOM 6201 C CA . SER B 1 389 ? 31.531 -13.047 -16.203 1 89.62 389 SER B CA 1
ATOM 6202 C C . SER B 1 389 ? 32.906 -13.664 -16.297 1 89.62 389 SER B C 1
ATOM 6204 O O . SER B 1 389 ? 33.25 -14.539 -15.5 1 89.62 389 SER B O 1
ATOM 6206 N N . GLU B 1 390 ? 33.688 -13.203 -17.266 1 89.38 390 GLU B N 1
ATOM 6207 C CA . GLU B 1 390 ? 35.031 -13.727 -17.484 1 89.38 390 GLU B CA 1
ATOM 6208 C C . GLU B 1 390 ? 36 -13.266 -16.391 1 89.38 390 GLU B C 1
ATOM 6210 O O . GLU B 1 390 ? 36.969 -13.961 -16.062 1 89.38 390 GLU B O 1
ATOM 6215 N N . GLU B 1 391 ? 35.688 -12.148 -15.875 1 92.31 391 GLU B N 1
ATOM 6216 C CA . GLU B 1 391 ? 36.562 -11.562 -14.859 1 92.31 391 GLU B CA 1
ATOM 6217 C C . GLU B 1 391 ? 36.219 -12.094 -13.469 1 92.31 391 GLU B C 1
ATOM 6219 O O . GLU B 1 391 ? 37.094 -12.234 -12.625 1 92.31 391 GLU B O 1
ATOM 6224 N N . LEU B 1 392 ? 35.062 -12.445 -13.266 1 93.31 392 LEU B N 1
ATOM 6225 C CA . LEU B 1 392 ? 34.594 -12.914 -11.961 1 93.31 392 LEU B CA 1
ATOM 6226 C C . LEU B 1 392 ? 35.156 -14.312 -11.672 1 93.31 392 LEU B C 1
ATOM 6228 O O . LEU B 1 392 ? 35.656 -14.984 -12.57 1 93.31 392 LEU B O 1
ATOM 6232 N N . GLY B 1 393 ? 35.125 -14.656 -10.406 1 85.94 393 GLY B N 1
ATOM 6233 C CA . GLY B 1 393 ? 35.562 -15.984 -10.016 1 85.94 393 GLY B CA 1
ATOM 6234 C C . GLY B 1 393 ? 34.688 -17.094 -10.57 1 85.94 393 GLY B C 1
ATOM 6235 O O . GLY B 1 393 ? 33.844 -16.844 -11.414 1 85.94 393 GLY B O 1
ATOM 6236 N N . GLU B 1 394 ? 35.031 -18.328 -10.125 1 88.12 394 GLU B N 1
ATOM 6237 C CA . GLU B 1 394 ? 34.281 -19.5 -10.578 1 88.12 394 GLU B CA 1
ATOM 6238 C C . GLU B 1 394 ? 32.875 -19.484 -10 1 88.12 394 GLU B C 1
ATOM 6240 O O . GLU B 1 394 ? 32.656 -19.219 -8.82 1 88.12 394 GLU B O 1
ATOM 6245 N N . ASN B 1 395 ? 31.906 -19.719 -10.781 1 91.25 395 ASN B N 1
ATOM 6246 C CA . ASN B 1 395 ? 30.5 -19.812 -10.398 1 91.25 395 ASN B CA 1
ATOM 6247 C C . ASN B 1 395 ? 30.047 -18.594 -9.602 1 91.25 395 ASN B C 1
ATOM 6249 O O . ASN B 1 395 ? 29.516 -18.734 -8.5 1 91.25 395 ASN B O 1
ATOM 6253 N N . PRO B 1 396 ? 30.234 -17.406 -10.18 1 94.81 396 PRO B N 1
ATOM 6254 C CA . PRO B 1 396 ? 29.906 -16.188 -9.438 1 94.81 396 PRO B CA 1
ATOM 6255 C C . PRO B 1 396 ? 28.391 -15.984 -9.281 1 94.81 396 PRO B C 1
ATOM 6257 O O . PRO B 1 396 ? 27.609 -16.562 -10.031 1 94.81 396 PRO B O 1
ATOM 6260 N N . VAL B 1 397 ? 28.094 -15.211 -8.258 1 94.56 397 VAL B N 1
ATOM 6261 C CA . VAL B 1 397 ? 26.703 -14.867 -7.953 1 94.56 397 VAL B CA 1
ATOM 6262 C C . VAL B 1 397 ? 26.469 -13.391 -8.25 1 94.56 397 VAL B C 1
ATOM 6264 O O . VAL B 1 397 ? 27.312 -12.547 -7.969 1 94.56 397 VAL B O 1
ATOM 6267 N N . PHE B 1 398 ? 25.375 -13.07 -8.883 1 94.88 398 PHE B N 1
ATOM 6268 C CA . PHE B 1 398 ? 24.984 -11.688 -9.148 1 94.88 398 PHE B CA 1
ATOM 6269 C C . PHE B 1 398 ? 23.594 -11.398 -8.625 1 94.88 398 PHE B C 1
ATOM 6271 O O . PHE B 1 398 ? 22.625 -12.023 -9.047 1 94.88 398 PHE B O 1
ATOM 6278 N N . ILE B 1 399 ? 23.516 -10.477 -7.637 1 94.44 399 ILE B N 1
ATOM 6279 C CA . ILE B 1 399 ? 22.25 -10.016 -7.098 1 94.44 399 ILE B CA 1
ATOM 6280 C C . ILE B 1 399 ? 21.891 -8.656 -7.695 1 94.44 399 ILE B C 1
ATOM 6282 O O . ILE B 1 399 ? 22.547 -7.656 -7.41 1 94.44 399 ILE B O 1
ATOM 6286 N N . ASP B 1 400 ? 20.828 -8.602 -8.5 1 93 400 ASP B N 1
ATOM 6287 C CA . ASP B 1 400 ? 20.375 -7.387 -9.156 1 93 400 ASP B CA 1
ATOM 6288 C C . ASP B 1 400 ? 19.109 -6.848 -8.484 1 93 400 ASP B C 1
ATOM 6290 O O . ASP B 1 400 ? 17.984 -7.191 -8.891 1 93 400 ASP B O 1
ATOM 6294 N N . THR B 1 401 ? 19.297 -5.918 -7.516 1 93.06 401 THR B N 1
ATOM 6295 C CA . THR B 1 401 ? 18.156 -5.41 -6.766 1 93.06 401 THR B CA 1
ATOM 6296 C C . THR B 1 401 ? 17.359 -4.41 -7.598 1 93.06 401 THR B C 1
ATOM 6298 O O . THR B 1 401 ? 16.219 -4.07 -7.254 1 93.06 401 THR B O 1
ATOM 6301 N N . GLU B 1 402 ? 17.891 -3.996 -8.773 1 90.75 402 GLU B N 1
ATOM 6302 C CA . GLU B 1 402 ? 17.312 -2.934 -9.578 1 90.75 402 GLU B CA 1
ATOM 6303 C C . GLU B 1 402 ? 16.75 -3.48 -10.898 1 90.75 402 GLU B C 1
ATOM 6305 O O . GLU B 1 402 ? 16.078 -2.768 -11.633 1 90.75 402 GLU B O 1
ATOM 6310 N N . ASP B 1 403 ? 16.969 -4.668 -11.141 1 85.62 403 ASP B N 1
ATOM 6311 C CA . ASP B 1 403 ? 16.453 -5.41 -12.281 1 85.62 403 ASP B CA 1
ATOM 6312 C C . ASP B 1 403 ? 16.812 -4.719 -13.594 1 85.62 403 ASP B C 1
ATOM 6314 O O . ASP B 1 403 ? 15.938 -4.438 -14.414 1 85.62 403 ASP B O 1
ATOM 6318 N N . ILE B 1 404 ? 18.094 -4.531 -13.844 1 82.06 404 ILE B N 1
ATOM 6319 C CA . ILE B 1 404 ? 18.438 -3.812 -15.07 1 82.06 404 ILE B CA 1
ATOM 6320 C C . ILE B 1 404 ? 19.172 -4.75 -16.031 1 82.06 404 ILE B C 1
ATOM 6322 O O . ILE B 1 404 ? 19.422 -4.398 -17.188 1 82.06 404 ILE B O 1
ATOM 6326 N N . PHE B 1 405 ? 19.578 -6.023 -15.672 1 79.19 405 PHE B N 1
ATOM 6327 C CA . PHE B 1 405 ? 20.422 -6.887 -16.484 1 79.19 405 PHE B CA 1
ATOM 6328 C C . PHE B 1 405 ? 19.625 -8.078 -17 1 79.19 405 PHE B C 1
ATOM 6330 O O . PHE B 1 405 ? 20.203 -9.031 -17.547 1 79.19 405 PHE B O 1
ATOM 6337 N N . GLU B 1 406 ? 18.422 -8.359 -17.062 1 64.5 406 GLU B N 1
ATOM 6338 C CA . GLU B 1 406 ? 17.625 -9.562 -17.297 1 64.5 406 GLU B CA 1
ATOM 6339 C C . GLU B 1 406 ? 18.078 -10.297 -18.547 1 64.5 406 GLU B C 1
ATOM 6341 O O . GLU B 1 406 ? 18.344 -11.5 -18.516 1 64.5 406 GLU B O 1
ATOM 6346 N N . GLY B 1 407 ? 18.156 -9.961 -19.703 1 59.94 407 GLY B N 1
ATOM 6347 C CA . GLY B 1 407 ? 18.266 -10.68 -20.953 1 59.94 407 GLY B CA 1
ATOM 6348 C C . GLY B 1 407 ? 19.672 -11.133 -21.266 1 59.94 407 GLY B C 1
ATOM 6349 O O . GLY B 1 407 ? 19.875 -12.148 -21.938 1 59.94 407 GLY B O 1
ATOM 6350 N N . ASP B 1 408 ? 20.641 -10.688 -20.531 1 63.94 408 ASP B N 1
ATOM 6351 C CA . ASP B 1 408 ? 22 -10.836 -21.047 1 63.94 408 ASP B CA 1
ATOM 6352 C C . ASP B 1 408 ? 22.766 -11.914 -20.281 1 63.94 408 ASP B C 1
ATOM 6354 O O . ASP B 1 408 ? 23.875 -12.281 -20.672 1 63.94 408 ASP B O 1
ATOM 6358 N N . LEU B 1 409 ? 22.062 -12.555 -19.25 1 74.69 409 LEU B N 1
ATOM 6359 C CA . LEU B 1 409 ? 22.859 -13.383 -18.359 1 74.69 409 LEU B CA 1
ATOM 6360 C C . LEU B 1 409 ? 22.688 -14.859 -18.688 1 74.69 409 LEU B C 1
ATOM 6362 O O . LEU B 1 409 ? 23.438 -15.703 -18.188 1 74.69 409 LEU B O 1
ATOM 6366 N N . LYS B 1 410 ? 21.891 -15.289 -19.562 1 66.81 410 LYS B N 1
ATOM 6367 C CA . LYS B 1 410 ? 21.578 -16.672 -19.891 1 66.81 410 LYS B CA 1
ATOM 6368 C C . LYS B 1 410 ? 22.797 -17.391 -20.469 1 66.81 410 LYS B C 1
ATOM 6370 O O . LYS B 1 410 ? 22.938 -18.609 -20.328 1 66.81 410 LYS B O 1
ATOM 6375 N N . GLU B 1 411 ? 23.672 -16.75 -20.953 1 74.38 411 GLU B N 1
ATOM 6376 C CA . GLU B 1 411 ? 24.812 -17.375 -21.625 1 74.38 411 GLU B CA 1
ATOM 6377 C C . GLU B 1 411 ? 26.062 -17.312 -20.75 1 74.38 411 GLU B C 1
ATOM 6379 O O . GLU B 1 411 ? 27.172 -17.594 -21.234 1 74.38 411 GLU B O 1
ATOM 6384 N N . THR B 1 412 ? 25.844 -17.062 -19.516 1 84.5 412 THR B N 1
ATOM 6385 C CA . THR B 1 412 ? 27 -16.953 -18.625 1 84.5 412 THR B CA 1
ATOM 6386 C C . THR B 1 412 ? 26.922 -17.969 -17.5 1 84.5 412 THR B C 1
ATOM 6388 O O . THR B 1 412 ? 25.938 -18.688 -17.359 1 84.5 412 THR B O 1
ATOM 6391 N N . ASN B 1 413 ? 28.047 -18.156 -16.844 1 86.25 413 ASN B N 1
ATOM 6392 C CA . ASN B 1 413 ? 28.078 -19.031 -15.672 1 86.25 413 ASN B CA 1
ATOM 6393 C C . ASN B 1 413 ? 27.625 -18.297 -14.406 1 86.25 413 ASN B C 1
ATOM 6395 O O . ASN B 1 413 ? 27.75 -18.828 -13.305 1 86.25 413 ASN B O 1
ATOM 6399 N N . ILE B 1 414 ? 27.125 -17.141 -14.57 1 91.69 414 ILE B N 1
ATOM 6400 C CA . ILE B 1 414 ? 26.688 -16.312 -13.445 1 91.69 414 ILE B CA 1
ATOM 6401 C C . ILE B 1 414 ? 25.344 -16.797 -12.93 1 91.69 414 ILE B C 1
ATOM 6403 O O . ILE B 1 414 ? 24.406 -16.969 -13.703 1 91.69 414 ILE B O 1
ATOM 6407 N N . LYS B 1 415 ? 25.344 -17.125 -11.664 1 91.62 415 LYS B N 1
ATOM 6408 C CA . LYS B 1 415 ? 24.047 -17.344 -11.016 1 91.62 415 LYS B CA 1
ATOM 6409 C C . LYS B 1 415 ? 23.359 -16.016 -10.703 1 91.62 415 LYS B C 1
ATOM 6411 O O . LYS B 1 415 ? 23.812 -15.273 -9.82 1 91.62 415 LYS B O 1
ATOM 6416 N N . TYR B 1 416 ? 22.297 -15.773 -11.375 1 90.56 416 TYR B N 1
ATOM 6417 C CA . TYR B 1 416 ? 21.641 -14.469 -11.359 1 90.56 416 TYR B CA 1
ATOM 6418 C C . TYR B 1 416 ? 20.391 -14.5 -10.492 1 90.56 416 TYR B C 1
ATOM 6420 O O . TYR B 1 416 ? 19.547 -15.391 -10.641 1 90.56 416 TYR B O 1
ATOM 6428 N N . TYR B 1 417 ? 20.375 -13.609 -9.555 1 88.94 417 TYR B N 1
ATOM 6429 C CA . TYR B 1 417 ? 19.203 -13.414 -8.703 1 88.94 417 TYR B CA 1
ATOM 6430 C C . TYR B 1 417 ? 18.688 -11.977 -8.805 1 88.94 417 TYR B C 1
ATOM 6432 O O . TYR B 1 417 ? 19.469 -11.047 -9.016 1 88.94 417 TYR B O 1
ATOM 6440 N N . ARG B 1 418 ? 17.469 -11.836 -8.797 1 88.5 418 ARG B N 1
ATOM 6441 C CA . ARG B 1 418 ? 16.828 -10.523 -8.727 1 88.5 418 ARG B CA 1
ATOM 6442 C C . ARG B 1 418 ? 15.898 -10.43 -7.523 1 88.5 418 ARG B C 1
ATOM 6444 O O . ARG B 1 418 ? 15.5 -11.453 -6.957 1 88.5 418 ARG B O 1
ATOM 6451 N N . LEU B 1 419 ? 15.734 -9.211 -7.172 1 87 419 LEU B N 1
ATOM 6452 C CA . LEU B 1 419 ? 14.711 -9.008 -6.152 1 87 419 LEU B CA 1
ATOM 6453 C C . LEU B 1 419 ? 13.312 -9.125 -6.746 1 87 419 LEU B C 1
ATOM 6455 O O . LEU B 1 419 ? 13.039 -8.562 -7.809 1 87 419 LEU B O 1
#

Foldseek 3Di:
DDCEPFNVLVQLLLQVLPDAAEAEDQDPVCQVCLVVQHDPHVQCGSVSSVPGPYHYDHDLLSLAPDQEAEDADEFFADPVLHTDCPRLLVVLLSNLQRPFFNHEYEYQYQFAQPCCPPPSQVSSCVNNVDDEPGRYWYKYKYDDADGPDPCGHLQNDAIEIEIQDPVRRVVVLVSSVSRHNNYYDYDDHRRRNSVVLLVVLLVVLLVLLVLLVQCVVCVVVVHDSVVVLVVVVVDPPDDDHHHAAAFDGDNLRSNSNHQNVCVVVPDHPVSSVVSNVSNLCSLLVLLVVQVVQCVVLVHDLLPAEEEEEDQPLEAPAQHNPRRSNLSNLVNSVVSNYAYEYEYQRYDQVVCCVVNVHHYDPDDALAAHQEYEYRYDYPVCLPDDQVVSLVRHDRQHEYEYAPPRCPPRPVPGSYHYHYD/DDCEPFNVLVQLLLQVLPDAAEAEDQDPVCLVCLVVQHDPHVQCGSVSSVPGPYHYDHDLLSLAPDQEAEDADEFFADPVLHTDCPRLLVVLLSNLQRPFFNHEYEYQYQFAQPCCPPPSQVSSCVNNVDDEPGRYWYKYKYDDADGPDPCRHLQNDAIEIEIQDPVRRVVVLVSSVSRHNNYYDYDDHRRRNSVVLLVVLLVVLLVLLVLLVQCVVCVVVVHHSVVVLVVVVVDPPDDDYHHAAAFDGPNLRSNSRHQNVCVVVPDHPVSSVVSNVSNLCSLLVLLVVQVVQCVVLVHDLLPAEEEEEDQPLEAPAQHNPRRSNLSNLVNSVVSNYAYEYEYQRYDQVCCCVVNVHHYDPDDALAAHQEYEYRYDYPVCLPDDQVVSLVRHDRQHEYEYAPPRCPPRPVPGSYHYHYD